Protein AF-A0A536KQ77-F1 (afdb_monomer_lite)

Foldseek 3Di:
DLVVLLVLLLLLLLLLLLLVLLQLLQVLVVLCVQVVNDLLVSLQLLLVLLLLLLVLLLQQQLVLLLVCLAPFLLVLLLQLLLLQLVLLVQVLPDNHSVSNSVSSNSNSNRHHSVVSSLVLLVLSDDPVCSVVSVVSSVVSNLNSQLNNLQNSLVLVVVHSSRSSNVSSVSSVVSSVSSVVPNDTSADNVSRDDRDVLSSDLCNLQVVCVVDQLNVLLLLLLLLLLLLVVLCSLPVNSCCCVQAVDGSNNSSNLSSLLSVLLCCCVVPPLVVCCVVQNLLRLQLQLLLLLLVLLVQCQPPNYPVSNSVSSNSNSSVSNNPVSSLVSQCVVDDPVCNVSSVSNSSSSSSVSSSPRSNVLSNQLSCCVPVVVVLVGSSVSSNVSSLSSVLSSCSSPPNDPVSVVVSVVVVVVVVVVSPDDWDAWDKAWPPNAAAAQFKIKIFIDGGPDPFFPDKWWDKPRFTWDWDQFPAHTMTMDTHHHPDQAWIWIWMWTAGNVRDIGIDIDTRGYDYDDAAEDEDEDDPPLVDDPPVCPVQQVVVVVLVLVLLQCLQVFAQQFQDFFDAQDPADWPDFFFHFYHYPNRGDDGQLFTKGDDAWFAWGFGRAWFFFADADQGQAFGGKTWGRRHNSKIKMKGQFPFFPDDGGDTHGHGHTTGTWHRGHPHDGTIITMWMGRNNGTHYCVSRHVDGSRDDPPPPPPPPLPAFDQDALVRLLVVLCVLQQFDDFAAWADCDPPDPRHADPDPVQFFPPVDADDLQAAPVRDGNDDLCCNVPGSLVVQVVLCLQAWFFDDDPCQFAWDKDWDWDDFDDQPNFTKIKIWIWTWGDLPVAVSATFTKTKIKIFGPPQPFAAFEEEEEDDDDPVCSVVCSVCRVVRHMYMYTHLVSQFNQGSSGCCHHSNVSVVSSYRDDQRHGFSLLSSLVSVLSVLVVLVVDRNHPSQRYAYEDAACRLLSSLSSVLPPVSHNYYHRHPPPANHQDKQSTRGGTHLSNCLPGVVRSIGSNSVQQRGCDGPVHHHHSVPRPHINVSSVCSNDRPDD

Secondary structure (DSSP, 8-state):
-HHHHHHHHHHHHHHHHHHHHHHTTTHHHHHHHHTTT-HHHHHHHHHHHHHHHHHHHHHHHHHHHHHHHHH-HHHHHHHHHHHHHHHHHHHHH-SSHHHHHHHHHHHHHH--HHHHHHHHHHHHS-TTTHHHHHHHHHHHHHHHHHHHHHHHHHHHHH-TTHHHHHHHHHHHHHHHHHHHHPPPSS-GGGPPPP-TTTS-TTTTTHHHHT-HHHHHHHHHHHHHHHHHTHHHHHHHHHHHHHH---HHHHHHHHHHHHHHHHHIIIIIHHHHHHHH-HHHHHHHHHHHHHHHHHHHHH-SSHHHHHHHHHHHHGGGGHHHHHHHHHHTTS-GGGHHHHHHHHHHHHHHHHHHHHHHHHHHHHHHHTTTGGG--TTHHHHHHHHHHHHHHHHHHH-HHHHHHHHHHHHHHHHHGGGSS-PPPEEEEESSSPBTT-EEEEEEE--S---EEEEEEEETTEEEE-EEETTEEEEEEEPPSS--SPEEEEEEEEETTS-EEEEEEEE-PBP--PPEEEE---HHHHS--GGGHHHHHHHHHHHHHHHHHTTTSPP---SPBPPS--SPEEE-TT-EEEETTEEEEE--SEEEE--TT-EEE-SSSEEEEEEEEETTTEEEEEEE-STTEEEEEEEEEEES--TT-EE-TT-EEEEE---SS-SS-EEEEEEEETTEEE-GGGGBT--SSS------S---PPPP---HHHHHHHHHHHHTEEEEPPPPBS-TTSTTBPP--GGGS-S------TTB-TTS-B--SHHHIIIIIHHHHHHHIIIIII-BPPTTPPPEEEEEEEPSPEEETTEEEEEEEEEEEE--TT-TT--EEEEEEEEEETT-SSPEEEEEEES---GGGHHHHHHHHHTT-EEEEE-HHHHS-SSGGGTTSHHHHHHTTTSPPPTTB--HHHHHHHHHHHHHHHHTT-TTEEEEEEEEEEETHHHHHHHHHHHH-TT--EEEEES--BTTTB-TT--SSS-HHHHHTTTGGGS-GGGGGGGEEEETT----GGG-S--HHHHHHTT-----

Radius of gyration: 36.86 Å; chains: 1; bounding box: 100×65×102 Å

Sequence (1029 aa):
MRRATFWFIFGTVLLDMLALGIIAPVFPKLVIQLEGGNDASAANALGLFGTVWAAMQFVFAPVLGALSDRVGRRPVILLSCLGLGLDYAIMALAPTLGWLFVGRVLSGITASSFSTSFAYIADVTEPDERAARFGLLGMAFGLGFILGPAVGGLLGGIGLRAPFWAAGALSLVGAAYGWFVLPESLPADRRATFAWRRANPVGSLGMLRAREALVGLALVAFLYRVAHDALPSLFVLYGDYRFGWTARAVGFALAGVGIVSMIVQGGLVGAAVKRLGESRALIVGLAFGALAFALYGLAPTGALFLLGIPIGGLFGLTYPALQGLMTRRVGPDEQGRLQGAIASVMGIAGVIAPLLFTQVFAAAIGRFHGLGVPGAPFLLAALLLVTAIVVVRRGVVASLVALVACFGAASASAQGVAGPPGLTWRPRAPLEGSAVVLQLSAGADDSITAVRGELAGEPLHFEHTPYGWRALAAVPFGRADSVAARATVERAGGLTDSVVAWLVPHRRRAPRERLRVAPDLAQPPDSLEERIKEEQQLVTGVRHQAHDAPRLWHEPFMRPRSSALRDRFGVARMFNGVLRSSHMGVDFAGRRGASVRAANRGVVALVADLYLSGTTVLIDHGAGLVTGYLHLSRTLVAVGDTVARGQEIGEVGASGRVTGPHLHWLAAYGGITFDPLGLVGLDLNAPWAPLRKRALSAPQDLTAEQDHRRMMDLLGIKALRPGASGNDSAPNHANYDEALANPYPDLPDVLTLKNGTKVATAEQWWKLRRAEIAEDMAREVYGRVPRDVPKVTWTAKVSEPEFVGRTSVVAKQLVGHVDNASYPLISVDIAMTVVVPANAPAPVPLLMMFGRSSARDSAKRAQLVDDGWGYALVDPASIQADNGAGLTRGIIGLVNRGQPRRPDDWGALRAWAWGAARGLDYLETDPAVDAKHVGIEGVSRYGKAALVALAFEPRFAMGLIGSSGKGGATLHRRNWGEAVENLTGGEYYWMAGNYLKYGASEASFGSKHANDLPVDSHELIATRLAVRR

Structure (mmCIF, N/CA/C/O backbone):
data_AF-A0A536KQ77-F1
#
_entry.id   AF-A0A536KQ77-F1
#
loop_
_atom_site.group_PDB
_atom_site.id
_atom_site.type_symbol
_atom_site.label_atom_id
_atom_site.label_alt_id
_atom_site.label_comp_id
_atom_site.label_asym_id
_atom_site.label_entity_id
_atom_site.label_seq_id
_atom_site.pdbx_PDB_ins_code
_atom_site.Cartn_x
_atom_site.Cartn_y
_atom_site.Cartn_z
_atom_site.occupancy
_atom_site.B_iso_or_equiv
_atom_site.auth_seq_id
_atom_site.auth_comp_id
_atom_site.auth_asym_id
_atom_site.auth_atom_id
_atom_site.pdbx_PDB_model_num
ATOM 1 N N . MET A 1 1 ? -1.499 -18.847 55.139 1.00 48.38 1 MET A N 1
ATOM 2 C CA . MET A 1 1 ? -2.099 -18.822 53.781 1.00 48.38 1 MET A CA 1
ATOM 3 C C . MET A 1 1 ? -1.863 -17.515 53.021 1.00 48.38 1 MET A C 1
ATOM 5 O O . MET A 1 1 ? -1.296 -17.594 51.942 1.00 48.38 1 MET A O 1
ATOM 9 N N . ARG A 1 2 ? -2.185 -16.326 53.563 1.00 64.31 2 ARG A N 1
ATOM 10 C CA . ARG A 1 2 ? -2.131 -15.036 52.825 1.00 64.31 2 ARG A CA 1
ATOM 11 C C . ARG A 1 2 ? -0.803 -14.727 52.096 1.00 64.31 2 ARG A C 1
ATOM 13 O O . ARG A 1 2 ? -0.820 -14.228 50.977 1.00 64.31 2 ARG A O 1
ATOM 20 N N . ARG A 1 3 ? 0.352 -15.080 52.682 1.00 67.81 3 ARG A N 1
ATOM 21 C CA . ARG A 1 3 ? 1.683 -14.828 52.084 1.00 67.81 3 ARG A CA 1
ATOM 22 C C . ARG A 1 3 ? 1.992 -15.707 50.859 1.00 67.81 3 ARG A C 1
ATOM 24 O O . ARG A 1 3 ? 2.648 -15.225 49.945 1.00 67.81 3 ARG A O 1
ATOM 31 N N . ALA A 1 4 ? 1.515 -16.955 50.830 1.00 72.06 4 ALA A N 1
ATOM 32 C CA . ALA A 1 4 ? 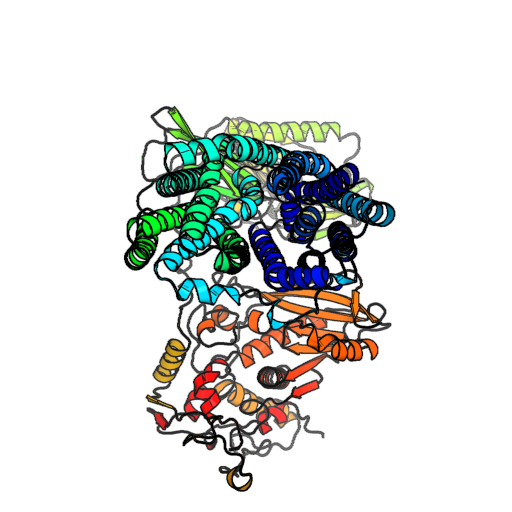1.700 -17.862 49.691 1.00 72.06 4 ALA A CA 1
ATOM 33 C C . ALA A 1 4 ? 0.803 -17.451 48.512 1.00 72.06 4 ALA A C 1
ATOM 35 O O . ALA A 1 4 ? 1.279 -17.339 47.389 1.00 72.06 4 ALA A O 1
ATOM 36 N N . THR A 1 5 ? -0.458 -17.096 48.791 1.00 80.50 5 THR A N 1
ATOM 37 C CA . THR A 1 5 ? -1.423 -16.588 47.799 1.00 80.50 5 THR A CA 1
ATOM 38 C C . THR A 1 5 ? -0.923 -15.350 47.056 1.00 80.50 5 THR A C 1
ATOM 40 O O . THR A 1 5 ? -1.083 -15.257 45.842 1.00 80.50 5 THR A O 1
ATOM 43 N N . PHE A 1 6 ? -0.262 -14.425 47.758 1.00 83.81 6 PHE A N 1
ATOM 44 C CA . PHE A 1 6 ? 0.350 -13.258 47.124 1.00 83.81 6 PHE A CA 1
ATOM 45 C C . PHE A 1 6 ? 1.412 -13.645 46.085 1.00 83.81 6 PHE A C 1
ATOM 47 O O . PHE A 1 6 ? 1.364 -13.176 44.951 1.00 83.81 6 PHE A O 1
ATOM 54 N N . TRP A 1 7 ? 2.362 -14.509 46.459 1.00 84.19 7 TRP A N 1
ATOM 55 C CA . TRP A 1 7 ? 3.431 -14.930 45.550 1.00 84.19 7 TRP A CA 1
ATOM 56 C C . TRP A 1 7 ? 2.909 -15.768 44.378 1.00 84.19 7 TRP A C 1
ATOM 58 O O . TRP A 1 7 ? 3.491 -15.716 43.297 1.00 84.19 7 TRP A O 1
ATOM 68 N N . PHE A 1 8 ? 1.779 -16.460 44.553 1.00 82.00 8 PHE A N 1
ATOM 69 C CA . PHE A 1 8 ? 1.069 -17.112 43.453 1.00 82.00 8 PHE A CA 1
ATOM 70 C C . PHE A 1 8 ? 0.539 -16.107 42.432 1.00 82.00 8 PHE A C 1
ATOM 72 O O . PHE A 1 8 ? 0.884 -16.214 41.258 1.00 82.00 8 PHE A O 1
ATOM 79 N N . ILE A 1 9 ? -0.210 -15.093 42.874 1.00 86.31 9 ILE A N 1
ATOM 80 C CA . ILE A 1 9 ? -0.697 -14.024 41.989 1.00 86.31 9 ILE A CA 1
ATOM 81 C C . ILE A 1 9 ? 0.464 -13.276 41.326 1.00 86.31 9 ILE A C 1
ATOM 83 O O . ILE A 1 9 ? 0.420 -13.015 40.126 1.00 86.31 9 ILE A O 1
ATOM 87 N N . PHE A 1 10 ? 1.524 -12.973 42.079 1.00 87.56 10 PHE A N 1
ATOM 88 C CA . PHE A 1 10 ? 2.736 -12.369 41.529 1.00 87.56 10 PHE A CA 1
ATOM 89 C C . PHE A 1 10 ? 3.335 -13.231 40.409 1.00 87.56 10 PHE A C 1
ATOM 91 O O . PHE A 1 10 ? 3.656 -12.705 39.348 1.00 87.56 10 PHE A O 1
ATOM 98 N N . GLY A 1 11 ? 3.448 -14.547 40.623 1.00 87.56 11 GLY A N 1
ATOM 99 C CA . GLY A 1 11 ? 3.938 -15.493 39.621 1.00 87.56 11 GLY A CA 1
ATOM 100 C C . GLY A 1 11 ? 3.065 -15.531 38.366 1.00 87.56 11 GLY A C 1
ATOM 101 O O . GLY A 1 11 ? 3.597 -15.449 37.264 1.00 87.56 11 GLY A O 1
ATOM 102 N N . THR A 1 12 ? 1.738 -15.579 38.516 1.00 84.50 12 THR A N 1
ATOM 103 C CA . THR A 1 12 ? 0.800 -15.540 37.381 1.00 84.50 12 THR A CA 1
ATOM 104 C C . THR A 1 12 ? 0.951 -14.252 36.570 1.00 84.50 12 THR A C 1
ATOM 106 O O . THR A 1 12 ? 1.108 -14.309 35.354 1.00 84.50 12 THR A O 1
ATOM 109 N N . VAL A 1 13 ? 0.976 -13.089 37.232 1.00 84.88 13 VAL A N 1
ATOM 110 C CA . VAL A 1 13 ? 1.152 -11.796 36.548 1.00 84.88 13 VAL A CA 1
ATOM 111 C C . VAL A 1 13 ? 2.526 -11.704 35.884 1.00 84.88 13 VAL A C 1
ATOM 113 O O . VAL A 1 13 ? 2.624 -11.221 34.760 1.00 84.88 13 VAL A O 1
ATOM 116 N N . LEU A 1 14 ? 3.587 -12.195 36.530 1.00 88.81 14 LEU A N 1
ATOM 117 C CA . LEU A 1 14 ? 4.929 -12.219 35.947 1.00 88.81 14 LEU A CA 1
ATOM 118 C C . LEU A 1 14 ? 4.983 -13.075 34.674 1.00 88.81 14 LEU A C 1
ATOM 120 O O . LEU A 1 14 ? 5.556 -12.632 33.680 1.00 88.81 14 LEU A O 1
ATOM 124 N N . LEU A 1 15 ? 4.385 -14.271 34.691 1.00 88.25 15 LEU A N 1
ATOM 125 C CA . LEU A 1 15 ? 4.326 -15.162 33.527 1.00 88.25 15 LEU A CA 1
ATOM 126 C C . LEU A 1 15 ? 3.563 -14.519 32.361 1.00 88.25 15 LEU A C 1
ATOM 128 O O . LEU A 1 15 ? 4.059 -14.540 31.235 1.00 88.25 15 LEU A O 1
ATOM 132 N N . ASP A 1 16 ? 2.421 -13.884 32.632 1.00 84.81 16 ASP A N 1
ATOM 133 C CA . ASP A 1 16 ? 1.653 -13.156 31.614 1.00 84.81 16 ASP A CA 1
ATOM 134 C C . ASP A 1 16 ? 2.470 -11.998 31.010 1.00 84.81 16 ASP A C 1
ATOM 136 O O . ASP A 1 16 ? 2.464 -11.782 29.795 1.00 84.81 16 ASP A O 1
ATOM 140 N N . MET A 1 17 ? 3.217 -11.256 31.837 1.00 86.00 17 MET A N 1
ATOM 141 C CA . MET A 1 17 ? 4.046 -10.140 31.360 1.00 86.00 17 MET A CA 1
ATOM 142 C C . MET A 1 17 ? 5.262 -10.598 30.573 1.00 86.00 17 MET A C 1
ATOM 144 O O . MET A 1 17 ? 5.649 -9.949 29.598 1.00 86.00 17 MET A O 1
ATOM 148 N N . LEU A 1 18 ? 5.837 -11.732 30.961 1.00 90.62 18 LEU A N 1
ATOM 149 C CA . LEU A 1 18 ? 6.904 -12.370 30.212 1.00 90.62 18 LEU A CA 1
ATOM 150 C C . LEU A 1 18 ? 6.401 -12.806 28.829 1.00 90.62 18 LEU A C 1
ATOM 152 O O . LEU A 1 18 ? 7.056 -12.509 27.832 1.00 90.62 18 LEU A O 1
ATOM 156 N N . ALA A 1 19 ? 5.222 -13.432 28.756 1.00 89.81 19 ALA A N 1
ATOM 157 C CA . ALA A 1 19 ? 4.603 -13.854 27.502 1.00 89.81 19 ALA A CA 1
ATOM 158 C C . ALA A 1 19 ? 4.358 -12.664 26.555 1.00 89.81 19 ALA A C 1
ATOM 160 O O . ALA A 1 19 ? 4.789 -12.700 25.403 1.00 89.81 19 ALA A O 1
ATOM 161 N N . LEU A 1 20 ? 3.779 -11.562 27.049 1.00 85.38 20 LEU A N 1
ATOM 162 C CA . LEU A 1 20 ? 3.599 -10.333 26.263 1.00 85.38 20 LEU A CA 1
ATOM 163 C C . LEU A 1 20 ? 4.931 -9.747 25.769 1.00 85.38 20 LEU A C 1
ATOM 165 O O . LEU A 1 20 ? 5.050 -9.366 24.602 1.00 85.38 20 LEU A O 1
ATOM 169 N N . GLY A 1 21 ? 5.941 -9.691 26.641 1.00 87.12 21 GLY A N 1
ATOM 170 C CA . GLY A 1 21 ? 7.261 -9.158 26.305 1.00 87.12 21 GLY A CA 1
ATOM 171 C C . GLY A 1 21 ? 8.011 -9.997 25.264 1.00 87.12 21 GLY A C 1
ATOM 172 O O . GLY A 1 21 ? 8.671 -9.433 24.393 1.00 87.12 21 GLY A O 1
ATOM 173 N N . ILE A 1 22 ? 7.875 -11.327 25.308 1.00 92.88 22 ILE A N 1
ATOM 174 C CA . ILE A 1 22 ? 8.490 -12.270 24.354 1.00 92.88 22 ILE A CA 1
ATOM 175 C C . ILE A 1 22 ? 8.030 -12.005 22.912 1.00 92.88 22 ILE A C 1
ATOM 177 O O . ILE A 1 22 ? 8.805 -12.155 21.968 1.00 92.88 22 ILE A O 1
ATOM 181 N N . ILE A 1 23 ? 6.785 -11.572 22.728 1.00 91.38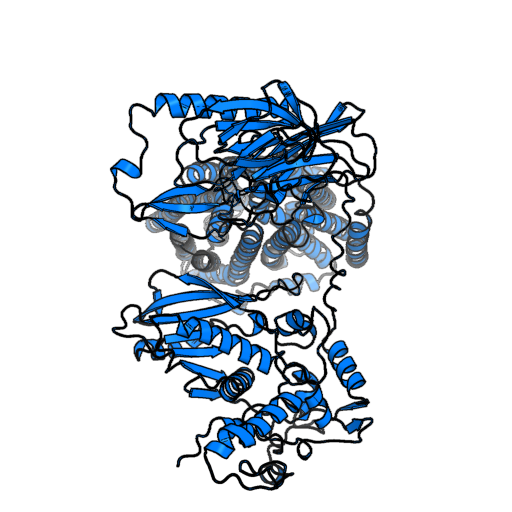 23 ILE A N 1
ATOM 182 C CA . ILE A 1 23 ? 6.188 -11.352 21.406 1.00 91.38 23 ILE A CA 1
ATOM 183 C C . ILE A 1 23 ? 6.596 -10.011 20.790 1.00 91.38 23 ILE A C 1
ATOM 185 O O . ILE A 1 23 ? 6.738 -9.901 19.569 1.00 91.38 23 ILE A O 1
ATOM 189 N N . ALA A 1 24 ? 6.813 -8.992 21.624 1.00 87.19 24 ALA A N 1
ATOM 190 C CA . ALA A 1 24 ? 7.063 -7.616 21.198 1.00 87.19 24 ALA A CA 1
ATOM 191 C C . ALA A 1 24 ? 8.152 -7.449 20.108 1.00 87.19 24 ALA A C 1
ATOM 193 O O . ALA A 1 24 ? 7.868 -6.782 19.111 1.00 87.19 24 ALA A O 1
ATOM 194 N N . PRO A 1 25 ? 9.362 -8.043 20.214 1.00 86.75 25 PRO A N 1
ATOM 195 C CA . PRO A 1 25 ? 10.427 -7.824 19.228 1.00 86.75 25 PRO A CA 1
ATOM 196 C C . PRO A 1 25 ? 10.207 -8.533 17.882 1.00 86.75 25 PRO A C 1
ATOM 198 O O . PRO A 1 25 ? 10.861 -8.175 16.902 1.00 86.75 25 PRO A O 1
ATOM 201 N N . VAL A 1 26 ? 9.327 -9.539 17.814 1.00 88.50 26 VAL A N 1
ATOM 202 C CA . VAL A 1 26 ? 9.136 -10.364 16.605 1.00 88.50 26 VAL A CA 1
ATOM 203 C C . VAL A 1 26 ? 7.824 -10.118 15.883 1.00 88.50 26 VAL A C 1
ATOM 205 O O . VAL A 1 26 ? 7.749 -10.339 14.676 1.00 88.50 26 VAL A O 1
ATOM 208 N N . PHE A 1 27 ? 6.795 -9.653 16.591 1.00 90.06 27 PHE A N 1
ATOM 209 C CA . PHE A 1 27 ? 5.457 -9.539 16.027 1.00 90.06 27 PHE A CA 1
ATOM 210 C C . PHE A 1 27 ? 5.387 -8.629 14.789 1.00 90.06 27 PHE A C 1
ATOM 212 O O . PHE A 1 27 ? 4.855 -9.076 13.772 1.00 90.06 27 PHE A O 1
ATOM 219 N N . PRO A 1 28 ? 6.000 -7.428 14.786 1.00 88.06 28 PRO A N 1
ATOM 220 C CA . PRO A 1 28 ? 6.055 -6.598 13.585 1.00 88.06 28 PRO A CA 1
ATOM 221 C C . PRO A 1 28 ? 6.720 -7.284 12.389 1.00 88.06 28 PRO A C 1
ATOM 223 O O . PRO A 1 28 ? 6.212 -7.196 11.275 1.00 88.06 28 PRO A O 1
ATOM 226 N N . LYS A 1 29 ? 7.795 -8.048 12.621 1.00 84.25 29 LYS A N 1
ATOM 227 C CA . LYS A 1 29 ? 8.496 -8.786 11.558 1.00 84.25 29 LYS A CA 1
ATOM 228 C C . LYS A 1 29 ? 7.655 -9.929 10.987 1.00 84.25 29 LYS A C 1
ATOM 230 O O . LYS A 1 29 ? 7.693 -10.164 9.784 1.00 84.25 29 LYS A O 1
ATOM 235 N N . LEU A 1 30 ? 6.864 -10.612 11.820 1.00 89.19 30 LEU A N 1
ATOM 236 C CA . LEU A 1 30 ? 5.910 -11.619 11.344 1.00 89.19 30 LEU A CA 1
ATOM 237 C C . LEU A 1 30 ? 4.837 -10.986 10.444 1.00 89.19 30 LEU A C 1
ATOM 239 O O . LEU A 1 30 ? 4.500 -11.552 9.408 1.00 89.19 30 LEU A O 1
ATOM 243 N N . VAL A 1 31 ? 4.332 -9.801 10.798 1.00 89.62 31 VAL A N 1
ATOM 244 C CA . VAL A 1 31 ? 3.362 -9.078 9.959 1.00 89.62 31 VAL A CA 1
ATOM 245 C C . VAL A 1 31 ? 3.983 -8.651 8.627 1.00 89.62 31 VAL A C 1
ATOM 247 O O . VAL A 1 31 ? 3.364 -8.873 7.590 1.00 89.62 31 VAL A O 1
ATOM 250 N N . ILE A 1 32 ? 5.221 -8.138 8.629 1.00 82.31 32 ILE A N 1
ATOM 251 C CA . ILE A 1 32 ? 5.970 -7.825 7.397 1.00 82.31 32 ILE A CA 1
ATOM 252 C C . ILE A 1 32 ? 6.096 -9.064 6.500 1.00 82.31 32 ILE A C 1
ATOM 254 O O . ILE A 1 32 ? 5.846 -8.984 5.298 1.00 82.31 32 ILE A O 1
ATOM 258 N N . GLN A 1 33 ? 6.422 -10.227 7.074 1.00 86.31 33 GLN A N 1
ATOM 259 C CA . GLN A 1 33 ? 6.517 -11.482 6.326 1.00 86.31 33 GLN A CA 1
ATOM 260 C C . GLN A 1 33 ? 5.177 -11.882 5.685 1.00 86.31 33 GLN A C 1
ATOM 262 O O . GLN A 1 33 ? 5.149 -12.271 4.517 1.00 86.31 33 GLN A O 1
ATOM 267 N N . LEU A 1 34 ? 4.069 -11.780 6.426 1.00 85.62 34 LEU A N 1
ATOM 268 C CA . LEU A 1 34 ? 2.731 -12.127 5.928 1.00 85.62 34 LEU A CA 1
ATOM 269 C C . LEU A 1 34 ? 2.209 -11.142 4.865 1.00 85.62 34 LEU A C 1
ATOM 271 O O . LEU A 1 34 ? 1.394 -11.528 4.032 1.00 85.62 34 LEU A O 1
ATOM 275 N N . GLU A 1 35 ? 2.707 -9.906 4.860 1.00 81.94 35 GLU A N 1
ATOM 276 C CA . GLU A 1 35 ? 2.464 -8.874 3.836 1.00 81.94 35 GLU A CA 1
ATOM 277 C C . GLU A 1 35 ? 3.440 -8.956 2.643 1.00 81.94 35 GLU A C 1
ATOM 279 O O . GLU A 1 35 ? 3.492 -8.059 1.801 1.00 81.94 35 GLU A O 1
ATOM 284 N N . GLY A 1 36 ? 4.247 -10.018 2.550 1.00 71.75 36 GLY A N 1
ATOM 285 C CA . GLY A 1 36 ? 5.176 -10.218 1.435 1.00 71.75 36 GLY A CA 1
ATOM 286 C C . GLY A 1 36 ? 6.370 -9.255 1.422 1.00 71.75 36 GLY A C 1
ATOM 287 O O . GLY A 1 36 ? 6.929 -9.008 0.357 1.00 71.75 36 GLY A O 1
ATOM 288 N N . GLY A 1 37 ? 6.762 -8.709 2.579 1.00 70.19 37 GLY A N 1
ATOM 289 C CA . GLY A 1 37 ? 7.917 -7.814 2.723 1.00 70.19 37 GLY A CA 1
ATOM 290 C C . GLY A 1 37 ? 7.628 -6.328 2.480 1.00 70.19 37 GLY A C 1
ATOM 291 O O . GLY A 1 37 ? 8.562 -5.545 2.354 1.00 70.19 37 GLY A O 1
ATOM 292 N N . ASN A 1 38 ? 6.358 -5.918 2.385 1.00 73.38 38 ASN A N 1
ATOM 293 C CA . ASN A 1 38 ? 5.986 -4.514 2.199 1.00 73.38 38 ASN A CA 1
ATOM 294 C C . ASN A 1 38 ? 5.843 -3.787 3.547 1.00 73.38 38 ASN A C 1
ATOM 296 O O . ASN A 1 38 ? 4.799 -3.878 4.196 1.00 73.38 38 ASN A O 1
ATOM 300 N N . ASP A 1 39 ? 6.857 -3.009 3.929 1.00 70.19 39 ASP A N 1
ATOM 301 C CA . ASP A 1 39 ? 6.892 -2.280 5.206 1.00 70.19 39 ASP A CA 1
ATOM 302 C C . ASP A 1 39 ? 5.734 -1.285 5.386 1.00 70.19 39 ASP A C 1
ATOM 304 O O . ASP A 1 39 ? 5.218 -1.126 6.493 1.00 70.19 39 ASP A O 1
ATOM 308 N N . ALA A 1 40 ? 5.275 -0.633 4.311 1.00 67.00 40 ALA A N 1
ATOM 309 C CA . ALA A 1 40 ? 4.175 0.329 4.385 1.00 67.00 40 ALA A CA 1
ATOM 310 C C . ALA A 1 40 ? 2.821 -0.369 4.603 1.00 67.00 40 ALA A C 1
ATOM 312 O O . ALA A 1 40 ? 2.015 0.080 5.420 1.00 67.00 40 ALA A O 1
ATOM 313 N N . SER A 1 41 ? 2.580 -1.490 3.911 1.00 73.00 41 SER A N 1
ATOM 314 C CA . SER A 1 41 ? 1.388 -2.325 4.131 1.00 73.00 41 SER A CA 1
ATOM 315 C C . SER A 1 41 ? 1.398 -2.937 5.535 1.00 73.00 41 SER A C 1
ATOM 317 O O . SER A 1 41 ? 0.412 -2.853 6.268 1.00 73.00 41 SER A O 1
ATOM 319 N N . ALA A 1 42 ? 2.554 -3.444 5.969 1.00 77.69 42 ALA A N 1
ATOM 320 C CA . ALA A 1 42 ? 2.739 -4.011 7.298 1.00 77.69 42 ALA A CA 1
ATOM 321 C C . ALA A 1 42 ? 2.538 -2.981 8.417 1.00 77.69 42 ALA A C 1
ATOM 323 O O . ALA A 1 42 ? 1.880 -3.282 9.414 1.00 77.69 42 ALA A O 1
ATOM 324 N N . ALA A 1 43 ? 3.035 -1.751 8.249 1.00 75.88 43 ALA A N 1
ATOM 325 C CA . ALA A 1 43 ? 2.775 -0.656 9.181 1.00 75.88 43 ALA A CA 1
ATOM 326 C C . ALA A 1 43 ? 1.270 -0.361 9.295 1.00 75.88 43 ALA A C 1
ATOM 328 O O . ALA A 1 43 ? 0.757 -0.230 10.409 1.00 75.88 43 ALA A O 1
ATOM 329 N N . ASN A 1 44 ? 0.538 -0.343 8.174 1.00 78.50 44 ASN A N 1
ATOM 330 C CA . ASN A 1 44 ? -0.918 -0.172 8.186 1.00 78.50 44 ASN A CA 1
ATOM 331 C C . ASN A 1 44 ? -1.624 -1.297 8.954 1.00 78.50 44 ASN A C 1
ATOM 333 O O . ASN A 1 44 ? -2.482 -1.026 9.801 1.00 78.50 44 ASN A O 1
ATOM 337 N N . ALA A 1 45 ? -1.241 -2.548 8.689 1.00 85.19 45 ALA A N 1
ATOM 338 C CA . ALA A 1 45 ? -1.795 -3.717 9.358 1.00 85.19 45 ALA A CA 1
ATOM 339 C C . ALA A 1 45 ? -1.527 -3.685 10.872 1.00 85.19 45 ALA A C 1
ATOM 341 O O . ALA A 1 45 ? -2.449 -3.901 11.655 1.00 85.19 45 ALA A O 1
ATOM 342 N N . LEU A 1 46 ? -0.304 -3.344 11.296 1.00 84.81 46 LEU A N 1
ATOM 343 C CA . LEU A 1 46 ? 0.083 -3.227 12.709 1.00 84.81 46 LEU A CA 1
ATOM 344 C C . LEU A 1 46 ? -0.666 -2.114 13.446 1.00 84.81 46 LEU A C 1
ATOM 346 O O . LEU A 1 46 ? -1.058 -2.300 14.600 1.00 84.81 46 LEU A O 1
ATOM 350 N N . GLY A 1 47 ? -0.914 -0.986 12.777 1.00 84.88 47 GLY A N 1
ATOM 351 C CA . GLY A 1 47 ? -1.754 0.088 13.302 1.00 84.88 47 GLY A CA 1
ATOM 352 C C . GLY A 1 47 ? -3.162 -0.386 13.617 1.00 84.88 47 GLY A C 1
ATOM 353 O O . GLY A 1 47 ? -3.634 -0.259 14.749 1.00 84.88 47 GLY A O 1
ATOM 354 N N . LEU A 1 48 ? -3.808 -1.001 12.623 1.00 89.44 48 LEU A N 1
ATOM 355 C CA . LEU A 1 48 ? -5.144 -1.569 12.782 1.00 89.44 48 LEU A CA 1
ATOM 356 C C . LEU A 1 48 ? -5.160 -2.661 13.858 1.00 89.44 48 LEU A C 1
ATOM 358 O O . LEU A 1 48 ? -6.101 -2.741 14.643 1.00 89.44 48 LEU A O 1
ATOM 362 N N . PHE A 1 49 ? -4.098 -3.459 13.946 1.00 89.06 49 PHE A N 1
ATOM 363 C CA . PHE A 1 49 ? -3.942 -4.498 14.956 1.00 89.06 49 PHE A CA 1
ATOM 364 C C . PHE A 1 49 ? -3.968 -3.956 16.387 1.00 89.06 49 PHE A C 1
ATOM 366 O O . PHE A 1 49 ? -4.720 -4.446 17.235 1.00 89.06 49 PHE A O 1
ATOM 373 N N . GLY A 1 50 ? -3.162 -2.922 16.653 1.00 86.44 50 GLY A N 1
ATOM 374 C CA . GLY A 1 50 ? -3.126 -2.242 17.946 1.00 86.44 50 GLY A CA 1
ATOM 375 C C . GLY A 1 50 ? -4.471 -1.602 18.288 1.00 86.44 50 GLY A C 1
ATOM 376 O O . GLY A 1 50 ? -4.964 -1.761 19.405 1.00 86.44 50 GLY A O 1
ATOM 377 N N . THR A 1 51 ? -5.107 -0.958 17.308 1.00 90.50 51 THR A N 1
ATOM 378 C CA . THR A 1 51 ? -6.417 -0.316 17.472 1.00 90.50 51 THR A CA 1
ATOM 379 C C . THR A 1 51 ? -7.538 -1.314 17.751 1.00 90.50 51 THR A C 1
ATOM 381 O O . THR A 1 51 ? -8.338 -1.064 18.648 1.00 90.50 51 THR A O 1
ATOM 384 N N . VAL A 1 52 ? -7.597 -2.455 17.054 1.00 93.31 52 VAL A N 1
ATOM 385 C CA . VAL A 1 52 ? -8.609 -3.500 17.310 1.00 93.31 52 VAL A CA 1
ATOM 386 C C . VAL A 1 52 ? -8.493 -4.015 18.740 1.00 93.31 52 VAL A C 1
ATOM 388 O O . VAL A 1 52 ? -9.497 -4.111 19.443 1.00 93.31 52 VAL A O 1
ATOM 391 N N . TRP A 1 53 ? -7.271 -4.277 19.205 1.00 90.44 53 TRP A N 1
ATOM 392 C CA . TRP A 1 53 ? -7.042 -4.700 20.584 1.00 90.44 53 TRP A CA 1
ATOM 393 C C . TRP A 1 53 ? -7.510 -3.670 21.604 1.00 90.44 53 TRP A C 1
ATOM 395 O O . TRP A 1 53 ? -8.265 -3.996 22.517 1.00 90.44 53 TRP A O 1
ATOM 405 N N . ALA A 1 54 ? -7.068 -2.422 21.432 1.00 88.56 54 ALA A N 1
ATOM 406 C CA . ALA A 1 54 ? -7.396 -1.333 22.334 1.00 88.56 54 ALA A CA 1
ATOM 407 C C . ALA A 1 54 ? -8.904 -1.055 22.338 1.00 88.56 54 ALA A C 1
ATOM 409 O O . ALA A 1 54 ? -9.462 -0.773 23.392 1.00 88.56 54 ALA A O 1
ATOM 410 N N . ALA A 1 55 ? -9.580 -1.192 21.192 1.00 92.75 55 ALA A N 1
ATOM 411 C CA . ALA A 1 55 ? -11.026 -1.035 21.082 1.00 92.75 55 ALA A CA 1
ATOM 412 C C . ALA A 1 55 ? -11.775 -2.145 21.829 1.00 92.75 55 ALA A C 1
ATOM 414 O O . ALA A 1 55 ? -12.709 -1.854 22.577 1.00 92.75 55 ALA A O 1
ATOM 415 N N . MET A 1 56 ? -11.345 -3.403 21.679 1.00 94.94 56 MET A N 1
ATOM 416 C CA . MET A 1 56 ? -11.919 -4.510 22.446 1.00 94.94 56 MET A CA 1
ATOM 417 C C . MET A 1 56 ? -11.679 -4.312 23.947 1.00 94.94 56 MET A C 1
ATOM 419 O O . MET A 1 56 ? -12.626 -4.379 24.721 1.00 94.94 56 MET A O 1
ATOM 423 N N . GLN A 1 57 ? -10.467 -3.951 24.371 1.00 90.56 57 GLN A N 1
ATOM 424 C CA . GLN A 1 57 ? -10.172 -3.675 25.781 1.00 90.56 57 GLN A CA 1
ATOM 425 C C . GLN A 1 57 ? -10.962 -2.483 26.331 1.00 90.56 57 GLN A C 1
ATOM 427 O O . GLN A 1 57 ? -11.479 -2.553 27.442 1.00 90.56 57 GLN A O 1
ATOM 432 N N . PHE A 1 58 ? -11.124 -1.413 25.554 1.00 89.69 58 PHE A N 1
ATOM 433 C CA . PHE A 1 58 ? -11.921 -0.256 25.951 1.00 89.69 58 PHE A CA 1
ATOM 434 C C . PHE A 1 58 ? -13.374 -0.642 26.250 1.00 89.69 58 PHE A C 1
ATOM 436 O O . PHE A 1 58 ? -13.936 -0.169 27.232 1.00 89.69 58 PHE A O 1
ATOM 443 N N . VAL A 1 59 ? -13.969 -1.535 25.455 1.00 90.19 59 VAL A N 1
ATOM 444 C CA . VAL A 1 59 ? -15.356 -1.987 25.648 1.00 90.19 59 VAL A CA 1
ATOM 445 C C . VAL A 1 59 ? -15.466 -3.070 26.725 1.00 90.19 59 VAL A C 1
ATOM 447 O O . VAL A 1 59 ? -16.346 -2.997 27.582 1.00 90.19 59 VAL A O 1
ATOM 450 N N . PHE A 1 60 ? -14.590 -4.074 26.698 1.00 91.81 60 PHE A N 1
ATOM 451 C CA . PHE A 1 60 ? -14.735 -5.290 27.496 1.00 91.81 60 PHE A CA 1
ATOM 452 C C . PHE A 1 60 ? -14.017 -5.243 28.848 1.00 91.81 60 PHE A C 1
ATOM 454 O O . PHE A 1 60 ? -14.433 -5.965 29.751 1.00 91.81 60 PHE A O 1
ATOM 461 N N . ALA A 1 61 ? -13.022 -4.377 29.074 1.00 89.19 61 ALA A N 1
ATOM 462 C CA . ALA A 1 61 ? -12.362 -4.300 30.383 1.00 89.19 61 ALA A CA 1
ATOM 463 C C . ALA A 1 61 ? -13.332 -3.950 31.538 1.00 89.19 61 ALA A C 1
ATOM 465 O O . ALA A 1 61 ? -13.278 -4.630 32.568 1.00 89.19 61 ALA A O 1
ATOM 466 N N . PRO A 1 62 ? -14.276 -2.987 31.401 1.00 87.81 62 PRO A N 1
ATOM 467 C CA . PRO A 1 62 ? -15.308 -2.759 32.420 1.00 87.81 62 PRO A CA 1
ATOM 468 C C . PRO A 1 62 ? -16.249 -3.956 32.604 1.00 87.81 62 PRO A C 1
ATOM 470 O O . PRO A 1 62 ? -16.682 -4.235 33.722 1.00 87.81 62 PRO A O 1
ATOM 473 N N . VAL A 1 63 ? -16.553 -4.677 31.518 1.00 90.81 63 VAL A N 1
ATOM 474 C CA . VAL A 1 63 ? -17.408 -5.874 31.538 1.00 90.81 63 VAL A CA 1
ATOM 475 C C . VAL A 1 63 ? -16.732 -6.999 32.318 1.00 90.81 63 VAL A C 1
ATOM 477 O O . VAL A 1 63 ? -17.364 -7.585 33.191 1.00 90.81 63 VAL A O 1
ATOM 480 N N . LEU A 1 64 ? -15.448 -7.266 32.064 1.00 90.88 64 LEU A N 1
ATOM 481 C CA . LEU A 1 64 ? -14.655 -8.270 32.780 1.00 90.88 64 LEU A CA 1
ATOM 482 C C . LEU A 1 64 ? -14.492 -7.912 34.262 1.00 90.88 64 LEU A C 1
ATOM 484 O O . LEU A 1 64 ? -14.602 -8.790 35.116 1.00 90.88 64 LEU A O 1
ATOM 488 N N . GLY A 1 65 ? -14.309 -6.625 34.579 1.00 88.75 65 GLY A N 1
ATOM 489 C CA . GLY A 1 65 ? -14.297 -6.131 35.957 1.00 88.75 65 GLY A CA 1
ATOM 490 C C . GLY A 1 65 ? -15.605 -6.448 36.687 1.00 88.75 65 GLY A C 1
ATOM 491 O O . GLY A 1 65 ? -15.589 -7.161 37.691 1.00 88.75 65 GLY A O 1
ATOM 492 N N . ALA A 1 66 ? -16.741 -6.023 36.125 1.00 88.88 66 ALA A N 1
ATOM 493 C CA . ALA A 1 66 ? -18.066 -6.287 36.690 1.00 88.88 66 ALA A CA 1
ATOM 494 C C . ALA A 1 66 ? -18.416 -7.787 36.730 1.00 88.88 66 ALA A C 1
ATOM 496 O O . ALA A 1 66 ? -19.102 -8.248 37.644 1.00 88.88 66 ALA A O 1
ATOM 497 N N . LEU A 1 67 ? -17.940 -8.567 35.755 1.00 91.25 67 LEU A N 1
ATOM 498 C CA . LEU A 1 67 ? -18.075 -10.020 35.760 1.00 91.25 67 LEU A CA 1
ATOM 499 C C . LEU A 1 67 ? -17.306 -10.621 36.938 1.00 91.25 67 LEU A C 1
ATOM 501 O O . LEU A 1 67 ? -17.871 -11.434 37.665 1.00 91.25 67 LEU A O 1
ATOM 505 N N . SER A 1 68 ? -16.070 -10.176 37.177 1.00 93.12 68 SER A N 1
ATOM 506 C CA . SER A 1 68 ? -15.250 -10.661 38.294 1.00 93.12 68 SER A CA 1
ATOM 507 C C . SER A 1 68 ? -15.841 -10.317 39.666 1.00 93.12 68 SER A C 1
ATOM 509 O O . SER A 1 68 ? -15.743 -11.126 40.585 1.00 93.12 68 SER A O 1
ATOM 511 N N . ASP A 1 69 ? -16.541 -9.183 39.796 1.00 90.56 69 ASP A N 1
ATOM 512 C CA . ASP A 1 69 ? -17.298 -8.842 41.011 1.00 90.56 69 ASP A CA 1
ATOM 513 C C . ASP A 1 69 ? -18.499 -9.782 41.243 1.00 90.56 69 ASP A C 1
ATOM 515 O O . ASP A 1 69 ? -18.927 -9.976 42.382 1.00 90.56 69 ASP A O 1
ATOM 519 N N . ARG A 1 70 ? -19.064 -10.367 40.174 1.00 92.00 70 ARG A N 1
ATOM 520 C CA . ARG A 1 70 ? -20.241 -11.251 40.241 1.00 92.00 70 ARG A CA 1
ATOM 521 C C . ARG A 1 70 ? -19.893 -12.722 40.414 1.00 92.00 70 ARG A C 1
ATOM 523 O O . ARG A 1 70 ? -20.567 -13.408 41.177 1.00 92.00 70 ARG A O 1
ATOM 530 N N . VAL A 1 71 ? -18.933 -13.241 39.650 1.00 92.94 71 VAL A N 1
ATOM 531 C CA . VAL A 1 71 ? -18.620 -14.684 39.639 1.00 92.94 71 VAL A CA 1
ATOM 532 C C . VAL A 1 71 ? -17.431 -15.044 40.529 1.00 92.94 71 VAL A C 1
ATOM 534 O O . VAL A 1 71 ? -17.267 -16.217 40.858 1.00 92.94 71 VAL A O 1
ATOM 537 N N . GLY A 1 72 ? -16.649 -14.049 40.955 1.00 92.38 72 GLY A N 1
ATOM 538 C CA . GLY A 1 72 ? -15.388 -14.222 41.671 1.00 92.38 72 GLY A CA 1
ATOM 539 C C . GLY A 1 72 ? -14.175 -13.836 40.818 1.00 92.38 72 GLY A C 1
ATOM 540 O O . GLY A 1 72 ? -14.246 -13.777 39.585 1.00 92.38 72 GLY A O 1
ATOM 541 N N . ARG A 1 73 ? -13.043 -13.562 41.474 1.00 92.94 73 ARG A N 1
ATOM 542 C CA . ARG A 1 73 ? -11.804 -13.116 40.814 1.00 92.94 73 ARG A CA 1
ATOM 543 C C . ARG A 1 73 ? -11.107 -14.262 40.095 1.00 92.94 73 ARG A C 1
ATOM 545 O O . ARG A 1 73 ? -10.590 -14.077 38.994 1.00 92.94 73 ARG A O 1
ATOM 552 N N . ARG A 1 74 ? -11.108 -15.455 40.697 1.00 92.50 74 ARG A N 1
ATOM 553 C CA . ARG A 1 74 ? -10.370 -16.618 40.187 1.00 92.50 74 ARG A CA 1
ATOM 554 C C . ARG A 1 74 ? -10.840 -17.044 38.786 1.00 92.50 74 ARG A C 1
ATOM 556 O O . ARG A 1 74 ? -9.980 -17.146 37.915 1.00 92.50 74 ARG A O 1
ATOM 563 N N . PRO A 1 75 ? -12.144 -17.253 38.504 1.00 93.44 75 PRO A N 1
ATOM 564 C CA . PRO A 1 75 ? -12.595 -17.665 37.172 1.00 93.44 75 PRO A CA 1
ATOM 565 C C . PRO A 1 75 ? -12.196 -16.688 36.062 1.00 93.44 75 PRO A C 1
ATOM 567 O O . PRO A 1 75 ? -11.842 -17.111 34.965 1.00 93.44 75 PRO A O 1
ATOM 570 N N . VAL A 1 76 ? -12.219 -15.385 36.352 1.00 93.81 76 VAL A N 1
ATOM 571 C CA . VAL A 1 76 ? -11.916 -14.340 35.367 1.00 93.81 76 VAL A CA 1
ATOM 572 C C . VAL A 1 76 ? -10.411 -14.246 35.083 1.00 93.81 76 VAL A C 1
ATOM 574 O O . VAL A 1 76 ? -10.031 -14.108 33.921 1.00 93.81 76 VAL A O 1
ATOM 577 N N . ILE A 1 77 ? -9.553 -14.424 36.097 1.00 90.62 77 ILE A N 1
ATOM 578 C CA . ILE A 1 77 ? -8.094 -14.539 35.903 1.00 90.62 77 ILE A CA 1
ATOM 579 C C . ILE A 1 77 ? -7.763 -15.758 35.028 1.00 90.62 77 ILE A C 1
ATOM 581 O O . ILE A 1 77 ? -6.998 -15.640 34.074 1.00 90.62 77 ILE A O 1
ATOM 585 N N . LEU A 1 78 ? -8.377 -16.916 35.297 1.00 91.81 78 LEU A N 1
ATOM 586 C CA . LEU A 1 78 ? -8.133 -18.141 34.523 1.00 91.81 78 LEU A CA 1
ATOM 587 C C . LEU A 1 78 ? -8.606 -18.020 33.073 1.00 91.81 78 LEU A C 1
ATOM 589 O O . LEU A 1 78 ? -7.899 -18.452 32.164 1.00 91.81 78 LEU A O 1
ATOM 593 N N . LEU A 1 79 ? -9.763 -17.390 32.848 1.00 92.94 79 LEU A N 1
ATOM 594 C CA . LEU A 1 79 ? -10.253 -17.078 31.505 1.00 92.94 79 LEU A CA 1
ATOM 595 C C . LEU A 1 79 ? -9.271 -16.179 30.739 1.00 92.94 79 LEU A C 1
ATOM 597 O O . LEU A 1 79 ? -9.044 -16.403 29.553 1.00 92.94 79 LEU A O 1
ATOM 601 N N . SER A 1 80 ? -8.669 -15.199 31.416 1.00 91.31 80 SER A N 1
ATOM 602 C CA . SER A 1 80 ? -7.665 -14.310 30.824 1.00 91.31 80 SER A CA 1
ATOM 603 C C . SER A 1 80 ? -6.405 -15.072 30.406 1.00 91.31 80 SER A C 1
ATOM 605 O O . SER A 1 80 ? -5.993 -14.967 29.250 1.00 91.31 80 SER A O 1
ATOM 607 N N . CYS A 1 81 ? -5.840 -15.906 31.288 1.00 90.56 81 CYS A N 1
ATOM 608 C CA . CYS A 1 81 ? -4.656 -16.712 30.966 1.00 90.56 81 CYS A CA 1
ATOM 609 C C . CYS A 1 81 ? -4.925 -17.722 29.833 1.00 90.56 81 CYS A C 1
ATOM 611 O O . CYS A 1 81 ? -4.101 -17.869 28.931 1.00 90.56 81 CYS A O 1
ATOM 613 N N . LEU A 1 82 ? -6.090 -18.386 29.835 1.00 92.44 82 LEU A N 1
ATOM 614 C CA . LEU A 1 82 ? -6.491 -19.296 28.754 1.00 92.44 82 LEU A CA 1
ATOM 615 C C . LEU A 1 82 ? -6.677 -18.558 27.425 1.00 92.44 82 LEU A C 1
ATOM 617 O O . LEU A 1 82 ? -6.197 -19.025 26.394 1.00 92.44 82 LEU A O 1
ATOM 621 N N . GLY A 1 83 ? -7.342 -17.401 27.445 1.00 92.19 83 GLY A N 1
ATOM 622 C CA . GLY A 1 83 ? -7.554 -16.582 26.254 1.00 92.19 83 GLY A CA 1
ATOM 623 C C . GLY A 1 83 ? -6.245 -16.087 25.637 1.00 92.19 83 GLY A C 1
ATOM 624 O O . GLY A 1 83 ? -6.087 -16.169 24.422 1.00 92.19 83 GLY A O 1
ATOM 625 N N . LEU A 1 84 ? -5.278 -15.664 26.462 1.00 89.69 84 LEU A N 1
ATOM 626 C CA . LEU A 1 84 ? -3.930 -15.295 26.007 1.00 89.69 84 LEU A CA 1
ATOM 627 C C . LEU A 1 84 ? -3.156 -16.495 25.443 1.00 89.69 84 LEU A C 1
ATOM 629 O O . LEU A 1 84 ? -2.532 -16.385 24.390 1.00 89.69 84 LEU A O 1
ATOM 633 N N . GLY A 1 85 ? -3.227 -17.658 26.098 1.00 91.75 85 GLY A N 1
ATOM 634 C CA . GLY A 1 85 ? -2.595 -18.882 25.597 1.00 91.75 85 GLY A CA 1
ATOM 635 C C . GLY A 1 85 ? -3.130 -19.305 24.225 1.00 91.75 85 GLY A C 1
ATOM 636 O O . GLY A 1 85 ? -2.352 -19.638 23.330 1.00 91.75 85 GLY A O 1
ATOM 637 N N . LEU A 1 86 ? -4.453 -19.239 24.041 1.00 92.81 86 LEU A N 1
ATOM 638 C CA . LEU A 1 86 ? -5.110 -19.526 22.765 1.00 92.81 86 LEU A CA 1
ATOM 639 C C . LEU A 1 86 ? -4.781 -18.483 21.693 1.00 92.81 86 LEU A C 1
ATOM 641 O O . LEU A 1 86 ? -4.501 -18.871 20.562 1.00 92.81 86 LEU A O 1
ATOM 645 N N . ASP A 1 87 ? -4.765 -17.191 22.034 1.00 93.75 87 ASP A N 1
ATOM 646 C CA . ASP A 1 87 ? -4.326 -16.120 21.129 1.00 93.75 87 ASP A CA 1
ATOM 647 C C . ASP A 1 87 ? -2.926 -16.415 20.583 1.00 93.75 87 ASP A C 1
ATOM 649 O O . ASP A 1 87 ? -2.742 -16.526 19.372 1.00 93.75 87 ASP A O 1
ATOM 653 N N . TYR A 1 88 ? -1.947 -16.666 21.453 1.00 93.81 88 TYR A N 1
ATOM 654 C CA . TYR A 1 88 ? -0.587 -16.944 20.996 1.00 93.81 88 TYR A CA 1
ATOM 655 C C . TYR A 1 88 ? -0.468 -18.218 20.159 1.00 93.81 88 TYR A C 1
ATOM 657 O O . TYR A 1 88 ? 0.294 -18.224 19.192 1.00 93.81 88 TYR A O 1
ATOM 665 N N . ALA A 1 89 ? -1.240 -19.266 20.457 1.00 93.62 89 ALA A N 1
ATOM 666 C CA . ALA A 1 89 ? -1.292 -20.462 19.615 1.00 93.62 89 ALA A CA 1
ATOM 667 C C . ALA A 1 89 ? -1.876 -20.158 18.220 1.00 93.62 89 ALA A C 1
ATOM 669 O O . ALA A 1 89 ? -1.305 -20.569 17.207 1.00 93.62 89 ALA A O 1
ATOM 670 N N . ILE A 1 90 ? -2.965 -19.382 18.151 1.00 93.94 90 ILE A N 1
ATOM 671 C CA . ILE A 1 90 ? -3.569 -18.905 16.895 1.00 93.94 90 ILE A CA 1
ATOM 672 C C . ILE A 1 90 ? -2.552 -18.074 16.103 1.00 93.94 90 ILE A C 1
ATOM 674 O O . ILE A 1 90 ? -2.383 -18.285 14.902 1.00 93.94 90 ILE A O 1
ATOM 678 N N . MET A 1 91 ? -1.833 -17.165 16.767 1.00 91.88 91 MET A N 1
ATOM 679 C CA . MET A 1 91 ? -0.820 -16.320 16.132 1.00 91.88 91 MET A CA 1
ATOM 680 C C . MET A 1 91 ? 0.392 -17.122 15.642 1.00 91.88 91 MET A C 1
ATOM 682 O O . MET A 1 91 ? 0.918 -16.837 14.567 1.00 91.88 91 MET A O 1
ATOM 686 N N . ALA A 1 92 ? 0.816 -18.149 16.383 1.00 93.19 92 ALA A N 1
ATOM 687 C CA . ALA A 1 92 ? 1.901 -19.039 15.974 1.00 93.19 92 ALA A CA 1
ATOM 688 C C . ALA A 1 92 ? 1.546 -19.843 14.712 1.00 93.19 92 ALA A C 1
ATOM 690 O O . ALA A 1 92 ? 2.410 -20.089 13.869 1.00 93.19 92 ALA A O 1
ATOM 691 N N . LEU A 1 93 ? 0.278 -20.238 14.576 1.00 93.31 93 LEU A N 1
ATOM 692 C CA . LEU A 1 93 ? -0.235 -21.028 13.456 1.00 93.31 93 LEU A CA 1
ATOM 693 C C . LEU A 1 93 ? -0.709 -20.181 12.269 1.00 93.31 93 LEU A C 1
ATOM 695 O O . LEU A 1 93 ? -1.018 -20.744 11.223 1.00 93.31 93 LEU A O 1
ATOM 699 N N . ALA A 1 94 ? -0.747 -18.854 12.400 1.00 91.38 94 ALA A N 1
ATOM 700 C CA . ALA A 1 94 ? -1.363 -17.955 11.431 1.00 91.38 94 ALA A CA 1
ATOM 701 C C . ALA A 1 94 ? -0.745 -18.075 10.016 1.00 91.38 94 ALA A C 1
ATOM 703 O O . ALA A 1 94 ? 0.419 -17.696 9.822 1.00 91.38 94 ALA A O 1
ATOM 704 N N . PRO A 1 95 ? -1.506 -18.549 9.005 1.00 85.44 95 PRO A N 1
ATOM 705 C CA . PRO A 1 95 ? -1.074 -18.556 7.607 1.00 85.44 95 PRO A CA 1
ATOM 706 C C . PRO A 1 95 ? -1.309 -17.206 6.915 1.00 85.44 95 PRO A C 1
ATOM 708 O O . PRO A 1 95 ? -0.673 -16.907 5.911 1.00 85.44 95 PRO A O 1
ATOM 711 N N . THR A 1 96 ? -2.223 -16.386 7.443 1.00 88.69 96 THR A N 1
ATOM 712 C CA . THR A 1 96 ? -2.602 -15.081 6.890 1.00 88.69 96 THR A CA 1
ATOM 713 C C . THR A 1 96 ? -2.830 -14.068 8.009 1.00 88.69 96 THR A C 1
ATOM 715 O O . THR A 1 96 ? -3.003 -14.426 9.175 1.00 88.69 96 THR A O 1
ATOM 718 N N . LEU A 1 97 ? -2.890 -12.783 7.660 1.00 87.56 97 LEU A N 1
ATOM 719 C CA . LEU A 1 97 ? -3.137 -11.700 8.620 1.00 87.56 97 LEU A CA 1
ATOM 720 C C . LEU A 1 97 ? -4.495 -11.807 9.316 1.00 87.56 97 LEU A C 1
ATOM 722 O O . LEU A 1 97 ? -4.620 -11.408 10.471 1.00 87.56 97 LEU A O 1
ATOM 726 N N . GLY A 1 98 ? -5.505 -12.370 8.644 1.00 89.56 98 GLY A N 1
ATOM 727 C CA . GLY A 1 98 ? -6.838 -12.553 9.223 1.00 89.56 98 GLY A CA 1
ATOM 728 C C . GLY A 1 98 ? -6.805 -13.372 10.517 1.00 89.56 98 GLY A C 1
ATOM 729 O O . GLY A 1 98 ? -7.487 -13.028 11.477 1.00 89.56 98 GLY A O 1
ATOM 730 N N . TRP A 1 99 ? -5.940 -14.387 10.586 1.00 91.81 99 TRP A N 1
ATOM 731 C CA . TRP A 1 99 ? -5.740 -15.195 11.793 1.00 91.81 99 TRP A CA 1
ATOM 732 C C . TRP A 1 99 ? -5.176 -14.386 12.953 1.00 91.81 99 TRP A C 1
ATOM 734 O O . TRP A 1 99 ? -5.632 -14.533 14.086 1.00 91.81 99 TRP A O 1
ATOM 744 N N . LEU A 1 100 ? -4.233 -13.485 12.666 1.00 91.25 100 LEU A N 1
ATOM 745 C CA . LEU A 1 100 ? -3.714 -12.586 13.686 1.00 91.25 100 LEU A CA 1
ATOM 746 C C . LEU A 1 100 ? -4.854 -11.732 14.254 1.00 91.25 100 LEU A C 1
ATOM 748 O O . LEU A 1 100 ? -4.932 -11.556 15.468 1.00 91.25 100 LEU A O 1
ATOM 752 N N . PHE A 1 101 ? -5.742 -11.195 13.405 1.00 92.56 101 PHE A N 1
ATOM 753 C CA . PHE A 1 101 ? -6.866 -10.366 13.861 1.00 92.56 101 PHE A CA 1
ATOM 754 C C . PHE A 1 101 ? -7.860 -11.146 14.724 1.00 92.56 101 PHE A C 1
ATOM 756 O O . PHE A 1 101 ? -8.350 -1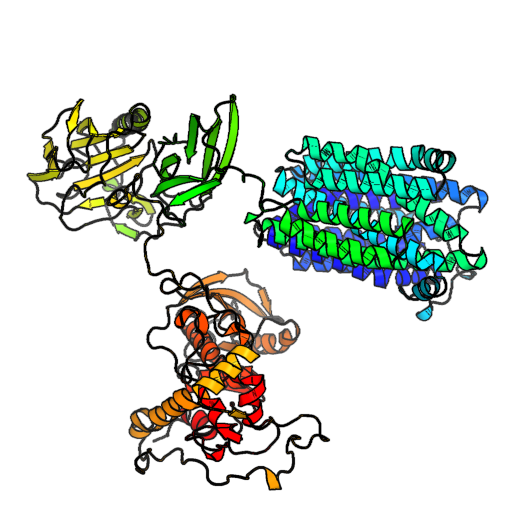0.602 15.711 1.00 92.56 101 PHE A O 1
ATOM 763 N N . VAL A 1 102 ? -8.120 -12.417 14.400 1.00 92.94 102 VAL A N 1
ATOM 764 C CA . VAL A 1 102 ? -8.954 -13.302 15.231 1.00 92.94 102 VAL A CA 1
ATOM 765 C C . VAL A 1 102 ? -8.339 -13.479 16.617 1.00 92.94 102 VAL A C 1
ATOM 767 O O . VAL A 1 102 ? -9.023 -13.240 17.615 1.00 92.94 102 VAL A O 1
ATOM 770 N N . GLY A 1 103 ? -7.048 -13.823 16.682 1.00 90.69 103 GLY A N 1
ATOM 771 C CA . GLY A 1 103 ? -6.320 -13.909 17.951 1.00 90.69 103 GLY A CA 1
ATOM 772 C C . GLY A 1 103 ? -6.405 -12.595 18.728 1.00 90.69 103 GLY A C 1
ATOM 773 O O . GLY A 1 103 ? -6.719 -12.570 19.920 1.00 90.69 103 GLY A O 1
ATOM 774 N N . ARG A 1 104 ? -6.288 -11.464 18.023 1.00 91.19 104 ARG A N 1
ATOM 775 C CA . ARG A 1 104 ? -6.312 -10.162 18.676 1.00 91.19 104 ARG A CA 1
ATOM 776 C C . ARG A 1 104 ? -7.662 -9.765 19.255 1.00 91.19 104 ARG A C 1
ATOM 778 O O . ARG A 1 104 ? -7.694 -9.151 20.323 1.00 91.19 104 ARG A O 1
ATOM 785 N N . VAL A 1 105 ? -8.754 -10.104 18.574 1.00 94.56 105 VAL A N 1
ATOM 786 C CA . VAL A 1 105 ? -10.112 -9.927 19.104 1.00 94.56 105 VAL A CA 1
ATOM 787 C C . VAL A 1 105 ? -10.309 -10.808 20.334 1.00 94.56 105 VAL A C 1
ATOM 789 O O . VAL A 1 105 ? -10.774 -10.303 21.353 1.00 94.56 105 VAL A O 1
ATOM 792 N N . LEU A 1 106 ? -9.894 -12.080 20.278 1.00 93.75 106 LEU A N 1
ATOM 793 C CA . LEU A 1 106 ? -9.965 -13.001 21.416 1.00 93.75 106 LEU A CA 1
ATOM 794 C C . LEU A 1 106 ? -9.226 -12.427 22.632 1.00 93.75 106 LEU A C 1
ATOM 796 O O . LEU A 1 106 ? -9.839 -12.203 23.672 1.00 93.75 106 LEU A O 1
ATOM 800 N N . SER A 1 107 ? -7.947 -12.090 22.461 1.00 90.12 107 SER A N 1
ATOM 801 C CA . SER A 1 107 ? -7.103 -11.482 23.493 1.00 90.12 107 SER A CA 1
ATOM 802 C C . SER A 1 107 ? -7.685 -10.174 24.027 1.00 90.12 107 SER A C 1
ATOM 804 O O . SER A 1 107 ? -7.735 -9.954 25.235 1.00 90.12 107 SER A O 1
ATOM 806 N N . GLY A 1 108 ? -8.209 -9.317 23.148 1.00 90.19 108 GLY A N 1
ATOM 807 C CA . GLY A 1 108 ? -8.854 -8.067 23.536 1.00 90.19 108 GLY A CA 1
ATOM 808 C C . GLY A 1 108 ? -10.156 -8.245 24.327 1.00 90.19 108 GLY A C 1
ATOM 809 O O . GLY A 1 108 ? -10.497 -7.363 25.107 1.00 90.19 108 GLY A O 1
ATOM 810 N N . ILE A 1 109 ? -10.873 -9.359 24.167 1.00 93.94 109 ILE A N 1
ATOM 811 C CA . ILE A 1 109 ? -12.098 -9.667 24.925 1.00 93.94 109 ILE A CA 1
ATOM 812 C C . ILE A 1 109 ? -11.775 -10.364 26.250 1.00 93.94 109 ILE A C 1
ATOM 814 O O . ILE A 1 109 ? -12.489 -10.163 27.228 1.00 93.94 109 ILE A O 1
ATOM 818 N N . THR A 1 110 ? -10.730 -11.192 26.300 1.00 92.38 110 THR A N 1
ATOM 819 C CA . THR A 1 110 ? -10.427 -12.018 27.478 1.00 92.38 110 THR A CA 1
ATOM 820 C C . THR A 1 110 ? -9.412 -11.391 28.426 1.00 92.38 110 THR A C 1
ATOM 822 O O . THR A 1 110 ? -9.393 -11.765 29.598 1.00 92.38 110 THR A O 1
ATOM 825 N N . ALA A 1 111 ? -8.574 -10.455 27.966 1.00 87.25 111 ALA A N 1
ATOM 826 C CA . ALA A 1 111 ? -7.508 -9.893 28.788 1.00 87.25 111 ALA A CA 1
ATOM 827 C C . ALA A 1 111 ? -8.070 -9.077 29.964 1.00 87.25 111 ALA A C 1
ATOM 829 O O . ALA A 1 111 ? -8.627 -7.991 29.801 1.00 87.25 111 ALA A O 1
ATOM 830 N N . SER A 1 112 ? -7.904 -9.623 31.168 1.00 84.75 112 SER A N 1
ATOM 831 C CA . SER A 1 112 ? -8.321 -9.026 32.444 1.00 84.75 112 SER A CA 1
ATOM 832 C C . SER A 1 112 ? -7.335 -9.301 33.585 1.00 84.75 112 SER A C 1
ATOM 834 O O . SER A 1 112 ? -7.590 -8.899 34.725 1.00 84.75 112 SER A O 1
ATOM 836 N N . SER A 1 113 ? -6.207 -9.966 33.292 1.00 79.12 113 SER A N 1
ATOM 837 C CA . SER A 1 113 ? -5.236 -10.432 34.288 1.00 79.12 113 SER A CA 1
ATOM 838 C C . SER A 1 113 ? -4.808 -9.315 35.235 1.00 79.12 113 SER A C 1
ATOM 840 O O . SER A 1 113 ? -4.763 -9.530 36.440 1.00 79.12 113 SER A O 1
ATOM 842 N N . PHE A 1 114 ? -4.567 -8.099 34.733 1.00 79.75 114 PHE A N 1
ATOM 843 C CA . PHE A 1 114 ? -4.146 -6.979 35.576 1.00 79.75 114 PHE A CA 1
ATOM 844 C C . PHE A 1 114 ? -5.233 -6.471 36.511 1.00 79.75 114 PHE A C 1
ATOM 846 O O . PHE A 1 114 ? -5.047 -6.481 37.725 1.00 79.75 114 PHE A O 1
ATOM 853 N N . SER A 1 115 ? -6.354 -6.007 35.961 1.00 83.00 115 SER A N 1
ATOM 854 C CA . SER A 1 115 ? -7.420 -5.389 36.753 1.00 83.00 115 SER A CA 1
ATOM 855 C C . SER A 1 115 ? -7.971 -6.365 37.790 1.00 83.00 115 SER A C 1
ATOM 857 O O . SER A 1 115 ? -8.146 -6.000 38.953 1.00 83.00 115 SER A O 1
ATOM 859 N N . THR A 1 116 ? -8.149 -7.626 37.398 1.00 88.06 116 THR A N 1
ATOM 860 C CA . THR A 1 116 ? -8.665 -8.673 38.281 1.00 88.06 116 THR A CA 1
ATOM 861 C C . THR A 1 116 ? -7.631 -9.112 39.317 1.00 88.06 116 THR A C 1
ATOM 863 O O . THR A 1 116 ? -8.006 -9.335 40.464 1.00 88.06 116 THR A O 1
ATOM 866 N N . SER A 1 117 ? -6.334 -9.170 38.981 1.00 87.12 117 SER A N 1
ATOM 867 C CA . SER A 1 117 ? -5.284 -9.474 39.971 1.00 87.12 117 SER A CA 1
ATOM 868 C C . SER A 1 117 ? -5.087 -8.341 40.976 1.00 87.12 117 SER A C 1
ATOM 870 O O . SER A 1 117 ? -4.882 -8.607 42.157 1.00 87.12 117 SER A O 1
ATOM 872 N N . PHE A 1 118 ? -5.195 -7.077 40.554 1.00 84.00 118 PHE A N 1
ATOM 873 C CA . PHE A 1 118 ? -5.184 -5.940 41.479 1.00 84.00 118 PHE A CA 1
ATOM 874 C C . PHE A 1 118 ? -6.381 -5.995 42.435 1.00 84.00 118 PHE A C 1
ATOM 876 O O . PHE A 1 118 ? -6.205 -5.825 43.640 1.00 84.00 118 PHE A O 1
ATOM 883 N N . ALA A 1 119 ? -7.577 -6.298 41.925 1.00 87.19 119 ALA A N 1
ATOM 884 C CA . ALA A 1 119 ? -8.751 -6.499 42.768 1.00 87.19 119 ALA A CA 1
ATOM 885 C C . ALA A 1 119 ? -8.567 -7.688 43.729 1.00 87.19 119 ALA A C 1
ATOM 887 O O . ALA A 1 119 ? -8.812 -7.551 44.922 1.00 87.19 119 ALA A O 1
ATOM 888 N N . TYR A 1 120 ? -8.023 -8.810 43.246 1.00 90.19 120 TYR A N 1
ATOM 889 C CA . TYR A 1 120 ? -7.699 -9.974 44.072 1.00 90.19 120 TYR A CA 1
ATOM 890 C C . TYR A 1 120 ? -6.753 -9.605 45.222 1.00 90.19 120 TYR A C 1
ATOM 892 O O . TYR A 1 120 ? -7.007 -9.950 46.375 1.00 90.19 120 TYR A O 1
ATOM 900 N N . ILE A 1 121 ? -5.657 -8.891 44.935 1.00 87.12 121 ILE A N 1
ATOM 901 C CA . ILE A 1 121 ? -4.715 -8.449 45.971 1.00 87.12 121 ILE A CA 1
ATOM 902 C C . ILE A 1 121 ? -5.403 -7.510 46.964 1.00 87.12 121 ILE A C 1
ATOM 904 O O . ILE A 1 121 ? -5.165 -7.642 48.164 1.00 87.12 121 ILE A O 1
ATOM 908 N N . ALA A 1 122 ? -6.278 -6.612 46.507 1.00 84.88 122 ALA A N 1
ATOM 909 C CA . ALA A 1 122 ? -7.053 -5.744 47.392 1.00 84.88 122 ALA A CA 1
ATOM 910 C C . ALA A 1 122 ? -7.969 -6.536 48.345 1.00 84.88 122 ALA A C 1
ATOM 912 O O . ALA A 1 122 ? -8.088 -6.161 49.514 1.00 84.88 122 ALA A O 1
ATOM 913 N N . ASP A 1 123 ? -8.570 -7.628 47.858 1.00 87.25 123 ASP A N 1
ATOM 914 C CA . ASP A 1 123 ? -9.487 -8.490 48.614 1.00 87.25 123 ASP A CA 1
ATOM 915 C C . ASP A 1 123 ? -8.771 -9.255 49.747 1.00 87.25 123 ASP A C 1
ATOM 917 O O . ASP A 1 123 ? -9.350 -9.467 50.813 1.00 87.25 123 ASP A O 1
ATOM 921 N N . VAL A 1 124 ? -7.510 -9.663 49.542 1.00 86.94 124 VAL A N 1
ATOM 922 C CA . VAL A 1 124 ? -6.753 -10.513 50.492 1.00 86.94 124 VAL A CA 1
ATOM 923 C C . VAL A 1 124 ? -5.705 -9.769 51.330 1.00 86.94 124 VAL A C 1
ATOM 925 O O . VAL A 1 124 ? -5.068 -10.383 52.192 1.00 86.94 124 VAL A O 1
ATOM 928 N N . THR A 1 125 ? -5.505 -8.474 51.072 1.00 85.25 125 THR A N 1
ATOM 929 C CA . THR A 1 125 ? -4.488 -7.636 51.729 1.00 85.25 125 THR A CA 1
ATOM 930 C C . THR A 1 125 ? -5.138 -6.596 52.638 1.00 85.25 125 THR A C 1
ATOM 932 O O . THR A 1 125 ? -6.034 -5.857 52.210 1.00 85.25 125 THR A O 1
ATOM 935 N N . GLU A 1 126 ? -4.637 -6.501 53.871 1.00 84.31 126 GLU A N 1
ATOM 936 C CA . GLU A 1 126 ? -5.066 -5.491 54.842 1.00 84.31 126 GLU A CA 1
ATOM 937 C C . GLU A 1 126 ? -4.752 -4.063 54.347 1.00 84.31 126 GLU A C 1
ATOM 939 O O . GLU A 1 126 ? -3.768 -3.872 53.625 1.00 84.31 126 GLU A O 1
ATOM 944 N N . PRO A 1 127 ? -5.586 -3.051 54.666 1.00 78.56 127 PRO A N 1
ATOM 945 C CA . PRO A 1 127 ? -5.504 -1.717 54.063 1.00 78.56 127 PRO A CA 1
ATOM 946 C C . PRO A 1 127 ? -4.135 -1.025 54.128 1.00 78.56 127 PRO A C 1
ATOM 948 O O . PRO A 1 127 ? -3.760 -0.342 53.175 1.00 78.56 127 PRO A O 1
ATOM 951 N N . ASP A 1 128 ? -3.394 -1.210 55.216 1.00 81.62 128 ASP A N 1
ATOM 952 C CA . ASP A 1 128 ? -2.070 -0.643 55.483 1.00 81.62 128 ASP A CA 1
ATOM 953 C C . ASP A 1 128 ? -0.944 -1.323 54.681 1.00 81.62 128 ASP A C 1
ATOM 955 O O . ASP A 1 128 ? 0.018 -0.667 54.279 1.00 81.62 128 ASP A O 1
ATOM 959 N N . GLU A 1 129 ? -1.091 -2.608 54.344 1.00 81.25 129 GLU A N 1
ATOM 960 C CA . GLU A 1 129 ? -0.129 -3.348 53.516 1.00 81.25 129 GLU A CA 1
ATOM 961 C C . GLU A 1 129 ? -0.360 -3.187 51.999 1.00 81.25 129 GLU A C 1
ATOM 963 O O . GLU A 1 129 ? 0.525 -3.501 51.192 1.00 81.25 129 GLU A O 1
ATOM 968 N N . ARG A 1 130 ? -1.538 -2.703 51.570 1.00 77.69 130 ARG A N 1
ATOM 969 C CA . ARG A 1 130 ? -1.949 -2.670 50.148 1.00 77.69 130 ARG A CA 1
ATOM 970 C C . ARG A 1 130 ? -0.971 -1.935 49.247 1.00 77.69 130 ARG A C 1
ATOM 972 O O . ARG A 1 130 ? -0.639 -2.443 48.180 1.00 77.69 130 ARG A O 1
ATOM 979 N N . ALA A 1 131 ? -0.487 -0.768 49.669 1.00 69.94 131 ALA A N 1
ATOM 980 C CA . ALA A 1 131 ? 0.446 0.023 48.870 1.00 69.94 131 ALA A CA 1
ATOM 981 C C . ALA A 1 131 ? 1.739 -0.759 48.570 1.00 69.94 131 ALA A C 1
ATOM 983 O O . ALA A 1 131 ? 2.185 -0.801 47.423 1.00 69.94 131 ALA A O 1
ATOM 984 N N . ALA A 1 132 ? 2.291 -1.450 49.573 1.00 74.06 132 ALA A N 1
ATOM 985 C CA . ALA A 1 132 ? 3.482 -2.278 49.411 1.00 74.06 132 ALA A CA 1
ATOM 986 C C . ALA A 1 132 ? 3.219 -3.492 48.502 1.00 74.06 132 ALA A C 1
ATOM 988 O O . ALA A 1 132 ? 4.030 -3.800 47.626 1.00 74.06 132 ALA A O 1
ATOM 989 N N . ARG A 1 133 ? 2.066 -4.161 48.651 1.00 81.06 133 ARG A N 1
ATOM 990 C CA . ARG A 1 133 ? 1.685 -5.306 47.802 1.00 81.06 133 ARG A CA 1
ATOM 991 C C . ARG A 1 133 ? 1.418 -4.909 46.351 1.00 81.06 133 ARG A C 1
ATOM 993 O O . ARG A 1 133 ? 1.854 -5.625 45.453 1.00 81.06 133 ARG A O 1
ATOM 1000 N N . PHE A 1 134 ? 0.764 -3.774 46.104 1.00 75.62 134 PHE A N 1
ATOM 1001 C CA . PHE A 1 134 ? 0.592 -3.234 44.753 1.00 75.62 134 PHE A CA 1
ATOM 1002 C C . PHE A 1 134 ? 1.927 -2.834 44.125 1.00 75.62 134 PHE A C 1
ATOM 1004 O O . PHE A 1 134 ? 2.142 -3.110 42.947 1.00 75.62 134 PHE A O 1
ATOM 1011 N N . GLY A 1 135 ? 2.847 -2.262 44.910 1.00 69.69 135 GLY A N 1
ATOM 1012 C CA . GLY A 1 135 ? 4.213 -1.980 44.464 1.00 69.69 135 GLY A CA 1
ATOM 1013 C C . GLY A 1 135 ? 4.959 -3.245 44.027 1.00 69.69 135 GLY A C 1
ATOM 1014 O O . GLY A 1 135 ? 5.524 -3.284 42.935 1.00 69.69 135 GLY A O 1
ATOM 1015 N N . LEU A 1 136 ? 4.891 -4.315 44.827 1.00 79.75 136 LEU A N 1
ATOM 1016 C CA . LEU A 1 136 ? 5.457 -5.619 44.465 1.00 79.75 136 LEU A CA 1
ATOM 1017 C C . LEU A 1 136 ? 4.790 -6.215 43.217 1.00 79.75 136 LEU A C 1
ATOM 1019 O O . LEU A 1 136 ? 5.482 -6.756 42.365 1.00 79.75 136 LEU A O 1
ATOM 1023 N N . LEU A 1 137 ? 3.471 -6.093 43.053 1.00 78.94 137 LEU A N 1
ATOM 1024 C CA . LEU A 1 137 ? 2.795 -6.553 41.835 1.00 78.94 137 LEU A CA 1
ATOM 1025 C C . LEU A 1 137 ? 3.233 -5.747 40.596 1.00 78.94 137 LEU A C 1
ATOM 1027 O O . LEU A 1 137 ? 3.425 -6.315 39.524 1.00 78.94 137 LEU A O 1
ATOM 1031 N N . GLY A 1 138 ? 3.476 -4.442 40.749 1.00 71.12 138 GLY A N 1
ATOM 1032 C CA . GLY A 1 138 ? 4.079 -3.597 39.713 1.00 71.12 138 GLY A CA 1
ATOM 1033 C C . GLY A 1 138 ? 5.509 -4.012 39.335 1.00 71.12 138 GLY A C 1
ATOM 1034 O O . GLY A 1 138 ? 5.900 -3.887 38.176 1.00 71.12 138 GLY A O 1
ATOM 1035 N N . MET A 1 139 ? 6.280 -4.586 40.264 1.00 80.44 139 MET A N 1
ATOM 1036 C CA . MET A 1 139 ? 7.612 -5.136 39.972 1.00 80.44 139 MET A CA 1
ATOM 1037 C C . MET A 1 139 ? 7.549 -6.334 39.011 1.00 80.44 139 MET A C 1
ATOM 1039 O O . MET A 1 139 ? 8.426 -6.464 38.157 1.00 80.44 139 MET A O 1
ATOM 1043 N N . ALA A 1 140 ? 6.508 -7.174 39.090 1.00 83.25 140 ALA A N 1
ATOM 1044 C CA . ALA A 1 140 ? 6.312 -8.278 38.143 1.00 83.25 140 ALA A CA 1
ATOM 1045 C C . ALA A 1 140 ? 6.201 -7.775 36.693 1.00 83.25 140 ALA A C 1
ATOM 1047 O O . ALA A 1 140 ? 6.771 -8.376 35.784 1.00 83.25 140 ALA A O 1
ATOM 1048 N N . PHE A 1 141 ? 5.533 -6.635 36.485 1.00 75.31 141 PHE A N 1
ATOM 1049 C CA . PHE A 1 141 ? 5.458 -5.972 35.182 1.00 75.31 141 PHE A CA 1
ATOM 1050 C C . PHE A 1 141 ? 6.832 -5.529 34.684 1.00 75.31 141 PHE A C 1
ATOM 1052 O O . PHE A 1 141 ? 7.210 -5.858 33.561 1.00 75.31 141 PHE A O 1
ATOM 1059 N N . GLY A 1 142 ? 7.600 -4.839 35.532 1.00 74.94 142 GLY A N 1
ATOM 1060 C CA . GLY A 1 142 ? 8.954 -4.407 35.189 1.00 74.94 142 GLY A CA 1
ATOM 1061 C C . GLY A 1 142 ? 9.858 -5.582 34.806 1.00 74.94 142 GLY A C 1
ATOM 1062 O O . GLY A 1 142 ? 10.501 -5.548 33.761 1.00 74.94 142 GLY A O 1
ATOM 1063 N N . LEU A 1 143 ? 9.852 -6.655 35.603 1.00 83.62 143 LEU A N 1
ATOM 1064 C CA . LEU A 1 143 ? 10.643 -7.859 35.333 1.00 83.62 143 LEU A CA 1
ATOM 1065 C C . LEU A 1 143 ? 10.218 -8.560 34.039 1.00 83.62 143 LEU A C 1
ATOM 1067 O O . LEU A 1 143 ? 11.078 -8.901 33.229 1.00 83.62 143 LEU A O 1
ATOM 1071 N N . GLY A 1 144 ? 8.914 -8.732 33.807 1.00 84.25 144 GLY A N 1
ATOM 1072 C CA . GLY A 1 144 ? 8.400 -9.324 32.571 1.00 84.25 144 GLY A CA 1
ATOM 1073 C C . GLY A 1 144 ? 8.751 -8.497 31.331 1.00 84.25 144 GLY A C 1
ATOM 1074 O O . GLY A 1 144 ? 9.129 -9.059 30.308 1.00 84.25 144 GLY A O 1
ATOM 1075 N N . PHE A 1 145 ? 8.726 -7.165 31.432 1.00 74.31 145 PHE A N 1
ATOM 1076 C CA . PHE A 1 145 ? 9.079 -6.265 30.331 1.00 74.31 145 PHE A CA 1
ATOM 1077 C C . PHE A 1 145 ? 10.595 -6.148 30.086 1.00 74.31 145 PHE A C 1
ATOM 1079 O O . PHE A 1 145 ? 11.007 -5.805 28.983 1.00 74.31 145 PHE A O 1
ATOM 1086 N N . ILE A 1 146 ? 11.439 -6.448 31.080 1.00 85.19 146 ILE A N 1
ATOM 1087 C CA . ILE A 1 146 ? 12.900 -6.532 30.908 1.00 85.19 146 ILE A CA 1
ATOM 1088 C C . ILE A 1 146 ? 13.289 -7.893 30.317 1.00 85.19 146 ILE A C 1
ATOM 1090 O O . ILE A 1 146 ? 14.001 -7.963 29.316 1.00 85.19 146 ILE A O 1
ATOM 1094 N N . LEU A 1 147 ? 12.820 -8.982 30.930 1.00 89.12 147 LEU A N 1
ATOM 1095 C CA . LEU A 1 147 ? 13.197 -10.345 30.551 1.00 89.12 147 LEU A CA 1
ATOM 1096 C C . LEU A 1 147 ? 12.508 -10.794 29.259 1.00 89.12 147 LEU A C 1
ATOM 1098 O O . LEU A 1 147 ? 13.121 -11.475 28.440 1.00 89.12 147 LEU A O 1
ATOM 1102 N N . GLY A 1 148 ? 11.255 -10.390 29.053 1.00 90.44 148 GLY A N 1
ATOM 1103 C CA . GLY A 1 148 ? 10.427 -10.829 27.935 1.00 90.44 148 GLY A CA 1
ATOM 1104 C C . GLY A 1 148 ? 11.039 -10.486 26.578 1.00 90.44 148 GLY A C 1
ATOM 1105 O O . GLY A 1 148 ? 11.363 -11.410 25.837 1.00 90.44 148 GLY A O 1
ATOM 1106 N N . PRO A 1 149 ? 11.281 -9.203 26.246 1.00 89.69 149 PRO A N 1
ATOM 1107 C CA . PRO A 1 149 ? 11.882 -8.818 24.970 1.00 89.69 149 PRO A CA 1
ATOM 1108 C C . PRO A 1 149 ? 13.278 -9.405 24.745 1.00 89.69 149 PRO A C 1
ATOM 1110 O O . PRO A 1 149 ? 13.620 -9.732 23.610 1.00 89.69 149 PRO A O 1
ATOM 1113 N N . ALA A 1 150 ? 14.077 -9.594 25.801 1.00 87.50 150 ALA A N 1
ATOM 1114 C CA . ALA A 1 150 ? 15.381 -10.248 25.694 1.00 87.50 150 ALA A CA 1
ATOM 1115 C C . ALA A 1 150 ? 15.238 -11.722 25.267 1.00 87.50 150 ALA A C 1
ATOM 1117 O O . ALA A 1 150 ? 15.868 -12.148 24.298 1.00 87.50 150 ALA A O 1
ATOM 1118 N N . VAL A 1 151 ? 14.359 -12.481 25.932 1.00 92.69 151 VAL A N 1
ATOM 1119 C CA . VAL A 1 151 ? 14.049 -13.877 25.572 1.00 92.69 151 VAL A CA 1
ATOM 1120 C C . VAL A 1 151 ? 13.403 -13.954 24.185 1.00 92.69 151 VAL A C 1
ATOM 1122 O O . VAL A 1 151 ? 13.801 -14.776 23.362 1.00 92.69 151 VAL A O 1
ATOM 1125 N N . GLY A 1 152 ? 12.465 -13.057 23.883 1.00 89.44 152 GLY A N 1
ATOM 1126 C CA . GLY A 1 152 ? 11.801 -12.951 22.586 1.00 89.44 152 GLY A CA 1
ATOM 1127 C C . GLY A 1 152 ? 12.761 -12.671 21.434 1.00 89.44 152 GLY A C 1
ATOM 1128 O O . GLY A 1 152 ? 12.656 -13.287 20.378 1.00 89.44 152 GLY A O 1
ATOM 1129 N N . GLY A 1 153 ? 13.744 -11.793 21.645 1.00 86.12 153 GLY A N 1
ATOM 1130 C CA . GLY A 1 153 ? 14.789 -11.502 20.666 1.00 86.12 153 GLY A CA 1
ATOM 1131 C C . GLY A 1 153 ? 15.714 -12.694 20.401 1.00 86.12 153 GLY A C 1
ATOM 1132 O O . GLY A 1 153 ? 16.124 -12.896 19.258 1.00 86.12 153 GLY A O 1
ATOM 1133 N N . LEU A 1 154 ? 16.013 -13.504 21.426 1.00 89.88 154 LEU A N 1
ATOM 1134 C CA . LEU A 1 154 ? 16.788 -14.743 21.282 1.00 89.88 154 LEU A CA 1
ATOM 1135 C C . LEU A 1 154 ? 15.995 -15.821 20.530 1.00 89.88 154 LEU A C 1
ATOM 1137 O O . LEU A 1 154 ? 16.484 -16.357 19.537 1.00 89.88 154 LEU A O 1
ATOM 1141 N N . LEU A 1 155 ? 14.757 -16.094 20.955 1.00 90.88 155 LEU A N 1
ATOM 1142 C CA . LEU A 1 155 ? 13.869 -17.065 20.306 1.00 90.88 155 LEU A CA 1
ATOM 1143 C C . LEU A 1 155 ? 13.519 -16.656 18.869 1.00 90.88 155 LEU A C 1
ATOM 1145 O O . LEU A 1 155 ? 13.451 -17.502 17.981 1.00 90.88 155 LEU A O 1
ATOM 1149 N N . GLY A 1 156 ? 13.365 -15.356 18.614 1.00 84.31 156 GLY A N 1
ATOM 1150 C CA . GLY A 1 156 ? 13.147 -14.809 17.277 1.00 84.31 156 GLY A CA 1
ATOM 1151 C C . GLY A 1 156 ? 14.303 -15.066 16.311 1.00 84.31 156 GLY A C 1
ATOM 1152 O O . GLY A 1 156 ? 14.074 -15.131 15.107 1.00 84.31 156 GLY A O 1
ATOM 1153 N N . GLY A 1 157 ? 15.523 -15.257 16.826 1.00 79.25 157 GLY A N 1
ATOM 1154 C CA . GLY A 1 157 ? 16.674 -15.689 16.033 1.00 79.25 157 GLY A CA 1
ATOM 1155 C C . GLY A 1 157 ? 16.583 -17.142 15.550 1.00 79.25 157 GLY A C 1
ATOM 1156 O O . GLY A 1 157 ? 17.195 -17.469 14.540 1.00 79.25 157 GLY A O 1
ATOM 1157 N N . ILE A 1 158 ? 15.808 -17.993 16.234 1.00 87.69 158 ILE A N 1
ATOM 1158 C CA . ILE A 1 158 ? 15.529 -19.382 15.823 1.00 87.69 158 ILE A CA 1
ATOM 1159 C C . ILE A 1 158 ? 14.423 -19.401 14.757 1.00 87.69 158 ILE A C 1
ATOM 1161 O O . ILE A 1 158 ? 14.486 -20.157 13.792 1.00 87.69 158 ILE A O 1
ATOM 1165 N N . GLY A 1 159 ? 13.412 -18.546 14.913 1.00 85.12 159 GLY A N 1
ATOM 1166 C CA . GLY A 1 159 ? 12.363 -18.332 13.921 1.00 85.12 159 GLY A CA 1
ATOM 1167 C C . GLY A 1 159 ? 11.270 -17.404 14.443 1.00 85.12 159 GLY A C 1
ATOM 1168 O O . GLY A 1 159 ? 10.984 -17.376 15.639 1.00 85.12 159 GLY A O 1
ATOM 1169 N N . LEU A 1 160 ? 10.605 -16.669 13.546 1.00 88.31 160 LEU A N 1
ATOM 1170 C CA . LEU A 1 160 ? 9.618 -15.646 13.927 1.00 88.31 160 LEU A CA 1
ATOM 1171 C C . LEU A 1 160 ? 8.411 -16.202 14.701 1.00 88.31 160 LEU A C 1
ATOM 1173 O O . LEU A 1 160 ? 7.804 -15.471 15.475 1.00 88.31 160 LEU A O 1
ATOM 1177 N N . ARG A 1 161 ? 8.081 -17.489 14.536 1.00 93.62 161 ARG A N 1
ATOM 1178 C CA . ARG A 1 161 ? 6.957 -18.155 15.220 1.00 93.62 161 ARG A CA 1
ATOM 1179 C C . ARG A 1 161 ? 7.322 -18.764 16.582 1.00 93.62 161 ARG A C 1
ATOM 1181 O O . ARG A 1 161 ? 6.431 -18.988 17.395 1.00 93.62 161 ARG A O 1
ATOM 1188 N N . ALA A 1 162 ? 8.604 -19.015 16.861 1.00 93.38 162 ALA A N 1
ATOM 1189 C CA . ALA A 1 162 ? 9.038 -19.667 18.103 1.00 93.38 162 ALA A CA 1
ATOM 1190 C C . ALA A 1 162 ? 8.677 -18.876 19.382 1.00 93.38 162 ALA A C 1
ATOM 1192 O O . ALA A 1 162 ? 8.196 -19.493 20.336 1.00 93.38 162 ALA A O 1
ATOM 1193 N N . PRO A 1 163 ? 8.804 -17.532 19.417 1.00 94.50 163 PRO A N 1
ATOM 1194 C CA . PRO A 1 163 ? 8.351 -16.732 20.556 1.00 94.50 163 PRO A CA 1
ATOM 1195 C C . PRO A 1 163 ? 6.864 -16.912 20.882 1.00 94.50 163 PRO A C 1
ATOM 1197 O O . PRO A 1 163 ? 6.504 -16.932 22.054 1.00 94.50 163 PRO A O 1
ATOM 1200 N N . PHE A 1 164 ? 6.005 -17.096 19.873 1.00 94.56 164 PHE A N 1
ATOM 1201 C CA . PHE A 1 164 ? 4.562 -17.285 20.069 1.00 94.56 164 PHE A CA 1
ATOM 1202 C C . PHE A 1 164 ? 4.237 -18.613 20.742 1.00 94.56 164 PHE A C 1
ATOM 1204 O O . PHE A 1 164 ? 3.433 -18.643 21.668 1.00 94.56 164 PHE A O 1
ATOM 1211 N N . TRP A 1 165 ? 4.920 -19.693 20.363 1.00 95.38 165 TRP A N 1
ATOM 1212 C CA . TRP A 1 165 ? 4.780 -20.970 21.063 1.00 95.38 165 TRP A CA 1
ATOM 1213 C C . TRP A 1 165 ? 5.243 -20.891 22.516 1.00 95.38 165 TRP A C 1
ATOM 1215 O O . TRP A 1 165 ? 4.555 -21.391 23.403 1.00 95.38 165 TRP A O 1
ATOM 1225 N N . ALA A 1 166 ? 6.372 -20.224 22.774 1.00 94.62 166 ALA A N 1
ATOM 1226 C CA . ALA A 1 166 ? 6.869 -20.030 24.132 1.00 94.62 166 ALA A CA 1
ATOM 1227 C C . ALA A 1 166 ? 5.898 -19.196 24.985 1.00 94.62 166 ALA A C 1
ATOM 1229 O O . ALA A 1 166 ? 5.575 -19.587 26.105 1.00 94.62 166 ALA A O 1
ATOM 1230 N N . ALA A 1 167 ? 5.392 -18.083 24.445 1.00 93.88 167 ALA A N 1
ATOM 1231 C CA . ALA A 1 167 ? 4.405 -17.238 25.111 1.00 93.88 167 ALA A CA 1
ATOM 1232 C C . ALA A 1 167 ? 3.098 -18.001 25.389 1.00 93.88 167 ALA A C 1
ATOM 1234 O O . ALA A 1 167 ? 2.604 -17.978 26.514 1.00 93.88 167 ALA A O 1
ATOM 1235 N N . GLY A 1 168 ? 2.587 -18.752 24.406 1.00 94.44 168 GLY A N 1
ATOM 1236 C CA . GLY A 1 168 ? 1.397 -19.590 24.563 1.00 94.44 168 GLY A CA 1
ATOM 1237 C C . GLY A 1 168 ? 1.567 -20.662 25.639 1.00 94.44 168 GLY A C 1
ATOM 1238 O O . GLY A 1 168 ? 0.708 -20.803 26.508 1.00 94.44 168 GLY A O 1
ATOM 1239 N N . ALA A 1 169 ? 2.702 -21.366 25.645 1.00 94.00 169 ALA A N 1
ATOM 1240 C CA . ALA A 1 169 ? 3.014 -22.360 26.669 1.00 94.00 169 ALA A CA 1
ATOM 1241 C C . ALA A 1 169 ? 3.089 -21.736 28.073 1.00 94.00 169 ALA A C 1
ATOM 1243 O O . ALA A 1 169 ? 2.496 -22.274 29.004 1.00 94.00 169 ALA A O 1
ATOM 1244 N N . LEU A 1 170 ? 3.753 -20.584 28.229 1.00 91.94 170 LEU A N 1
ATOM 1245 C CA . LEU A 1 170 ? 3.839 -19.873 29.511 1.00 91.94 170 LEU A CA 1
ATOM 1246 C C . LEU A 1 170 ? 2.459 -19.441 30.027 1.00 91.94 170 LEU A C 1
ATOM 1248 O O . LEU A 1 170 ? 2.166 -19.646 31.205 1.00 91.94 170 LEU A O 1
ATOM 1252 N N . SER A 1 171 ? 1.591 -18.911 29.160 1.00 91.31 171 SER A N 1
ATOM 1253 C CA . SER A 1 171 ? 0.222 -18.527 29.533 1.00 91.31 171 SER A CA 1
ATOM 1254 C C . SER A 1 171 ? -0.648 -19.734 29.906 1.00 91.31 171 SER A C 1
ATOM 1256 O O . SER A 1 171 ? -1.397 -19.672 30.882 1.00 91.31 171 SER A O 1
ATOM 1258 N N . LEU A 1 172 ? -0.519 -20.865 29.200 1.00 91.19 172 LEU A N 1
ATOM 1259 C CA . LEU A 1 172 ? -1.230 -22.106 29.540 1.00 91.19 172 LEU A CA 1
ATOM 1260 C C . LEU A 1 172 ? -0.717 -22.738 30.841 1.00 91.19 172 LEU A C 1
ATOM 1262 O O . LEU A 1 172 ? -1.516 -23.228 31.638 1.00 91.19 172 LEU A O 1
ATOM 1266 N N . VAL A 1 173 ? 0.592 -22.673 31.103 1.00 90.25 173 VAL A N 1
ATOM 1267 C CA . VAL A 1 173 ? 1.175 -23.052 32.399 1.00 90.25 173 VAL A CA 1
ATOM 1268 C C . VAL A 1 173 ? 0.640 -22.143 33.505 1.00 90.25 173 VAL A C 1
ATOM 1270 O O . VAL A 1 173 ? 0.253 -22.644 34.557 1.00 90.25 173 VAL A O 1
ATOM 1273 N N . GLY A 1 174 ? 0.537 -20.833 33.263 1.00 86.88 174 GLY A N 1
ATOM 1274 C CA . GLY A 1 174 ? -0.087 -19.883 34.188 1.00 86.88 174 GLY A CA 1
ATOM 1275 C C . GLY A 1 174 ? -1.551 -20.221 34.489 1.00 86.88 174 GLY A C 1
ATOM 1276 O O . GLY A 1 174 ? -1.959 -20.208 35.653 1.00 86.88 174 GLY A O 1
ATOM 1277 N N . ALA A 1 175 ? -2.324 -20.608 33.469 1.00 89.75 175 ALA A N 1
ATOM 1278 C CA . ALA A 1 175 ? -3.707 -21.055 33.625 1.00 89.75 175 ALA A CA 1
ATOM 1279 C C . ALA A 1 175 ? -3.812 -22.362 34.430 1.00 89.75 175 ALA A C 1
ATOM 1281 O O . ALA A 1 175 ? -4.612 -22.443 35.360 1.00 89.75 175 ALA A O 1
ATOM 1282 N N . ALA A 1 176 ? -2.986 -23.367 34.122 1.00 90.88 176 ALA A N 1
ATOM 1283 C CA . ALA A 1 176 ? -2.952 -24.629 34.860 1.00 90.88 176 ALA A CA 1
ATOM 1284 C C . ALA A 1 176 ? -2.544 -24.406 36.324 1.00 90.88 176 ALA A C 1
ATOM 1286 O O . ALA A 1 176 ? -3.194 -24.902 37.245 1.00 90.88 176 ALA A O 1
ATOM 1287 N N . TYR A 1 177 ? -1.514 -23.591 36.548 1.00 86.38 177 TYR A N 1
ATOM 1288 C CA . TYR A 1 177 ? -1.052 -23.223 37.879 1.00 86.38 177 TYR A CA 1
ATOM 1289 C C . TYR A 1 177 ? -2.146 -22.530 38.693 1.00 86.38 177 TYR A C 1
ATOM 1291 O O . TYR A 1 177 ? -2.437 -22.929 39.821 1.00 86.38 177 TYR A O 1
ATOM 1299 N N . GLY A 1 178 ? -2.822 -21.542 38.101 1.00 88.12 178 GLY A N 1
ATOM 1300 C CA . GLY A 1 178 ? -3.954 -20.884 38.739 1.00 88.12 178 GLY A CA 1
ATOM 1301 C C . GLY A 1 178 ? -5.124 -21.842 38.998 1.00 88.12 178 GLY A C 1
ATOM 1302 O O . GLY A 1 178 ? -5.768 -21.755 40.041 1.00 88.12 178 GLY A O 1
ATOM 1303 N N . TRP A 1 179 ? -5.398 -22.781 38.090 1.00 89.94 179 TRP A N 1
ATOM 1304 C CA . TRP A 1 179 ? -6.490 -23.740 38.246 1.00 89.94 179 TRP A CA 1
ATOM 1305 C C . TRP A 1 179 ? -6.292 -24.626 39.479 1.00 89.94 179 TRP A C 1
ATOM 1307 O O . TRP A 1 179 ? -7.215 -24.763 40.281 1.00 89.94 179 TRP A O 1
ATOM 1317 N N . PHE A 1 180 ? -5.095 -25.184 39.673 1.00 89.50 180 PHE A N 1
ATOM 1318 C CA . PHE A 1 180 ? -4.833 -26.092 40.793 1.00 89.50 180 PHE A CA 1
ATOM 1319 C C . PHE A 1 180 ? -4.555 -25.379 42.120 1.00 89.50 180 PHE A C 1
ATOM 1321 O O . PHE A 1 180 ? -4.852 -25.938 43.174 1.00 89.50 180 PHE A O 1
ATOM 1328 N N . VAL A 1 181 ? -3.987 -24.168 42.089 1.00 88.44 181 VAL A N 1
ATOM 1329 C CA . VAL A 1 181 ? -3.379 -23.560 43.286 1.00 88.44 181 VAL A CA 1
ATOM 1330 C C . VAL A 1 181 ? -4.075 -22.278 43.746 1.00 88.44 181 VAL A C 1
ATOM 1332 O O . VAL A 1 181 ? -4.056 -21.984 44.940 1.00 88.44 181 VAL A O 1
ATOM 1335 N N . LEU A 1 182 ? -4.697 -21.500 42.852 1.00 87.88 182 LEU A N 1
ATOM 1336 C CA . LEU A 1 182 ? -5.263 -20.196 43.213 1.00 87.88 182 LEU A CA 1
ATOM 1337 C C . LEU A 1 182 ? -6.626 -20.364 43.912 1.00 87.88 182 LEU A C 1
ATOM 1339 O O . LEU A 1 182 ? -7.563 -20.832 43.264 1.00 87.88 182 LEU A O 1
ATOM 1343 N N . PRO A 1 183 ? -6.792 -19.966 45.190 1.00 88.88 183 PRO A N 1
ATOM 1344 C CA . PRO A 1 183 ? -8.100 -19.960 45.842 1.00 88.88 183 PRO A CA 1
ATOM 1345 C C . PRO A 1 183 ? -8.947 -18.767 45.374 1.00 88.88 183 PRO A C 1
ATOM 1347 O O . PRO A 1 183 ? -8.425 -17.792 44.838 1.00 88.88 183 PRO A O 1
ATOM 1350 N N . GLU A 1 184 ? -10.261 -18.812 45.582 1.00 91.88 184 GLU A N 1
ATOM 1351 C CA . GLU A 1 184 ? -11.133 -17.655 45.331 1.00 91.88 184 GLU A CA 1
ATOM 1352 C C . GLU A 1 184 ? -10.944 -16.588 46.425 1.00 91.88 184 GLU A C 1
ATOM 1354 O O . GLU A 1 184 ? -10.995 -16.920 47.610 1.00 91.88 184 GLU A O 1
ATOM 1359 N N . SER A 1 185 ? -10.727 -15.322 46.040 1.00 91.00 185 SER A N 1
ATOM 1360 C CA . SER A 1 185 ? -10.565 -14.212 46.994 1.00 91.00 185 SER A CA 1
ATOM 1361 C C . SER A 1 185 ? -11.885 -13.580 47.410 1.00 91.00 185 SER A C 1
ATOM 1363 O O . SER A 1 185 ? -11.938 -13.006 48.495 1.00 91.00 185 SER A O 1
ATOM 1365 N N . LEU A 1 186 ? -12.924 -13.660 46.566 1.00 89.88 186 LEU A N 1
ATOM 1366 C CA . LEU A 1 186 ? -14.216 -13.014 46.791 1.00 89.88 186 LEU A CA 1
ATOM 1367 C C . LEU A 1 186 ? -15.282 -14.034 47.251 1.00 89.88 186 LEU A C 1
ATOM 1369 O O . LEU A 1 186 ? -15.804 -14.800 46.423 1.00 89.88 186 LEU A O 1
ATOM 1373 N N . PRO A 1 187 ? -15.636 -14.044 48.555 1.00 88.62 187 PRO A N 1
ATOM 1374 C CA . PRO A 1 187 ? -16.667 -14.916 49.117 1.00 88.62 187 PRO A CA 1
ATOM 1375 C C . PRO A 1 187 ? -18.033 -14.732 48.446 1.00 88.62 187 PRO A C 1
ATOM 1377 O O . PRO A 1 187 ? -18.357 -13.641 47.975 1.00 88.62 187 PRO A O 1
ATOM 1380 N N . ALA A 1 188 ? -18.844 -15.794 48.402 1.00 88.44 188 ALA A N 1
ATOM 1381 C CA . ALA A 1 188 ? -20.115 -15.806 47.672 1.00 88.44 188 ALA A CA 1
ATOM 1382 C C . ALA A 1 188 ? -21.135 -14.766 48.173 1.00 88.44 188 ALA A C 1
ATOM 1384 O O . ALA A 1 188 ? -21.865 -14.196 47.367 1.00 88.44 188 ALA A O 1
ATOM 1385 N N . ASP A 1 189 ? -21.136 -14.481 49.473 1.00 88.00 189 ASP A N 1
ATOM 1386 C CA . ASP A 1 189 ? -21.966 -13.481 50.154 1.00 88.00 189 ASP A CA 1
ATOM 1387 C C . ASP A 1 189 ? -21.581 -12.031 49.814 1.00 88.00 189 ASP A C 1
ATOM 1389 O O . ASP A 1 189 ? -22.406 -11.129 49.936 1.00 88.00 189 ASP A O 1
ATOM 1393 N N . ARG A 1 190 ? -20.348 -11.799 49.341 1.00 87.06 190 ARG A N 1
ATOM 1394 C CA . ARG A 1 190 ? -19.841 -10.467 48.962 1.00 87.06 190 ARG A CA 1
ATOM 1395 C C . ARG A 1 190 ? -19.912 -10.186 47.461 1.00 87.06 190 ARG A C 1
ATOM 1397 O O . ARG A 1 190 ? -19.475 -9.123 47.020 1.00 87.06 190 ARG A O 1
ATOM 1404 N N . ARG A 1 191 ? -20.430 -11.123 46.663 1.00 91.06 191 ARG A N 1
ATOM 1405 C CA . ARG A 1 191 ? -20.518 -10.985 45.203 1.00 91.06 191 ARG A CA 1
ATOM 1406 C C . ARG A 1 191 ? -21.608 -9.998 44.810 1.00 91.06 191 ARG A C 1
ATOM 1408 O O . ARG A 1 191 ? -22.741 -10.068 45.283 1.00 91.06 191 ARG A O 1
ATOM 1415 N N . ALA A 1 192 ? -21.272 -9.093 43.898 1.00 86.69 192 ALA A N 1
ATOM 1416 C CA . ALA A 1 192 ? -22.200 -8.081 43.420 1.00 86.69 192 ALA A CA 1
ATOM 1417 C C . ALA A 1 192 ? -23.194 -8.645 42.388 1.00 86.69 192 ALA A C 1
ATOM 1419 O O . ALA A 1 192 ? -22.942 -9.631 41.683 1.00 86.69 192 ALA A O 1
ATOM 1420 N N . THR A 1 193 ? -24.335 -7.972 42.238 1.00 86.12 193 THR A N 1
ATOM 1421 C CA . THR A 1 193 ? -25.212 -8.173 41.081 1.00 86.12 193 THR A CA 1
ATOM 1422 C C . THR A 1 193 ? -24.605 -7.492 39.856 1.00 86.12 193 THR A C 1
ATOM 1424 O O . THR A 1 193 ? -24.104 -6.369 39.924 1.00 86.12 193 THR A O 1
ATOM 1427 N N . PHE A 1 194 ? -24.626 -8.179 38.712 1.00 86.50 194 PHE A N 1
ATOM 1428 C CA . PHE A 1 194 ? -24.094 -7.604 37.480 1.00 86.50 194 PHE A CA 1
ATOM 1429 C C . PHE A 1 194 ? -25.051 -6.536 36.957 1.00 86.50 194 PHE A C 1
ATOM 1431 O O . PHE A 1 194 ? -26.237 -6.799 36.760 1.00 86.50 194 PHE A O 1
ATOM 1438 N N . ALA A 1 195 ? -24.530 -5.335 36.719 1.00 80.88 195 ALA A N 1
ATOM 1439 C CA . ALA A 1 195 ? -25.309 -4.201 36.249 1.00 80.88 195 ALA A CA 1
ATOM 1440 C C . ALA A 1 195 ? -24.662 -3.586 35.005 1.00 80.88 195 ALA A C 1
ATOM 1442 O O . ALA A 1 195 ? -23.639 -2.908 35.102 1.00 80.88 195 ALA A O 1
ATOM 1443 N N . TRP A 1 196 ? -25.316 -3.736 33.849 1.00 81.25 196 TRP A N 1
ATOM 1444 C CA . TRP A 1 196 ? -24.866 -3.170 32.569 1.00 81.25 196 TRP A CA 1
ATOM 1445 C C . TRP A 1 196 ? -24.590 -1.663 32.634 1.00 81.25 196 TRP A C 1
ATOM 1447 O O . TRP A 1 196 ? -23.630 -1.184 32.044 1.00 81.25 196 TRP A O 1
ATOM 1457 N N . ARG A 1 197 ? -25.373 -0.912 33.424 1.00 78.06 197 ARG A N 1
ATOM 1458 C CA . ARG A 1 197 ? -25.166 0.534 33.623 1.00 78.06 197 ARG A CA 1
ATOM 1459 C C . ARG A 1 197 ? -23.803 0.882 34.238 1.00 78.06 197 ARG A C 1
ATOM 1461 O O . ARG A 1 197 ? -23.308 1.975 33.989 1.00 78.06 197 ARG A O 1
ATOM 1468 N N . ARG A 1 198 ? -23.212 -0.013 35.042 1.00 72.19 198 ARG A N 1
ATOM 1469 C CA . ARG A 1 198 ? -21.886 0.175 35.661 1.00 72.19 198 ARG A CA 1
ATOM 1470 C C . ARG A 1 198 ? -20.743 -0.305 34.759 1.00 72.19 198 ARG A C 1
ATOM 1472 O O . ARG A 1 198 ? -19.630 0.184 34.902 1.00 72.19 198 ARG A O 1
ATOM 1479 N N . ALA A 1 199 ? -21.021 -1.185 33.799 1.00 80.31 199 ALA A N 1
ATOM 1480 C CA . ALA A 1 199 ? -20.067 -1.668 32.798 1.00 80.31 199 ALA A CA 1
ATOM 1481 C C . ALA A 1 199 ? -19.978 -0.724 31.576 1.00 80.31 199 ALA A C 1
ATOM 1483 O O . ALA A 1 199 ? -19.995 -1.172 30.433 1.00 80.31 199 ALA A O 1
ATOM 1484 N N . ASN A 1 200 ? -19.930 0.593 31.812 1.00 83.56 200 ASN A N 1
ATOM 1485 C CA . ASN A 1 200 ? -19.899 1.610 30.759 1.00 83.56 200 ASN A CA 1
ATOM 1486 C C . ASN A 1 200 ? -18.529 2.323 30.723 1.00 83.56 200 ASN A C 1
ATOM 1488 O O . ASN A 1 200 ? -18.215 3.048 31.672 1.00 83.56 200 ASN A O 1
ATOM 1492 N N . PRO A 1 201 ? -17.747 2.203 29.630 1.00 83.69 201 PRO A N 1
ATOM 1493 C CA . PRO A 1 201 ? -16.405 2.781 29.523 1.00 83.69 201 PRO A CA 1
ATOM 1494 C C . PRO A 1 201 ? -16.356 4.304 29.368 1.00 83.69 201 PRO A C 1
ATOM 1496 O O . PRO A 1 201 ? -15.270 4.866 29.355 1.00 83.69 201 PRO A O 1
ATOM 1499 N N . VAL A 1 202 ? -17.494 4.990 29.225 1.00 86.94 202 VAL A N 1
ATOM 1500 C CA . VAL A 1 202 ? -17.549 6.461 29.103 1.00 86.94 202 VAL A CA 1
ATOM 1501 C C . VAL A 1 202 ? -18.383 7.132 30.194 1.00 86.94 202 VAL A C 1
ATOM 1503 O O . VAL A 1 202 ? -18.434 8.360 30.262 1.00 86.94 202 VAL A O 1
ATOM 1506 N N . GLY A 1 203 ? -19.021 6.356 31.078 1.00 79.75 203 GLY A N 1
ATOM 1507 C CA . GLY A 1 203 ? -19.978 6.873 32.066 1.00 79.75 203 GLY A CA 1
ATOM 1508 C C . GLY A 1 203 ? -19.384 7.872 33.069 1.00 79.75 203 GLY A C 1
ATOM 1509 O O . GLY A 1 203 ? -20.091 8.732 33.588 1.00 79.75 203 GLY A O 1
ATOM 1510 N N . SER A 1 204 ? -18.077 7.802 33.313 1.00 82.38 204 SER A N 1
ATOM 1511 C CA . SER A 1 204 ? -17.327 8.677 34.222 1.00 82.38 204 SER A CA 1
ATOM 1512 C C . SER A 1 204 ? -16.846 9.982 33.568 1.00 82.38 204 SER A C 1
ATOM 1514 O O . SER A 1 204 ? -16.537 10.933 34.283 1.00 82.38 204 SER A O 1
ATOM 1516 N N . LEU A 1 205 ? -16.834 10.092 32.230 1.00 85.56 205 LEU A N 1
ATOM 1517 C CA . LEU A 1 205 ? -16.313 11.272 31.516 1.00 85.56 205 LEU A CA 1
ATOM 1518 C C . LEU A 1 205 ? -17.116 12.552 31.787 1.00 85.56 205 LEU A C 1
ATOM 1520 O O . LEU A 1 205 ? -16.559 13.650 31.742 1.00 85.56 205 LEU A O 1
ATOM 1524 N N . GLY A 1 206 ? -18.408 12.426 32.111 1.00 81.25 206 GLY A N 1
ATOM 1525 C CA . GLY A 1 206 ? -19.270 13.565 32.441 1.00 81.25 206 GLY A CA 1
ATOM 1526 C C . GLY A 1 206 ? -18.734 14.413 33.600 1.00 81.25 206 GLY A C 1
ATOM 1527 O O . GLY A 1 206 ? -18.899 15.631 33.595 1.00 81.25 206 GLY A O 1
ATOM 1528 N N . MET A 1 207 ? -18.003 13.807 34.546 1.00 84.31 207 MET A N 1
ATOM 1529 C CA . MET A 1 207 ? -17.435 14.541 35.681 1.00 84.31 207 MET A CA 1
ATOM 1530 C C . MET A 1 207 ? -16.303 15.495 35.282 1.00 84.31 207 MET A C 1
ATOM 1532 O O . MET A 1 207 ? -16.082 16.493 35.962 1.00 84.31 207 MET A O 1
ATOM 1536 N N . LEU A 1 208 ? -15.581 15.194 34.196 1.00 84.62 208 LEU A N 1
ATOM 1537 C CA . LEU A 1 208 ? -14.481 16.036 33.725 1.00 84.62 208 LEU A CA 1
ATOM 1538 C C . LEU A 1 208 ? -15.025 17.342 33.149 1.00 84.62 208 LEU A C 1
ATOM 1540 O O . LEU A 1 208 ? -14.440 18.393 33.374 1.00 84.62 208 LEU A O 1
ATOM 1544 N N . ARG A 1 209 ? -16.175 17.283 32.461 1.00 78.44 209 ARG A N 1
ATOM 1545 C CA . ARG A 1 209 ? -16.872 18.467 31.928 1.00 78.44 209 ARG A CA 1
ATOM 1546 C C . ARG A 1 209 ? -17.508 19.320 33.021 1.00 78.44 209 ARG A C 1
ATOM 1548 O O . ARG A 1 209 ? -17.623 20.523 32.848 1.00 78.44 209 ARG A O 1
ATOM 1555 N N . ALA A 1 210 ? -17.890 18.709 34.140 1.00 76.75 210 ALA A N 1
ATOM 1556 C CA . ALA A 1 210 ? -18.511 19.411 35.259 1.00 76.75 210 ALA A CA 1
ATOM 1557 C C . ALA A 1 210 ? -17.536 20.316 36.041 1.00 76.75 210 ALA A C 1
ATOM 1559 O O . ALA A 1 210 ? -17.978 21.081 36.894 1.00 76.75 210 ALA A O 1
ATOM 1560 N N . ARG A 1 211 ? -16.219 20.230 35.793 1.00 79.44 211 ARG A N 1
ATOM 1561 C CA . ARG A 1 211 ? -15.202 21.053 36.464 1.00 79.44 211 ARG A CA 1
ATOM 1562 C C . ARG A 1 211 ? -14.176 21.568 35.464 1.00 79.44 211 ARG A C 1
ATOM 1564 O O . ARG A 1 211 ? -13.315 20.811 35.021 1.00 79.44 211 ARG A O 1
ATOM 1571 N N . GLU A 1 212 ? -14.189 22.869 35.188 1.00 74.94 212 GLU A N 1
ATOM 1572 C CA . GLU A 1 212 ? -13.244 23.515 34.259 1.00 74.94 212 GLU A CA 1
ATOM 1573 C C . GLU A 1 212 ? -11.776 23.201 34.588 1.00 74.94 212 GLU A C 1
ATOM 1575 O O . GLU A 1 212 ? -10.969 22.911 33.702 1.00 74.94 212 GLU A O 1
ATOM 1580 N N . ALA A 1 213 ? -11.442 23.146 35.881 1.00 75.06 213 ALA A N 1
ATOM 1581 C CA . ALA A 1 213 ? -10.104 22.814 36.355 1.00 75.06 213 ALA A CA 1
ATOM 1582 C C . ALA A 1 213 ? -9.646 21.389 35.971 1.00 75.06 213 ALA A C 1
ATOM 1584 O O . ALA A 1 213 ? -8.443 21.137 35.914 1.00 75.06 213 ALA A O 1
ATOM 1585 N N . LEU A 1 214 ? -10.554 20.440 35.719 1.00 86.56 214 LEU A N 1
ATOM 1586 C CA . LEU A 1 214 ? -10.198 19.073 35.321 1.00 86.56 214 LEU A CA 1
ATOM 1587 C C . LEU A 1 214 ? -10.087 18.906 33.806 1.00 86.56 214 LEU A C 1
ATOM 1589 O O . LEU A 1 214 ? -9.314 18.060 33.364 1.00 86.56 214 LEU A O 1
ATOM 1593 N N . VAL A 1 215 ? -10.784 19.723 33.011 1.00 86.88 215 VAL A N 1
ATOM 1594 C CA . VAL A 1 215 ? -10.762 19.637 31.539 1.00 86.88 215 VAL A CA 1
ATOM 1595 C C . VAL A 1 215 ? -9.344 19.812 30.994 1.00 86.88 215 VAL A C 1
ATOM 1597 O O . VAL A 1 215 ? -8.888 19.004 30.186 1.00 86.88 215 VAL A O 1
ATOM 1600 N N . GLY A 1 216 ? -8.613 20.824 31.476 1.00 87.44 216 GLY A N 1
ATOM 1601 C CA . GLY A 1 216 ? -7.234 21.075 31.045 1.00 87.44 216 GLY A CA 1
ATOM 1602 C C . GLY A 1 216 ? -6.282 19.923 31.384 1.00 87.44 216 GLY A C 1
ATOM 1603 O O . GLY A 1 216 ? -5.499 19.500 30.538 1.00 87.44 216 GLY A O 1
ATOM 1604 N N . LEU A 1 217 ? -6.386 19.360 32.593 1.00 91.25 217 LEU A N 1
ATOM 1605 C CA . LEU A 1 217 ? -5.562 18.217 33.006 1.00 91.25 217 LEU A CA 1
ATOM 1606 C C . LEU A 1 217 ? -5.953 16.926 32.274 1.00 91.25 217 LEU A C 1
ATOM 1608 O O . LEU A 1 217 ? -5.077 16.139 31.935 1.00 91.25 217 LEU A O 1
ATOM 1612 N N . ALA A 1 218 ? -7.237 16.728 31.969 1.00 91.75 218 ALA A N 1
ATOM 1613 C CA . ALA A 1 218 ? -7.702 15.606 31.161 1.00 91.75 218 ALA A CA 1
ATOM 1614 C C . ALA A 1 218 ? -7.197 15.689 29.712 1.00 91.75 218 ALA A C 1
ATOM 1616 O O . ALA A 1 218 ? -6.800 14.671 29.150 1.00 91.75 218 ALA A O 1
ATOM 1617 N N . LEU A 1 219 ? -7.143 16.890 29.122 1.00 92.62 219 LEU A N 1
ATOM 1618 C CA . LEU A 1 219 ? -6.531 17.098 27.807 1.00 92.62 219 LEU A CA 1
ATOM 1619 C C . LEU A 1 219 ? -5.027 16.799 27.839 1.00 92.62 219 LEU A C 1
ATOM 1621 O O . LEU A 1 219 ? -4.517 16.133 26.943 1.00 92.62 219 LEU A O 1
ATOM 1625 N N . VAL A 1 220 ? -4.320 17.232 28.887 1.00 93.88 220 VAL A N 1
ATOM 1626 C CA . VAL A 1 220 ? -2.904 16.881 29.089 1.00 93.88 220 VAL A CA 1
ATOM 1627 C C . VAL A 1 220 ? -2.737 15.370 29.223 1.00 93.88 220 VAL A C 1
ATOM 1629 O O . VAL A 1 220 ? -1.844 14.817 28.593 1.00 93.88 220 VAL A O 1
ATOM 1632 N N . ALA A 1 221 ? -3.616 14.697 29.971 1.00 93.62 221 ALA A N 1
ATOM 1633 C CA . ALA A 1 221 ? -3.620 13.243 30.118 1.00 93.62 221 ALA A CA 1
ATOM 1634 C C . ALA A 1 221 ? -3.806 12.540 28.767 1.00 93.62 221 ALA A C 1
ATOM 1636 O O . ALA A 1 221 ? -3.075 11.602 28.454 1.00 93.62 221 ALA A O 1
ATOM 1637 N N . PHE A 1 222 ? -4.737 13.033 27.948 1.00 95.75 222 PHE A N 1
ATOM 1638 C CA . PHE A 1 222 ? -4.983 12.532 26.601 1.00 95.75 222 PHE A CA 1
ATOM 1639 C C . PHE A 1 222 ? -3.762 12.710 25.688 1.00 95.75 222 PHE A C 1
ATOM 1641 O O . PHE A 1 222 ? -3.275 11.731 25.129 1.00 95.75 222 PHE A O 1
ATOM 1648 N N . LEU A 1 223 ? -3.226 13.932 25.572 1.00 96.12 223 LEU A N 1
ATOM 1649 C CA . LEU A 1 223 ? -2.068 14.236 24.720 1.00 96.12 223 LEU A CA 1
ATOM 1650 C C . LEU A 1 223 ? -0.820 13.459 25.149 1.00 96.12 223 LEU A C 1
ATOM 1652 O O . LEU A 1 223 ? -0.133 12.886 24.304 1.00 96.12 223 LEU A O 1
ATOM 1656 N N . TYR A 1 224 ? -0.564 13.405 26.461 1.00 95.38 224 TYR A N 1
ATOM 1657 C CA . TYR A 1 224 ? 0.490 12.587 27.056 1.00 95.38 224 TYR A CA 1
ATOM 1658 C C . TYR A 1 224 ? 0.351 11.132 26.625 1.00 95.38 224 TYR A C 1
ATOM 1660 O O . TYR A 1 224 ? 1.314 10.553 26.130 1.00 95.38 224 TYR A O 1
ATOM 1668 N N . ARG A 1 225 ? -0.842 10.549 26.790 1.00 94.56 225 ARG A N 1
ATOM 1669 C CA . ARG A 1 225 ? -1.058 9.135 26.505 1.00 94.56 225 ARG A CA 1
ATOM 1670 C C . ARG A 1 225 ? -0.930 8.821 25.021 1.00 94.56 225 ARG A C 1
ATOM 1672 O O . ARG A 1 225 ? -0.295 7.827 24.686 1.00 94.56 225 ARG A O 1
ATOM 1679 N N . VAL A 1 226 ? -1.481 9.672 24.150 1.00 96.31 226 VAL A N 1
ATOM 1680 C CA . VAL A 1 226 ? -1.331 9.513 22.698 1.00 96.31 226 VAL A CA 1
ATOM 1681 C C . VAL A 1 226 ? 0.153 9.522 22.337 1.00 96.31 226 VAL A C 1
ATOM 1683 O O . VAL A 1 226 ? 0.636 8.555 21.763 1.00 96.31 226 VAL A O 1
ATOM 1686 N N . ALA A 1 227 ? 0.904 10.551 22.739 1.00 96.94 227 ALA A N 1
ATOM 1687 C CA . ALA A 1 227 ? 2.334 10.637 22.442 1.00 96.94 227 ALA A CA 1
ATOM 1688 C C . ALA A 1 227 ? 3.144 9.478 23.045 1.00 96.94 227 ALA A C 1
ATOM 1690 O O . ALA A 1 227 ? 4.022 8.935 22.382 1.00 96.94 227 ALA A O 1
ATOM 1691 N N . HIS A 1 228 ? 2.836 9.066 24.277 1.00 94.44 228 HIS A N 1
ATOM 1692 C CA . HIS A 1 228 ? 3.494 7.941 24.939 1.00 94.44 228 HIS A CA 1
ATOM 1693 C C . HIS A 1 228 ? 3.367 6.642 24.132 1.00 94.44 228 HIS A C 1
ATOM 1695 O O . HIS A 1 228 ? 4.344 5.906 24.001 1.00 94.44 228 HIS A O 1
ATOM 1701 N N . ASP A 1 229 ? 2.203 6.393 23.530 1.00 92.81 229 ASP A N 1
ATOM 1702 C CA . ASP A 1 229 ? 1.942 5.185 22.745 1.00 92.81 229 ASP A CA 1
ATOM 1703 C C . ASP A 1 229 ? 2.590 5.213 21.341 1.00 92.81 229 ASP A C 1
ATOM 1705 O O . ASP A 1 229 ? 2.582 4.196 20.643 1.00 92.81 229 ASP A O 1
ATOM 1709 N N . ALA A 1 230 ? 3.249 6.311 20.943 1.00 94.62 230 ALA A N 1
ATOM 1710 C CA . ALA A 1 230 ? 4.065 6.362 19.725 1.00 94.62 230 ALA A CA 1
ATOM 1711 C C . ALA A 1 230 ? 5.267 5.409 19.791 1.00 94.62 230 ALA A C 1
ATOM 1713 O O . ALA A 1 230 ? 5.550 4.699 18.826 1.00 94.62 230 ALA A O 1
ATOM 1714 N N . LEU A 1 231 ? 5.961 5.365 20.937 1.00 91.25 231 LEU A N 1
ATOM 1715 C CA . LEU A 1 231 ? 7.145 4.526 21.117 1.00 91.25 231 LEU A CA 1
ATOM 1716 C C . LEU A 1 231 ? 6.822 3.030 20.961 1.00 91.25 231 LEU A C 1
ATOM 1718 O O . LEU A 1 231 ? 7.388 2.421 20.058 1.00 91.25 231 LEU A O 1
ATOM 1722 N N . PRO A 1 232 ? 5.901 2.418 21.733 1.00 87.81 232 PRO A N 1
ATOM 1723 C CA . PRO A 1 232 ? 5.593 0.995 21.581 1.00 87.81 232 PRO A CA 1
ATOM 1724 C C . PRO A 1 232 ? 5.005 0.648 20.205 1.00 87.81 232 PRO A C 1
ATOM 1726 O O . PRO A 1 232 ? 5.214 -0.464 19.729 1.00 87.81 232 PRO A O 1
ATOM 1729 N N . SER A 1 233 ? 4.322 1.589 19.543 1.00 88.94 233 SER A N 1
ATOM 1730 C CA . SER A 1 233 ? 3.748 1.366 18.208 1.00 88.94 233 SER A CA 1
ATOM 1731 C C . SER A 1 233 ? 4.797 1.335 17.094 1.00 88.94 233 SER A C 1
ATOM 1733 O O . SER A 1 233 ? 4.584 0.684 16.075 1.00 88.94 233 SER A O 1
ATOM 1735 N N . LEU A 1 234 ? 5.921 2.041 17.264 1.00 92.06 234 LEU A N 1
ATOM 1736 C CA . LEU A 1 234 ? 6.889 2.266 16.186 1.00 92.06 234 LEU A CA 1
ATOM 1737 C C . LEU A 1 234 ? 8.292 1.751 16.460 1.00 92.06 234 LEU A C 1
ATOM 1739 O O . LEU A 1 234 ? 9.045 1.604 15.507 1.00 92.06 234 LEU A O 1
ATOM 1743 N N . PHE A 1 235 ? 8.667 1.476 17.708 1.00 90.94 235 PHE A N 1
ATOM 1744 C CA . PHE A 1 235 ? 10.053 1.172 18.080 1.00 90.94 235 PHE A CA 1
ATOM 1745 C C . PHE A 1 235 ? 10.689 0.101 17.185 1.00 90.94 235 PHE A C 1
ATOM 1747 O O . PHE A 1 235 ? 11.786 0.285 16.662 1.00 90.94 235 PHE A O 1
ATOM 1754 N N . VAL A 1 236 ? 9.969 -1.003 16.977 1.00 88.75 236 VAL A N 1
ATOM 1755 C CA . VAL A 1 236 ? 10.438 -2.129 16.161 1.00 88.75 236 VAL A CA 1
ATOM 1756 C C . VAL A 1 236 ? 10.436 -1.774 14.675 1.00 88.75 236 VAL A C 1
ATOM 1758 O O . VAL A 1 236 ? 11.445 -1.982 14.014 1.00 88.75 236 VAL A O 1
ATOM 1761 N N . LEU A 1 237 ? 9.334 -1.207 14.165 1.00 87.19 237 LEU A N 1
ATOM 1762 C CA . LEU A 1 237 ? 9.179 -0.839 12.752 1.00 87.19 237 LEU A CA 1
ATOM 1763 C C . LEU A 1 237 ? 10.217 0.189 12.306 1.00 87.19 237 LEU A C 1
ATOM 1765 O O . LEU A 1 237 ? 10.874 0.023 11.285 1.00 87.19 237 LEU A O 1
ATOM 1769 N N . TYR A 1 238 ? 10.385 1.243 13.097 1.00 90.06 238 TYR A N 1
ATOM 1770 C CA . TYR A 1 238 ? 11.342 2.297 12.822 1.00 90.06 238 TYR A CA 1
ATOM 1771 C C . TYR A 1 238 ? 12.779 1.798 12.960 1.00 90.06 238 TYR A C 1
ATOM 1773 O O . TYR A 1 238 ? 13.611 2.118 12.118 1.00 90.06 238 TYR A O 1
ATOM 1781 N N . GLY A 1 239 ? 13.079 0.998 13.990 1.00 87.56 239 GLY A N 1
ATOM 1782 C CA . GLY A 1 239 ? 14.410 0.420 14.173 1.00 87.56 239 GLY A CA 1
ATOM 1783 C C . GLY A 1 239 ? 14.813 -0.519 13.034 1.00 87.56 239 GLY A C 1
ATOM 1784 O O . GLY A 1 239 ? 15.954 -0.479 12.574 1.00 87.56 239 GLY A O 1
ATOM 1785 N N . ASP A 1 240 ? 13.872 -1.326 12.546 1.00 83.44 240 ASP A N 1
ATOM 1786 C CA . ASP A 1 240 ? 14.061 -2.206 11.390 1.00 83.44 240 ASP A CA 1
ATOM 1787 C C . ASP A 1 240 ? 14.262 -1.390 10.104 1.00 83.44 240 ASP A C 1
ATOM 1789 O O . ASP A 1 240 ? 15.310 -1.491 9.474 1.00 83.44 240 ASP A O 1
ATOM 1793 N N . TYR A 1 241 ? 13.335 -0.482 9.789 1.00 83.69 241 TYR A N 1
ATOM 1794 C CA . TYR A 1 241 ? 13.382 0.338 8.576 1.00 83.69 241 TYR A CA 1
ATOM 1795 C C . TYR A 1 241 ? 14.595 1.283 8.522 1.00 83.69 241 TYR A C 1
ATOM 1797 O O . TYR A 1 241 ? 15.289 1.375 7.512 1.00 83.69 241 TYR A O 1
ATOM 1805 N N . ARG A 1 242 ? 14.863 2.030 9.604 1.00 85.50 242 ARG A N 1
ATOM 1806 C CA . ARG A 1 242 ? 15.866 3.110 9.612 1.00 85.50 242 ARG A CA 1
ATOM 1807 C C . ARG A 1 242 ? 17.282 2.616 9.896 1.00 85.50 242 ARG A C 1
ATOM 1809 O O . ARG A 1 242 ? 18.234 3.251 9.430 1.00 85.50 242 ARG A O 1
ATOM 1816 N N . PHE A 1 243 ? 17.422 1.554 10.693 1.00 86.81 243 PHE A N 1
ATOM 1817 C CA . PHE A 1 243 ? 18.713 1.073 11.200 1.00 86.81 243 PHE A CA 1
ATOM 1818 C C . PHE A 1 243 ? 18.994 -0.407 10.898 1.00 86.81 243 PHE A C 1
ATOM 1820 O O . PHE A 1 243 ? 20.074 -0.882 11.249 1.00 86.81 243 PHE A O 1
ATOM 1827 N N . GLY A 1 244 ? 18.064 -1.145 10.279 1.00 79.44 244 GLY A N 1
ATOM 1828 C CA . GLY A 1 244 ? 18.238 -2.568 9.967 1.00 79.44 244 GLY A CA 1
ATOM 1829 C C . GLY A 1 244 ? 18.305 -3.462 11.208 1.00 79.44 244 GLY A C 1
ATOM 1830 O O . GLY A 1 244 ? 19.009 -4.474 11.209 1.00 79.44 244 GLY A O 1
ATOM 1831 N N . TRP A 1 245 ? 17.658 -3.073 12.311 1.00 85.12 245 TRP A N 1
ATOM 1832 C CA . TRP A 1 245 ? 17.781 -3.800 13.574 1.00 85.12 245 TRP A CA 1
ATOM 1833 C C . TRP A 1 245 ? 17.180 -5.209 13.516 1.00 85.12 245 TRP A C 1
ATOM 1835 O O . TRP A 1 245 ? 16.014 -5.425 13.186 1.00 85.12 245 TRP A O 1
ATOM 1845 N N . THR A 1 246 ? 17.962 -6.202 13.939 1.00 83.56 246 THR A N 1
ATOM 1846 C CA . THR A 1 246 ? 17.482 -7.579 14.119 1.00 83.56 246 THR A CA 1
ATOM 1847 C C . THR A 1 246 ? 16.550 -7.690 15.332 1.00 83.56 246 THR A C 1
ATOM 1849 O O . THR A 1 246 ? 16.574 -6.845 16.227 1.00 83.56 246 THR A O 1
ATOM 1852 N N . ALA A 1 247 ? 15.756 -8.768 15.415 1.00 79.62 247 ALA A N 1
ATOM 1853 C CA . ALA A 1 247 ? 14.896 -9.028 16.580 1.00 79.62 247 ALA A CA 1
ATOM 1854 C C . ALA A 1 247 ? 15.689 -9.035 17.902 1.00 79.62 247 ALA A C 1
ATOM 1856 O O . ALA A 1 247 ? 15.203 -8.568 18.930 1.00 79.62 247 ALA A O 1
ATOM 1857 N N . ARG A 1 248 ? 16.947 -9.494 17.858 1.00 82.69 248 ARG A N 1
ATOM 1858 C CA . ARG A 1 248 ? 17.870 -9.479 18.996 1.00 82.69 248 ARG A CA 1
ATOM 1859 C C . ARG A 1 248 ? 18.254 -8.059 19.421 1.00 82.69 248 ARG A C 1
ATOM 1861 O O . ARG A 1 248 ? 18.207 -7.757 20.610 1.00 82.69 248 ARG A O 1
ATOM 1868 N N . ALA A 1 249 ? 18.603 -7.190 18.469 1.00 85.25 249 ALA A N 1
ATOM 1869 C CA . ALA A 1 249 ? 18.941 -5.793 18.757 1.00 85.25 249 ALA A CA 1
ATOM 1870 C C . ALA A 1 249 ? 17.745 -5.038 19.361 1.00 85.25 249 ALA A C 1
ATOM 1872 O O . ALA A 1 249 ? 17.884 -4.373 20.387 1.00 85.25 249 ALA A O 1
ATOM 1873 N N . VAL A 1 250 ? 16.555 -5.222 18.778 1.00 87.25 250 VAL A N 1
ATOM 1874 C CA . VAL A 1 250 ? 15.295 -4.665 19.293 1.00 87.25 250 VAL A CA 1
ATOM 1875 C C . VAL A 1 250 ? 15.003 -5.166 20.709 1.00 87.25 250 VAL A C 1
ATOM 1877 O O . VAL A 1 250 ? 14.699 -4.364 21.590 1.00 87.25 250 VAL A O 1
ATOM 1880 N N . GLY A 1 251 ? 15.125 -6.477 20.943 1.00 84.75 251 GLY A N 1
ATOM 1881 C CA . GLY A 1 251 ? 14.874 -7.095 22.245 1.00 84.75 251 GLY A CA 1
ATOM 1882 C C . GLY A 1 251 ? 15.750 -6.520 23.360 1.00 84.75 251 GLY A C 1
ATOM 1883 O O . GLY A 1 251 ? 15.237 -6.146 24.413 1.00 84.75 251 GLY A O 1
ATOM 1884 N N . PHE A 1 252 ? 17.057 -6.365 23.118 1.00 87.44 252 PHE A N 1
ATOM 1885 C CA . PHE A 1 252 ? 17.963 -5.756 24.099 1.00 87.44 252 PHE A CA 1
ATOM 1886 C C . PHE A 1 252 ? 17.697 -4.267 24.323 1.00 87.44 252 PHE A C 1
ATOM 1888 O O . PHE A 1 252 ? 17.774 -3.796 25.458 1.00 87.44 252 PHE A O 1
ATOM 1895 N N . ALA A 1 253 ? 17.347 -3.523 23.274 1.00 90.25 253 ALA A N 1
ATOM 1896 C CA . ALA A 1 253 ? 17.020 -2.111 23.413 1.00 90.25 253 ALA A CA 1
ATOM 1897 C C . ALA A 1 253 ? 15.738 -1.902 24.248 1.00 90.25 253 ALA A C 1
ATOM 1899 O O . ALA A 1 253 ? 15.723 -1.059 25.144 1.00 90.25 253 ALA A O 1
ATOM 1900 N N . LEU A 1 254 ? 14.698 -2.722 24.034 1.00 86.38 254 LEU A N 1
ATOM 1901 C CA . LEU A 1 254 ? 13.479 -2.721 24.856 1.00 86.38 254 LEU A CA 1
ATOM 1902 C C . LEU A 1 254 ? 13.751 -3.134 26.312 1.00 86.38 254 LEU A C 1
ATOM 1904 O O . LEU A 1 254 ? 13.207 -2.517 27.228 1.00 86.38 254 LEU A O 1
ATOM 1908 N N . ALA A 1 255 ? 14.639 -4.105 26.547 1.00 86.31 255 ALA A N 1
ATOM 1909 C CA . ALA A 1 255 ? 15.084 -4.442 27.901 1.00 86.31 255 ALA A CA 1
ATOM 1910 C C . ALA A 1 255 ? 15.769 -3.242 28.586 1.00 86.31 255 ALA A C 1
ATOM 1912 O O . ALA A 1 255 ? 15.505 -2.958 29.756 1.00 86.31 255 ALA A O 1
ATOM 1913 N N . GLY A 1 256 ? 16.576 -2.478 27.839 1.00 89.44 256 GLY A N 1
ATOM 1914 C CA . GLY A 1 256 ? 17.159 -1.213 28.292 1.00 89.44 256 GLY A CA 1
ATOM 1915 C C . GLY A 1 256 ? 16.109 -0.174 28.703 1.00 89.44 256 GLY A C 1
ATOM 1916 O O . GLY A 1 256 ? 16.240 0.440 29.763 1.00 89.44 256 GLY A O 1
ATOM 1917 N N . VAL A 1 257 ? 15.025 -0.027 27.927 1.00 87.94 257 VAL A N 1
ATOM 1918 C CA . VAL A 1 257 ? 13.871 0.822 28.294 1.00 87.94 257 VAL A CA 1
ATOM 1919 C C . VAL A 1 257 ? 13.255 0.370 29.622 1.00 87.94 257 VAL A C 1
ATOM 1921 O O . VAL A 1 257 ? 12.949 1.211 30.473 1.00 87.94 257 VAL A O 1
ATOM 1924 N N . GLY A 1 258 ? 13.109 -0.942 29.830 1.00 84.25 258 GLY A N 1
ATOM 1925 C CA . GLY A 1 258 ? 12.607 -1.515 31.080 1.00 84.25 258 GLY A CA 1
ATOM 1926 C C . GLY A 1 258 ? 13.492 -1.194 32.291 1.00 84.25 258 GLY A C 1
ATOM 1927 O O . GLY A 1 258 ? 12.985 -0.736 33.316 1.00 84.25 258 GLY A O 1
ATOM 1928 N N . ILE A 1 259 ? 14.816 -1.350 32.163 1.00 88.56 259 ILE A N 1
ATOM 1929 C CA . ILE A 1 259 ? 15.790 -1.040 33.227 1.00 88.56 259 ILE A CA 1
ATOM 1930 C C . ILE A 1 259 ? 15.725 0.442 33.609 1.00 88.56 259 ILE A C 1
ATOM 1932 O O . ILE A 1 259 ? 15.614 0.779 34.789 1.00 88.56 259 ILE A O 1
ATOM 1936 N N . VAL A 1 260 ? 15.753 1.335 32.617 1.00 90.25 260 VAL A N 1
ATOM 1937 C CA . VAL A 1 260 ? 15.667 2.780 32.860 1.00 90.25 260 VAL A CA 1
ATOM 1938 C C . VAL A 1 260 ? 14.336 3.144 33.520 1.00 90.25 260 VAL A C 1
ATOM 1940 O O . VAL A 1 260 ? 14.317 3.913 34.482 1.00 90.25 260 VAL A O 1
ATOM 1943 N N . SER A 1 261 ? 13.228 2.561 33.057 1.00 84.25 261 SER A N 1
ATOM 1944 C CA . SER A 1 261 ? 11.905 2.791 33.644 1.00 84.25 261 SER A CA 1
ATOM 1945 C C . SER A 1 261 ? 11.852 2.359 35.110 1.00 84.25 261 SER A C 1
ATOM 1947 O O . SER A 1 261 ? 11.312 3.094 35.934 1.00 84.25 261 SER A O 1
ATOM 1949 N N . MET A 1 262 ? 12.461 1.221 35.461 1.00 83.00 262 MET A N 1
ATOM 1950 C CA . MET A 1 262 ? 12.558 0.743 36.844 1.00 83.00 262 MET A CA 1
ATOM 1951 C C . MET A 1 262 ? 13.336 1.722 37.735 1.00 83.00 262 MET A C 1
ATOM 1953 O O . MET A 1 262 ? 12.880 2.045 38.831 1.00 83.00 262 MET A O 1
ATOM 1957 N N . ILE A 1 263 ? 14.471 2.244 37.256 1.00 87.06 263 ILE A N 1
ATOM 1958 C CA . ILE A 1 263 ? 15.286 3.224 37.994 1.00 87.06 263 ILE A CA 1
ATOM 1959 C C . ILE A 1 263 ? 14.499 4.520 38.224 1.00 87.06 263 ILE A C 1
ATOM 1961 O O . ILE A 1 263 ? 14.435 5.028 39.347 1.00 87.06 263 ILE A O 1
ATOM 1965 N N . VAL A 1 264 ? 13.872 5.060 37.173 1.00 88.06 264 VAL A N 1
ATOM 1966 C CA . VAL A 1 264 ? 13.161 6.340 37.267 1.00 88.06 264 VAL A CA 1
ATOM 1967 C C . VAL A 1 264 ? 11.894 6.213 38.111 1.00 88.06 264 VAL A C 1
ATOM 1969 O O . VAL A 1 264 ? 11.702 7.014 39.027 1.00 88.06 264 VAL A O 1
ATOM 1972 N N . GLN A 1 265 ? 11.050 5.210 37.850 1.00 78.50 265 GLN A N 1
ATOM 1973 C CA . GLN A 1 265 ? 9.787 5.033 38.573 1.00 78.50 265 GLN A CA 1
ATOM 1974 C C . GLN A 1 265 ? 10.006 4.612 40.031 1.00 78.50 265 GLN A C 1
ATOM 1976 O O . GLN A 1 265 ? 9.329 5.134 40.914 1.00 78.50 265 GLN A O 1
ATOM 1981 N N . GLY A 1 266 ? 10.960 3.711 40.292 1.00 72.94 266 GLY A N 1
ATOM 1982 C CA . GLY A 1 266 ? 11.233 3.191 41.633 1.00 72.94 266 GLY A CA 1
ATOM 1983 C C . GLY A 1 266 ? 12.026 4.142 42.533 1.00 72.94 266 GLY A C 1
ATOM 1984 O O . GLY A 1 266 ? 11.818 4.140 43.743 1.00 72.94 266 GLY A O 1
ATOM 1985 N N . GLY A 1 267 ? 12.919 4.965 41.968 1.00 78.56 267 GLY A N 1
ATOM 1986 C CA . GLY A 1 267 ? 13.820 5.820 42.752 1.00 78.56 267 GLY A CA 1
ATOM 1987 C C . GLY A 1 267 ? 13.612 7.326 42.576 1.00 78.56 267 GLY A C 1
ATOM 1988 O O . GLY A 1 267 ? 13.650 8.078 43.551 1.00 78.56 267 GLY A O 1
ATOM 1989 N N . LEU A 1 268 ? 13.402 7.798 41.343 1.00 86.69 268 LEU A N 1
ATOM 1990 C CA . LEU A 1 268 ? 13.519 9.226 41.024 1.00 86.69 268 LEU A CA 1
ATOM 1991 C C . LEU A 1 268 ? 12.201 10.002 41.153 1.00 86.69 268 LEU A C 1
ATOM 1993 O O . LEU A 1 268 ? 12.232 11.166 41.556 1.00 86.69 268 LEU A O 1
ATOM 1997 N N . VAL A 1 269 ? 11.051 9.383 40.856 1.00 85.38 269 VAL A N 1
ATOM 1998 C CA . VAL A 1 269 ? 9.732 10.053 40.877 1.00 85.38 269 VAL A CA 1
ATOM 1999 C C . VAL A 1 269 ? 9.451 10.713 42.228 1.00 85.38 269 VAL A C 1
ATOM 2001 O O . VAL A 1 269 ? 9.173 11.912 42.278 1.00 85.38 269 VAL A O 1
ATOM 2004 N N . GLY A 1 270 ? 9.561 9.965 43.331 1.00 78.88 270 GLY A N 1
ATOM 2005 C CA . GLY A 1 270 ? 9.261 10.485 44.669 1.00 78.88 270 GLY A CA 1
ATOM 2006 C C . GLY A 1 270 ? 10.175 11.647 45.069 1.00 78.88 270 GLY A C 1
ATOM 2007 O O . GLY A 1 270 ? 9.705 12.676 45.560 1.00 78.88 270 GLY A O 1
ATOM 2008 N N . ALA A 1 271 ? 11.477 11.524 44.794 1.00 86.06 271 ALA A N 1
ATOM 2009 C CA . ALA A 1 271 ? 12.450 12.581 45.061 1.00 86.06 271 ALA A CA 1
ATOM 2010 C C . ALA A 1 271 ? 12.187 13.838 44.212 1.00 86.06 271 ALA A C 1
ATOM 2012 O O . ALA A 1 271 ? 12.241 14.955 44.732 1.00 86.06 271 ALA A O 1
ATOM 2013 N N . ALA A 1 272 ? 11.863 13.667 42.927 1.00 85.62 272 ALA A N 1
ATOM 2014 C CA . ALA A 1 272 ? 11.561 14.762 42.010 1.00 85.62 272 ALA A CA 1
ATOM 2015 C C . ALA A 1 272 ? 10.276 15.503 42.406 1.00 85.62 272 ALA A C 1
ATOM 2017 O O . ALA A 1 272 ? 10.290 16.730 42.491 1.00 85.62 272 ALA A O 1
ATOM 2018 N N . VAL A 1 273 ? 9.192 14.787 42.722 1.00 85.56 273 VAL A N 1
ATOM 2019 C CA . VAL A 1 273 ? 7.927 15.400 43.166 1.00 85.56 273 VAL A CA 1
ATOM 2020 C C . VAL A 1 273 ? 8.106 16.124 44.502 1.00 85.56 273 VAL A C 1
ATOM 2022 O O . VAL A 1 273 ? 7.622 17.246 44.644 1.00 85.56 273 VAL A O 1
ATOM 2025 N N . LYS A 1 274 ? 8.864 15.555 45.454 1.00 88.31 274 LYS A N 1
ATOM 2026 C CA . LYS A 1 274 ? 9.155 16.207 46.744 1.00 88.31 274 LYS A CA 1
ATOM 2027 C C . LYS A 1 274 ? 9.966 17.500 46.586 1.00 88.31 274 LYS A C 1
ATOM 2029 O O . LYS A 1 274 ? 9.719 18.453 47.316 1.00 88.31 274 LYS A O 1
ATOM 2034 N N . ARG A 1 275 ? 10.933 17.541 45.658 1.00 91.94 275 ARG A N 1
ATOM 2035 C CA . ARG A 1 275 ? 11.807 18.712 45.439 1.00 91.94 275 ARG A CA 1
ATOM 2036 C C . ARG A 1 275 ? 11.186 19.786 44.544 1.00 91.94 275 ARG A C 1
ATOM 2038 O O . ARG A 1 275 ? 11.386 20.969 44.792 1.00 91.94 275 ARG A O 1
ATOM 2045 N N . LEU A 1 276 ? 10.480 19.391 43.485 1.00 88.06 276 LEU A N 1
ATOM 2046 C CA . LEU A 1 276 ? 9.977 20.305 42.452 1.00 88.06 276 LEU A CA 1
ATOM 2047 C C . LEU A 1 276 ? 8.498 20.673 42.645 1.00 88.06 276 LEU A C 1
ATOM 2049 O O . LEU A 1 276 ? 8.057 21.705 42.139 1.00 88.06 276 LEU A O 1
ATOM 2053 N N . GLY A 1 277 ? 7.731 19.844 43.356 1.00 87.25 277 GLY A N 1
ATOM 2054 C CA . GLY A 1 277 ? 6.270 19.896 43.377 1.00 87.25 277 GLY A CA 1
ATOM 2055 C C . GLY A 1 277 ? 5.642 19.292 42.114 1.00 87.25 277 GLY A C 1
ATOM 2056 O O . GLY A 1 277 ? 6.270 19.216 41.056 1.00 87.25 277 GLY A O 1
ATOM 2057 N N . GLU A 1 278 ? 4.377 18.875 42.210 1.00 87.19 278 GLU A N 1
ATOM 2058 C CA . GLU A 1 278 ? 3.671 18.133 41.149 1.00 87.19 278 GLU A CA 1
ATOM 2059 C C . GLU A 1 278 ? 3.579 18.922 39.828 1.00 87.19 278 GLU A C 1
ATOM 2061 O O . GLU A 1 278 ? 3.918 18.397 38.771 1.00 87.19 278 GLU A O 1
ATOM 2066 N N . SER A 1 279 ? 3.224 20.213 39.860 1.00 88.44 279 SER A N 1
ATOM 2067 C CA . SER A 1 279 ? 3.111 21.031 38.638 1.00 88.44 279 SER A CA 1
ATOM 2068 C C . SER A 1 279 ? 4.426 21.171 37.870 1.00 88.44 279 SER A C 1
ATOM 2070 O O . SER A 1 279 ? 4.437 21.100 36.641 1.00 88.44 279 SER A O 1
ATOM 2072 N N . ARG A 1 280 ? 5.552 21.373 38.568 1.00 86.69 280 ARG A N 1
ATOM 2073 C CA . ARG A 1 280 ? 6.861 21.506 37.908 1.00 86.69 280 ARG A CA 1
ATOM 2074 C C . ARG A 1 280 ? 7.386 20.146 37.460 1.00 86.69 280 ARG A C 1
ATOM 2076 O O . ARG A 1 280 ? 7.906 20.059 36.353 1.00 86.69 280 ARG A O 1
ATOM 2083 N N . ALA A 1 281 ? 7.197 19.098 38.264 1.00 88.38 281 ALA A N 1
ATOM 2084 C CA . ALA A 1 281 ? 7.550 17.730 37.889 1.00 88.38 281 ALA A CA 1
ATOM 2085 C C . ALA A 1 281 ? 6.813 17.278 36.615 1.00 88.38 281 ALA A C 1
ATOM 2087 O O . ALA A 1 281 ? 7.437 16.699 35.729 1.00 88.38 281 ALA A O 1
ATOM 2088 N N . LEU A 1 282 ? 5.527 17.630 36.473 1.00 93.06 282 LEU A N 1
ATOM 2089 C CA . LEU A 1 282 ? 4.743 17.394 35.259 1.00 93.06 282 LEU A CA 1
ATOM 2090 C C . LEU A 1 282 ? 5.383 18.049 34.024 1.00 93.06 282 LEU A C 1
ATOM 2092 O O . LEU A 1 282 ? 5.610 17.378 33.018 1.00 93.06 282 LEU A O 1
ATOM 2096 N N . ILE A 1 283 ? 5.700 19.347 34.100 1.00 92.62 283 ILE A N 1
ATOM 2097 C CA . ILE A 1 283 ? 6.300 20.093 32.980 1.00 92.62 283 ILE A CA 1
ATOM 2098 C C . ILE A 1 283 ? 7.681 19.535 32.620 1.00 92.62 283 ILE A C 1
ATOM 2100 O O . ILE A 1 283 ? 7.983 19.382 31.440 1.00 92.62 283 ILE A O 1
ATOM 2104 N N . VAL A 1 284 ? 8.508 19.222 33.622 1.00 90.94 284 VAL A N 1
ATOM 2105 C CA . VAL A 1 284 ? 9.843 18.641 33.417 1.00 90.94 284 VAL A CA 1
ATOM 2106 C C . VAL A 1 284 ? 9.740 17.282 32.724 1.00 90.94 284 VAL A C 1
ATOM 2108 O O . VAL A 1 284 ? 10.433 17.061 31.734 1.00 90.94 284 VAL A O 1
ATOM 2111 N N . GLY A 1 285 ? 8.838 16.407 33.178 1.00 92.81 285 GLY A N 1
ATOM 2112 C CA . GLY A 1 285 ? 8.590 15.121 32.525 1.00 92.81 285 GLY A CA 1
ATOM 2113 C C . GLY A 1 285 ? 8.162 15.290 31.065 1.00 92.81 285 GLY A C 1
ATOM 2114 O O . GLY A 1 285 ? 8.761 14.686 30.178 1.00 92.81 285 GLY A O 1
ATOM 2115 N N . LEU A 1 286 ? 7.195 16.177 30.791 1.00 95.38 286 LEU A N 1
ATOM 2116 C CA . LEU A 1 286 ? 6.728 16.451 29.425 1.00 95.38 286 LEU A CA 1
ATOM 2117 C C . LEU A 1 286 ? 7.853 16.991 28.524 1.00 95.38 286 LEU A C 1
ATOM 2119 O O . LEU A 1 286 ? 7.935 16.605 27.360 1.00 95.38 286 LEU A O 1
ATOM 2123 N N . ALA A 1 287 ? 8.728 17.853 29.053 1.00 93.56 287 ALA A N 1
ATOM 2124 C CA . ALA A 1 287 ? 9.855 18.412 28.309 1.00 93.56 287 ALA A CA 1
ATOM 2125 C C . ALA A 1 287 ? 10.893 17.340 27.946 1.00 93.56 287 ALA A C 1
ATOM 2127 O O . ALA A 1 287 ? 11.339 17.286 26.800 1.00 93.56 287 ALA A O 1
ATOM 2128 N N . PHE A 1 288 ? 11.230 16.449 28.884 1.00 95.31 288 PHE A N 1
ATOM 2129 C CA . PHE A 1 288 ? 12.105 15.311 28.598 1.00 95.31 288 PHE A CA 1
ATOM 2130 C C . PHE A 1 288 ? 11.479 14.332 27.604 1.00 95.31 288 PHE A C 1
ATOM 2132 O O . PHE A 1 288 ? 12.178 13.848 26.718 1.00 95.31 288 PHE A O 1
ATOM 2139 N N . GLY A 1 289 ? 10.167 14.093 27.685 1.00 95.06 289 GLY A N 1
ATOM 2140 C CA . GLY A 1 289 ? 9.445 13.306 26.686 1.00 95.06 289 GLY A CA 1
ATOM 2141 C C . GLY A 1 289 ? 9.523 13.927 25.289 1.00 95.06 289 GLY A C 1
ATOM 2142 O O . GLY A 1 289 ? 9.861 13.238 24.330 1.00 95.06 289 GLY A O 1
ATOM 2143 N N . ALA A 1 290 ? 9.277 15.236 25.169 1.00 95.69 290 ALA A N 1
ATOM 2144 C CA . ALA A 1 290 ? 9.372 15.945 23.893 1.00 95.69 290 ALA A CA 1
ATOM 2145 C C . ALA A 1 290 ? 10.792 15.885 23.309 1.00 95.69 290 ALA A C 1
ATOM 2147 O O . ALA A 1 290 ? 10.958 15.614 22.121 1.00 95.69 290 ALA A O 1
ATOM 2148 N N . LEU A 1 291 ? 11.813 16.069 24.153 1.00 93.38 291 LEU A N 1
ATOM 2149 C CA . LEU A 1 291 ? 13.216 15.956 23.761 1.00 93.38 291 LEU A CA 1
ATOM 2150 C C . LEU A 1 291 ? 13.571 14.536 23.300 1.00 93.38 291 LEU A C 1
ATOM 2152 O O . LEU A 1 291 ? 14.209 14.376 22.263 1.00 93.38 291 LEU A O 1
ATOM 2156 N N . ALA A 1 292 ? 13.139 13.510 24.037 1.00 95.06 292 ALA A N 1
ATOM 2157 C CA . ALA A 1 292 ? 13.386 12.116 23.680 1.00 95.06 292 ALA A CA 1
ATOM 2158 C C . ALA A 1 292 ? 12.743 11.758 22.334 1.00 95.06 292 ALA A C 1
ATOM 2160 O O . ALA A 1 292 ? 13.406 11.188 21.473 1.00 95.06 292 ALA A O 1
ATOM 2161 N N . PHE A 1 293 ? 11.485 12.147 22.109 1.00 97.00 293 PHE A N 1
ATOM 2162 C CA . PHE A 1 293 ? 10.803 11.904 20.837 1.00 97.00 293 PHE A CA 1
ATOM 2163 C C . PHE A 1 293 ? 11.407 12.689 19.667 1.00 97.00 293 PHE A C 1
ATOM 2165 O O . PHE A 1 293 ? 11.530 12.142 18.572 1.00 97.00 293 PHE A O 1
ATOM 2172 N N . ALA A 1 294 ? 11.859 13.925 19.889 1.00 93.75 294 ALA A N 1
ATOM 2173 C CA . ALA A 1 294 ? 12.616 14.660 18.880 1.00 93.75 294 ALA A CA 1
ATOM 2174 C C . ALA A 1 294 ? 13.925 13.934 18.528 1.00 93.75 294 ALA A C 1
ATOM 2176 O O . ALA A 1 294 ? 14.234 13.760 17.350 1.00 93.75 294 ALA A O 1
ATOM 2177 N N . LEU A 1 295 ? 14.653 13.437 19.534 1.00 92.56 295 LEU A N 1
ATOM 2178 C CA . LEU A 1 295 ? 15.874 12.662 19.326 1.00 92.56 295 LEU A CA 1
ATOM 2179 C C . LEU A 1 295 ? 15.596 11.356 18.566 1.00 92.56 295 LEU A C 1
ATOM 2181 O O . LEU A 1 295 ? 16.304 11.062 17.610 1.00 92.56 295 LEU A O 1
ATOM 2185 N N . TYR A 1 296 ? 14.540 10.613 18.914 1.00 93.88 296 TYR A N 1
ATOM 2186 C CA . TYR A 1 296 ? 14.140 9.402 18.187 1.00 93.88 296 TYR A CA 1
ATOM 2187 C C . TYR A 1 296 ? 13.822 9.682 16.710 1.00 93.88 296 TYR A C 1
ATOM 2189 O O . TYR A 1 296 ? 14.254 8.930 15.835 1.00 93.88 296 TYR A O 1
ATOM 2197 N N . GLY A 1 297 ? 13.100 10.770 16.421 1.00 91.81 297 GLY A N 1
ATOM 2198 C CA . GLY A 1 297 ? 12.725 11.151 15.056 1.00 91.81 297 GLY A CA 1
ATOM 2199 C C . GLY A 1 297 ? 13.881 11.691 14.209 1.00 91.81 297 GLY A C 1
ATOM 2200 O O . GLY A 1 297 ? 13.884 11.499 12.996 1.00 91.81 297 GLY A O 1
ATOM 2201 N N . LEU A 1 298 ? 14.867 12.344 14.829 1.00 90.00 298 LEU A N 1
ATOM 2202 C CA . LEU A 1 298 ? 15.998 12.968 14.130 1.00 90.00 298 LEU A CA 1
ATOM 2203 C C . LEU A 1 298 ? 17.272 12.115 14.132 1.00 90.00 298 LEU A C 1
ATOM 2205 O O . LEU A 1 298 ? 18.225 12.461 13.438 1.00 90.00 298 LEU A O 1
ATOM 2209 N N . ALA A 1 299 ? 17.317 11.020 14.896 1.00 84.31 299 ALA A N 1
ATOM 2210 C CA . ALA A 1 299 ? 18.513 10.200 15.046 1.00 84.31 299 ALA A CA 1
ATOM 2211 C C . ALA A 1 299 ? 19.003 9.641 13.691 1.00 84.31 299 ALA A C 1
ATOM 2213 O O . ALA A 1 299 ? 18.313 8.821 13.074 1.00 84.31 299 ALA A O 1
ATOM 2214 N N . PRO A 1 300 ? 20.217 10.009 13.234 1.00 79.62 300 PRO A N 1
ATOM 2215 C CA . PRO A 1 300 ? 20.771 9.495 11.987 1.00 79.62 300 PRO A CA 1
ATOM 2216 C C . PRO A 1 300 ? 21.333 8.074 12.134 1.00 79.62 300 PRO A C 1
ATOM 2218 O O . PRO A 1 300 ? 21.481 7.367 11.136 1.00 79.62 300 PRO A O 1
ATOM 2221 N N . THR A 1 301 ? 21.635 7.652 13.366 1.00 83.31 301 THR A N 1
ATOM 2222 C CA . THR A 1 301 ? 22.230 6.354 13.698 1.00 83.31 301 THR A CA 1
ATOM 2223 C C . THR A 1 301 ? 21.495 5.692 14.861 1.00 83.31 301 THR A C 1
ATOM 2225 O O . THR A 1 301 ? 20.929 6.365 15.726 1.00 83.31 301 THR A O 1
ATOM 2228 N N . GLY A 1 302 ? 21.558 4.359 14.922 1.00 85.19 302 GLY A N 1
ATOM 2229 C CA . GLY A 1 302 ? 20.950 3.598 16.015 1.00 85.19 302 GLY A CA 1
ATOM 2230 C C . GLY A 1 302 ? 21.532 3.950 17.389 1.00 85.19 302 GLY A C 1
ATOM 2231 O O . GLY A 1 302 ? 20.803 3.966 18.372 1.00 85.19 302 GLY A O 1
ATOM 2232 N N . ALA A 1 303 ? 22.817 4.311 17.473 1.00 86.94 303 ALA A N 1
ATOM 2233 C CA . ALA A 1 303 ? 23.441 4.728 18.731 1.00 86.94 303 ALA A CA 1
ATOM 2234 C C . ALA A 1 303 ? 22.833 6.032 19.281 1.00 86.94 303 ALA A C 1
ATOM 2236 O O . ALA A 1 303 ? 22.507 6.107 20.464 1.00 86.94 303 ALA A O 1
ATOM 2237 N N . LEU A 1 304 ? 22.613 7.033 18.418 1.00 87.19 304 LEU A N 1
ATOM 2238 C CA . LEU A 1 304 ? 21.945 8.281 18.807 1.00 87.19 304 LEU A CA 1
ATOM 2239 C C . LEU A 1 304 ? 20.482 8.045 19.194 1.00 87.19 304 LEU A C 1
ATOM 2241 O O . LEU A 1 304 ? 19.992 8.664 20.134 1.00 87.19 304 LEU A O 1
ATOM 2245 N N . PHE A 1 305 ? 19.807 7.103 18.530 1.00 91.69 305 PHE A N 1
ATOM 2246 C CA . PHE A 1 305 ? 18.461 6.689 18.918 1.00 91.69 305 PHE A CA 1
ATOM 2247 C C . PHE A 1 305 ? 18.441 6.086 20.333 1.00 91.69 305 PHE A C 1
ATOM 2249 O O . PHE A 1 305 ? 17.590 6.445 21.143 1.00 91.69 305 PHE A O 1
ATOM 2256 N N . LEU A 1 306 ? 19.404 5.220 20.675 1.00 92.94 306 LEU A N 1
ATOM 2257 C CA . LEU A 1 306 ? 19.494 4.593 22.001 1.00 92.94 306 LEU A CA 1
ATOM 2258 C C . LEU A 1 306 ? 19.774 5.596 23.133 1.00 92.94 306 LEU A C 1
ATOM 2260 O O . LEU A 1 306 ? 19.303 5.382 24.249 1.00 92.94 306 LEU A O 1
ATOM 2264 N N . LEU A 1 307 ? 20.456 6.717 22.864 1.00 92.19 307 LEU A N 1
ATOM 2265 C CA . LEU A 1 307 ? 20.615 7.805 23.844 1.00 92.19 307 LEU A CA 1
ATOM 2266 C C . LEU A 1 307 ? 19.282 8.461 24.233 1.00 92.19 307 LEU A C 1
ATOM 2268 O O . LEU A 1 307 ? 19.177 9.047 25.311 1.00 92.19 307 LEU A O 1
ATOM 2272 N N . GLY A 1 308 ? 18.242 8.316 23.409 1.00 91.81 308 GLY A N 1
ATOM 2273 C CA . GLY A 1 308 ? 16.893 8.742 23.763 1.00 91.81 308 GLY A CA 1
ATOM 2274 C C . GLY A 1 308 ? 16.271 7.924 24.891 1.00 91.81 308 GLY A C 1
ATOM 2275 O O . GLY A 1 308 ? 15.404 8.450 25.577 1.00 91.81 308 GLY A O 1
ATOM 2276 N N . ILE A 1 309 ? 16.733 6.698 25.160 1.00 93.81 309 ILE A N 1
ATOM 2277 C CA . ILE A 1 309 ? 16.177 5.829 26.210 1.00 93.81 309 ILE A CA 1
ATOM 2278 C C . ILE A 1 309 ? 16.352 6.419 27.621 1.00 93.81 309 ILE A C 1
ATOM 2280 O O . ILE A 1 309 ? 15.340 6.578 28.305 1.00 93.81 309 ILE A O 1
ATOM 2284 N N . PRO A 1 310 ? 17.564 6.783 28.096 1.00 94.38 310 PRO A N 1
ATOM 2285 C CA . PRO A 1 310 ? 17.724 7.396 29.418 1.00 94.38 310 PRO A CA 1
ATOM 2286 C C . PRO A 1 310 ? 16.977 8.733 29.545 1.00 94.38 310 PRO A C 1
ATOM 2288 O O . PRO A 1 310 ? 16.377 9.000 30.586 1.00 94.38 310 PRO A O 1
ATOM 2291 N N . ILE A 1 311 ? 16.947 9.541 28.478 1.00 93.19 311 ILE A N 1
ATOM 2292 C CA . ILE A 1 311 ? 16.209 10.816 28.432 1.00 93.19 311 ILE A CA 1
ATOM 2293 C C . ILE A 1 311 ? 14.698 10.558 28.521 1.00 93.19 311 ILE A C 1
ATOM 2295 O O . ILE A 1 311 ? 14.000 11.154 29.339 1.00 93.19 311 ILE A O 1
ATOM 2299 N N . GLY A 1 312 ? 14.201 9.620 27.718 1.00 91.44 312 GLY A N 1
ATOM 2300 C CA . GLY A 1 312 ? 12.813 9.177 27.690 1.00 91.44 312 GLY A CA 1
ATOM 2301 C C . GLY A 1 312 ? 12.387 8.504 28.990 1.00 91.44 312 GLY A C 1
ATOM 2302 O O . GLY A 1 312 ? 11.227 8.598 29.361 1.00 91.44 312 GLY A O 1
ATOM 2303 N N . GLY A 1 313 ? 13.311 7.919 29.751 1.00 90.56 313 GLY A N 1
ATOM 2304 C CA . GLY A 1 313 ? 13.052 7.452 31.111 1.00 90.56 313 GLY A CA 1
ATOM 2305 C C . GLY A 1 313 ? 12.478 8.543 32.012 1.00 90.56 313 GLY A C 1
ATOM 2306 O O . GLY A 1 313 ? 11.504 8.309 32.725 1.00 90.56 313 GLY A O 1
ATOM 2307 N N . LEU A 1 314 ? 13.026 9.763 31.932 1.00 92.81 314 LEU A N 1
ATOM 2308 C CA . LEU A 1 314 ? 12.583 10.920 32.723 1.00 92.81 314 LEU A CA 1
ATOM 2309 C C . LEU A 1 314 ? 11.177 11.408 32.344 1.00 92.81 314 LEU A C 1
ATOM 2311 O O . LEU A 1 314 ? 10.526 12.083 33.143 1.00 92.81 314 LEU A O 1
ATOM 2315 N N . PHE A 1 315 ? 10.659 11.005 31.181 1.00 93.88 315 PHE A N 1
ATOM 2316 C CA . PHE A 1 315 ? 9.253 11.199 30.825 1.00 93.88 315 PHE A CA 1
ATOM 2317 C C . PHE A 1 315 ? 8.302 10.486 31.805 1.00 93.88 315 PHE A C 1
ATOM 2319 O O . PHE A 1 315 ? 7.169 10.923 32.007 1.00 93.88 315 PHE A O 1
ATOM 2326 N N . GLY A 1 316 ? 8.771 9.438 32.496 1.00 86.62 316 GLY A N 1
ATOM 2327 C CA . GLY A 1 316 ? 8.021 8.719 33.532 1.00 86.62 316 GLY A CA 1
ATOM 2328 C C . GLY A 1 316 ? 7.591 9.574 34.734 1.00 86.62 316 GLY A C 1
ATOM 2329 O O . GLY A 1 316 ? 6.721 9.156 35.495 1.00 86.62 316 GLY A O 1
ATOM 2330 N N . LEU A 1 317 ? 8.132 10.789 34.894 1.00 88.88 317 LEU A N 1
ATOM 2331 C CA . LEU A 1 317 ? 7.688 11.760 35.904 1.00 88.88 317 LEU A CA 1
ATOM 2332 C C . LEU A 1 317 ? 6.273 12.307 35.631 1.00 88.88 317 LEU A C 1
ATOM 2334 O O . LEU A 1 317 ? 5.591 12.748 36.558 1.00 88.88 317 LEU A O 1
ATOM 2338 N N . THR A 1 318 ? 5.832 12.294 34.370 1.00 93.06 318 THR A N 1
ATOM 2339 C CA . THR A 1 318 ? 4.611 12.971 33.913 1.00 93.06 318 THR A CA 1
ATOM 2340 C C . THR A 1 318 ? 3.341 12.404 34.540 1.00 93.06 318 THR A C 1
ATOM 2342 O O . THR A 1 318 ? 2.554 13.169 35.096 1.00 93.06 318 THR A O 1
ATOM 2345 N N . TYR A 1 319 ? 3.123 11.086 34.473 1.00 90.88 319 TYR A N 1
ATOM 2346 C CA . TYR A 1 319 ? 1.850 10.491 34.897 1.00 90.88 319 TYR A CA 1
ATOM 2347 C C . TYR A 1 319 ? 1.601 10.581 36.414 1.00 90.88 319 TYR A C 1
ATOM 2349 O O . TYR A 1 319 ? 0.534 11.069 36.785 1.00 90.88 319 TYR A O 1
ATOM 2357 N N . PRO A 1 320 ? 2.551 10.229 37.309 1.00 86.75 320 PRO A N 1
ATOM 2358 C CA . PRO A 1 320 ? 2.342 10.365 38.754 1.00 86.75 320 PRO A CA 1
ATOM 2359 C C . PRO A 1 320 ? 2.076 11.813 39.188 1.00 86.75 320 PRO A C 1
ATOM 2361 O O . PRO A 1 320 ? 1.200 12.067 40.013 1.00 86.75 320 PRO A O 1
ATOM 2364 N N . ALA A 1 321 ? 2.790 12.778 38.596 1.00 89.44 321 ALA A N 1
ATOM 2365 C CA . ALA A 1 321 ? 2.586 14.197 38.869 1.00 89.44 321 ALA A CA 1
ATOM 2366 C C . ALA A 1 321 ? 1.215 14.691 38.374 1.00 89.44 321 ALA A C 1
ATOM 2368 O O . ALA A 1 321 ? 0.510 15.396 39.094 1.00 89.44 321 ALA A O 1
ATOM 2369 N N . LEU A 1 322 ? 0.811 14.290 37.163 1.00 92.44 322 LEU A N 1
ATOM 2370 C CA . LEU A 1 322 ? -0.503 14.602 36.602 1.00 92.44 322 LEU A CA 1
ATOM 2371 C C . LEU A 1 322 ? -1.637 14.008 37.443 1.00 92.44 322 LEU A C 1
ATOM 2373 O O . LEU A 1 322 ? -2.603 14.706 37.750 1.00 92.44 322 LEU A O 1
ATOM 2377 N N . GLN A 1 323 ? -1.505 12.741 37.839 1.00 88.00 323 GLN A N 1
ATOM 2378 C CA . GLN A 1 323 ? -2.486 12.054 38.669 1.00 88.00 323 GLN A CA 1
ATOM 2379 C C . GLN A 1 323 ? -2.628 12.752 40.027 1.00 88.00 323 GLN A C 1
ATOM 2381 O O . GLN A 1 323 ? -3.754 13.041 40.419 1.00 88.00 323 GLN A O 1
ATOM 2386 N N . GLY A 1 324 ? -1.520 13.123 40.683 1.00 86.38 324 GLY A N 1
ATOM 2387 C CA . GLY A 1 324 ? -1.539 13.891 41.937 1.00 86.38 324 GLY A CA 1
ATOM 2388 C C . GLY A 1 324 ? -2.276 15.232 41.822 1.00 86.38 324 GLY A C 1
ATOM 2389 O O . GLY A 1 324 ? -3.130 15.554 42.652 1.00 86.38 324 GLY A O 1
ATOM 2390 N N . LEU A 1 325 ? -2.048 15.978 40.734 1.00 90.00 325 LEU A N 1
ATOM 2391 C CA . LEU A 1 325 ? -2.760 17.237 40.479 1.00 90.00 325 LEU A CA 1
ATOM 2392 C C . LEU A 1 325 ? -4.264 17.040 40.272 1.00 90.00 325 LEU A C 1
ATOM 2394 O O . LEU A 1 325 ? -5.051 17.898 40.673 1.00 90.00 325 LEU A O 1
ATOM 2398 N N . MET A 1 326 ? -4.670 15.946 39.623 1.00 90.50 326 MET A N 1
ATOM 2399 C CA . MET A 1 326 ? -6.081 15.635 39.386 1.00 90.50 326 MET A CA 1
ATOM 2400 C C . MET A 1 326 ? -6.775 15.169 40.670 1.00 90.50 326 MET A C 1
ATOM 2402 O O . MET A 1 326 ? -7.876 15.636 40.964 1.00 90.50 326 MET A O 1
ATOM 2406 N N . THR A 1 327 ? -6.139 14.306 41.468 1.00 87.88 327 THR A N 1
ATOM 2407 C CA . THR A 1 327 ? -6.731 13.768 42.704 1.00 87.88 327 THR A CA 1
ATOM 2408 C C . THR A 1 327 ? -6.899 14.833 43.782 1.00 87.88 327 THR A C 1
ATOM 2410 O O . THR A 1 327 ? -7.872 14.771 44.525 1.00 87.88 327 THR A O 1
ATOM 2413 N N . ARG A 1 328 ? -6.033 15.856 43.838 1.00 87.25 328 ARG A N 1
ATOM 2414 C CA . ARG A 1 328 ? -6.187 17.004 44.757 1.00 87.25 328 ARG A CA 1
ATOM 2415 C C . ARG A 1 328 ? -7.371 17.924 44.425 1.00 87.25 328 ARG A C 1
ATOM 2417 O O . ARG A 1 328 ? -7.729 18.762 45.244 1.00 87.25 328 ARG A O 1
ATOM 2424 N N . ARG A 1 329 ? -7.963 17.811 43.229 1.00 86.38 329 ARG A N 1
ATOM 2425 C CA . ARG A 1 329 ? -9.066 18.675 42.750 1.00 86.38 329 ARG A CA 1
ATOM 2426 C C . ARG A 1 329 ? -10.457 18.066 42.946 1.00 86.38 329 ARG A C 1
ATOM 2428 O O . ARG A 1 329 ? -11.449 18.660 42.512 1.00 86.38 329 ARG A O 1
ATOM 2435 N N . VAL A 1 330 ? -10.543 16.891 43.565 1.00 86.38 330 VAL A N 1
ATOM 2436 C CA . VAL A 1 330 ? -11.800 16.184 43.841 1.00 86.38 330 VAL A CA 1
ATOM 2437 C C . VAL A 1 330 ? -11.845 15.722 45.297 1.00 86.38 330 VAL A C 1
ATOM 2439 O O . VAL A 1 330 ? -10.802 15.478 45.902 1.00 86.38 330 VAL A O 1
ATOM 2442 N N . GLY A 1 331 ? -13.049 15.616 45.865 1.00 81.56 331 GLY A N 1
ATOM 2443 C CA . GLY A 1 331 ? -13.221 15.124 47.235 1.00 81.56 331 GLY A CA 1
ATOM 2444 C C . GLY A 1 331 ? -12.938 13.617 47.364 1.00 81.56 331 GLY A C 1
ATOM 2445 O O . GLY A 1 331 ? -12.919 12.914 46.347 1.00 81.56 331 GLY A O 1
ATOM 2446 N N . PRO A 1 332 ? -12.751 13.091 48.592 1.00 77.88 332 PRO A N 1
ATOM 2447 C CA . PRO A 1 332 ? -12.554 11.657 48.843 1.00 77.88 332 PRO A CA 1
ATOM 2448 C C . PRO A 1 332 ? -13.633 10.770 48.202 1.00 77.88 332 PRO A C 1
ATOM 2450 O O . PRO A 1 332 ? -13.307 9.784 47.543 1.00 77.88 332 PRO A O 1
ATOM 2453 N N . ASP A 1 333 ? -14.898 11.190 48.280 1.00 81.25 333 ASP A N 1
ATOM 2454 C CA . ASP A 1 333 ? -16.058 10.447 47.756 1.00 81.25 333 ASP A CA 1
ATOM 2455 C C . ASP A 1 333 ? -16.121 10.418 46.217 1.00 81.25 333 ASP A C 1
ATOM 2457 O O . ASP A 1 333 ? -16.860 9.644 45.608 1.00 81.25 333 ASP A O 1
ATOM 2461 N N . GLU A 1 334 ? -15.324 11.257 45.553 1.00 81.69 334 GLU A N 1
ATOM 2462 C CA . GLU A 1 334 ? -15.299 11.394 44.098 1.00 81.69 334 GLU A CA 1
ATOM 2463 C C . GLU A 1 334 ? -14.084 10.718 43.449 1.00 81.69 334 GLU A C 1
ATOM 2465 O O . GLU A 1 334 ? -14.036 10.611 42.218 1.00 81.69 334 GLU A O 1
ATOM 2470 N N . GLN A 1 335 ? -13.126 10.230 44.247 1.00 76.12 335 GLN A N 1
ATOM 2471 C CA . GLN A 1 335 ? -11.877 9.636 43.758 1.00 76.12 335 GLN A CA 1
ATOM 2472 C C . GLN A 1 335 ? -12.129 8.451 42.822 1.00 76.12 335 GLN A C 1
ATOM 2474 O O . GLN A 1 335 ? -11.515 8.362 41.760 1.00 76.12 335 GLN A O 1
ATOM 2479 N N . GLY A 1 336 ? -13.080 7.574 43.159 1.00 76.69 336 GLY A N 1
ATOM 2480 C CA . GLY A 1 336 ? -13.421 6.418 42.323 1.00 76.69 336 GLY A CA 1
ATOM 2481 C C . GLY A 1 336 ? -13.934 6.819 40.937 1.00 76.69 336 GLY A C 1
ATOM 2482 O O . GLY A 1 336 ? -13.506 6.259 39.926 1.00 76.69 336 GLY A O 1
ATOM 2483 N N . ARG A 1 337 ? -14.789 7.850 40.863 1.00 82.94 337 ARG A N 1
ATOM 2484 C CA . ARG A 1 337 ? -15.262 8.381 39.574 1.00 82.94 337 ARG A CA 1
ATOM 2485 C C . ARG A 1 337 ? -14.106 8.979 38.773 1.00 82.94 337 ARG A C 1
ATOM 2487 O O . ARG A 1 337 ? -14.033 8.737 37.570 1.00 82.94 337 ARG A O 1
ATOM 2494 N N . LEU A 1 338 ? -13.194 9.703 39.433 1.00 84.94 338 LEU A N 1
ATOM 2495 C CA . LEU A 1 338 ? -12.030 10.312 38.785 1.00 84.94 338 LEU A CA 1
ATOM 2496 C C . LEU A 1 338 ? -11.112 9.251 38.171 1.00 84.94 338 LEU A C 1
ATOM 2498 O O . LEU A 1 338 ? -10.708 9.407 37.021 1.00 84.94 338 LEU A O 1
ATOM 2502 N N . GLN A 1 339 ? -10.829 8.158 38.888 1.00 83.69 339 GLN A N 1
ATOM 2503 C CA . GLN A 1 339 ? -10.042 7.050 38.331 1.00 83.69 339 GLN A CA 1
ATOM 2504 C C . GLN A 1 339 ? -10.742 6.426 37.119 1.00 83.69 339 GLN A C 1
ATOM 2506 O O . GLN A 1 339 ? -10.100 6.177 36.100 1.00 83.69 339 GLN A O 1
ATOM 2511 N N . GLY A 1 340 ? -12.068 6.260 37.181 1.00 84.25 340 GLY A N 1
ATOM 2512 C CA . GLY A 1 340 ? -12.858 5.825 36.031 1.00 84.25 340 GLY A CA 1
ATOM 2513 C C . GLY A 1 340 ? -12.743 6.780 34.839 1.00 84.25 340 GLY A C 1
ATOM 2514 O O . GLY A 1 340 ? -12.658 6.332 33.696 1.00 84.25 340 GLY A O 1
ATOM 2515 N N . ALA A 1 341 ? -12.737 8.093 35.075 1.00 88.12 341 ALA A N 1
ATOM 2516 C CA . ALA A 1 341 ? -12.621 9.094 34.018 1.00 88.12 341 ALA A CA 1
ATOM 2517 C C . ALA A 1 341 ? -11.217 9.101 33.393 1.00 88.12 341 ALA A C 1
ATOM 2519 O O . ALA A 1 341 ? -11.092 9.140 32.170 1.00 88.12 341 ALA A O 1
ATOM 2520 N N . ILE A 1 342 ? -10.165 8.985 34.213 1.00 87.31 342 ILE A N 1
ATOM 2521 C CA . ILE A 1 342 ? -8.778 8.835 33.749 1.00 87.31 342 ILE A CA 1
ATOM 2522 C C . ILE A 1 342 ? -8.643 7.570 32.895 1.00 87.31 342 ILE A C 1
ATOM 2524 O O . ILE A 1 342 ? -8.145 7.654 31.776 1.00 87.31 342 ILE A O 1
ATOM 2528 N N . ALA A 1 343 ? -9.143 6.422 33.366 1.00 85.69 343 ALA A N 1
ATOM 2529 C CA . ALA A 1 343 ? -9.108 5.165 32.616 1.00 85.69 343 ALA A CA 1
ATOM 2530 C C . ALA A 1 343 ? -9.805 5.283 31.249 1.00 85.69 343 ALA A C 1
ATOM 2532 O O . ALA A 1 343 ? -9.283 4.801 30.246 1.00 85.69 343 ALA A O 1
ATOM 2533 N N . SER A 1 344 ? -10.933 5.996 31.194 1.00 89.81 344 SER A N 1
ATOM 2534 C CA . SER A 1 344 ? -11.663 6.262 29.948 1.00 89.81 344 SER A CA 1
ATOM 2535 C C . SER A 1 344 ? -10.827 7.095 28.969 1.00 89.81 344 SER A C 1
ATOM 2537 O O . SER A 1 344 ? -10.710 6.743 27.797 1.00 89.81 344 SER A O 1
ATOM 2539 N N . VAL A 1 345 ? -10.196 8.176 29.449 1.00 91.69 345 VAL A N 1
ATOM 2540 C CA . VAL A 1 345 ? -9.303 9.023 28.636 1.00 91.69 345 VAL A CA 1
ATOM 2541 C C . VAL A 1 345 ? -8.106 8.223 28.117 1.00 91.69 345 VAL A C 1
ATOM 2543 O O . VAL A 1 345 ? -7.773 8.325 26.935 1.00 91.69 345 VAL A O 1
ATOM 2546 N N . MET A 1 346 ? -7.488 7.400 28.971 1.00 89.19 346 MET A N 1
ATOM 2547 C CA . MET A 1 346 ? -6.373 6.535 28.578 1.00 89.19 346 MET A CA 1
ATOM 2548 C C . MET A 1 346 ? -6.795 5.509 27.520 1.00 89.19 346 MET A C 1
ATOM 2550 O O . MET A 1 346 ? -6.071 5.302 26.549 1.00 89.19 346 MET A O 1
ATOM 2554 N N . GLY A 1 347 ? -7.973 4.899 27.680 1.00 88.44 347 GLY A N 1
ATOM 2555 C CA . GLY A 1 347 ? -8.517 3.927 26.735 1.00 88.44 347 GLY A CA 1
ATOM 2556 C C . GLY A 1 347 ? -8.780 4.527 25.353 1.00 88.44 347 GLY A C 1
ATOM 2557 O O . GLY A 1 347 ? -8.334 3.970 24.355 1.00 88.44 347 GLY A O 1
ATOM 2558 N N . ILE A 1 348 ? -9.410 5.707 25.285 1.00 92.25 348 ILE A N 1
ATOM 2559 C CA . ILE A 1 348 ? -9.645 6.418 24.013 1.00 92.25 348 ILE A CA 1
ATOM 2560 C C . ILE A 1 348 ? -8.315 6.756 23.327 1.00 92.25 348 ILE A C 1
ATOM 2562 O O . ILE A 1 348 ? -8.159 6.525 22.128 1.00 92.25 348 ILE A O 1
ATOM 2566 N N . ALA A 1 349 ? -7.339 7.269 24.081 1.00 92.50 349 ALA A N 1
ATOM 2567 C CA . ALA A 1 349 ? -6.011 7.553 23.547 1.00 92.50 349 ALA A CA 1
ATOM 2568 C C . ALA A 1 349 ? -5.331 6.285 22.994 1.00 92.50 349 ALA A C 1
ATOM 2570 O O . ALA A 1 349 ? -4.767 6.335 21.902 1.00 92.50 349 ALA A O 1
ATOM 2571 N N . GLY A 1 350 ? -5.452 5.148 23.688 1.00 88.50 350 GLY A N 1
ATOM 2572 C CA . GLY A 1 350 ? -4.914 3.857 23.248 1.00 88.50 350 GLY A CA 1
ATOM 2573 C C . GLY A 1 350 ? -5.564 3.297 21.975 1.00 88.50 350 GLY A C 1
ATOM 2574 O O . GLY A 1 350 ? -4.908 2.576 21.231 1.00 88.50 350 GLY A O 1
ATOM 2575 N N . VAL A 1 351 ? -6.820 3.649 21.677 1.00 91.69 351 VAL A N 1
ATOM 2576 C CA . VAL A 1 351 ? -7.482 3.297 20.403 1.00 91.69 351 VAL A CA 1
ATOM 2577 C C . VAL A 1 351 ? -6.917 4.123 19.242 1.00 91.69 351 VAL A C 1
ATOM 2579 O O . VAL A 1 351 ? -6.692 3.592 18.153 1.00 91.69 351 VAL A O 1
ATOM 2582 N N . ILE A 1 352 ? -6.676 5.416 19.478 1.00 92.75 352 ILE A N 1
ATOM 2583 C CA . ILE A 1 352 ? -6.267 6.385 18.450 1.00 92.75 352 ILE A CA 1
ATOM 2584 C C . ILE A 1 352 ? -4.775 6.272 18.121 1.00 92.75 352 ILE A C 1
ATOM 2586 O O . ILE A 1 352 ? -4.397 6.331 16.951 1.00 92.75 352 ILE A O 1
ATOM 2590 N N . ALA A 1 353 ? -3.923 6.142 19.139 1.00 92.81 353 ALA A N 1
ATOM 2591 C CA . ALA A 1 353 ? -2.483 6.313 18.987 1.00 92.81 353 ALA A CA 1
ATOM 2592 C C . ALA A 1 353 ? -1.822 5.302 18.031 1.00 92.81 353 ALA A C 1
ATOM 2594 O O . ALA A 1 353 ? -1.102 5.760 17.139 1.00 92.81 353 ALA A O 1
ATOM 2595 N N . PRO A 1 354 ? -2.072 3.976 18.123 1.00 90.88 354 PRO A N 1
ATOM 2596 C CA . PRO A 1 354 ? -1.433 3.009 17.233 1.00 90.88 354 PRO A CA 1
ATOM 2597 C C . PRO A 1 354 ? -1.711 3.316 15.765 1.00 90.88 354 PRO A C 1
ATOM 2599 O O . PRO A 1 354 ? -0.776 3.389 14.970 1.00 90.88 354 PRO A O 1
ATOM 2602 N N . LEU A 1 355 ? -2.973 3.585 15.415 1.00 90.50 355 LEU A N 1
ATOM 2603 C CA . LEU A 1 355 ? -3.354 3.950 14.056 1.00 90.50 355 LEU A CA 1
ATOM 2604 C C . LEU A 1 355 ? -2.722 5.278 13.632 1.00 90.50 355 LEU A C 1
ATOM 2606 O O . LEU A 1 355 ? -2.127 5.343 12.565 1.00 90.50 355 LEU A O 1
ATOM 2610 N N . LEU A 1 356 ? -2.788 6.322 14.463 1.00 93.88 356 LEU A N 1
ATOM 2611 C CA . LEU A 1 356 ? -2.216 7.630 14.131 1.00 93.88 356 LEU A CA 1
ATOM 2612 C C . LEU A 1 356 ? -0.728 7.526 13.764 1.00 93.88 356 LEU A C 1
ATOM 2614 O O . LEU A 1 356 ? -0.321 7.973 12.694 1.00 93.88 356 LEU A O 1
ATOM 2618 N N . PHE A 1 357 ? 0.088 6.933 14.635 1.00 95.00 357 PHE A N 1
ATOM 2619 C CA . PHE A 1 357 ? 1.538 6.928 14.444 1.00 95.00 357 PHE A CA 1
ATOM 2620 C C . PHE A 1 357 ? 1.994 5.971 13.345 1.00 95.00 357 PHE A C 1
ATOM 2622 O O . PHE A 1 357 ? 2.887 6.321 12.575 1.00 95.00 357 PHE A O 1
ATOM 2629 N N . THR A 1 358 ? 1.368 4.800 13.221 1.00 89.38 358 THR A N 1
ATOM 2630 C CA . THR A 1 358 ? 1.697 3.853 12.143 1.00 89.38 358 THR A CA 1
ATOM 2631 C C . THR A 1 358 ? 1.263 4.359 10.770 1.00 89.38 358 THR A C 1
ATOM 2633 O O . THR A 1 358 ? 2.006 4.174 9.813 1.00 89.38 358 THR A O 1
ATOM 2636 N N . GLN A 1 359 ? 0.132 5.068 10.659 1.00 88.25 359 GLN A N 1
ATOM 2637 C CA . GLN A 1 359 ? -0.299 5.688 9.400 1.00 88.25 359 GLN A CA 1
ATOM 2638 C C . GLN A 1 359 ? 0.601 6.859 9.003 1.00 88.25 359 GLN A C 1
ATOM 2640 O O . GLN A 1 359 ? 0.974 6.982 7.838 1.00 88.25 359 GLN A O 1
ATOM 2645 N N . VAL A 1 360 ? 1.005 7.700 9.961 1.00 91.00 360 VAL A N 1
ATOM 2646 C CA . VAL A 1 360 ? 1.985 8.768 9.702 1.00 91.00 360 VAL A CA 1
ATOM 2647 C C . VAL A 1 360 ? 3.323 8.170 9.262 1.00 91.00 360 VAL A C 1
ATOM 2649 O O . VAL A 1 360 ? 3.925 8.667 8.312 1.00 91.00 360 VAL A O 1
ATOM 2652 N N . PHE A 1 361 ? 3.760 7.074 9.888 1.00 89.62 361 PHE A N 1
ATOM 2653 C CA . PHE A 1 361 ? 4.955 6.344 9.473 1.00 89.62 361 PHE A CA 1
ATOM 2654 C C . PHE A 1 361 ? 4.821 5.774 8.053 1.00 89.62 361 PHE A C 1
ATOM 2656 O O . PHE A 1 361 ? 5.661 6.066 7.205 1.00 89.62 361 PHE A O 1
ATOM 2663 N N . ALA A 1 362 ? 3.737 5.047 7.757 1.00 80.94 362 ALA A N 1
ATOM 2664 C CA . ALA A 1 362 ? 3.462 4.467 6.441 1.00 80.94 362 ALA A CA 1
ATOM 2665 C C . ALA A 1 362 ? 3.388 5.538 5.339 1.00 80.94 362 ALA A C 1
ATOM 2667 O O . ALA A 1 362 ? 3.920 5.358 4.243 1.00 80.94 362 ALA A O 1
ATOM 2668 N N . ALA A 1 363 ? 2.775 6.687 5.633 1.00 78.06 363 ALA A N 1
ATOM 2669 C CA . ALA A 1 363 ? 2.733 7.819 4.719 1.00 78.06 363 ALA A CA 1
ATOM 2670 C C . ALA A 1 363 ? 4.130 8.418 4.490 1.00 78.06 363 ALA A C 1
ATOM 2672 O O . ALA A 1 363 ? 4.461 8.730 3.346 1.00 78.06 363 ALA A O 1
ATOM 2673 N N . ALA A 1 364 ? 4.950 8.542 5.540 1.00 82.44 364 ALA A N 1
ATOM 2674 C CA . ALA A 1 364 ? 6.308 9.077 5.459 1.00 82.44 364 ALA A CA 1
ATOM 2675 C C . ALA A 1 364 ? 7.256 8.182 4.644 1.00 82.44 364 ALA A C 1
ATOM 2677 O O . ALA A 1 364 ? 8.053 8.707 3.874 1.00 82.44 364 ALA A O 1
ATOM 2678 N N . ILE A 1 365 ? 7.150 6.854 4.766 1.00 81.81 365 ILE A N 1
ATOM 2679 C CA . ILE A 1 365 ? 7.991 5.903 4.013 1.00 81.81 365 ILE A CA 1
ATOM 2680 C C . ILE A 1 365 ? 7.400 5.504 2.650 1.00 81.81 365 ILE A C 1
ATOM 2682 O O . ILE A 1 365 ? 8.103 4.943 1.818 1.00 81.81 365 ILE A O 1
ATOM 2686 N N . GLY A 1 366 ? 6.119 5.798 2.407 1.00 74.56 366 GLY A N 1
ATOM 2687 C CA . GLY A 1 366 ? 5.415 5.518 1.155 1.00 74.56 366 GLY A CA 1
ATOM 2688 C C . GLY A 1 366 ? 5.154 6.785 0.340 1.00 74.56 366 GLY A C 1
ATOM 2689 O O . GLY A 1 366 ? 6.013 7.257 -0.405 1.00 74.56 366 GLY A O 1
ATOM 2690 N N . ARG A 1 367 ? 3.945 7.351 0.479 1.00 68.75 367 ARG A N 1
ATOM 2691 C CA . ARG A 1 367 ? 3.456 8.497 -0.320 1.00 68.75 367 ARG A CA 1
ATOM 2692 C C . ARG A 1 367 ? 4.393 9.709 -0.285 1.00 68.75 367 ARG A C 1
ATOM 2694 O O . ARG A 1 367 ? 4.515 10.407 -1.288 1.00 68.75 367 ARG A O 1
ATOM 2701 N N . PHE A 1 368 ? 5.024 9.963 0.857 1.00 65.06 368 PHE A N 1
ATOM 2702 C CA . PHE A 1 368 ? 5.884 11.120 1.101 1.00 65.06 368 PHE A CA 1
ATO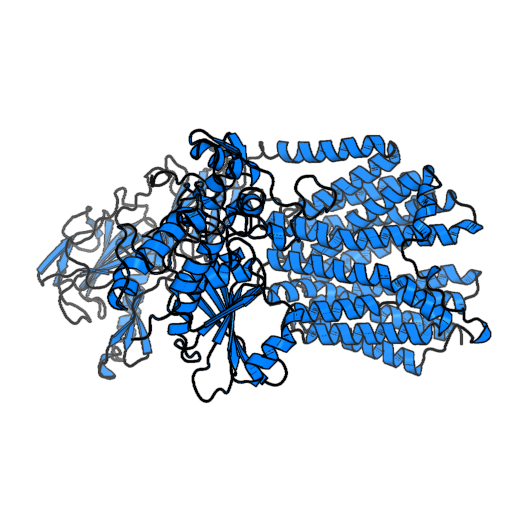M 2703 C C . PHE A 1 368 ? 7.366 10.751 1.249 1.00 65.06 368 PHE A C 1
ATOM 2705 O O . PHE A 1 368 ? 8.139 11.559 1.759 1.00 65.06 368 PHE A O 1
ATOM 2712 N N . HIS A 1 369 ? 7.788 9.581 0.749 1.00 64.75 369 HIS A N 1
ATOM 2713 C CA . HIS A 1 369 ? 9.179 9.111 0.839 1.00 64.75 369 HIS A CA 1
ATOM 2714 C C . HIS A 1 369 ? 10.206 10.146 0.337 1.00 64.75 369 HIS A C 1
ATOM 2716 O O . HIS A 1 369 ? 11.292 10.276 0.895 1.00 64.75 369 HIS A O 1
ATOM 2722 N N . GLY A 1 370 ? 9.845 10.946 -0.675 1.00 51.78 370 GLY A N 1
ATOM 2723 C CA . GLY A 1 370 ? 10.699 12.003 -1.231 1.00 51.78 370 GLY A CA 1
ATOM 2724 C C . GLY A 1 370 ? 11.053 13.149 -0.272 1.00 51.78 370 GLY A C 1
ATOM 2725 O O . GLY A 1 370 ? 11.973 13.899 -0.573 1.00 51.78 370 GLY A O 1
ATOM 2726 N N . LEU A 1 371 ? 10.367 13.285 0.871 1.00 60.59 371 LEU A N 1
ATOM 2727 C CA . LEU A 1 371 ? 10.695 14.284 1.897 1.00 60.59 371 LEU A CA 1
ATOM 2728 C C . LEU A 1 371 ? 11.813 13.827 2.850 1.00 60.59 371 LEU A C 1
ATOM 2730 O O . LEU A 1 371 ? 12.314 14.641 3.617 1.00 60.59 371 LEU A O 1
ATOM 2734 N N . GLY A 1 372 ? 12.198 12.542 2.841 1.00 70.00 372 GLY A N 1
ATOM 2735 C CA . GLY A 1 372 ? 13.317 12.040 3.649 1.00 70.00 372 GLY A CA 1
ATOM 2736 C C . GLY A 1 372 ? 13.104 12.097 5.168 1.00 70.00 372 GLY A C 1
ATOM 2737 O O . GLY A 1 372 ? 14.076 12.140 5.918 1.00 70.00 372 GLY A O 1
ATOM 2738 N N . VAL A 1 373 ? 11.851 12.088 5.641 1.00 80.44 373 VAL A N 1
ATOM 2739 C CA . VAL A 1 373 ? 11.489 12.245 7.066 1.00 80.44 373 VAL A CA 1
ATOM 2740 C C . VAL A 1 373 ? 10.801 11.003 7.657 1.00 80.44 373 VAL A C 1
ATOM 2742 O O . VAL A 1 373 ? 9.689 11.103 8.180 1.00 80.44 373 VAL A O 1
ATOM 2745 N N . PRO A 1 374 ? 11.433 9.811 7.652 1.00 83.62 374 PRO A N 1
ATOM 2746 C CA . PRO A 1 374 ? 10.821 8.610 8.230 1.00 83.62 374 PRO A CA 1
ATOM 2747 C C . PRO A 1 374 ? 10.536 8.751 9.737 1.00 83.62 374 PRO A C 1
ATOM 2749 O O . PRO A 1 374 ? 9.698 8.034 10.273 1.00 83.62 374 PRO A O 1
ATOM 2752 N N . GLY A 1 375 ? 11.204 9.686 10.428 1.00 91.06 375 GLY A N 1
ATOM 2753 C CA . GLY A 1 375 ? 10.993 10.001 11.846 1.00 91.06 375 GLY A CA 1
ATOM 2754 C C . GLY A 1 375 ? 9.832 10.959 12.144 1.00 91.06 375 GLY A C 1
ATOM 2755 O O . GLY A 1 375 ? 9.592 11.272 13.312 1.00 91.06 375 GLY A O 1
ATOM 2756 N N . ALA A 1 376 ? 9.077 11.392 11.124 1.00 93.06 376 ALA A N 1
ATOM 2757 C CA . ALA A 1 376 ? 7.885 12.235 11.255 1.00 93.06 376 ALA A CA 1
ATOM 2758 C C . ALA A 1 376 ? 6.906 11.839 12.383 1.00 93.06 376 ALA A C 1
ATOM 2760 O O . ALA A 1 376 ? 6.455 12.735 13.099 1.00 93.06 376 ALA A O 1
ATOM 2761 N N . PRO A 1 377 ? 6.570 10.554 12.619 1.00 95.19 377 PRO A N 1
ATOM 2762 C CA . PRO A 1 377 ? 5.654 10.212 13.706 1.00 95.19 377 PRO A CA 1
ATOM 2763 C C . PRO A 1 377 ? 6.220 10.498 15.107 1.00 95.19 377 PRO A C 1
ATOM 2765 O O . PRO A 1 377 ? 5.468 10.902 15.992 1.00 95.19 377 PRO A O 1
ATOM 2768 N N . PHE A 1 378 ? 7.530 10.355 15.332 1.00 96.50 378 PHE A N 1
ATOM 2769 C CA . PHE A 1 378 ? 8.129 10.739 16.614 1.00 96.50 378 PHE A CA 1
ATOM 2770 C C . PHE A 1 378 ? 8.169 12.261 16.778 1.00 96.50 378 PHE A C 1
ATOM 2772 O O . PHE A 1 378 ? 7.905 12.769 17.864 1.00 96.50 378 PHE A O 1
ATOM 2779 N N . LEU A 1 379 ? 8.390 13.008 15.693 1.00 96.44 379 LEU A N 1
ATOM 2780 C CA . LEU A 1 379 ? 8.274 14.470 15.712 1.00 96.44 379 LEU A CA 1
ATOM 2781 C C . LEU A 1 379 ? 6.845 14.928 16.032 1.00 96.44 379 LEU A C 1
ATOM 2783 O O . LEU A 1 379 ? 6.656 15.869 16.804 1.00 96.44 379 LEU A O 1
ATOM 2787 N N . LEU A 1 380 ? 5.835 14.225 15.513 1.00 96.44 380 LEU A N 1
ATOM 2788 C CA . LEU A 1 380 ? 4.439 14.450 15.881 1.00 96.44 380 LEU A CA 1
ATOM 2789 C C . LEU A 1 380 ? 4.205 14.191 17.378 1.00 96.44 380 LEU A C 1
ATOM 2791 O O . LEU A 1 380 ? 3.564 15.004 18.040 1.00 96.44 380 LEU A O 1
ATOM 2795 N N . ALA A 1 381 ? 4.757 13.110 17.939 1.00 97.25 381 ALA A N 1
ATOM 2796 C CA . ALA A 1 381 ? 4.670 12.839 19.376 1.00 97.25 381 ALA A CA 1
ATOM 2797 C C . ALA A 1 381 ? 5.322 13.959 20.208 1.00 97.25 381 ALA A C 1
ATOM 2799 O O . ALA A 1 381 ? 4.728 14.430 21.179 1.00 97.25 381 ALA A O 1
ATOM 2800 N N . ALA A 1 382 ? 6.493 14.453 19.792 1.00 96.69 382 ALA A N 1
ATOM 2801 C CA . ALA A 1 382 ? 7.149 15.590 20.435 1.00 96.69 382 ALA A CA 1
ATOM 2802 C C . ALA A 1 382 ? 6.270 16.853 20.402 1.00 96.69 382 ALA A C 1
ATOM 2804 O O . ALA A 1 382 ? 6.109 17.519 21.427 1.00 96.69 382 ALA A O 1
ATOM 2805 N N . LEU A 1 383 ? 5.636 17.145 19.262 1.00 95.88 383 LEU A N 1
ATOM 2806 C CA . LEU A 1 383 ? 4.720 18.277 19.113 1.00 95.88 383 LEU A CA 1
ATOM 2807 C C . LEU A 1 383 ? 3.498 18.165 20.041 1.00 95.88 383 LEU A C 1
ATOM 2809 O O . LEU A 1 383 ? 3.107 19.154 20.668 1.00 95.88 383 LEU A O 1
ATOM 2813 N N . LEU A 1 384 ? 2.914 16.971 20.187 1.00 96.25 384 LEU A N 1
ATOM 2814 C CA . LEU A 1 384 ? 1.795 16.738 21.111 1.00 96.25 384 LEU A CA 1
ATOM 2815 C C . LEU A 1 384 ? 2.195 17.005 22.572 1.00 96.25 384 LEU A C 1
ATOM 2817 O O . LEU A 1 384 ? 1.414 17.587 23.326 1.00 96.25 384 LEU A O 1
ATOM 2821 N N . LEU A 1 385 ? 3.420 16.650 22.968 1.00 96.25 385 LEU A N 1
ATOM 2822 C CA . LEU A 1 385 ? 3.932 16.921 24.316 1.00 96.25 385 LEU A CA 1
ATOM 2823 C C . LEU A 1 385 ? 4.247 18.400 24.545 1.00 96.25 385 LEU A C 1
ATOM 2825 O O . LEU A 1 385 ? 3.908 18.933 25.602 1.00 96.25 385 LEU A O 1
ATOM 2829 N N . VAL A 1 386 ? 4.815 19.095 23.555 1.00 93.50 386 VAL A N 1
ATOM 2830 C CA . VAL A 1 386 ? 4.975 20.559 23.608 1.00 93.50 386 VAL A CA 1
ATOM 2831 C C . VAL A 1 386 ? 3.611 21.233 23.758 1.00 93.50 386 VAL A C 1
ATOM 2833 O O . VAL A 1 386 ? 3.442 22.108 24.608 1.00 93.50 386 VAL A O 1
ATOM 2836 N N . THR A 1 387 ? 2.608 20.770 23.012 1.00 90.38 387 THR A N 1
ATOM 2837 C CA . THR A 1 387 ? 1.226 21.249 23.139 1.00 90.38 387 THR A CA 1
ATOM 2838 C C . THR A 1 387 ? 0.687 21.024 24.552 1.00 90.38 387 THR A C 1
ATOM 2840 O O . THR A 1 387 ? 0.112 21.938 25.140 1.00 90.38 387 THR A O 1
ATOM 2843 N N . ALA A 1 388 ? 0.930 19.854 25.150 1.00 92.81 388 ALA A N 1
ATOM 2844 C CA . ALA A 1 388 ? 0.532 19.576 26.527 1.00 92.81 388 ALA A CA 1
ATOM 2845 C C . ALA A 1 388 ? 1.188 20.545 27.533 1.00 92.81 388 ALA A C 1
ATOM 2847 O O . ALA A 1 388 ? 0.514 21.027 28.442 1.00 92.81 388 ALA A O 1
ATOM 2848 N N . ILE A 1 389 ? 2.465 20.908 27.348 1.00 91.69 389 ILE A N 1
ATOM 2849 C CA . ILE A 1 389 ? 3.148 21.918 28.180 1.00 91.69 389 ILE A CA 1
ATOM 2850 C C . ILE A 1 389 ? 2.463 23.287 28.059 1.00 91.69 389 ILE A C 1
ATOM 2852 O O . ILE A 1 389 ? 2.283 23.978 29.066 1.00 91.69 389 ILE A O 1
ATOM 2856 N N . VAL A 1 390 ? 2.063 23.683 26.846 1.00 87.88 390 VAL A N 1
ATOM 2857 C CA . VAL A 1 390 ? 1.343 24.946 26.614 1.00 87.88 390 VAL A CA 1
ATOM 2858 C C . VAL A 1 390 ? -0.018 24.931 27.312 1.00 87.88 390 VAL A C 1
ATOM 2860 O O . VAL A 1 390 ? -0.337 25.900 28.002 1.00 87.88 390 VAL A O 1
ATOM 2863 N N . VAL A 1 391 ? -0.768 23.824 27.235 1.00 87.88 391 VAL A N 1
ATOM 2864 C CA . VAL A 1 391 ? -2.058 23.663 27.935 1.00 87.88 391 VAL A CA 1
ATOM 2865 C C . VAL A 1 391 ? -1.886 23.831 29.446 1.00 87.88 391 VAL A C 1
ATOM 2867 O O . VAL A 1 391 ? -2.664 24.556 30.067 1.00 87.88 391 VAL A O 1
ATOM 2870 N N . VAL A 1 392 ? -0.839 23.234 30.033 1.00 86.81 392 VAL A N 1
ATOM 2871 C CA . VAL A 1 392 ? -0.527 23.382 31.468 1.00 86.81 392 VAL A CA 1
ATOM 2872 C C . VAL A 1 392 ? -0.226 24.842 31.842 1.00 86.81 392 VAL A C 1
ATOM 2874 O O . VAL A 1 392 ? -0.569 25.262 32.945 1.00 86.81 392 VAL A O 1
ATOM 2877 N N . ARG A 1 393 ? 0.404 25.626 30.952 1.00 82.00 393 ARG A N 1
ATOM 2878 C CA . ARG A 1 393 ? 0.851 27.003 31.242 1.00 82.00 393 ARG A CA 1
ATOM 2879 C C . ARG A 1 393 ? -0.152 28.109 30.894 1.00 82.00 393 ARG A C 1
ATOM 2881 O O . ARG A 1 393 ? -0.096 29.156 31.531 1.00 82.00 393 ARG A O 1
ATOM 2888 N N . ARG A 1 394 ? -0.989 27.941 29.863 1.00 70.25 394 ARG A N 1
ATOM 2889 C CA . ARG A 1 394 ? -1.789 29.035 29.261 1.00 70.25 394 ARG A CA 1
ATOM 2890 C C . ARG A 1 394 ? -3.275 28.715 29.027 1.00 70.25 394 ARG A C 1
ATOM 2892 O O . ARG A 1 394 ? -3.995 29.581 28.539 1.00 70.25 394 ARG A O 1
ATOM 2899 N N . GLY A 1 395 ? -3.757 27.520 29.377 1.00 59.88 395 GLY A N 1
ATOM 2900 C CA . GLY A 1 395 ? -5.153 27.121 29.144 1.00 59.88 395 GLY A CA 1
ATOM 2901 C C . GLY A 1 395 ? -5.459 26.692 27.695 1.00 59.88 395 GLY A C 1
ATOM 2902 O O . GLY A 1 395 ? -4.627 26.793 26.791 1.00 59.88 395 GLY A O 1
ATOM 2903 N N . VAL A 1 396 ? -6.662 26.146 27.472 1.00 52.56 396 VAL A N 1
ATOM 2904 C CA . VAL A 1 396 ? -7.020 25.345 26.275 1.00 52.56 396 VAL A CA 1
ATOM 2905 C C . VAL A 1 396 ? -7.086 26.166 24.974 1.00 52.56 396 VAL A C 1
ATOM 2907 O O . VAL A 1 396 ? -6.632 25.696 23.933 1.00 52.56 396 VAL A O 1
ATOM 2910 N N . VAL A 1 397 ? -7.586 27.407 25.018 1.00 50.50 397 VAL A N 1
ATOM 2911 C CA . VAL A 1 397 ? -7.866 28.226 23.815 1.00 50.50 397 VAL A CA 1
ATOM 2912 C C . VAL A 1 397 ? -6.588 28.682 23.095 1.00 50.50 397 VAL A C 1
ATOM 2914 O O . VAL A 1 397 ? -6.500 28.584 21.874 1.00 50.50 397 VAL A O 1
ATOM 2917 N N . ALA A 1 398 ? -5.547 29.084 23.833 1.00 48.00 398 ALA A N 1
ATOM 2918 C CA . ALA A 1 398 ? -4.256 29.478 23.253 1.00 48.00 398 ALA A CA 1
ATOM 2919 C C . ALA A 1 398 ? -3.488 28.296 22.619 1.00 48.00 398 ALA A C 1
ATOM 2921 O O . ALA A 1 398 ? -2.605 28.492 21.784 1.00 48.00 398 ALA A O 1
ATOM 2922 N N . SER A 1 399 ? -3.832 27.062 23.001 1.00 50.47 399 SER A N 1
ATOM 2923 C CA . SER A 1 399 ? -3.129 25.840 22.590 1.00 50.47 399 SER A CA 1
ATOM 2924 C C . SER A 1 399 ? -3.582 25.324 21.218 1.00 50.47 399 SER A C 1
ATOM 2926 O O . SER A 1 399 ? -2.774 24.771 20.476 1.00 50.47 399 SER A O 1
ATOM 2928 N N . LEU A 1 400 ? -4.843 25.565 20.840 1.00 48.75 400 LEU A N 1
ATOM 2929 C CA . LEU A 1 400 ? -5.367 25.245 19.503 1.00 48.75 400 LEU A CA 1
ATOM 2930 C C . LEU A 1 400 ? -4.721 26.117 18.412 1.00 48.75 400 LEU A C 1
ATOM 2932 O O . LEU A 1 400 ? -4.435 25.628 17.323 1.00 48.75 400 LEU A O 1
ATOM 2936 N N . VAL A 1 401 ? -4.412 27.379 18.730 1.00 50.72 401 VAL A N 1
ATOM 2937 C CA . VAL A 1 401 ? -3.735 28.320 17.818 1.00 50.72 401 VAL A CA 1
ATOM 2938 C C . VAL A 1 401 ? -2.271 27.925 17.587 1.00 50.72 401 VAL A C 1
ATOM 2940 O O . VAL A 1 401 ? -1.797 27.957 16.453 1.00 50.72 401 VAL A O 1
ATOM 2943 N N . ALA A 1 402 ? -1.562 27.482 18.632 1.00 48.00 402 ALA A N 1
ATOM 2944 C CA . ALA A 1 402 ? -0.188 26.988 18.511 1.00 48.00 402 ALA A CA 1
ATOM 2945 C C . ALA A 1 402 ? -0.101 25.687 17.688 1.00 48.00 402 ALA A C 1
ATOM 2947 O O . ALA A 1 402 ? 0.813 25.535 16.880 1.00 48.00 402 ALA A O 1
ATOM 2948 N N . LEU A 1 403 ? -1.078 24.782 17.843 1.00 47.09 403 LEU A N 1
ATOM 2949 C CA . LEU A 1 403 ? -1.156 23.536 17.075 1.00 47.09 403 LEU A CA 1
ATOM 2950 C C . LEU A 1 403 ? -1.280 23.817 15.565 1.00 47.09 403 LEU A C 1
ATOM 2952 O O . LEU A 1 403 ? -0.536 23.249 14.770 1.00 47.09 403 LEU A O 1
ATOM 2956 N N . VAL A 1 404 ? -2.162 24.744 15.175 1.00 52.44 404 VAL A N 1
ATOM 2957 C CA . VAL A 1 404 ? -2.359 25.149 13.770 1.00 52.44 404 VAL A CA 1
ATOM 2958 C C . VAL A 1 404 ? -1.126 25.876 13.212 1.00 52.44 404 VAL A C 1
ATOM 2960 O O . VAL A 1 404 ? -0.716 25.611 12.082 1.00 52.44 404 VAL A O 1
ATOM 2963 N N . ALA A 1 405 ? -0.477 26.732 14.009 1.00 44.62 405 ALA A N 1
ATOM 2964 C CA . ALA A 1 405 ? 0.731 27.452 13.599 1.00 44.62 405 ALA A CA 1
ATOM 2965 C C . ALA A 1 405 ? 1.939 26.520 13.359 1.00 44.62 405 ALA A C 1
ATOM 2967 O O . ALA A 1 405 ? 2.693 26.717 12.404 1.00 44.62 405 ALA A O 1
ATOM 2968 N N . CYS A 1 406 ? 2.105 25.467 14.167 1.00 44.53 406 CYS A N 1
ATOM 2969 C CA . CYS A 1 406 ? 3.169 24.476 13.976 1.00 44.53 406 CYS A CA 1
ATOM 2970 C C . CYS A 1 406 ? 2.958 23.600 12.729 1.00 44.53 406 CYS A C 1
ATOM 2972 O O . CYS A 1 406 ? 3.939 23.261 12.065 1.00 44.53 406 CYS A O 1
ATOM 2974 N N . PHE A 1 407 ? 1.706 23.287 12.365 1.00 45.31 407 PHE A N 1
ATOM 2975 C CA . PHE A 1 407 ? 1.397 22.614 11.095 1.00 45.31 407 PHE A CA 1
ATOM 2976 C C . PHE A 1 407 ? 1.724 23.492 9.878 1.00 45.31 407 PHE A C 1
ATOM 2978 O O . PHE A 1 407 ? 2.189 22.968 8.872 1.00 45.31 407 PHE A O 1
ATOM 2985 N N . GLY A 1 408 ? 1.564 24.817 9.981 1.00 33.44 408 GLY A N 1
ATOM 2986 C CA . GLY A 1 408 ? 1.976 25.757 8.932 1.00 33.44 408 GLY A CA 1
ATOM 2987 C C . GLY A 1 408 ? 3.499 25.875 8.779 1.00 33.44 408 GLY A C 1
ATOM 2988 O O . GLY A 1 408 ? 4.007 25.886 7.656 1.00 33.44 408 GLY A O 1
ATOM 2989 N N . ALA A 1 409 ? 4.239 25.901 9.893 1.00 33.19 409 ALA A N 1
ATOM 2990 C CA . ALA A 1 409 ? 5.692 26.091 9.903 1.00 33.19 409 ALA A CA 1
ATOM 2991 C C . ALA A 1 409 ? 6.496 24.861 9.427 1.00 33.19 409 ALA A C 1
ATOM 2993 O O . ALA A 1 409 ? 7.539 25.029 8.798 1.00 33.19 409 ALA A O 1
ATOM 2994 N N . ALA A 1 410 ? 6.005 23.635 9.656 1.00 32.97 410 ALA A N 1
ATOM 2995 C CA . ALA A 1 410 ? 6.656 22.406 9.178 1.00 32.97 410 ALA A CA 1
ATOM 2996 C C . ALA A 1 410 ? 6.643 22.268 7.640 1.00 32.97 410 ALA A C 1
ATOM 2998 O O . ALA A 1 410 ? 7.533 21.652 7.062 1.00 32.97 410 ALA A O 1
ATOM 2999 N N . SER A 1 411 ? 5.672 22.890 6.967 1.00 32.41 411 SER A N 1
ATOM 3000 C CA . SER A 1 411 ? 5.635 23.020 5.502 1.00 32.41 411 SER A CA 1
ATOM 3001 C C . SER A 1 411 ? 6.608 24.075 4.960 1.00 32.41 411 SER A C 1
ATOM 3003 O O . SER A 1 411 ? 6.992 24.003 3.795 1.00 32.41 411 SER A O 1
ATOM 3005 N N . ALA A 1 412 ? 7.019 25.044 5.786 1.00 29.39 412 ALA A N 1
ATOM 3006 C CA . ALA A 1 412 ? 7.854 26.171 5.371 1.00 29.39 412 ALA A CA 1
ATOM 3007 C C . ALA A 1 412 ? 9.364 25.915 5.553 1.00 29.39 412 ALA A C 1
ATOM 3009 O O . ALA A 1 412 ? 10.170 26.456 4.801 1.00 29.39 412 ALA A O 1
ATOM 3010 N N . SER A 1 413 ? 9.771 25.055 6.495 1.00 31.84 413 SER A N 1
ATOM 3011 C CA . SER A 1 413 ? 11.190 24.736 6.739 1.00 31.84 413 SER A CA 1
ATOM 3012 C C . SER A 1 413 ? 11.797 23.712 5.768 1.00 31.84 413 SER A C 1
ATOM 3014 O O . SER A 1 413 ? 13.008 23.497 5.783 1.00 31.84 413 SER A O 1
ATOM 3016 N N . ALA A 1 414 ? 10.999 23.119 4.875 1.00 30.42 414 ALA A N 1
ATOM 3017 C CA . ALA A 1 414 ? 11.467 22.156 3.873 1.00 30.42 414 ALA A CA 1
ATOM 3018 C C . ALA A 1 414 ? 12.146 22.796 2.640 1.00 30.42 414 ALA A C 1
ATOM 3020 O O . ALA A 1 414 ? 12.538 22.076 1.727 1.00 30.42 414 ALA A O 1
ATOM 3021 N N . GLN A 1 415 ? 12.287 24.126 2.583 1.00 30.30 415 GLN A N 1
ATOM 3022 C CA . GLN A 1 415 ? 12.801 24.829 1.395 1.00 30.30 415 GLN A CA 1
ATOM 3023 C C . GLN A 1 415 ? 14.269 25.293 1.485 1.00 30.30 415 GLN A C 1
ATOM 3025 O O . GLN A 1 415 ? 14.734 25.952 0.562 1.00 30.30 415 GLN A O 1
ATOM 3030 N N . GLY A 1 416 ? 15.019 24.960 2.546 1.00 30.56 416 GLY A N 1
ATOM 3031 C CA . GLY A 1 416 ? 16.340 25.574 2.784 1.00 30.56 416 GLY A CA 1
ATOM 3032 C C . GLY A 1 416 ? 17.529 24.659 3.092 1.00 30.56 416 GLY A C 1
ATOM 3033 O O . GLY A 1 416 ? 18.632 25.173 3.241 1.00 30.56 416 GLY A O 1
ATOM 3034 N N . VAL A 1 417 ? 17.361 23.338 3.201 1.00 32.50 417 VAL A N 1
ATOM 3035 C CA . VAL A 1 417 ? 18.491 22.419 3.439 1.00 32.50 417 VAL A CA 1
ATOM 3036 C C . VAL A 1 417 ? 18.826 21.728 2.125 1.00 32.50 417 VAL A C 1
ATOM 3038 O O . VAL A 1 417 ? 17.966 21.058 1.554 1.00 32.50 417 VAL A O 1
ATOM 3041 N N . ALA A 1 418 ? 20.055 21.901 1.630 1.00 39.50 418 ALA A N 1
ATOM 3042 C CA . ALA A 1 418 ? 20.558 21.140 0.492 1.00 39.50 418 ALA A CA 1
ATOM 3043 C C . ALA A 1 418 ? 20.332 19.643 0.762 1.00 39.50 418 ALA A C 1
ATOM 3045 O O . ALA A 1 418 ? 20.860 19.091 1.728 1.00 39.50 418 ALA A O 1
ATOM 3046 N N . GLY A 1 419 ? 19.469 19.013 -0.039 1.00 44.81 419 GLY A N 1
ATOM 3047 C CA . GLY A 1 419 ? 19.107 17.611 0.142 1.00 44.81 419 GLY A CA 1
ATOM 3048 C C . GLY A 1 419 ? 20.333 16.694 0.031 1.00 44.81 419 GLY A C 1
ATOM 3049 O O . GLY A 1 419 ? 21.302 17.050 -0.648 1.00 44.81 419 GLY A O 1
ATOM 3050 N N . PRO A 1 420 ? 20.310 15.513 0.675 1.00 53.56 420 PRO A N 1
ATOM 3051 C CA . PRO A 1 420 ? 21.382 14.535 0.530 1.00 53.56 420 PRO A CA 1
ATOM 3052 C C . PRO A 1 420 ? 21.588 14.179 -0.954 1.00 53.56 420 PRO A C 1
ATOM 3054 O O . PRO A 1 420 ? 20.610 14.165 -1.713 1.00 53.56 420 PRO A O 1
ATOM 3057 N N . PRO A 1 421 ? 22.832 13.895 -1.387 1.00 64.00 421 PRO A N 1
ATOM 3058 C CA . PRO A 1 421 ? 23.110 13.549 -2.774 1.00 64.00 421 PRO A CA 1
ATOM 3059 C C . PRO A 1 421 ? 22.273 12.333 -3.188 1.00 64.00 421 PRO A C 1
ATOM 3061 O O . PRO A 1 421 ? 22.260 11.306 -2.510 1.00 64.00 421 PRO A O 1
ATOM 3064 N N . GLY A 1 422 ? 21.545 12.464 -4.293 1.00 75.12 422 GLY A N 1
ATOM 3065 C CA . GLY A 1 422 ? 20.698 11.411 -4.841 1.00 75.12 422 GLY A CA 1
ATOM 3066 C C . GLY A 1 422 ? 21.358 10.751 -6.043 1.00 75.12 422 GLY A C 1
ATOM 3067 O O . GLY A 1 422 ? 21.970 11.430 -6.861 1.00 75.12 422 GLY A O 1
ATOM 3068 N N . LEU A 1 423 ? 21.198 9.438 -6.194 1.00 81.06 423 LEU A N 1
ATOM 3069 C CA . LEU A 1 423 ? 21.603 8.732 -7.406 1.00 81.06 423 LEU A CA 1
ATOM 3070 C C . LEU A 1 423 ? 20.362 8.421 -8.243 1.00 81.06 423 LEU A C 1
ATOM 3072 O O . LEU A 1 423 ? 19.398 7.832 -7.757 1.00 81.06 423 LEU A O 1
ATOM 3076 N N . THR A 1 424 ? 20.383 8.824 -9.506 1.00 84.25 424 THR A N 1
ATOM 3077 C CA . THR A 1 424 ? 19.331 8.522 -10.481 1.00 84.25 424 THR A CA 1
ATOM 3078 C C . THR A 1 424 ? 19.927 7.779 -11.666 1.00 84.25 424 THR A C 1
ATOM 3080 O O . THR A 1 424 ? 21.128 7.860 -11.906 1.00 84.25 424 THR A O 1
ATOM 3083 N N . TRP A 1 425 ? 19.113 7.041 -12.420 1.00 86.19 425 TRP A N 1
ATOM 3084 C CA . TRP A 1 425 ? 19.579 6.309 -13.599 1.00 86.19 425 TRP A CA 1
ATOM 3085 C C . TRP A 1 425 ? 18.622 6.412 -14.780 1.00 86.19 425 TRP A C 1
ATOM 3087 O O . TRP A 1 425 ? 17.421 6.667 -14.633 1.00 86.19 425 TRP A O 1
ATOM 3097 N N . ARG A 1 426 ? 19.166 6.175 -15.976 1.00 79.94 426 ARG A N 1
ATOM 3098 C CA . ARG A 1 426 ? 18.421 6.031 -17.228 1.00 79.94 426 ARG A CA 1
ATOM 3099 C C . ARG A 1 426 ? 18.798 4.723 -17.929 1.00 79.94 426 ARG A C 1
ATOM 3101 O O . ARG A 1 426 ? 19.989 4.452 -18.037 1.00 79.94 426 ARG A O 1
ATOM 3108 N N . PRO A 1 427 ? 17.821 3.967 -18.465 1.00 75.88 427 PRO A N 1
ATOM 3109 C CA . PRO A 1 427 ? 16.368 4.170 -18.344 1.00 75.88 427 PRO A CA 1
ATOM 3110 C C . PRO A 1 427 ? 15.864 3.986 -16.898 1.00 75.88 427 PRO A C 1
ATOM 3112 O O . PRO A 1 427 ? 16.435 3.205 -16.154 1.00 75.88 427 PRO A O 1
ATOM 3115 N N . ARG A 1 428 ? 14.780 4.681 -16.498 1.00 71.38 428 ARG A N 1
ATOM 3116 C CA . ARG A 1 428 ? 14.232 4.647 -15.114 1.00 71.38 428 ARG A CA 1
ATOM 3117 C C . ARG A 1 428 ? 13.875 3.231 -14.641 1.00 71.38 428 ARG A C 1
ATOM 3119 O O . ARG A 1 428 ? 14.007 2.923 -13.462 1.00 71.38 428 ARG A O 1
ATOM 3126 N N . ALA A 1 429 ? 13.420 2.407 -15.576 1.00 75.81 429 ALA A N 1
ATOM 3127 C CA . ALA A 1 429 ? 13.033 1.019 -15.385 1.00 75.81 429 ALA A CA 1
ATOM 3128 C C . ALA A 1 429 ? 13.923 0.139 -16.283 1.00 75.81 429 ALA A C 1
ATOM 3130 O O . ALA A 1 429 ? 13.521 -0.207 -17.398 1.00 75.81 429 ALA A O 1
ATOM 3131 N N . PRO A 1 430 ? 15.177 -0.116 -15.878 1.00 84.62 430 PRO A N 1
ATOM 3132 C CA . PRO A 1 430 ? 16.121 -0.861 -16.697 1.00 84.62 430 PRO A CA 1
ATOM 3133 C C . PRO A 1 430 ? 15.725 -2.330 -16.797 1.00 84.62 430 PRO A C 1
ATOM 3135 O O . PRO A 1 430 ? 15.093 -2.882 -15.902 1.00 84.62 430 PRO A O 1
ATOM 3138 N N . LEU A 1 431 ? 16.090 -2.965 -17.907 1.00 88.00 431 LEU A N 1
ATOM 3139 C CA . LEU A 1 431 ? 15.897 -4.401 -18.084 1.00 88.00 431 LEU A CA 1
ATOM 3140 C C . LEU A 1 431 ? 17.134 -5.150 -17.586 1.00 88.00 431 LEU A C 1
ATOM 3142 O O . LEU A 1 431 ? 18.249 -4.629 -17.656 1.00 88.00 431 LEU A O 1
ATOM 3146 N N . GLU A 1 432 ? 16.958 -6.398 -17.171 1.00 88.06 432 GLU A N 1
ATOM 3147 C CA . GLU A 1 432 ? 18.073 -7.338 -17.017 1.00 88.06 432 GLU A CA 1
ATOM 3148 C C . GLU A 1 432 ? 18.955 -7.341 -18.279 1.00 88.06 432 GLU A C 1
ATOM 3150 O O . GLU A 1 432 ? 18.453 -7.393 -19.414 1.00 88.06 432 GLU A O 1
ATOM 3155 N N . GLY A 1 433 ? 20.276 -7.261 -18.091 1.00 89.19 433 GLY A N 1
ATOM 3156 C CA . GLY A 1 433 ? 21.236 -7.189 -19.193 1.00 89.19 433 GLY A CA 1
ATOM 3157 C C . GLY A 1 433 ? 21.131 -5.915 -20.035 1.00 89.19 433 GLY A C 1
ATOM 3158 O O . GLY A 1 433 ? 21.319 -5.980 -21.246 1.00 89.19 433 GLY A O 1
ATOM 3159 N N . SER A 1 434 ? 20.753 -4.768 -19.460 1.00 91.44 434 SER A N 1
ATOM 3160 C CA . SER A 1 434 ? 20.763 -3.466 -20.150 1.00 91.44 434 SER A CA 1
ATOM 3161 C C . SER A 1 434 ? 21.869 -2.541 -19.631 1.00 91.44 434 SER A C 1
ATOM 3163 O O . SER A 1 434 ? 22.274 -2.641 -18.473 1.00 91.44 434 SER A O 1
ATOM 3165 N N . ALA A 1 435 ? 22.349 -1.638 -20.490 1.00 91.81 435 ALA A N 1
ATOM 3166 C CA . ALA A 1 435 ? 23.182 -0.513 -20.073 1.00 91.81 435 ALA A CA 1
ATOM 3167 C C . ALA A 1 435 ? 22.344 0.525 -19.319 1.00 91.81 435 ALA A C 1
ATOM 3169 O O . ALA A 1 435 ? 21.193 0.788 -19.685 1.00 91.81 435 ALA A O 1
ATOM 3170 N N . VAL A 1 436 ? 22.943 1.151 -18.310 1.00 91.12 436 VAL A N 1
ATOM 3171 C CA . VAL A 1 436 ? 22.345 2.260 -17.568 1.00 91.12 436 VAL A CA 1
ATOM 3172 C C . VAL A 1 436 ? 23.332 3.406 -17.425 1.00 91.12 436 VAL A C 1
ATOM 3174 O O . VAL A 1 436 ? 24.524 3.196 -17.230 1.00 91.12 436 VAL A O 1
ATOM 3177 N N . VAL A 1 437 ? 22.828 4.633 -17.510 1.00 90.44 437 VAL A N 1
ATOM 3178 C CA . VAL A 1 437 ? 23.598 5.839 -17.195 1.00 90.44 437 VAL A CA 1
ATOM 3179 C C . VAL A 1 437 ? 23.163 6.325 -15.828 1.00 90.44 437 VAL A C 1
ATOM 3181 O O . VAL A 1 437 ? 21.987 6.642 -15.642 1.00 90.44 437 VAL A O 1
ATOM 3184 N N . LEU A 1 438 ? 24.098 6.376 -14.886 1.00 89.94 438 LEU A N 1
ATOM 3185 C CA . LEU A 1 438 ? 23.904 6.894 -13.538 1.00 89.94 438 LEU A CA 1
ATOM 3186 C C . LEU A 1 438 ? 24.227 8.389 -13.525 1.00 89.94 438 LEU A C 1
ATOM 3188 O O . LEU A 1 438 ? 25.219 8.813 -14.111 1.00 89.94 438 LEU A O 1
ATOM 3192 N N . GLN A 1 439 ? 23.397 9.181 -12.852 1.00 87.81 439 GLN A N 1
ATOM 3193 C CA . GLN A 1 439 ? 23.632 10.596 -12.590 1.00 87.81 439 GLN A CA 1
ATOM 3194 C C . GLN A 1 439 ? 23.490 10.870 -11.096 1.00 87.81 439 GLN A C 1
ATOM 3196 O O . GLN A 1 439 ? 22.461 10.551 -10.487 1.00 87.81 439 GLN A O 1
ATOM 3201 N N . LEU A 1 440 ? 24.516 11.501 -10.534 1.00 84.56 440 LEU A N 1
ATOM 3202 C CA . LEU A 1 440 ? 24.492 12.037 -9.184 1.00 84.56 440 LEU A CA 1
ATOM 3203 C C . LEU A 1 440 ? 23.832 13.425 -9.203 1.00 84.56 440 LEU A C 1
ATOM 3205 O O . LEU A 1 440 ? 24.306 14.344 -9.870 1.00 84.56 440 LEU A O 1
ATOM 3209 N N . SER A 1 441 ? 22.740 13.573 -8.462 1.00 69.44 441 SER A N 1
ATOM 3210 C CA . SER A 1 441 ? 22.090 14.850 -8.181 1.00 69.44 441 SER A CA 1
ATOM 3211 C C . SER A 1 441 ? 22.627 15.373 -6.853 1.00 69.44 441 SER A C 1
ATOM 3213 O O . SER A 1 441 ? 22.273 14.846 -5.799 1.00 69.44 441 SER A O 1
ATOM 3215 N N . ALA A 1 442 ? 23.490 16.383 -6.892 1.00 61.31 442 ALA A N 1
ATOM 3216 C CA . ALA A 1 442 ? 23.983 17.062 -5.698 1.00 61.31 442 ALA A CA 1
ATOM 3217 C C . ALA A 1 442 ? 23.232 18.384 -5.470 1.00 61.31 442 ALA A C 1
ATOM 3219 O O . ALA A 1 442 ? 22.763 19.006 -6.424 1.00 61.31 442 ALA A O 1
ATOM 3220 N N . GLY A 1 443 ? 23.107 18.803 -4.205 1.00 54.50 443 GLY A N 1
ATOM 3221 C CA . GLY A 1 443 ? 22.682 20.164 -3.860 1.00 54.50 443 GLY A CA 1
ATOM 3222 C C . GLY A 1 443 ? 23.651 21.207 -4.429 1.00 54.50 443 GLY A C 1
ATOM 3223 O O . GLY A 1 443 ? 24.794 20.872 -4.724 1.00 54.50 443 GLY A O 1
ATOM 3224 N N . ALA A 1 444 ? 23.182 22.445 -4.593 1.00 44.12 444 ALA A N 1
ATOM 3225 C CA . ALA A 1 444 ? 23.776 23.510 -5.414 1.00 44.12 444 ALA A CA 1
ATOM 3226 C C . ALA A 1 444 ? 25.188 24.030 -5.025 1.00 44.12 444 ALA A C 1
ATOM 3228 O O . ALA A 1 444 ? 25.572 25.090 -5.504 1.00 44.12 444 ALA A O 1
ATOM 3229 N N . ASP A 1 445 ? 25.965 23.311 -4.210 1.00 49.72 445 ASP A N 1
ATOM 3230 C CA . ASP A 1 445 ? 27.338 23.682 -3.849 1.00 49.72 445 ASP A CA 1
ATOM 3231 C C . ASP A 1 445 ? 28.380 22.860 -4.627 1.00 49.72 445 ASP A C 1
ATOM 3233 O O . ASP A 1 445 ? 28.525 21.650 -4.419 1.00 49.72 445 ASP A O 1
ATOM 3237 N N . ASP A 1 446 ? 29.169 23.569 -5.442 1.00 51.84 446 ASP A N 1
ATOM 3238 C CA . ASP A 1 446 ? 30.313 23.161 -6.290 1.00 51.84 446 ASP A CA 1
ATOM 3239 C C . ASP A 1 446 ? 31.514 22.538 -5.533 1.00 51.84 446 ASP A C 1
ATOM 3241 O O . ASP A 1 446 ? 32.643 22.500 -6.014 1.00 51.84 446 ASP A O 1
ATOM 3245 N N . SER A 1 447 ? 31.306 22.015 -4.325 1.00 65.06 447 SER A N 1
ATOM 3246 C CA . SER A 1 447 ? 32.378 21.494 -3.467 1.00 65.06 447 SER A CA 1
ATOM 3247 C C . SER A 1 447 ? 32.817 20.059 -3.779 1.00 65.06 447 SER A C 1
ATOM 3249 O O . SER A 1 447 ? 33.683 19.554 -3.071 1.00 65.06 447 SER A O 1
ATOM 3251 N N . ILE A 1 448 ? 32.238 19.370 -4.771 1.00 79.56 448 ILE A N 1
ATOM 3252 C CA . ILE A 1 448 ? 32.557 17.959 -5.068 1.00 79.56 448 ILE A CA 1
ATOM 3253 C C . ILE A 1 448 ? 33.874 17.864 -5.840 1.00 79.56 448 ILE A C 1
ATOM 3255 O O . ILE A 1 448 ? 33.976 18.358 -6.959 1.00 79.56 448 ILE A O 1
ATOM 3259 N N . THR A 1 449 ? 34.857 17.169 -5.271 1.00 83.25 449 THR A N 1
ATOM 3260 C CA . THR A 1 449 ? 36.180 16.968 -5.880 1.00 83.25 449 THR A CA 1
ATOM 3261 C C . THR A 1 449 ? 36.307 15.621 -6.583 1.00 83.25 449 THR A C 1
ATOM 3263 O O . THR A 1 449 ? 37.024 15.519 -7.574 1.00 83.25 449 THR A O 1
ATOM 3266 N N . ALA A 1 450 ? 35.612 14.588 -6.096 1.00 83.19 450 ALA A N 1
ATOM 3267 C CA . ALA A 1 450 ? 35.591 13.267 -6.717 1.00 83.19 450 ALA A CA 1
ATOM 3268 C C . ALA A 1 450 ? 34.317 12.491 -6.356 1.00 83.19 450 ALA A C 1
ATOM 3270 O O . ALA A 1 450 ? 33.727 12.685 -5.291 1.00 83.19 450 ALA A O 1
ATOM 3271 N N . VAL A 1 451 ? 33.915 11.569 -7.233 1.00 87.88 451 VAL A N 1
ATOM 3272 C CA . VAL A 1 451 ? 32.842 10.604 -6.971 1.00 87.88 451 VAL A CA 1
ATOM 3273 C C . VAL A 1 451 ? 33.365 9.211 -7.283 1.00 87.88 451 VAL A C 1
ATOM 3275 O O . VAL A 1 451 ? 33.785 8.934 -8.404 1.00 87.88 451 VAL A O 1
ATOM 3278 N N . ARG A 1 452 ? 33.323 8.327 -6.291 1.00 88.81 452 ARG A N 1
ATOM 3279 C CA . ARG A 1 452 ? 33.642 6.903 -6.449 1.00 88.81 452 ARG A CA 1
ATOM 3280 C C . ARG A 1 452 ? 32.364 6.100 -6.328 1.00 88.81 452 ARG A C 1
ATOM 3282 O O . ARG A 1 452 ? 31.464 6.512 -5.607 1.00 88.81 452 ARG A O 1
ATOM 3289 N N . GLY A 1 453 ? 32.264 4.949 -6.975 1.00 89.56 453 GLY A N 1
ATOM 3290 C CA . GLY A 1 453 ? 31.098 4.098 -6.784 1.00 89.56 453 GLY A CA 1
ATOM 3291 C C . GLY A 1 453 ? 31.253 2.700 -7.345 1.00 89.56 453 GLY A C 1
ATOM 3292 O O . GLY A 1 453 ? 32.246 2.388 -7.992 1.00 89.56 453 GLY A O 1
ATOM 3293 N N . GLU A 1 454 ? 30.241 1.879 -7.103 1.00 92.62 454 GLU A N 1
ATOM 3294 C CA . GLU A 1 454 ? 30.124 0.530 -7.652 1.00 92.62 454 GLU A CA 1
ATOM 3295 C C . GLU A 1 454 ? 28.661 0.191 -7.971 1.00 92.62 454 GLU A C 1
ATOM 3297 O O . GLU A 1 454 ? 27.729 0.675 -7.316 1.00 92.62 454 GLU A O 1
ATOM 3302 N N . LEU A 1 455 ? 28.458 -0.670 -8.969 1.00 90.50 455 LEU A N 1
ATOM 3303 C CA . LEU A 1 455 ? 27.178 -1.312 -9.264 1.00 90.50 455 LEU A CA 1
ATOM 3304 C C . LEU A 1 455 ? 27.427 -2.798 -9.519 1.00 90.50 455 LEU A C 1
ATOM 3306 O O . LEU A 1 455 ? 28.221 -3.153 -10.383 1.00 90.50 455 LEU A O 1
ATOM 3310 N N . ALA A 1 456 ? 26.727 -3.669 -8.786 1.00 86.31 456 ALA A N 1
ATOM 3311 C CA . ALA A 1 456 ? 26.855 -5.126 -8.922 1.00 86.31 456 ALA A CA 1
ATOM 3312 C C . ALA A 1 456 ? 28.300 -5.668 -8.786 1.00 86.31 456 ALA A C 1
ATOM 3314 O O . ALA A 1 456 ? 28.604 -6.728 -9.328 1.00 86.31 456 ALA A O 1
ATOM 3315 N N . GLY A 1 457 ? 29.160 -4.970 -8.035 1.00 85.44 457 GLY A N 1
ATOM 3316 C CA . GLY A 1 457 ? 30.568 -5.328 -7.830 1.00 85.44 457 GLY A CA 1
ATOM 3317 C C . GLY A 1 457 ? 31.537 -4.766 -8.875 1.00 85.44 457 GLY A C 1
ATOM 3318 O O . GLY A 1 457 ? 32.737 -4.961 -8.721 1.00 85.44 457 GLY A O 1
ATOM 3319 N N . GLU A 1 458 ? 31.051 -4.054 -9.900 1.00 92.50 458 GLU A N 1
ATOM 3320 C CA . GLU A 1 458 ? 31.904 -3.379 -10.886 1.00 92.50 458 GLU A CA 1
ATOM 3321 C C . GLU A 1 458 ? 32.130 -1.901 -10.513 1.00 92.50 458 GLU A C 1
ATOM 3323 O O . GLU A 1 458 ? 31.152 -1.203 -10.202 1.00 92.50 458 GLU A O 1
ATOM 3328 N N . PRO A 1 459 ? 33.375 -1.385 -10.582 1.00 94.50 459 PRO A N 1
ATOM 3329 C CA . PRO A 1 459 ? 33.677 0.023 -10.330 1.00 94.50 459 PRO A CA 1
ATOM 3330 C C . PRO A 1 459 ? 32.953 0.966 -11.299 1.00 94.50 459 PRO A C 1
ATOM 3332 O O . PRO A 1 459 ? 32.938 0.746 -12.512 1.00 94.50 459 PRO A O 1
ATOM 3335 N N . LEU A 1 460 ? 32.385 2.052 -10.776 1.00 94.06 460 LEU A N 1
ATOM 3336 C CA . LEU A 1 460 ? 31.761 3.123 -11.553 1.00 94.06 460 LEU A CA 1
ATOM 3337 C C . LEU A 1 460 ? 32.753 4.255 -11.811 1.00 94.06 460 LEU A C 1
ATOM 3339 O O . LEU A 1 460 ? 33.304 4.836 -10.876 1.00 94.06 460 LEU A O 1
ATOM 3343 N N . HIS A 1 461 ? 32.899 4.617 -13.082 1.00 93.31 461 HIS A N 1
ATOM 3344 C CA . HIS A 1 461 ? 33.757 5.713 -13.527 1.00 93.31 461 HIS A CA 1
ATOM 3345 C C . HIS A 1 461 ? 32.932 6.985 -13.723 1.00 93.31 461 HIS A C 1
ATOM 3347 O O . HIS A 1 461 ? 32.335 7.189 -14.781 1.00 93.31 461 HIS A O 1
ATOM 3353 N N . PHE A 1 462 ? 32.838 7.809 -12.673 1.00 90.62 462 PHE A N 1
ATOM 3354 C CA . PHE A 1 462 ? 32.102 9.072 -12.724 1.00 90.62 462 PHE A CA 1
ATOM 3355 C C . PHE A 1 462 ? 32.939 10.188 -13.352 1.00 90.62 462 PHE A C 1
ATOM 3357 O O . PHE A 1 462 ? 34.009 10.532 -12.859 1.00 90.62 462 PHE A O 1
ATOM 3364 N N . GLU A 1 463 ? 32.397 10.820 -14.387 1.00 87.62 463 GLU A N 1
ATOM 3365 C CA . GLU A 1 463 ? 32.972 11.999 -15.028 1.00 87.62 463 GLU A CA 1
ATOM 3366 C C . GLU A 1 463 ? 32.099 13.229 -14.785 1.00 87.62 463 GLU A C 1
ATOM 3368 O O . GLU A 1 463 ? 30.864 13.150 -14.759 1.00 87.62 463 GLU A O 1
ATOM 3373 N N . HIS A 1 464 ? 32.744 14.383 -14.629 1.00 84.25 464 HIS A N 1
ATOM 3374 C CA . HIS A 1 464 ? 32.052 15.655 -14.510 1.00 84.25 464 HIS A CA 1
ATOM 3375 C C . HIS A 1 464 ? 31.574 16.130 -15.888 1.00 84.25 464 HIS A C 1
ATOM 3377 O O . HIS A 1 464 ? 32.372 16.377 -16.792 1.00 84.25 464 HIS A O 1
ATOM 3383 N N . THR A 1 465 ? 30.258 16.263 -16.049 1.00 74.88 465 THR A N 1
ATOM 3384 C CA . THR A 1 465 ? 29.619 16.790 -17.264 1.00 74.88 465 THR A CA 1
ATOM 3385 C C . THR A 1 465 ? 28.955 18.139 -16.965 1.00 74.88 465 THR A C 1
ATOM 3387 O O . THR A 1 465 ? 28.705 18.438 -15.796 1.00 74.88 465 THR A O 1
ATOM 3390 N N . PRO A 1 466 ? 28.546 18.930 -17.979 1.00 66.88 466 PRO A N 1
ATOM 3391 C CA . PRO A 1 466 ? 27.769 20.162 -17.767 1.00 66.88 466 PRO A CA 1
ATOM 3392 C C . PRO A 1 466 ? 26.446 19.975 -16.998 1.00 66.88 466 PRO A C 1
ATOM 3394 O O . PRO A 1 466 ? 25.790 20.949 -16.644 1.00 66.88 466 PRO A O 1
ATOM 3397 N N . TYR A 1 467 ? 26.024 18.727 -16.767 1.00 65.69 467 TYR A N 1
ATOM 3398 C CA . TYR A 1 467 ? 24.779 18.352 -16.098 1.00 65.69 467 TYR A CA 1
ATOM 3399 C C . TYR A 1 467 ? 25.012 17.575 -14.792 1.00 65.69 467 TYR A C 1
ATOM 3401 O O . TYR A 1 467 ? 24.079 16.943 -14.293 1.00 65.69 467 TYR A O 1
ATOM 3409 N N . GLY A 1 468 ? 26.241 17.596 -14.264 1.00 77.38 468 GLY A N 1
ATOM 3410 C CA . GLY A 1 468 ? 26.658 16.899 -13.046 1.00 77.38 468 GLY A CA 1
ATOM 3411 C C . GLY A 1 468 ? 27.520 15.661 -13.308 1.00 77.38 468 GLY A C 1
ATOM 3412 O O . GLY A 1 468 ? 27.954 15.401 -14.434 1.00 77.38 468 GLY A O 1
ATOM 3413 N N . TRP A 1 469 ? 27.768 14.884 -12.253 1.00 86.94 469 TRP A N 1
ATOM 3414 C CA . TRP A 1 469 ? 28.609 13.684 -12.295 1.00 86.94 469 TRP A CA 1
ATOM 3415 C C . TRP A 1 469 ? 27.852 12.481 -12.861 1.00 86.94 469 TRP A C 1
ATOM 3417 O O . TRP A 1 469 ? 26.753 12.159 -12.392 1.00 86.94 469 TRP A O 1
ATOM 3427 N N . ARG A 1 470 ? 28.436 11.799 -13.854 1.00 89.50 470 ARG A N 1
ATOM 3428 C CA . ARG A 1 470 ? 27.798 10.674 -14.555 1.00 89.50 470 ARG A CA 1
ATOM 3429 C C . ARG A 1 470 ? 28.724 9.494 -14.779 1.00 89.50 470 ARG A C 1
ATOM 3431 O O . ARG A 1 470 ? 29.891 9.693 -15.078 1.00 89.50 470 ARG A O 1
ATOM 3438 N N . ALA A 1 471 ? 28.163 8.290 -14.729 1.00 91.75 471 ALA A N 1
ATOM 3439 C CA . ALA A 1 471 ? 28.863 7.044 -15.032 1.00 91.75 471 ALA A CA 1
ATOM 3440 C C . ALA A 1 471 ? 27.999 6.129 -15.913 1.00 91.75 471 ALA A C 1
ATOM 3442 O O . ALA A 1 471 ? 26.772 6.098 -15.777 1.00 91.75 471 ALA A O 1
ATOM 3443 N N . LEU A 1 472 ? 28.636 5.364 -16.802 1.00 92.81 472 LEU A N 1
ATOM 3444 C CA . LEU A 1 472 ? 28.013 4.210 -17.455 1.00 92.81 472 LEU A CA 1
ATOM 3445 C C . LEU A 1 472 ? 28.075 3.009 -16.505 1.00 92.81 472 LEU A C 1
ATOM 3447 O O . LEU A 1 472 ? 29.038 2.856 -15.764 1.00 92.81 472 LEU A O 1
ATOM 3451 N N . ALA A 1 473 ? 27.064 2.149 -16.542 1.00 93.44 473 ALA A N 1
ATOM 3452 C CA . ALA A 1 473 ? 27.089 0.859 -15.872 1.00 93.44 473 ALA A CA 1
ATOM 3453 C C . ALA A 1 473 ? 26.251 -0.173 -16.637 1.00 93.44 473 ALA A C 1
ATOM 3455 O O . ALA A 1 473 ? 25.519 0.164 -17.575 1.00 93.44 473 ALA A O 1
ATOM 3456 N N . ALA A 1 474 ? 26.319 -1.433 -16.211 1.00 93.31 474 ALA A N 1
ATOM 3457 C CA . ALA A 1 474 ? 25.528 -2.520 -16.773 1.00 93.31 474 ALA A CA 1
ATOM 3458 C C . ALA A 1 474 ? 24.730 -3.255 -15.692 1.00 93.31 474 ALA A C 1
ATOM 3460 O O . ALA A 1 474 ? 25.215 -3.508 -14.592 1.00 93.31 474 ALA A O 1
ATOM 3461 N N . VAL A 1 475 ? 23.497 -3.629 -16.026 1.00 92.25 475 VAL A N 1
ATOM 3462 C CA . VAL A 1 475 ? 22.643 -4.451 -15.166 1.00 92.25 475 VAL A CA 1
ATOM 3463 C C . VAL A 1 475 ? 22.923 -5.930 -15.442 1.00 92.25 475 VAL A C 1
ATOM 3465 O O . VAL A 1 475 ? 22.793 -6.344 -16.598 1.00 92.25 475 VAL A O 1
ATOM 3468 N N . PRO A 1 476 ? 23.226 -6.757 -14.423 1.00 89.75 476 PRO A N 1
ATOM 3469 C CA . PRO A 1 476 ? 23.397 -8.196 -14.599 1.00 89.75 476 PRO A CA 1
ATOM 3470 C C . PRO A 1 476 ? 22.187 -8.866 -15.262 1.00 89.75 476 PRO A C 1
ATOM 3472 O O . PRO A 1 476 ? 21.033 -8.535 -14.987 1.00 89.75 476 PRO A O 1
ATOM 3475 N N . PHE A 1 477 ? 22.441 -9.834 -16.138 1.00 85.00 477 PHE A N 1
ATOM 3476 C CA . PHE A 1 477 ? 21.395 -10.650 -16.754 1.00 85.00 477 PHE A CA 1
ATOM 3477 C C . PHE A 1 477 ? 21.103 -11.894 -15.895 1.00 85.00 477 PHE A C 1
ATOM 3479 O O . PHE A 1 477 ? 22.031 -12.526 -15.396 1.00 85.00 477 PHE A O 1
ATOM 3486 N N . GLY A 1 478 ? 19.826 -12.257 -15.710 1.00 72.06 478 GLY A N 1
ATOM 3487 C CA . GLY A 1 478 ? 19.422 -13.453 -14.951 1.00 72.06 478 GLY A CA 1
ATOM 3488 C C . GLY A 1 478 ? 19.371 -13.300 -13.423 1.00 72.06 478 GLY A C 1
ATOM 3489 O O . GLY A 1 478 ? 19.118 -14.284 -12.728 1.00 72.06 478 GLY A O 1
ATOM 3490 N N . ARG A 1 479 ? 19.572 -12.088 -12.890 1.00 61.44 479 ARG A N 1
ATOM 3491 C CA . ARG A 1 479 ? 19.325 -11.736 -11.481 1.00 61.44 479 ARG A CA 1
ATOM 3492 C C . ARG A 1 479 ? 18.231 -10.664 -11.424 1.00 61.44 479 ARG A C 1
ATOM 3494 O O . ARG A 1 479 ? 18.493 -9.517 -11.766 1.00 61.44 479 ARG A O 1
ATOM 3501 N N . ALA A 1 480 ? 17.018 -11.056 -11.027 1.00 50.94 480 ALA A N 1
ATOM 3502 C CA . ALA A 1 480 ? 15.830 -10.187 -10.994 1.00 50.94 480 ALA A CA 1
ATOM 3503 C C . ALA A 1 480 ? 15.700 -9.358 -9.699 1.00 50.94 480 ALA A C 1
ATOM 3505 O O . ALA A 1 480 ? 14.723 -8.629 -9.528 1.00 50.94 480 ALA A O 1
ATOM 3506 N N . ASP A 1 481 ? 16.654 -9.507 -8.781 1.00 64.06 481 ASP A N 1
ATOM 3507 C CA . ASP A 1 481 ? 16.643 -8.846 -7.481 1.00 64.06 481 ASP A CA 1
ATOM 3508 C C . ASP A 1 481 ? 17.194 -7.419 -7.583 1.00 64.06 481 ASP A C 1
ATOM 3510 O O . ASP A 1 481 ? 17.881 -7.049 -8.540 1.00 64.06 481 ASP A O 1
ATOM 3514 N N . SER A 1 482 ? 16.898 -6.595 -6.580 1.00 72.94 482 SER A N 1
ATOM 3515 C CA . SER A 1 482 ? 17.416 -5.231 -6.507 1.00 72.94 482 SER A CA 1
ATOM 3516 C C . SER A 1 482 ? 18.947 -5.219 -6.461 1.00 72.94 482 SER A C 1
ATOM 3518 O O . SER A 1 482 ? 19.555 -5.867 -5.608 1.00 72.94 482 SER A O 1
ATOM 3520 N N . VAL A 1 483 ? 19.570 -4.424 -7.328 1.00 79.69 483 VAL A N 1
ATOM 3521 C CA . VAL A 1 483 ? 21.018 -4.214 -7.374 1.00 79.69 483 VAL A CA 1
ATOM 3522 C C . VAL A 1 483 ? 21.349 -2.903 -6.666 1.00 79.69 483 VAL A C 1
ATOM 3524 O O . VAL A 1 483 ? 20.833 -1.847 -7.032 1.00 79.69 483 VAL A O 1
ATOM 3527 N N . ALA A 1 484 ? 22.212 -2.951 -5.652 1.00 80.44 484 ALA A N 1
ATOM 3528 C CA . ALA A 1 484 ? 22.688 -1.744 -4.986 1.00 80.44 484 ALA A CA 1
ATOM 3529 C C . ALA A 1 484 ? 23.683 -0.996 -5.885 1.00 80.44 484 ALA A C 1
ATOM 3531 O O . ALA A 1 484 ? 24.704 -1.553 -6.287 1.00 80.44 484 ALA A O 1
ATOM 3532 N N . ALA A 1 485 ? 23.388 0.270 -6.157 1.00 84.00 485 ALA A N 1
ATOM 3533 C CA . ALA A 1 485 ? 24.324 1.249 -6.681 1.00 84.00 485 ALA A CA 1
ATOM 3534 C C . ALA A 1 485 ? 24.846 2.074 -5.502 1.00 84.00 485 ALA A C 1
ATOM 3536 O O . ALA A 1 485 ? 24.057 2.714 -4.798 1.00 84.00 485 ALA A O 1
ATOM 3537 N N . ARG A 1 486 ? 26.155 2.043 -5.259 1.00 86.31 486 ARG A N 1
ATOM 3538 C CA . ARG A 1 486 ? 26.796 2.814 -4.188 1.00 86.31 486 ARG A CA 1
ATOM 3539 C C . ARG A 1 486 ? 27.630 3.916 -4.811 1.00 86.31 486 ARG A C 1
ATOM 3541 O O . ARG A 1 486 ? 28.367 3.649 -5.753 1.00 86.31 486 ARG A O 1
ATOM 3548 N N . ALA A 1 487 ? 27.538 5.128 -4.279 1.00 85.75 487 ALA A N 1
ATOM 3549 C CA . ALA A 1 487 ? 28.478 6.187 -4.606 1.00 85.75 487 ALA A CA 1
ATOM 3550 C C . ALA A 1 487 ? 28.932 6.924 -3.343 1.00 85.75 487 ALA A C 1
ATOM 3552 O O . ALA A 1 487 ? 28.130 7.217 -2.457 1.00 85.75 487 ALA A O 1
ATOM 3553 N N . THR A 1 488 ? 30.222 7.220 -3.277 1.00 85.19 488 THR A N 1
ATOM 3554 C CA . THR A 1 488 ? 30.870 8.032 -2.255 1.00 85.19 488 THR A CA 1
ATOM 3555 C C . THR A 1 488 ? 31.307 9.340 -2.900 1.00 85.19 488 THR A C 1
ATOM 3557 O O . THR A 1 488 ? 32.021 9.338 -3.902 1.00 85.19 488 THR A O 1
ATOM 3560 N N . VAL A 1 489 ? 30.847 10.454 -2.341 1.00 84.31 489 VAL A N 1
ATOM 3561 C CA . VAL A 1 489 ? 31.096 11.813 -2.821 1.00 84.31 489 VAL A CA 1
ATOM 3562 C C . VAL A 1 489 ? 32.144 12.449 -1.918 1.00 84.31 489 VAL A C 1
ATOM 3564 O O . VAL A 1 489 ? 31.897 12.625 -0.726 1.00 84.31 489 VAL A O 1
ATOM 3567 N N . GLU A 1 490 ? 33.303 12.787 -2.473 1.00 83.44 490 GLU A N 1
ATOM 3568 C CA . GLU A 1 490 ? 34.377 13.507 -1.785 1.00 83.44 490 GLU A CA 1
ATOM 3569 C C . GLU A 1 490 ? 34.215 15.015 -2.012 1.00 83.44 490 GLU A C 1
ATOM 3571 O O . GLU A 1 490 ? 33.969 15.456 -3.141 1.00 83.44 490 GLU A O 1
ATOM 3576 N N . ARG A 1 491 ? 34.343 15.812 -0.944 1.00 82.38 491 ARG A N 1
ATOM 3577 C CA . ARG A 1 491 ? 34.200 17.275 -0.994 1.00 82.38 491 ARG A CA 1
ATOM 3578 C C . ARG A 1 491 ? 35.492 18.007 -0.630 1.00 82.38 491 ARG A C 1
ATOM 3580 O O . ARG A 1 491 ? 36.309 17.488 0.125 1.00 82.38 491 ARG A O 1
ATOM 3587 N N . ALA A 1 492 ? 35.611 19.267 -1.056 1.00 67.12 492 ALA A N 1
ATOM 3588 C CA . ALA A 1 492 ? 36.779 20.146 -0.896 1.00 67.12 492 ALA A CA 1
ATOM 3589 C C . ALA A 1 492 ? 37.254 20.399 0.560 1.00 67.12 492 ALA A C 1
ATOM 3591 O O . ALA A 1 492 ? 38.302 21.002 0.762 1.00 67.12 492 ALA A O 1
ATOM 3592 N N . GLY A 1 493 ? 36.526 19.915 1.577 1.00 66.44 493 GLY A N 1
ATOM 3593 C CA . GLY A 1 493 ? 36.919 19.937 2.995 1.00 66.44 493 GLY A CA 1
ATOM 3594 C C . GLY A 1 493 ? 37.280 18.567 3.595 1.00 66.44 493 GLY A C 1
ATOM 3595 O O . GLY A 1 493 ? 37.350 18.450 4.814 1.00 66.44 493 GLY A O 1
ATOM 3596 N N . GLY A 1 494 ? 37.430 17.516 2.778 1.00 64.38 494 GLY A N 1
ATOM 3597 C CA . GLY A 1 494 ? 37.699 16.142 3.234 1.00 64.38 494 GLY A CA 1
ATOM 3598 C C . GLY A 1 494 ? 36.473 15.382 3.766 1.00 64.38 494 GLY A C 1
ATOM 3599 O O . GLY A 1 494 ? 36.585 14.224 4.163 1.00 64.38 494 GLY A O 1
ATOM 3600 N N . LEU A 1 495 ? 35.293 16.011 3.763 1.00 66.19 495 LEU A N 1
ATOM 3601 C CA . LEU A 1 495 ? 34.021 15.363 4.089 1.00 66.19 495 LEU A CA 1
ATOM 3602 C C . LEU A 1 495 ? 33.626 14.370 2.988 1.00 66.19 495 LEU A C 1
ATOM 3604 O O . LEU A 1 495 ? 33.766 14.667 1.799 1.00 66.19 495 LEU A O 1
ATOM 3608 N N . THR A 1 496 ? 33.103 13.211 3.396 1.00 73.25 496 THR A N 1
ATOM 3609 C CA . THR A 1 496 ? 32.605 12.168 2.491 1.00 73.25 496 THR A CA 1
ATOM 3610 C C . THR A 1 496 ? 31.128 11.883 2.747 1.00 73.25 496 THR A C 1
ATOM 3612 O O . THR A 1 496 ? 30.737 11.546 3.863 1.00 73.25 496 THR A O 1
ATOM 3615 N N . ASP A 1 497 ? 30.308 11.989 1.701 1.00 72.88 497 ASP A N 1
ATOM 3616 C CA . ASP A 1 497 ? 28.913 11.537 1.720 1.00 72.88 497 ASP A CA 1
ATOM 3617 C C . ASP A 1 497 ? 28.810 10.175 1.032 1.00 72.88 497 ASP A C 1
ATOM 3619 O O . ASP A 1 497 ? 29.491 9.926 0.041 1.00 72.88 497 ASP A O 1
ATOM 3623 N N . SER A 1 498 ? 27.939 9.290 1.515 1.00 76.25 498 SER A N 1
ATOM 3624 C CA . SER A 1 498 ? 27.639 8.022 0.837 1.00 76.25 498 SER A CA 1
ATOM 3625 C C . SER A 1 498 ? 26.164 7.948 0.463 1.00 76.25 498 SER A C 1
ATOM 3627 O O . SER A 1 498 ? 25.293 8.131 1.312 1.00 76.25 498 SER A O 1
ATOM 3629 N N . VAL A 1 499 ? 25.887 7.634 -0.801 1.00 78.69 499 VAL A N 1
ATOM 3630 C CA . VAL A 1 499 ? 24.547 7.362 -1.321 1.00 78.69 499 VAL A CA 1
ATOM 3631 C C . VAL A 1 499 ? 24.455 5.902 -1.748 1.00 78.69 499 VAL A C 1
ATOM 3633 O O . VAL A 1 499 ? 25.322 5.379 -2.448 1.00 78.69 499 VAL A O 1
ATOM 3636 N N . VAL A 1 500 ? 23.384 5.235 -1.318 1.00 76.62 500 VAL A N 1
ATOM 3637 C CA . VAL A 1 500 ? 23.015 3.901 -1.795 1.00 76.62 500 VAL A CA 1
ATOM 3638 C C . VAL A 1 500 ? 21.642 4.005 -2.425 1.00 76.62 500 VAL A C 1
ATOM 3640 O O . VAL A 1 500 ? 20.696 4.463 -1.787 1.00 76.62 500 VAL A O 1
ATOM 3643 N N . ALA A 1 501 ? 21.532 3.577 -3.674 1.00 75.94 501 ALA A N 1
ATOM 3644 C CA . ALA A 1 501 ? 20.270 3.542 -4.384 1.00 75.94 501 ALA A CA 1
ATOM 3645 C C . ALA A 1 501 ? 20.052 2.156 -4.990 1.00 75.94 501 ALA A C 1
ATOM 3647 O O . ALA A 1 501 ? 20.965 1.548 -5.544 1.00 75.94 501 ALA A O 1
ATOM 3648 N N . TRP A 1 502 ? 18.834 1.642 -4.854 1.00 76.62 502 TRP A N 1
ATOM 3649 C CA . TRP A 1 502 ? 18.490 0.295 -5.290 1.00 76.62 502 TRP A CA 1
ATOM 3650 C C . TRP A 1 502 ? 17.877 0.340 -6.680 1.00 76.62 502 TRP A C 1
ATOM 3652 O O . TRP A 1 502 ? 16.755 0.811 -6.873 1.00 76.62 502 TRP A O 1
ATOM 3662 N N . LEU A 1 503 ? 18.627 -0.160 -7.653 1.00 77.69 503 LEU A N 1
ATOM 3663 C CA . LEU A 1 503 ? 18.161 -0.340 -9.013 1.00 77.69 503 LEU A CA 1
ATOM 3664 C C . LEU A 1 503 ? 17.368 -1.643 -9.074 1.00 77.69 503 LEU A C 1
ATOM 3666 O O . LEU A 1 503 ? 17.911 -2.715 -8.831 1.00 77.69 503 LEU A O 1
ATOM 3670 N N . VAL A 1 504 ? 16.075 -1.549 -9.380 1.00 78.94 504 VAL A N 1
ATOM 3671 C CA . VAL A 1 504 ? 15.195 -2.715 -9.533 1.00 78.94 504 VAL A CA 1
ATOM 3672 C C . VAL A 1 504 ? 15.027 -2.993 -11.025 1.00 78.94 504 VAL A C 1
ATOM 3674 O O . VAL A 1 504 ? 14.275 -2.271 -11.689 1.00 78.94 504 VAL A O 1
ATOM 3677 N N . PRO A 1 505 ? 15.747 -3.978 -11.590 1.00 81.31 505 PRO A N 1
ATOM 3678 C CA . PRO A 1 505 ? 15.618 -4.289 -12.999 1.00 81.31 505 PRO A CA 1
ATOM 3679 C C . PRO A 1 505 ? 14.333 -5.075 -13.268 1.00 81.31 505 PRO A C 1
ATOM 3681 O O . PRO A 1 505 ? 13.920 -5.936 -12.494 1.00 81.31 505 PRO A O 1
ATOM 3684 N N . HIS A 1 506 ? 13.691 -4.808 -14.400 1.00 82.81 506 HIS A N 1
ATOM 3685 C CA . HIS A 1 506 ? 12.611 -5.654 -14.886 1.00 82.81 506 HIS A CA 1
ATOM 3686 C C . HIS A 1 506 ? 13.167 -6.857 -15.644 1.00 82.81 506 HIS A C 1
ATOM 3688 O O . HIS A 1 506 ? 14.127 -6.748 -16.414 1.00 82.81 506 HIS A O 1
ATOM 3694 N N . ARG A 1 507 ? 12.489 -8.000 -15.496 1.00 78.69 507 ARG A N 1
ATOM 3695 C CA . ARG A 1 507 ? 12.807 -9.207 -16.262 1.00 78.69 507 ARG A CA 1
ATOM 3696 C C . ARG A 1 507 ? 12.759 -8.928 -17.758 1.00 78.69 507 ARG A C 1
ATOM 3698 O O . ARG A 1 507 ? 11.741 -8.476 -18.293 1.00 78.69 507 ARG A O 1
ATOM 3705 N N . ARG A 1 508 ? 13.836 -9.285 -18.455 1.00 78.25 508 ARG A N 1
ATOM 3706 C CA . ARG A 1 508 ? 13.872 -9.255 -19.917 1.00 78.25 508 ARG A CA 1
ATOM 3707 C C . ARG A 1 508 ? 13.064 -10.443 -20.451 1.00 78.25 508 ARG A C 1
ATOM 3709 O O . ARG A 1 508 ? 13.461 -11.595 -20.303 1.00 78.25 508 ARG A O 1
ATOM 3716 N N . ARG A 1 509 ? 11.911 -10.179 -21.079 1.00 67.06 509 ARG A N 1
ATOM 3717 C CA . ARG A 1 509 ? 11.128 -11.216 -21.777 1.00 67.06 509 ARG A CA 1
ATOM 3718 C C . ARG A 1 509 ? 11.839 -11.591 -23.077 1.00 67.06 509 ARG A C 1
ATOM 3720 O O . ARG A 1 509 ? 11.680 -10.903 -24.082 1.00 67.06 509 ARG A O 1
ATOM 3727 N N . ALA A 1 510 ? 12.625 -12.661 -23.050 1.00 60.25 510 ALA A N 1
ATOM 3728 C CA . ALA A 1 510 ? 13.286 -13.187 -24.237 1.00 60.25 510 ALA A CA 1
ATOM 3729 C C . ALA A 1 510 ? 12.525 -14.395 -24.824 1.00 60.25 510 ALA A C 1
ATOM 3731 O O . ALA A 1 510 ? 12.031 -15.233 -24.061 1.00 60.25 510 ALA A O 1
ATOM 3732 N N . PRO A 1 511 ? 12.423 -14.513 -26.162 1.00 62.78 511 PRO A N 1
ATOM 3733 C CA . PRO A 1 511 ? 11.918 -15.715 -26.818 1.00 62.78 511 PRO A CA 1
ATOM 3734 C C . PRO A 1 511 ? 12.722 -16.956 -26.405 1.00 62.78 511 PRO A C 1
ATOM 3736 O O . PRO A 1 511 ? 13.930 -16.876 -26.170 1.00 62.78 511 PRO A O 1
ATOM 3739 N N . ARG A 1 512 ? 12.048 -18.108 -26.325 1.00 71.25 512 ARG A N 1
ATOM 3740 C CA . ARG A 1 512 ? 12.693 -19.410 -26.118 1.00 71.25 512 ARG A CA 1
ATOM 3741 C C . ARG A 1 512 ? 12.804 -20.119 -27.457 1.00 71.25 512 ARG A C 1
ATOM 3743 O O . ARG A 1 512 ? 11.779 -20.400 -28.075 1.00 71.25 512 ARG A O 1
ATOM 3750 N N . GLU A 1 513 ? 14.019 -20.452 -27.858 1.00 72.12 513 GLU A N 1
ATOM 3751 C CA . GLU A 1 513 ? 14.266 -21.276 -29.034 1.00 72.12 513 GLU A CA 1
ATOM 3752 C C . GLU A 1 513 ? 14.460 -22.734 -28.601 1.00 72.12 513 GLU A C 1
ATOM 3754 O O . GLU A 1 513 ? 15.232 -23.023 -27.683 1.00 72.12 513 GLU A O 1
ATOM 3759 N N . ARG A 1 514 ? 13.717 -23.660 -29.220 1.00 69.75 514 ARG A N 1
ATOM 3760 C CA . ARG A 1 514 ? 13.791 -25.097 -28.924 1.00 69.75 514 ARG A CA 1
ATOM 3761 C C . ARG A 1 514 ? 14.558 -25.805 -30.031 1.00 69.75 514 ARG A C 1
ATOM 3763 O O . ARG A 1 514 ? 14.038 -25.951 -31.132 1.00 69.75 514 ARG A O 1
ATOM 3770 N N . LEU A 1 515 ? 15.750 -26.291 -29.709 1.00 64.50 515 LEU A N 1
ATOM 3771 C CA . LEU A 1 515 ? 16.606 -27.035 -30.625 1.00 64.50 515 LEU A CA 1
ATOM 3772 C C . LEU A 1 515 ? 16.673 -28.505 -30.186 1.00 64.50 515 LEU A C 1
ATOM 3774 O O . LEU A 1 515 ? 16.882 -28.813 -29.009 1.00 64.50 515 LEU A O 1
ATOM 3778 N N . ARG A 1 516 ? 16.475 -29.425 -31.136 1.00 64.12 516 ARG A N 1
ATOM 3779 C CA . ARG A 1 516 ? 16.753 -30.857 -30.950 1.00 64.12 516 ARG A CA 1
ATOM 3780 C C . ARG A 1 516 ? 18.091 -31.160 -31.606 1.00 64.12 516 ARG A C 1
ATOM 3782 O O . ARG A 1 516 ? 18.225 -30.987 -32.812 1.00 64.12 516 ARG A O 1
ATOM 3789 N N . VAL A 1 517 ? 19.063 -31.581 -30.808 1.00 64.81 517 VAL A N 1
ATOM 3790 C CA . VAL A 1 517 ? 20.409 -31.951 -31.269 1.00 64.81 517 VAL A CA 1
ATOM 3791 C C . VAL A 1 517 ? 20.813 -33.270 -30.622 1.00 64.81 517 VAL A C 1
ATOM 3793 O O . VAL A 1 517 ? 20.329 -33.597 -29.532 1.00 64.81 517 VAL A O 1
ATOM 3796 N N . ALA A 1 518 ? 21.684 -34.024 -31.290 1.00 62.00 518 ALA A N 1
ATOM 3797 C CA . ALA A 1 518 ? 22.258 -35.236 -30.720 1.00 62.00 518 ALA A CA 1
ATOM 3798 C C . ALA A 1 518 ? 23.047 -34.898 -29.424 1.00 62.00 518 ALA A C 1
ATOM 3800 O O . ALA A 1 518 ? 23.603 -33.797 -29.331 1.00 62.00 518 ALA A O 1
ATOM 3801 N N . PRO A 1 519 ? 23.032 -35.759 -28.384 1.00 56.44 519 PRO A N 1
ATOM 3802 C CA . PRO A 1 519 ? 23.590 -35.443 -27.059 1.00 56.44 519 PRO A CA 1
ATOM 3803 C C . PRO A 1 519 ? 25.075 -35.049 -27.066 1.00 56.44 519 PRO A C 1
ATOM 3805 O O . PRO A 1 519 ? 25.478 -34.156 -26.325 1.00 56.44 519 PRO A O 1
ATOM 3808 N N . ASP A 1 520 ? 25.852 -35.664 -27.951 1.00 57.44 520 ASP A N 1
ATOM 3809 C CA . ASP A 1 520 ? 27.270 -35.415 -28.233 1.00 57.44 520 ASP A CA 1
ATOM 3810 C C . ASP A 1 520 ? 27.542 -34.031 -28.855 1.00 57.44 520 ASP A C 1
ATOM 3812 O O . ASP A 1 520 ? 28.608 -33.453 -28.661 1.00 57.44 520 ASP A O 1
ATOM 3816 N N . LEU A 1 521 ? 26.560 -33.444 -29.547 1.00 55.53 521 LEU A N 1
ATOM 3817 C CA . LEU A 1 521 ? 26.649 -32.105 -30.144 1.00 55.53 521 LEU A CA 1
ATOM 3818 C C . LEU A 1 521 ? 26.183 -30.981 -29.202 1.00 55.53 521 LEU A C 1
ATOM 3820 O O . LEU A 1 521 ? 26.357 -29.797 -29.515 1.00 55.53 521 LEU A O 1
ATOM 3824 N N . ALA A 1 522 ? 25.588 -31.318 -28.054 1.00 59.59 522 ALA A N 1
ATOM 3825 C CA . ALA A 1 522 ? 25.090 -30.344 -27.082 1.00 59.59 522 ALA A CA 1
ATOM 3826 C C . ALA A 1 522 ? 26.171 -29.851 -26.104 1.00 59.59 522 ALA A C 1
ATOM 3828 O O . ALA A 1 522 ? 26.033 -28.757 -25.555 1.00 59.59 522 ALA A O 1
ATOM 3829 N N . GLN A 1 523 ? 27.235 -30.631 -25.894 1.00 61.69 523 GLN A N 1
ATOM 3830 C CA . GLN A 1 523 ? 28.341 -30.304 -24.990 1.00 61.69 523 GLN A CA 1
ATOM 3831 C C . GLN A 1 523 ? 29.665 -30.157 -25.764 1.00 61.69 523 GLN A C 1
ATOM 3833 O O . GLN A 1 523 ? 29.808 -30.686 -26.872 1.00 61.69 523 GLN A O 1
ATOM 3838 N N . PRO A 1 524 ? 30.617 -29.341 -25.283 1.00 67.38 524 PRO A N 1
ATOM 3839 C CA . PRO A 1 524 ? 32.008 -29.452 -25.709 1.00 67.38 524 PRO A CA 1
ATOM 3840 C C . PRO A 1 524 ? 32.564 -30.826 -25.298 1.00 67.38 524 PRO A C 1
ATOM 3842 O O . PRO A 1 524 ? 32.142 -31.338 -24.267 1.00 67.38 524 PRO A O 1
ATOM 3845 N N . PRO A 1 525 ? 33.496 -31.417 -26.061 1.00 76.62 525 PRO A N 1
ATOM 3846 C CA . PRO A 1 525 ? 34.259 -32.572 -25.594 1.00 76.62 525 PRO A CA 1
ATOM 3847 C C . PRO A 1 525 ? 35.002 -32.250 -24.291 1.00 76.62 525 PRO A C 1
ATOM 3849 O O . PRO A 1 525 ? 35.615 -31.184 -24.203 1.00 76.62 525 PRO A O 1
ATOM 3852 N N . ASP A 1 526 ? 35.018 -33.185 -23.338 1.00 74.75 526 ASP A N 1
ATOM 3853 C CA . ASP A 1 526 ? 35.698 -33.037 -22.037 1.00 74.75 526 ASP A CA 1
ATOM 3854 C C . ASP A 1 526 ? 37.176 -32.630 -22.193 1.00 74.75 526 ASP A C 1
ATOM 3856 O O . ASP A 1 526 ? 37.706 -31.824 -21.432 1.00 74.75 526 ASP A O 1
ATOM 3860 N N . SER A 1 527 ? 37.830 -33.098 -23.263 1.00 79.94 527 SER A N 1
ATOM 3861 C CA . SER A 1 527 ? 39.218 -32.763 -23.611 1.00 79.94 527 SER A CA 1
ATOM 3862 C C . SER A 1 527 ? 39.467 -31.275 -23.897 1.00 79.94 527 SER A C 1
ATOM 3864 O O . SER A 1 527 ? 40.616 -30.874 -24.059 1.00 79.94 527 SER A O 1
ATOM 3866 N N . LEU A 1 528 ? 38.416 -30.462 -24.038 1.00 82.69 528 LEU A N 1
ATOM 3867 C CA . LEU A 1 528 ? 38.499 -29.028 -24.320 1.00 82.69 528 LEU A CA 1
ATOM 3868 C C . LEU A 1 528 ? 38.024 -28.156 -23.150 1.00 82.69 528 LEU A C 1
ATOM 3870 O O . LEU A 1 528 ? 38.072 -26.933 -23.272 1.00 82.69 528 LEU A O 1
ATOM 3874 N N . GLU A 1 529 ? 37.593 -28.736 -22.026 1.00 81.31 529 GLU A N 1
ATOM 3875 C CA . GLU A 1 529 ? 37.098 -27.965 -20.877 1.00 81.31 529 GLU A CA 1
ATOM 3876 C C . GLU A 1 529 ? 38.160 -27.033 -20.285 1.00 81.31 529 GLU A C 1
ATOM 3878 O O . GLU A 1 529 ? 37.870 -25.856 -20.058 1.00 81.31 529 GLU A O 1
ATOM 3883 N N . GLU A 1 530 ? 39.393 -27.514 -20.087 1.00 85.62 530 GLU A N 1
ATOM 3884 C CA . GLU A 1 530 ? 40.481 -26.673 -19.566 1.00 85.62 530 GLU A CA 1
ATOM 3885 C C . GLU A 1 530 ? 40.809 -25.523 -20.513 1.00 85.62 530 GLU A C 1
ATOM 3887 O O . GLU A 1 530 ? 40.832 -24.370 -20.086 1.00 85.62 530 GLU A O 1
ATOM 3892 N N . ARG A 1 531 ? 40.935 -25.807 -21.815 1.00 89.25 531 ARG A N 1
ATOM 3893 C CA . ARG A 1 531 ? 41.152 -24.774 -22.833 1.00 89.25 531 ARG A CA 1
ATOM 3894 C C . ARG A 1 531 ? 40.045 -23.718 -22.804 1.00 89.25 531 ARG A C 1
ATOM 3896 O O . ARG A 1 531 ? 40.331 -22.527 -22.816 1.00 89.25 531 ARG A O 1
ATOM 3903 N N . ILE A 1 532 ? 38.776 -24.133 -22.752 1.00 86.19 532 ILE A N 1
ATOM 3904 C CA . ILE A 1 532 ? 37.636 -23.203 -22.700 1.00 86.19 532 ILE A CA 1
ATOM 3905 C C . ILE A 1 532 ? 37.697 -22.343 -21.434 1.00 86.19 532 ILE A C 1
ATOM 3907 O O . ILE A 1 532 ? 37.398 -21.150 -21.491 1.00 86.19 532 ILE A O 1
ATOM 3911 N N . LYS A 1 533 ? 38.083 -22.926 -20.298 1.00 86.81 533 LYS A N 1
ATOM 3912 C CA . LYS A 1 533 ? 38.219 -22.215 -19.025 1.00 86.81 533 LYS A CA 1
ATOM 3913 C C . LYS A 1 533 ? 39.350 -21.183 -19.067 1.00 86.81 533 LYS A C 1
ATOM 3915 O O . LYS A 1 533 ? 39.127 -20.048 -18.650 1.00 86.81 533 LYS A O 1
ATOM 3920 N N . GLU A 1 534 ? 40.517 -21.539 -19.598 1.00 90.25 534 GLU A N 1
ATOM 3921 C CA . GLU A 1 534 ? 41.650 -20.621 -19.788 1.00 90.25 534 GLU A CA 1
ATOM 3922 C C . GLU A 1 534 ? 41.294 -19.474 -20.745 1.00 90.25 534 GLU A C 1
ATOM 3924 O O . GLU A 1 534 ? 41.508 -18.303 -20.432 1.00 90.25 534 GLU A O 1
ATOM 3929 N N . GLU A 1 535 ? 40.661 -19.784 -21.881 1.00 92.75 535 GLU A N 1
ATOM 3930 C CA . GLU A 1 535 ? 40.199 -18.783 -22.850 1.00 92.75 535 GLU A CA 1
ATOM 3931 C C . GLU A 1 535 ? 39.143 -17.836 -22.241 1.00 92.75 535 GLU A C 1
ATOM 3933 O O . GLU A 1 535 ? 39.165 -16.627 -22.485 1.00 92.75 535 GLU A O 1
ATOM 3938 N N . GLN A 1 536 ? 38.234 -18.346 -21.403 1.00 88.50 536 GLN A N 1
ATOM 3939 C CA . GLN A 1 536 ? 37.266 -17.520 -20.670 1.00 88.50 536 GLN A CA 1
ATOM 3940 C C . GLN A 1 536 ? 37.936 -16.612 -19.634 1.00 88.50 536 GLN A C 1
ATOM 3942 O O . GLN A 1 536 ? 37.527 -15.455 -19.484 1.00 88.50 536 GLN A O 1
ATOM 3947 N N . GLN A 1 537 ? 38.958 -17.106 -18.930 1.00 90.69 537 GLN A N 1
ATOM 3948 C CA . GLN A 1 537 ? 39.745 -16.308 -17.989 1.00 90.69 537 GLN A CA 1
ATOM 3949 C C . GLN A 1 537 ? 40.506 -15.194 -18.709 1.00 90.69 537 GLN A C 1
ATOM 3951 O O . GLN A 1 537 ? 40.465 -14.055 -18.250 1.00 90.69 537 GLN A O 1
ATOM 3956 N N . LEU A 1 538 ? 41.102 -15.485 -19.870 1.00 92.44 538 LEU A N 1
ATOM 3957 C CA . LEU A 1 538 ? 41.757 -14.489 -20.720 1.00 92.44 538 LEU A CA 1
ATOM 3958 C C . LEU A 1 538 ? 40.785 -13.367 -21.117 1.00 92.44 538 LEU A C 1
ATOM 3960 O O . LEU A 1 538 ? 41.067 -12.190 -20.897 1.00 92.44 538 LEU A O 1
ATOM 3964 N N . VAL A 1 539 ? 39.608 -13.723 -21.644 1.00 93.31 539 VAL A N 1
ATOM 3965 C CA . VAL A 1 539 ? 38.581 -12.746 -22.050 1.00 93.31 539 VAL A CA 1
ATOM 3966 C C . VAL A 1 539 ? 38.079 -11.922 -20.861 1.00 93.31 539 VAL A C 1
ATOM 3968 O O . VAL A 1 539 ? 37.861 -10.719 -20.992 1.00 93.31 539 VAL A O 1
ATOM 3971 N N . THR A 1 540 ? 37.891 -12.548 -19.700 1.00 90.00 540 THR A N 1
ATOM 3972 C CA . THR A 1 540 ? 37.421 -11.863 -18.486 1.00 90.00 540 THR A CA 1
ATOM 3973 C C . THR A 1 540 ? 38.488 -10.920 -17.929 1.00 90.00 540 THR A C 1
ATOM 3975 O O . THR A 1 540 ? 38.164 -9.798 -17.546 1.00 90.00 540 THR A O 1
ATOM 3978 N N . GLY A 1 541 ? 39.762 -11.325 -17.963 1.00 92.12 541 GLY A N 1
ATOM 3979 C CA . GLY A 1 541 ? 40.897 -10.488 -17.574 1.00 92.12 541 GLY A CA 1
ATOM 3980 C C . GLY A 1 541 ? 40.986 -9.213 -18.411 1.00 92.12 541 GLY A C 1
ATOM 3981 O O . GLY A 1 541 ? 41.041 -8.123 -17.848 1.00 92.12 541 GLY A O 1
ATOM 3982 N N . VAL A 1 542 ? 40.878 -9.339 -19.740 1.00 93.06 542 VAL A N 1
ATOM 3983 C CA . VAL A 1 542 ? 40.842 -8.186 -20.661 1.00 93.06 542 VAL A CA 1
ATOM 3984 C C . VAL A 1 542 ? 39.695 -7.226 -20.323 1.00 93.06 542 VAL A C 1
ATOM 3986 O O . VAL A 1 542 ? 39.869 -6.012 -20.357 1.00 93.06 542 VAL A O 1
ATOM 3989 N N . ARG A 1 543 ? 38.516 -7.746 -19.962 1.00 94.75 543 ARG A N 1
ATOM 3990 C CA . ARG A 1 543 ? 37.362 -6.903 -19.611 1.00 94.75 543 ARG A CA 1
ATOM 3991 C C . ARG A 1 543 ? 37.536 -6.147 -18.297 1.00 94.75 543 ARG A C 1
ATOM 3993 O O . ARG A 1 543 ? 37.102 -5.005 -18.218 1.00 94.75 543 ARG A O 1
ATOM 4000 N N . HIS A 1 544 ? 38.150 -6.751 -17.281 1.00 92.94 544 HIS A N 1
ATOM 4001 C CA . HIS A 1 544 ? 38.408 -6.049 -16.020 1.00 92.94 544 HIS A CA 1
ATOM 4002 C C . HIS A 1 544 ? 39.522 -5.004 -16.153 1.00 92.94 544 HIS A C 1
ATOM 4004 O O . HIS A 1 544 ? 39.389 -3.922 -15.588 1.00 92.94 544 HIS A O 1
ATOM 4010 N N . GLN A 1 545 ? 40.560 -5.276 -16.953 1.00 94.00 545 GLN A N 1
ATOM 4011 C CA . GLN A 1 545 ? 41.630 -4.308 -17.247 1.00 94.00 545 GLN A CA 1
ATOM 4012 C C . GLN A 1 545 ? 41.105 -3.016 -17.893 1.00 94.00 545 GLN A C 1
ATOM 4014 O O . GLN A 1 545 ? 41.689 -1.954 -17.705 1.00 94.00 545 GLN A O 1
ATOM 4019 N N . ALA A 1 546 ? 39.954 -3.063 -18.574 1.00 94.75 546 ALA A N 1
ATOM 4020 C CA . ALA A 1 546 ? 39.311 -1.875 -19.136 1.00 94.75 546 ALA A CA 1
ATOM 4021 C C . ALA A 1 546 ? 38.940 -0.809 -18.086 1.00 94.75 546 ALA A C 1
ATOM 4023 O O . ALA A 1 546 ? 38.705 0.348 -18.442 1.00 94.75 546 ALA A O 1
ATOM 4024 N N . HIS A 1 547 ? 38.856 -1.159 -16.793 1.00 94.88 547 HIS A N 1
ATOM 4025 C CA . HIS A 1 547 ? 38.660 -0.170 -15.727 1.00 94.88 547 HIS A CA 1
ATOM 4026 C C . HIS A 1 547 ? 39.907 0.685 -15.464 1.00 94.88 547 HIS A C 1
ATOM 4028 O O . HIS A 1 547 ? 39.758 1.774 -14.915 1.00 94.88 547 HIS A O 1
ATOM 4034 N N . ASP A 1 548 ? 41.098 0.238 -15.863 1.00 93.75 548 ASP A N 1
ATOM 4035 C CA . ASP A 1 548 ? 42.358 0.942 -15.597 1.00 93.75 548 ASP A CA 1
ATOM 4036 C C . ASP A 1 548 ? 42.601 2.089 -16.592 1.00 93.75 548 ASP A C 1
ATOM 4038 O O . ASP A 1 548 ? 43.352 3.026 -16.312 1.00 93.75 548 ASP A O 1
ATOM 4042 N N . ALA A 1 549 ? 41.944 2.040 -17.754 1.00 90.56 549 ALA A N 1
ATOM 4043 C CA . ALA A 1 549 ? 42.023 3.069 -18.780 1.00 90.56 549 ALA A CA 1
ATOM 4044 C C . ALA A 1 549 ? 40.894 4.112 -18.634 1.00 90.56 549 ALA A C 1
ATOM 4046 O O . ALA A 1 549 ? 39.743 3.751 -18.371 1.00 90.56 549 ALA A O 1
ATOM 4047 N N . PRO A 1 550 ? 41.167 5.411 -18.869 1.00 91.69 550 PRO A N 1
ATOM 4048 C CA . PRO A 1 550 ? 40.122 6.429 -18.930 1.00 91.69 550 PRO A CA 1
ATOM 4049 C C . PRO A 1 550 ? 39.218 6.212 -20.149 1.00 91.69 550 PRO A C 1
ATOM 4051 O O . PRO A 1 550 ? 39.618 5.592 -21.134 1.00 91.69 550 PRO A O 1
ATOM 4054 N N . ARG A 1 551 ? 38.006 6.775 -20.123 1.00 92.94 551 ARG A N 1
ATOM 4055 C CA . ARG A 1 551 ? 37.061 6.685 -21.242 1.00 92.94 551 ARG A CA 1
ATOM 4056 C C . ARG A 1 551 ? 37.673 7.222 -22.541 1.00 92.94 551 ARG A C 1
ATOM 4058 O O . ARG A 1 551 ? 38.039 8.390 -22.638 1.00 92.94 551 ARG A O 1
ATOM 4065 N N . LEU A 1 552 ? 37.722 6.378 -23.572 1.00 93.75 552 LEU A N 1
ATOM 4066 C CA . LEU A 1 552 ? 38.356 6.673 -24.864 1.00 93.75 552 LEU A CA 1
ATOM 4067 C C . LEU A 1 552 ? 37.391 7.195 -25.939 1.00 93.75 552 LEU A C 1
ATOM 4069 O O . LEU A 1 552 ? 37.833 7.520 -27.046 1.00 93.75 552 LEU A O 1
ATOM 4073 N N . TRP A 1 553 ? 36.093 7.237 -25.640 1.00 91.38 553 TRP A N 1
ATOM 4074 C CA . TRP A 1 553 ? 35.018 7.534 -26.584 1.00 91.38 553 TRP A CA 1
ATOM 4075 C C . TRP A 1 553 ? 34.148 8.705 -26.115 1.00 91.38 553 TRP A C 1
ATOM 4077 O O . TRP A 1 553 ? 33.809 8.826 -24.937 1.00 91.38 553 TRP A O 1
ATOM 4087 N N . HIS A 1 554 ? 33.719 9.537 -27.066 1.00 86.56 554 HIS A N 1
ATOM 4088 C CA . HIS A 1 554 ? 32.873 10.708 -26.796 1.00 86.56 554 HIS A CA 1
ATOM 4089 C C . HIS A 1 554 ? 31.617 10.775 -27.673 1.00 86.56 554 HIS A C 1
ATOM 4091 O O . HIS A 1 554 ? 30.692 11.512 -27.348 1.00 86.56 554 HIS A O 1
ATOM 4097 N N . GLU A 1 555 ? 31.560 9.988 -28.748 1.00 85.06 555 GLU A N 1
ATOM 4098 C CA . GLU A 1 555 ? 30.406 9.902 -29.647 1.00 85.06 555 GLU A CA 1
ATOM 4099 C C . GLU A 1 555 ? 29.546 8.665 -29.338 1.00 85.06 555 GLU A C 1
ATOM 4101 O O . GLU A 1 555 ? 30.072 7.679 -28.817 1.00 85.06 555 GLU A O 1
ATOM 4106 N N . PRO A 1 556 ? 28.252 8.644 -29.706 1.00 86.44 556 PRO A N 1
ATOM 4107 C CA . PRO A 1 556 ? 27.425 7.448 -29.581 1.00 86.44 556 PRO A CA 1
ATOM 4108 C C . PRO A 1 556 ? 27.948 6.274 -30.416 1.00 86.44 556 PRO A C 1
ATOM 4110 O O . PRO A 1 556 ? 28.349 6.437 -31.576 1.00 86.44 556 PRO A O 1
ATOM 4113 N N . PHE A 1 557 ? 27.860 5.060 -29.870 1.00 93.38 557 PHE A N 1
ATOM 4114 C CA . PHE A 1 557 ? 28.281 3.852 -30.581 1.00 93.38 557 PHE A CA 1
ATOM 4115 C C . PHE A 1 557 ? 27.443 3.645 -31.844 1.00 93.38 557 PHE A C 1
ATOM 4117 O O . PHE A 1 557 ? 26.241 3.929 -31.881 1.00 93.38 557 PHE A O 1
ATOM 4124 N N . MET A 1 558 ? 28.074 3.121 -32.889 1.00 94.25 558 MET A N 1
ATOM 4125 C CA . MET A 1 558 ? 27.379 2.668 -34.089 1.00 94.25 558 MET A CA 1
ATOM 4126 C C . MET A 1 558 ? 27.239 1.153 -34.110 1.00 94.25 558 MET A C 1
ATOM 4128 O O . MET A 1 558 ? 28.023 0.423 -33.508 1.00 94.25 558 MET A O 1
ATOM 4132 N N . ARG A 1 559 ? 26.251 0.669 -34.865 1.00 94.94 559 ARG A N 1
ATOM 4133 C CA . ARG A 1 559 ? 26.209 -0.751 -35.206 1.00 94.94 559 ARG A CA 1
ATOM 4134 C C . ARG A 1 559 ? 27.432 -1.084 -36.067 1.00 94.94 559 ARG A C 1
ATOM 4136 O O . ARG A 1 559 ? 27.706 -0.342 -37.012 1.00 94.94 559 ARG A O 1
ATOM 4143 N N . PRO A 1 560 ? 28.111 -2.211 -35.818 1.00 95.06 560 PRO A N 1
ATOM 4144 C CA . PRO A 1 560 ? 29.281 -2.606 -36.601 1.00 95.06 560 PRO A CA 1
ATOM 4145 C C . PRO A 1 560 ? 28.946 -3.019 -38.036 1.00 95.06 560 PRO A C 1
ATOM 4147 O O . PRO A 1 560 ? 29.833 -3.098 -38.886 1.00 95.06 560 PRO A O 1
ATOM 4150 N N . ARG A 1 561 ? 27.659 -3.283 -38.307 1.00 91.69 561 ARG A N 1
ATOM 4151 C CA . ARG A 1 561 ? 27.089 -3.572 -39.625 1.00 91.69 561 ARG A CA 1
ATOM 4152 C C . ARG A 1 561 ? 25.673 -3.004 -39.745 1.00 91.69 561 ARG A C 1
ATOM 4154 O O . ARG A 1 561 ? 24.945 -2.904 -38.759 1.00 91.69 561 ARG A O 1
ATOM 4161 N N . SER A 1 562 ? 25.262 -2.680 -40.969 1.00 86.44 562 SER A N 1
ATOM 4162 C CA . SER A 1 562 ? 23.913 -2.189 -41.297 1.00 86.44 562 SER A CA 1
ATOM 4163 C C . SER A 1 562 ? 22.900 -3.299 -41.613 1.00 86.44 562 SER A C 1
ATOM 4165 O O . SER A 1 562 ? 21.726 -3.007 -41.833 1.00 86.44 562 SER A O 1
ATOM 4167 N N . SER A 1 563 ? 23.333 -4.562 -41.655 1.00 87.19 563 SER A N 1
ATOM 4168 C CA . SER A 1 563 ? 22.485 -5.702 -42.007 1.00 87.19 563 SER A CA 1
ATOM 4169 C C . SER A 1 563 ? 21.439 -6.026 -40.935 1.00 87.19 563 SER A C 1
ATOM 4171 O O . SER A 1 563 ? 21.514 -5.572 -39.793 1.00 87.19 563 SER A O 1
ATOM 4173 N N . ALA A 1 564 ? 20.433 -6.816 -41.319 1.00 84.69 564 ALA A N 1
ATOM 4174 C CA . ALA A 1 564 ? 19.373 -7.241 -40.413 1.00 84.69 564 ALA A CA 1
ATOM 4175 C C . ALA A 1 564 ? 19.913 -8.093 -39.250 1.00 84.69 564 ALA A C 1
ATOM 4177 O O . ALA A 1 564 ? 20.851 -8.881 -39.413 1.00 84.69 564 ALA A O 1
ATOM 4178 N N . LEU A 1 565 ? 19.274 -7.942 -38.089 1.00 86.75 565 LEU A N 1
ATOM 4179 C CA . LEU A 1 565 ? 19.524 -8.771 -36.912 1.00 86.75 565 LEU A CA 1
ATOM 4180 C C . LEU A 1 565 ? 18.944 -10.171 -37.137 1.00 86.75 565 LEU A C 1
ATOM 4182 O O . LEU A 1 565 ? 17.775 -10.283 -37.505 1.00 86.75 565 LEU A O 1
ATOM 4186 N N . ARG A 1 566 ? 19.748 -11.212 -36.905 1.00 83.25 566 ARG A N 1
ATOM 4187 C CA . ARG A 1 566 ? 19.287 -12.606 -36.845 1.00 83.25 566 ARG A CA 1
ATOM 4188 C C . ARG A 1 566 ? 18.781 -12.949 -35.454 1.00 83.25 566 ARG A C 1
ATOM 4190 O O . ARG A 1 566 ? 17.620 -13.307 -35.322 1.00 83.25 566 ARG A O 1
ATOM 4197 N N . ASP A 1 567 ? 19.621 -12.734 -34.447 1.00 83.69 567 ASP A N 1
ATOM 4198 C CA . ASP A 1 567 ? 19.319 -13.033 -33.049 1.00 83.69 567 ASP A CA 1
ATOM 4199 C C . ASP A 1 567 ? 19.611 -11.843 -32.137 1.00 83.69 567 ASP A C 1
ATOM 4201 O O . ASP A 1 567 ? 20.359 -10.920 -32.479 1.00 83.69 567 ASP A O 1
ATOM 4205 N N . ARG A 1 568 ? 18.958 -11.848 -30.973 1.00 88.50 568 ARG A N 1
ATOM 4206 C CA . ARG A 1 568 ? 18.977 -10.754 -29.999 1.00 88.50 568 ARG A CA 1
ATOM 4207 C C . ARG A 1 568 ? 19.486 -11.226 -28.645 1.00 88.50 568 ARG A C 1
ATOM 4209 O O . ARG A 1 568 ? 19.254 -12.362 -28.237 1.00 88.50 568 ARG A O 1
ATOM 4216 N N . PHE A 1 569 ? 20.024 -10.274 -27.894 1.00 89.56 569 PHE A N 1
ATOM 4217 C CA . PHE A 1 569 ? 20.482 -10.494 -26.532 1.00 89.56 569 PHE A CA 1
ATOM 4218 C C . PHE A 1 569 ? 19.382 -11.085 -25.635 1.00 89.56 569 PHE A C 1
ATOM 4220 O O . PHE A 1 569 ? 18.265 -10.556 -25.549 1.00 89.56 569 PHE A O 1
ATOM 4227 N N . GLY A 1 570 ? 19.735 -12.147 -24.915 1.00 85.12 570 GLY A N 1
ATOM 4228 C CA . GLY A 1 570 ? 18.910 -12.820 -23.919 1.00 85.12 570 GLY A CA 1
ATOM 4229 C C . GLY A 1 570 ? 18.069 -13.985 -24.445 1.00 85.12 570 GLY A C 1
ATOM 4230 O O . GLY A 1 570 ? 17.420 -14.635 -23.629 1.00 85.12 570 GLY A O 1
ATOM 4231 N N . VAL A 1 571 ? 18.060 -14.280 -25.757 1.00 83.38 571 VAL A N 1
ATOM 4232 C CA . VAL A 1 571 ? 17.324 -15.435 -26.320 1.00 83.38 571 VAL A CA 1
ATOM 4233 C C . VAL A 1 571 ? 17.771 -16.727 -25.633 1.00 83.38 571 VAL A C 1
ATOM 4235 O O . VAL A 1 571 ? 18.957 -17.061 -25.612 1.00 83.38 571 VAL A O 1
ATOM 4238 N N . ALA A 1 572 ? 16.810 -17.441 -25.046 1.00 76.12 572 ALA A N 1
ATOM 4239 C CA . ALA A 1 572 ? 17.052 -18.644 -24.262 1.00 76.12 572 ALA A CA 1
ATOM 4240 C C . ALA A 1 572 ? 17.136 -19.872 -25.179 1.00 76.12 572 ALA A C 1
ATOM 4242 O O . ALA A 1 572 ? 16.158 -20.202 -25.857 1.00 76.12 572 ALA A O 1
ATOM 4243 N N . ARG A 1 573 ? 18.277 -20.572 -25.165 1.00 74.12 573 ARG A N 1
ATOM 4244 C CA . ARG A 1 573 ? 18.510 -21.789 -25.953 1.00 74.12 573 ARG A CA 1
ATOM 4245 C C . ARG A 1 573 ? 18.160 -23.029 -25.133 1.00 74.12 573 ARG A C 1
ATOM 4247 O O . ARG A 1 573 ? 18.829 -23.374 -24.153 1.00 74.12 573 ARG A O 1
ATOM 4254 N N . MET A 1 574 ? 17.081 -23.688 -25.546 1.00 69.62 574 MET A N 1
ATOM 4255 C CA . MET A 1 574 ? 16.593 -24.935 -24.965 1.00 69.62 574 MET A CA 1
ATOM 4256 C C . MET A 1 574 ? 17.072 -26.105 -25.830 1.00 69.62 574 MET A C 1
ATOM 4258 O O . MET A 1 574 ? 16.554 -26.293 -26.931 1.00 69.62 574 MET A O 1
ATOM 4262 N N . PHE A 1 575 ? 18.008 -26.915 -25.334 1.00 63.06 575 PHE A N 1
ATOM 4263 C CA . PHE A 1 575 ? 18.429 -28.145 -26.015 1.00 63.06 575 PHE A CA 1
ATOM 4264 C C . PHE A 1 575 ? 17.743 -29.343 -25.368 1.00 63.06 575 PHE A C 1
ATOM 4266 O O . PHE A 1 575 ? 17.855 -29.544 -24.158 1.00 63.06 575 PHE A O 1
ATOM 4273 N N . ASN A 1 576 ? 17.003 -30.119 -26.164 1.00 64.31 576 ASN A N 1
ATOM 4274 C CA . ASN A 1 576 ? 16.301 -31.327 -25.705 1.00 64.31 576 ASN A CA 1
ATOM 4275 C C . ASN A 1 576 ? 15.408 -31.095 -24.463 1.00 64.31 576 ASN A C 1
ATOM 4277 O O . ASN A 1 576 ? 15.286 -31.953 -23.598 1.00 64.31 576 ASN A O 1
ATOM 4281 N N . GLY A 1 577 ? 14.778 -29.917 -24.367 1.00 57.06 577 GLY A N 1
ATOM 4282 C CA . GLY A 1 577 ? 13.862 -29.569 -23.271 1.00 57.06 577 GLY A CA 1
ATOM 4283 C C . GLY A 1 577 ? 14.512 -28.938 -22.034 1.00 57.06 577 GLY A C 1
ATOM 4284 O O . GLY A 1 577 ? 13.783 -28.516 -21.141 1.00 57.06 577 GLY A O 1
ATOM 4285 N N . VAL A 1 578 ? 15.840 -28.779 -22.004 1.00 57.50 578 VAL A N 1
ATOM 4286 C CA . VAL A 1 578 ? 16.579 -28.163 -20.888 1.00 57.50 578 VAL A CA 1
ATOM 4287 C C . VAL A 1 578 ? 17.145 -26.805 -21.308 1.00 57.50 578 VAL A C 1
ATOM 4289 O O . VAL A 1 578 ? 17.761 -26.689 -22.370 1.00 57.50 578 VAL A O 1
ATOM 4292 N N . LEU A 1 579 ? 16.952 -25.773 -20.478 1.00 54.22 579 LEU A N 1
ATOM 4293 C CA . LEU A 1 579 ? 17.612 -24.476 -20.654 1.00 54.22 579 LEU A CA 1
ATOM 4294 C C . LEU A 1 579 ? 19.113 -24.662 -20.427 1.00 54.22 579 LEU A C 1
ATOM 4296 O O . LEU A 1 579 ? 19.518 -25.004 -19.319 1.00 54.22 579 LEU A O 1
ATOM 4300 N N . ARG A 1 580 ? 19.933 -24.458 -21.460 1.00 65.88 580 ARG A N 1
ATOM 4301 C CA . ARG A 1 580 ? 21.392 -24.645 -21.351 1.00 65.88 580 ARG A CA 1
ATOM 4302 C C . ARG A 1 580 ? 22.166 -23.338 -21.385 1.00 65.88 580 ARG A C 1
ATOM 4304 O O . ARG A 1 580 ? 23.164 -23.222 -20.688 1.00 65.88 580 ARG A O 1
ATOM 4311 N N . SER A 1 581 ? 21.730 -22.361 -22.177 1.00 69.69 581 SER A N 1
ATOM 4312 C CA . SER A 1 581 ? 22.405 -21.064 -22.270 1.00 69.69 581 SER A CA 1
ATOM 4313 C C . SER A 1 581 ? 21.464 -19.964 -22.755 1.00 69.69 581 SER A C 1
ATOM 4315 O O . SER A 1 581 ? 20.384 -20.231 -23.285 1.00 69.69 581 SER A O 1
ATOM 4317 N N . SER A 1 582 ? 21.870 -18.712 -22.551 1.00 81.50 582 SER A N 1
ATOM 4318 C CA . SER A 1 582 ? 21.227 -17.534 -23.142 1.00 81.50 582 SER A CA 1
ATOM 4319 C C . SER A 1 582 ? 22.204 -16.846 -24.089 1.00 81.50 582 SER A C 1
ATOM 4321 O O . SER A 1 582 ? 23.413 -16.883 -23.868 1.00 81.50 582 SER A O 1
ATOM 4323 N N . HIS A 1 583 ? 21.695 -16.242 -25.159 1.00 86.62 583 HIS A N 1
ATOM 4324 C CA . HIS A 1 583 ? 22.517 -15.547 -26.149 1.00 86.62 583 HIS A CA 1
ATOM 4325 C C . HIS A 1 583 ? 23.041 -14.215 -25.590 1.00 86.62 583 HIS A C 1
ATOM 4327 O O . HIS A 1 583 ? 22.263 -13.300 -25.332 1.00 86.62 583 HIS A O 1
ATOM 4333 N N . MET A 1 584 ? 24.356 -14.107 -25.382 1.00 88.81 584 MET A N 1
ATOM 4334 C CA . MET A 1 584 ? 25.004 -12.979 -24.688 1.00 88.81 584 MET A CA 1
ATOM 4335 C C . MET A 1 584 ? 25.556 -11.910 -25.648 1.00 88.81 584 MET A C 1
ATOM 4337 O O . MET A 1 584 ? 26.642 -11.375 -25.443 1.00 88.81 584 MET A O 1
ATOM 4341 N N . GLY A 1 585 ? 24.802 -11.600 -26.702 1.00 91.19 585 GLY A N 1
ATOM 4342 C CA . GLY A 1 585 ? 25.165 -10.600 -27.705 1.00 91.19 585 GLY A CA 1
ATOM 4343 C C . GLY A 1 585 ? 24.070 -10.439 -28.753 1.00 91.19 585 GLY A C 1
ATOM 4344 O O . GLY A 1 585 ? 22.912 -10.768 -28.507 1.00 91.19 585 GLY A O 1
ATOM 4345 N N . VAL A 1 586 ? 24.423 -9.896 -29.911 1.00 92.75 586 VAL A N 1
ATOM 4346 C CA . VAL A 1 586 ? 23.505 -9.639 -31.023 1.00 92.75 586 VAL A CA 1
ATOM 4347 C C . VAL A 1 586 ? 24.134 -10.126 -32.319 1.00 92.75 586 VAL A C 1
ATOM 4349 O O . VAL A 1 586 ? 25.274 -9.773 -32.625 1.00 92.75 586 VAL A O 1
ATOM 4352 N N . ASP A 1 587 ? 23.368 -10.886 -33.104 1.00 93.62 587 ASP A N 1
ATOM 4353 C CA . ASP A 1 587 ? 23.870 -11.489 -34.338 1.00 93.62 587 ASP A CA 1
ATOM 4354 C C . ASP A 1 587 ? 23.411 -10.692 -35.556 1.00 93.62 587 ASP A C 1
ATOM 4356 O O . ASP A 1 587 ? 22.216 -10.520 -35.802 1.00 93.62 587 ASP A O 1
ATOM 4360 N N . PHE A 1 588 ? 24.364 -10.238 -36.363 1.00 92.75 588 PHE A N 1
ATOM 4361 C CA . PHE A 1 588 ? 24.112 -9.582 -37.641 1.00 92.75 588 PHE A CA 1
ATOM 4362 C C . PHE A 1 588 ? 24.268 -10.574 -38.788 1.00 92.75 588 PHE A C 1
ATOM 4364 O O . PHE A 1 588 ? 25.289 -11.256 -38.910 1.00 92.75 588 PHE A O 1
ATOM 4371 N N . ALA A 1 589 ? 23.289 -10.599 -39.694 1.00 89.88 589 ALA A N 1
ATOM 4372 C CA . ALA A 1 589 ? 23.398 -11.376 -40.922 1.00 89.88 589 ALA A CA 1
ATOM 4373 C C . ALA A 1 589 ? 24.587 -10.887 -41.770 1.00 89.88 589 ALA A C 1
ATOM 4375 O O . ALA A 1 589 ? 24.779 -9.682 -41.961 1.00 89.88 589 ALA A O 1
ATOM 4376 N N . GLY A 1 590 ? 25.364 -11.802 -42.343 1.00 86.81 590 GLY A N 1
ATOM 4377 C CA . GLY A 1 590 ? 26.462 -11.443 -43.236 1.00 86.81 590 GLY A CA 1
ATOM 4378 C C . GLY A 1 590 ? 26.948 -12.634 -44.046 1.00 86.81 590 GLY A C 1
ATOM 4379 O O . GLY A 1 590 ? 26.955 -13.756 -43.559 1.00 86.81 590 GLY A O 1
ATOM 4380 N N . ARG A 1 591 ? 27.343 -12.391 -45.298 1.00 91.12 591 ARG A N 1
ATOM 4381 C CA . ARG A 1 591 ? 28.090 -13.378 -46.087 1.00 91.12 591 ARG A CA 1
ATOM 4382 C C . ARG A 1 591 ? 29.544 -13.377 -45.622 1.00 91.12 591 ARG A C 1
ATOM 4384 O O . ARG A 1 591 ? 30.031 -12.343 -45.160 1.00 91.12 591 ARG A O 1
ATOM 4391 N N . ARG A 1 592 ? 30.224 -14.515 -45.772 1.00 93.88 592 ARG A N 1
ATOM 4392 C CA . ARG A 1 592 ? 31.662 -14.616 -45.499 1.00 93.88 592 ARG A CA 1
ATOM 4393 C C . ARG A 1 592 ? 32.427 -13.539 -46.284 1.00 93.88 592 ARG A C 1
ATOM 4395 O O . ARG A 1 592 ? 32.081 -13.295 -47.437 1.00 93.88 592 ARG A O 1
ATOM 4402 N N . GLY A 1 593 ? 33.417 -12.900 -45.666 1.00 91.81 593 GLY A N 1
ATOM 4403 C CA . GLY A 1 593 ? 34.224 -11.838 -46.279 1.00 91.81 593 GLY A CA 1
ATOM 4404 C C . GLY A 1 593 ? 33.612 -10.435 -46.196 1.00 91.81 593 GLY A C 1
ATOM 4405 O O . GLY A 1 593 ? 34.225 -9.461 -46.612 1.00 91.81 593 GLY A O 1
ATOM 4406 N N . ALA A 1 594 ? 32.389 -10.281 -45.680 1.00 94.12 594 ALA A N 1
ATOM 4407 C CA . ALA A 1 594 ? 31.772 -8.962 -45.615 1.00 94.12 594 ALA A CA 1
ATOM 4408 C C . ALA A 1 594 ? 32.341 -8.114 -44.458 1.00 94.12 594 ALA A C 1
ATOM 4410 O O . ALA A 1 594 ? 32.451 -8.609 -43.341 1.00 94.12 594 ALA A O 1
ATOM 4411 N N . SER A 1 595 ? 32.537 -6.815 -44.691 1.00 96.06 595 SER A N 1
ATOM 4412 C CA . SER A 1 595 ? 33.131 -5.829 -43.765 1.00 96.06 595 SER A CA 1
ATOM 4413 C C . SER A 1 595 ? 32.534 -5.773 -42.345 1.00 96.06 595 SER A C 1
ATOM 4415 O O . SER A 1 595 ? 31.314 -5.675 -42.170 1.00 96.06 595 SER A O 1
ATOM 4417 N N . VAL A 1 596 ? 33.384 -5.785 -41.318 1.00 97.50 596 VAL A N 1
ATOM 4418 C CA . VAL A 1 596 ? 33.044 -5.543 -39.905 1.00 97.50 596 VAL A CA 1
ATOM 4419 C C . VAL A 1 596 ? 33.770 -4.290 -39.434 1.00 97.50 596 VAL A C 1
ATOM 4421 O O . VAL A 1 596 ? 34.977 -4.157 -39.630 1.00 97.50 596 VAL A O 1
ATOM 4424 N N . ARG A 1 597 ? 33.037 -3.368 -38.803 1.00 97.62 597 ARG A N 1
ATOM 4425 C CA . ARG A 1 597 ? 33.571 -2.074 -38.363 1.00 97.62 597 ARG A CA 1
ATOM 4426 C C . ARG A 1 597 ? 33.566 -1.934 -36.847 1.00 97.62 597 ARG A C 1
ATOM 4428 O O . ARG A 1 597 ? 32.648 -2.420 -36.190 1.00 97.62 597 ARG A O 1
ATOM 4435 N N . ALA A 1 598 ? 34.551 -1.221 -36.309 1.00 97.62 598 ALA A N 1
ATOM 4436 C CA . ALA A 1 598 ? 34.593 -0.835 -34.906 1.00 97.62 598 ALA A CA 1
ATOM 4437 C C . ALA A 1 598 ? 33.388 0.052 -34.561 1.00 97.62 598 ALA A C 1
ATOM 4439 O O . ALA A 1 598 ? 33.107 1.048 -35.234 1.00 97.62 598 ALA A O 1
ATOM 4440 N N . ALA A 1 599 ? 32.677 -0.299 -33.493 1.00 96.69 599 ALA A N 1
ATOM 4441 C CA . ALA A 1 599 ? 31.488 0.419 -33.049 1.00 96.69 599 ALA A CA 1
ATOM 4442 C C . ALA A 1 599 ? 31.804 1.816 -32.486 1.00 96.69 599 ALA A C 1
ATOM 4444 O O . ALA A 1 599 ? 30.934 2.689 -32.505 1.00 96.69 599 ALA A O 1
ATOM 4445 N N . ASN A 1 600 ? 33.025 2.032 -31.985 1.00 96.94 600 ASN A N 1
ATOM 4446 C CA . ASN A 1 600 ? 33.516 3.324 -31.508 1.00 96.94 600 ASN A CA 1
ATOM 4447 C C . ASN A 1 600 ? 35.051 3.353 -31.426 1.00 96.94 600 ASN A C 1
ATOM 4449 O O . ASN A 1 600 ? 35.691 2.327 -31.657 1.00 96.94 600 ASN A O 1
ATOM 4453 N N . ARG A 1 601 ? 35.626 4.509 -31.068 1.00 96.69 601 ARG A N 1
ATOM 4454 C CA . ARG A 1 601 ? 37.059 4.637 -30.778 1.00 96.69 601 ARG A CA 1
ATOM 4455 C C . ARG A 1 601 ? 37.462 3.759 -29.592 1.00 96.69 601 ARG A C 1
ATOM 4457 O O . ARG A 1 601 ? 36.777 3.776 -28.572 1.00 96.69 601 ARG A O 1
ATOM 4464 N N . GLY A 1 602 ? 38.574 3.040 -29.704 1.00 97.38 602 GLY A N 1
ATOM 4465 C CA . GLY A 1 602 ? 39.133 2.223 -28.623 1.00 97.38 602 GLY A CA 1
ATOM 4466 C C . GLY A 1 602 ? 40.486 1.620 -28.996 1.00 97.38 602 GLY A C 1
ATOM 4467 O O . GLY A 1 602 ? 40.981 1.858 -30.097 1.00 97.38 602 GLY A O 1
ATOM 4468 N N . VAL A 1 603 ? 41.073 0.851 -28.084 1.00 98.12 603 VAL A N 1
ATOM 4469 C CA . VAL A 1 603 ? 42.322 0.109 -28.299 1.00 98.12 603 VAL A CA 1
ATOM 4470 C C . VAL A 1 603 ? 41.994 -1.373 -28.427 1.00 98.12 603 VAL A C 1
ATOM 4472 O O . VAL A 1 603 ? 41.219 -1.920 -27.646 1.00 98.12 603 VAL A O 1
ATOM 4475 N N . VAL A 1 604 ? 42.551 -2.039 -29.431 1.00 98.06 604 VAL A N 1
ATOM 4476 C CA . VAL A 1 604 ? 42.377 -3.479 -29.616 1.00 98.06 604 VAL A CA 1
ATOM 4477 C C . VAL A 1 604 ? 43.103 -4.203 -28.486 1.00 98.06 604 VAL A C 1
ATOM 4479 O O . VAL A 1 604 ? 44.329 -4.209 -28.426 1.00 98.06 604 VAL A O 1
ATOM 4482 N N . ALA A 1 605 ? 42.340 -4.810 -27.583 1.00 96.50 605 ALA A N 1
ATOM 4483 C CA . ALA A 1 605 ? 42.860 -5.438 -26.373 1.00 96.50 605 ALA A CA 1
ATOM 4484 C C . ALA A 1 605 ? 43.066 -6.951 -26.530 1.00 96.50 605 ALA A C 1
ATOM 4486 O O . ALA A 1 605 ? 43.869 -7.548 -25.820 1.00 96.50 605 ALA A O 1
ATOM 4487 N N . LEU A 1 606 ? 42.366 -7.581 -27.480 1.00 97.31 606 LEU A N 1
ATOM 4488 C CA . LEU A 1 606 ? 42.548 -8.995 -27.796 1.00 97.31 606 LEU A CA 1
ATOM 4489 C C . LEU A 1 606 ? 42.302 -9.256 -29.279 1.00 97.31 606 LEU A C 1
ATOM 4491 O O . LEU A 1 606 ? 41.280 -8.839 -29.821 1.00 97.31 606 LEU A O 1
ATOM 4495 N N . VAL A 1 607 ? 43.207 -10.015 -29.892 1.00 97.31 607 VAL A N 1
ATOM 4496 C CA . VAL A 1 607 ? 43.002 -10.695 -31.172 1.00 97.31 607 VAL A CA 1
ATOM 4497 C C . VAL A 1 607 ? 43.410 -12.146 -30.967 1.00 97.31 607 VAL A C 1
ATOM 4499 O O . VAL A 1 607 ? 44.585 -12.425 -30.750 1.00 97.31 607 VAL A O 1
ATOM 4502 N N . ALA A 1 608 ? 42.445 -13.062 -30.975 1.00 95.12 608 ALA A N 1
ATOM 4503 C CA . ALA A 1 608 ? 42.701 -14.471 -30.681 1.00 95.12 608 ALA A CA 1
ATOM 4504 C C . ALA A 1 608 ? 41.748 -15.395 -31.441 1.00 95.12 608 ALA A C 1
ATOM 4506 O O . ALA A 1 608 ? 40.626 -15.003 -31.769 1.00 95.12 608 ALA A O 1
ATOM 4507 N N . ASP A 1 609 ? 42.185 -16.629 -31.690 1.00 94.81 609 ASP A N 1
ATOM 4508 C CA . ASP A 1 609 ? 41.329 -17.701 -32.196 1.00 94.81 609 ASP A CA 1
ATOM 4509 C C . ASP A 1 609 ? 40.909 -18.613 -31.039 1.00 94.81 609 ASP A C 1
ATOM 4511 O O . ASP A 1 609 ? 41.695 -19.416 -30.535 1.00 94.81 609 ASP A O 1
ATOM 4515 N N . LEU A 1 610 ? 39.672 -18.429 -30.578 1.00 93.56 610 LEU A N 1
ATOM 4516 C CA . LEU A 1 610 ? 39.122 -19.099 -29.401 1.00 93.56 610 LEU A CA 1
ATOM 4517 C C . LEU A 1 610 ? 38.193 -20.238 -29.826 1.00 93.56 610 LEU A C 1
ATOM 4519 O O . LEU A 1 610 ? 37.511 -20.148 -30.847 1.00 93.56 610 LEU A O 1
ATOM 4523 N N . TYR A 1 611 ? 38.091 -21.297 -29.026 1.00 89.31 611 TYR A N 1
ATOM 4524 C CA . TYR A 1 611 ? 37.303 -22.476 -29.390 1.00 89.31 611 TYR A CA 1
ATOM 4525 C C . TYR A 1 611 ? 35.815 -22.152 -29.617 1.00 89.31 611 TYR A C 1
ATOM 4527 O O . TYR A 1 611 ? 35.223 -22.556 -30.621 1.00 89.31 611 TYR A O 1
ATOM 4535 N N . LEU A 1 612 ? 35.192 -21.404 -28.698 1.00 86.56 612 LEU A N 1
ATOM 4536 C CA . LEU A 1 612 ? 33.760 -21.092 -28.783 1.00 86.56 612 LEU A CA 1
ATOM 4537 C C . LEU A 1 612 ? 33.475 -19.940 -29.749 1.00 86.56 612 LEU A C 1
ATOM 4539 O O . LEU A 1 612 ? 32.603 -20.063 -30.610 1.00 86.56 612 LEU A O 1
ATOM 4543 N N . SER A 1 613 ? 34.198 -18.831 -29.612 1.00 91.06 613 SER A N 1
ATOM 4544 C CA . SER A 1 613 ? 33.930 -17.595 -30.350 1.00 91.06 613 SER A CA 1
ATOM 4545 C C . SER A 1 613 ? 34.680 -17.465 -31.676 1.00 91.06 613 SER A C 1
ATOM 4547 O O . SER A 1 613 ? 34.419 -16.529 -32.433 1.00 91.06 613 SER A O 1
ATOM 4549 N N . GLY A 1 614 ? 35.583 -18.399 -31.977 1.00 93.25 614 GLY A N 1
ATOM 4550 C CA . GLY A 1 614 ? 36.430 -18.355 -33.161 1.00 93.25 614 GLY A CA 1
ATOM 4551 C C . GLY A 1 614 ? 37.382 -17.172 -33.132 1.00 93.25 614 GLY A C 1
ATOM 4552 O O . GLY A 1 614 ? 37.727 -16.640 -32.071 1.00 93.25 614 GLY A O 1
ATOM 4553 N N . THR A 1 615 ? 37.745 -16.710 -34.321 1.00 96.81 615 THR A N 1
ATOM 4554 C CA . THR A 1 615 ? 38.559 -15.515 -34.498 1.00 96.81 615 THR A CA 1
ATOM 4555 C C . THR A 1 615 ? 37.810 -14.307 -33.941 1.00 96.81 615 THR A C 1
ATOM 4557 O O . THR A 1 615 ? 36.766 -13.899 -34.460 1.00 96.81 615 THR A O 1
ATOM 4560 N N . THR A 1 616 ? 38.346 -13.766 -32.853 1.00 97.19 616 THR A N 1
ATOM 4561 C CA . THR A 1 616 ? 37.707 -12.782 -31.984 1.00 97.19 616 THR A CA 1
ATOM 4562 C C . THR A 1 616 ? 38.580 -11.544 -31.878 1.00 97.19 616 THR A C 1
ATOM 4564 O O . THR A 1 616 ? 39.780 -11.646 -31.626 1.00 97.19 616 THR A O 1
ATOM 4567 N N . VAL A 1 617 ? 37.959 -10.375 -32.016 1.00 98.31 617 VAL A N 1
ATOM 4568 C CA . VAL A 1 617 ? 38.566 -9.079 -31.698 1.00 98.31 617 VAL A CA 1
ATOM 4569 C C . VAL A 1 617 ? 37.816 -8.478 -30.513 1.00 98.31 617 VAL A C 1
ATOM 4571 O O . VAL A 1 617 ? 36.590 -8.370 -30.564 1.00 98.31 617 VAL A O 1
ATOM 4574 N N . LEU A 1 618 ? 38.526 -8.082 -29.455 1.00 98.19 618 LEU A N 1
ATOM 4575 C CA . LEU A 1 618 ? 37.984 -7.254 -28.374 1.00 98.19 618 LEU A CA 1
ATOM 4576 C C . LEU A 1 618 ? 38.599 -5.860 -28.447 1.00 98.19 618 LEU A C 1
ATOM 4578 O O . LEU A 1 618 ? 39.818 -5.723 -28.551 1.00 98.19 618 LEU A O 1
ATOM 4582 N N . ILE A 1 619 ? 37.754 -4.838 -28.373 1.00 98.44 619 ILE A N 1
ATOM 4583 C CA . ILE A 1 619 ? 38.167 -3.437 -28.326 1.00 98.44 619 ILE A CA 1
ATOM 4584 C C . ILE A 1 619 ? 37.814 -2.889 -26.948 1.00 98.44 619 ILE A C 1
ATOM 4586 O O . ILE A 1 619 ? 36.642 -2.881 -26.562 1.00 98.44 619 ILE A O 1
ATOM 4590 N N . ASP A 1 620 ? 38.837 -2.431 -26.236 1.00 97.94 620 ASP A N 1
ATOM 4591 C CA . ASP A 1 620 ? 38.724 -1.694 -24.987 1.00 97.94 620 ASP A CA 1
ATOM 4592 C C . ASP A 1 620 ? 38.437 -0.216 -25.280 1.00 97.94 620 ASP A C 1
ATOM 4594 O O . ASP A 1 620 ? 39.158 0.458 -26.023 1.00 97.94 620 ASP A O 1
ATOM 4598 N N . HIS A 1 621 ? 37.337 0.283 -24.725 1.00 97.12 621 HIS A N 1
ATOM 4599 C CA . HIS A 1 621 ? 36.899 1.668 -24.848 1.00 97.12 621 HIS A CA 1
ATOM 4600 C C . HIS A 1 621 ? 37.209 2.495 -23.587 1.00 97.12 621 HIS A C 1
ATOM 4602 O O . HIS A 1 621 ? 36.860 3.679 -23.542 1.00 97.12 621 HIS A O 1
ATOM 4608 N N . GLY A 1 622 ? 37.861 1.903 -22.587 1.00 94.62 622 GLY A N 1
ATOM 4609 C CA . GLY A 1 622 ? 38.146 2.482 -21.282 1.00 94.62 622 GLY A CA 1
ATOM 4610 C C . GLY A 1 622 ? 36.909 2.609 -20.393 1.00 94.62 622 GLY A C 1
ATOM 4611 O O . GLY A 1 622 ? 35.775 2.345 -20.810 1.00 94.62 622 GLY A O 1
ATOM 4612 N N . ALA A 1 623 ? 37.125 3.035 -19.148 1.00 93.06 623 ALA A N 1
ATOM 4613 C CA . ALA A 1 623 ? 36.097 3.171 -18.117 1.00 93.06 623 ALA A CA 1
ATOM 4614 C C . ALA A 1 623 ? 35.259 1.888 -17.927 1.00 93.06 623 ALA A C 1
ATOM 4616 O O . ALA A 1 623 ? 34.051 1.947 -17.701 1.00 93.06 623 ALA A O 1
ATOM 4617 N N . GLY A 1 624 ? 35.898 0.722 -18.052 1.00 94.44 624 GLY A N 1
ATOM 4618 C CA . GLY A 1 624 ? 35.289 -0.599 -17.883 1.00 94.44 624 GLY A CA 1
ATOM 4619 C C . GLY A 1 624 ? 34.546 -1.143 -19.107 1.00 94.44 624 GLY A C 1
ATOM 4620 O O . GLY A 1 624 ? 34.060 -2.268 -19.048 1.00 94.44 624 GLY A O 1
ATOM 4621 N N . LEU A 1 625 ? 34.429 -0.396 -20.213 1.00 97.25 625 LEU A N 1
ATOM 4622 C CA . LEU A 1 625 ? 33.618 -0.792 -21.370 1.00 97.25 625 LEU A CA 1
ATOM 4623 C C . LEU A 1 625 ? 34.434 -1.507 -22.459 1.00 97.25 625 LEU A C 1
ATOM 4625 O O . LEU A 1 625 ? 35.335 -0.923 -23.053 1.00 97.25 625 LEU A O 1
ATOM 4629 N N . VAL A 1 626 ? 34.018 -2.720 -22.833 1.00 97.94 626 VAL A N 1
ATOM 4630 C CA . VAL A 1 626 ? 34.615 -3.507 -23.929 1.00 97.94 626 VAL A CA 1
ATOM 4631 C C . VAL A 1 626 ? 33.549 -3.935 -24.936 1.00 97.94 626 VAL A C 1
ATOM 4633 O O . VAL A 1 626 ? 32.460 -4.370 -24.551 1.00 97.94 626 VAL A O 1
ATOM 4636 N N . THR A 1 627 ? 33.862 -3.872 -26.235 1.00 97.94 627 THR A N 1
ATOM 4637 C CA . THR A 1 627 ? 33.047 -4.504 -27.291 1.00 97.94 627 THR A CA 1
ATOM 4638 C C . THR A 1 627 ? 33.778 -5.672 -27.942 1.00 97.94 627 THR A C 1
ATOM 4640 O O . THR A 1 627 ? 34.990 -5.625 -28.137 1.00 97.94 627 THR A O 1
ATOM 4643 N N . GLY A 1 628 ? 33.041 -6.734 -28.276 1.00 97.44 628 GLY A N 1
ATOM 4644 C CA . GLY A 1 628 ? 33.592 -7.935 -28.906 1.00 97.44 628 GLY A CA 1
ATOM 4645 C C . GLY A 1 628 ? 32.978 -8.230 -30.269 1.00 97.44 628 GLY A C 1
ATOM 4646 O O . GLY A 1 628 ? 31.767 -8.096 -30.445 1.00 97.44 628 GLY A O 1
ATOM 4647 N N . TYR A 1 629 ? 33.822 -8.655 -31.209 1.00 97.94 629 TYR A N 1
ATOM 4648 C CA . TYR A 1 629 ? 33.491 -8.982 -32.598 1.00 97.94 629 TYR A CA 1
ATOM 4649 C C . TYR A 1 629 ? 33.974 -10.401 -32.886 1.00 97.94 629 TYR A C 1
ATOM 4651 O O . TYR A 1 629 ? 35.178 -10.656 -32.926 1.00 97.94 629 TYR A O 1
ATOM 4659 N N . LEU A 1 630 ? 33.029 -11.328 -33.002 1.00 96.75 630 LEU A N 1
ATOM 4660 C CA . LEU A 1 630 ? 33.293 -12.765 -32.975 1.00 96.75 630 LEU A CA 1
ATOM 4661 C C . LEU A 1 630 ? 32.999 -13.421 -34.331 1.00 96.75 630 LEU A C 1
ATOM 4663 O O . LEU A 1 630 ? 32.309 -12.851 -35.182 1.00 96.75 630 LEU A O 1
ATOM 4667 N N . HIS A 1 631 ? 33.492 -14.652 -34.486 1.00 96.12 631 HIS A N 1
ATOM 4668 C CA . HIS A 1 631 ? 33.327 -15.509 -35.663 1.00 96.12 631 HIS A CA 1
ATOM 4669 C C . HIS A 1 631 ? 33.917 -14.925 -36.953 1.00 96.12 631 HIS A C 1
ATOM 4671 O O . HIS A 1 631 ? 33.422 -15.204 -38.046 1.00 96.12 631 HIS A O 1
ATOM 4677 N N . LEU A 1 632 ? 34.970 -14.109 -36.862 1.00 96.94 632 LEU A N 1
ATOM 4678 C CA . LEU A 1 632 ? 35.569 -13.450 -38.025 1.00 96.94 632 LEU A CA 1
ATOM 4679 C C . LEU A 1 632 ? 36.288 -14.456 -38.940 1.00 96.94 632 LEU A C 1
ATOM 4681 O O . LEU A 1 632 ? 36.790 -15.483 -38.492 1.00 96.94 632 LEU A O 1
ATOM 4685 N N . SER A 1 633 ? 36.342 -14.188 -40.245 1.00 96.25 633 SER A N 1
ATOM 4686 C CA . SER A 1 633 ? 37.180 -14.970 -41.172 1.00 96.25 633 SER A CA 1
ATOM 4687 C C . SER A 1 633 ? 38.592 -14.419 -41.276 1.00 96.25 633 SER A C 1
ATOM 4689 O O . SER A 1 633 ? 39.506 -15.144 -41.658 1.00 96.25 633 SER A O 1
ATOM 4691 N N . ARG A 1 634 ? 38.740 -13.125 -40.991 1.00 95.12 634 ARG A N 1
ATOM 4692 C CA . ARG A 1 634 ? 39.982 -12.372 -41.087 1.00 95.12 634 ARG A CA 1
ATOM 4693 C C . ARG A 1 634 ? 39.910 -11.170 -40.153 1.00 95.12 634 ARG A C 1
ATOM 4695 O O . ARG A 1 634 ? 38.870 -10.512 -40.087 1.00 95.12 634 ARG A O 1
ATOM 4702 N N . THR A 1 635 ? 41.011 -10.872 -39.476 1.00 96.38 635 THR A N 1
ATOM 4703 C CA . THR A 1 635 ? 41.208 -9.620 -38.739 1.00 96.38 635 THR A CA 1
ATOM 4704 C C . THR A 1 635 ? 42.086 -8.681 -39.557 1.00 96.38 635 THR A C 1
ATOM 4706 O O . THR A 1 635 ? 42.934 -9.119 -40.336 1.00 96.38 635 THR A O 1
ATOM 4709 N N . LEU A 1 636 ? 41.845 -7.381 -39.420 1.00 97.00 636 LEU A N 1
ATOM 4710 C CA . LEU A 1 636 ? 42.592 -6.321 -40.107 1.00 97.00 636 LEU A CA 1
ATOM 4711 C C . LEU A 1 636 ? 43.326 -5.409 -39.115 1.00 97.00 636 LEU A C 1
ATOM 4713 O O . LEU A 1 636 ? 43.822 -4.355 -39.494 1.00 97.00 636 LEU A O 1
ATOM 4717 N N . VAL A 1 637 ? 43.357 -5.821 -37.848 1.00 97.50 637 VAL A N 1
ATOM 4718 C CA . VAL A 1 637 ? 43.944 -5.105 -36.716 1.00 97.50 637 VAL A CA 1
ATOM 4719 C C . VAL A 1 637 ? 44.698 -6.085 -35.819 1.00 97.50 637 VAL A C 1
ATOM 4721 O O . VAL A 1 637 ? 44.392 -7.285 -35.812 1.00 97.50 637 VAL A O 1
ATOM 4724 N N . ALA A 1 638 ? 45.655 -5.566 -35.059 1.00 96.94 638 ALA A N 1
ATOM 4725 C CA . ALA A 1 638 ? 46.466 -6.275 -34.079 1.00 96.94 638 ALA A CA 1
ATOM 4726 C C . ALA A 1 638 ? 46.255 -5.709 -32.663 1.00 96.94 638 ALA A C 1
ATOM 4728 O O . ALA A 1 638 ? 45.754 -4.600 -32.483 1.00 96.94 638 ALA A O 1
ATOM 4729 N N . VAL A 1 639 ? 46.630 -6.485 -31.641 1.00 97.38 639 VAL A N 1
ATOM 4730 C CA . VAL A 1 639 ? 46.593 -6.027 -30.241 1.00 97.38 639 VAL A CA 1
ATOM 4731 C C . VAL A 1 639 ? 47.475 -4.786 -30.079 1.00 97.38 639 VAL A C 1
ATOM 4733 O O . VAL A 1 639 ? 48.612 -4.772 -30.541 1.00 97.38 639 VAL A O 1
ATOM 4736 N N . GLY A 1 640 ? 46.946 -3.756 -29.419 1.00 95.31 640 GLY A N 1
ATOM 4737 C CA . GLY A 1 640 ? 47.588 -2.452 -29.242 1.00 95.31 640 GLY A CA 1
ATOM 4738 C C . GLY A 1 640 ? 47.180 -1.398 -30.276 1.00 95.31 640 GLY A C 1
ATOM 4739 O O . GLY A 1 640 ? 47.364 -0.207 -30.020 1.00 95.31 640 GLY A O 1
ATOM 4740 N N . ASP A 1 641 ? 46.565 -1.788 -31.399 1.00 97.69 641 ASP A N 1
ATOM 4741 C CA . ASP A 1 641 ? 46.086 -0.827 -32.395 1.00 97.69 641 ASP A CA 1
ATOM 4742 C C . ASP A 1 641 ? 44.987 0.065 -31.808 1.00 97.69 641 ASP A C 1
ATOM 4744 O O . ASP A 1 641 ? 44.018 -0.411 -31.212 1.00 97.69 641 ASP A O 1
ATOM 4748 N N . THR A 1 642 ? 45.090 1.377 -32.025 1.00 97.56 642 THR A N 1
ATOM 4749 C CA . THR A 1 642 ? 43.978 2.299 -31.765 1.00 97.56 642 THR A CA 1
ATOM 4750 C C . THR A 1 642 ? 43.088 2.362 -32.997 1.00 97.56 642 THR A C 1
ATOM 4752 O O . THR A 1 642 ? 43.549 2.709 -34.082 1.00 97.56 642 THR A O 1
ATOM 4755 N N . VAL A 1 643 ? 41.801 2.076 -32.827 1.00 97.31 643 VAL A N 1
ATOM 4756 C CA . VAL A 1 643 ? 40.814 2.113 -33.910 1.00 97.31 643 VAL A CA 1
ATOM 4757 C C . VAL A 1 643 ? 39.868 3.294 -33.753 1.00 97.31 643 VAL A C 1
ATOM 4759 O O . VAL A 1 643 ? 39.521 3.683 -32.637 1.00 97.31 643 VAL A O 1
ATOM 4762 N N . ALA A 1 644 ? 39.426 3.867 -34.872 1.00 96.81 644 ALA A N 1
ATOM 4763 C CA . ALA A 1 644 ? 38.402 4.908 -34.906 1.00 96.81 644 ALA A CA 1
ATOM 4764 C C . ALA A 1 644 ? 36.987 4.320 -35.052 1.00 96.81 644 ALA A C 1
ATOM 4766 O O . ALA A 1 644 ? 36.789 3.221 -35.573 1.00 96.81 644 ALA A O 1
ATOM 4767 N N . ARG A 1 645 ? 35.965 5.085 -34.646 1.00 95.81 645 ARG A N 1
ATOM 4768 C CA . ARG A 1 645 ? 34.557 4.733 -34.884 1.00 95.81 645 ARG A CA 1
ATOM 4769 C C . ARG A 1 645 ? 34.305 4.535 -36.384 1.00 95.81 645 ARG A C 1
ATOM 4771 O O . ARG A 1 645 ? 34.567 5.428 -37.181 1.00 95.81 645 ARG A O 1
ATOM 4778 N N . GLY A 1 646 ? 33.782 3.372 -36.768 1.00 95.56 646 GLY A N 1
ATOM 4779 C CA . GLY A 1 646 ? 33.493 3.030 -38.163 1.00 95.56 646 GLY A CA 1
ATOM 4780 C C . GLY A 1 646 ? 34.689 2.522 -38.975 1.00 95.56 646 GLY A C 1
ATOM 4781 O O . GLY A 1 646 ? 34.494 2.135 -40.133 1.00 95.56 646 GLY A O 1
ATOM 4782 N N . GLN A 1 647 ? 35.892 2.469 -38.391 1.00 97.38 647 GLN A N 1
ATOM 4783 C CA . GLN A 1 647 ? 37.055 1.836 -39.013 1.00 97.38 647 GLN A CA 1
ATOM 4784 C C . GLN A 1 647 ? 36.779 0.354 -39.243 1.00 97.38 647 GLN A C 1
ATOM 4786 O O . GLN A 1 647 ? 36.196 -0.321 -38.398 1.00 97.38 647 GLN A O 1
ATOM 4791 N N . GLU A 1 648 ? 37.183 -0.153 -40.398 1.00 97.69 648 GLU A N 1
ATOM 4792 C CA . GLU A 1 648 ? 37.085 -1.569 -40.717 1.00 97.69 648 GLU A CA 1
ATOM 4793 C C . GLU A 1 648 ? 38.147 -2.366 -39.948 1.00 97.69 648 GLU A C 1
ATOM 4795 O O . GLU A 1 648 ? 39.322 -2.010 -39.961 1.00 97.69 648 GLU A O 1
ATOM 4800 N N . ILE A 1 649 ? 37.717 -3.413 -39.241 1.00 97.94 649 ILE A N 1
ATOM 4801 C CA . ILE A 1 649 ? 38.556 -4.182 -38.302 1.00 97.94 649 ILE A CA 1
ATOM 4802 C C . ILE A 1 649 ? 38.645 -5.671 -38.644 1.00 97.94 649 ILE A C 1
ATOM 4804 O O . ILE A 1 649 ? 39.469 -6.396 -38.089 1.00 97.94 649 ILE A O 1
ATOM 4808 N N . GLY A 1 650 ? 37.805 -6.149 -39.559 1.00 96.88 650 GLY A N 1
ATOM 4809 C CA . GLY A 1 650 ? 37.785 -7.548 -39.953 1.00 96.88 650 GLY A CA 1
ATOM 4810 C C . GLY A 1 650 ? 36.652 -7.873 -40.909 1.00 96.88 650 GLY A C 1
ATOM 4811 O O . GLY A 1 650 ? 35.899 -7.004 -41.347 1.00 96.88 650 GLY A O 1
ATOM 4812 N N . GLU A 1 651 ? 36.513 -9.158 -41.197 1.00 97.62 651 GLU A N 1
ATOM 4813 C CA . GLU A 1 651 ? 35.522 -9.687 -42.125 1.00 97.62 651 GLU A CA 1
ATOM 4814 C C . GLU A 1 651 ? 34.660 -10.754 -41.448 1.00 97.62 651 GLU A C 1
ATOM 4816 O O . GLU A 1 651 ? 35.156 -11.578 -40.677 1.00 97.62 651 GLU A O 1
ATOM 4821 N N . VAL A 1 652 ? 33.362 -10.768 -41.763 1.00 96.25 652 VAL A N 1
ATOM 4822 C CA . VAL A 1 652 ? 32.425 -11.795 -41.290 1.00 96.25 652 VAL A CA 1
ATOM 4823 C C . VAL A 1 652 ? 32.909 -13.169 -41.718 1.00 96.25 652 VAL A C 1
ATOM 4825 O O . VAL A 1 652 ? 33.147 -13.409 -42.901 1.00 96.25 652 VAL A O 1
ATOM 4828 N N . GLY A 1 653 ? 32.975 -14.092 -40.768 1.00 94.06 653 GLY A N 1
ATOM 4829 C CA . GLY A 1 653 ? 33.315 -15.481 -41.011 1.00 94.06 653 GLY A CA 1
ATOM 4830 C C . GLY A 1 653 ? 32.294 -16.434 -40.420 1.00 94.06 653 GLY A C 1
ATOM 4831 O O . GLY A 1 653 ? 31.136 -16.086 -40.203 1.00 94.06 653 GLY A O 1
ATOM 4832 N N . ALA A 1 654 ? 32.758 -17.660 -40.215 1.00 92.50 654 ALA A N 1
ATOM 4833 C CA . ALA A 1 654 ? 32.058 -18.731 -39.520 1.00 92.50 654 ALA A CA 1
ATOM 4834 C C . ALA A 1 654 ? 33.074 -19.543 -38.691 1.00 92.50 654 ALA A C 1
ATOM 4836 O O . ALA A 1 654 ? 33.045 -20.770 -38.705 1.00 92.50 654 ALA A O 1
ATOM 4837 N N . SER A 1 655 ? 34.049 -18.858 -38.077 1.00 90.12 655 SER A N 1
ATOM 4838 C CA . SER A 1 655 ? 35.074 -19.483 -37.229 1.00 90.12 655 SER A CA 1
ATOM 4839 C C . SER A 1 655 ? 34.525 -19.775 -35.828 1.00 90.12 655 SER A C 1
ATOM 4841 O O . SER A 1 655 ? 33.573 -19.135 -35.373 1.00 90.12 655 SER A O 1
ATOM 4843 N N . GLY A 1 656 ? 35.120 -20.742 -35.127 1.00 88.44 656 GLY A N 1
ATOM 4844 C CA . GLY A 1 656 ? 34.624 -21.209 -33.829 1.00 88.44 656 GLY A CA 1
ATOM 4845 C C . GLY A 1 656 ? 33.369 -22.077 -33.943 1.00 88.44 656 GLY A C 1
ATOM 4846 O O . GLY A 1 656 ? 33.087 -22.669 -34.986 1.00 88.44 656 GLY A O 1
ATOM 4847 N N . ARG A 1 657 ? 32.592 -22.169 -32.858 1.00 86.31 657 ARG A N 1
ATOM 4848 C CA . ARG A 1 657 ? 31.444 -23.084 -32.761 1.00 86.31 657 ARG A CA 1
ATOM 4849 C C . ARG A 1 657 ? 30.150 -22.447 -33.282 1.00 86.31 657 ARG A C 1
ATOM 4851 O O . ARG A 1 657 ? 29.274 -22.074 -32.503 1.00 86.31 657 ARG A O 1
ATOM 4858 N N . VAL A 1 658 ? 30.013 -22.355 -34.606 1.00 84.50 658 VAL A N 1
ATOM 4859 C CA . VAL A 1 658 ? 28.833 -21.782 -35.287 1.00 84.50 658 VAL A CA 1
ATOM 4860 C C . VAL A 1 658 ? 28.369 -22.609 -36.483 1.00 84.50 658 VAL A C 1
ATOM 4862 O O . VAL A 1 658 ? 29.139 -23.351 -37.078 1.00 84.50 658 VAL A O 1
ATOM 4865 N N . THR A 1 659 ? 27.096 -22.470 -36.864 1.00 81.50 659 THR A N 1
ATOM 4866 C CA . THR A 1 659 ? 26.477 -23.225 -37.972 1.00 81.50 659 THR A CA 1
ATOM 4867 C C . THR A 1 659 ? 26.520 -22.503 -39.320 1.00 81.50 659 THR A C 1
ATOM 4869 O O . THR A 1 659 ? 26.164 -23.083 -40.344 1.00 81.50 659 THR A O 1
ATOM 4872 N N . GLY A 1 660 ? 26.947 -21.239 -39.357 1.00 87.75 660 GLY A N 1
ATOM 4873 C CA . GLY A 1 660 ? 27.102 -20.503 -40.607 1.00 87.75 660 GLY A CA 1
ATOM 4874 C C . GLY A 1 660 ? 27.526 -19.045 -40.427 1.00 87.75 660 GLY A C 1
ATOM 4875 O O . GLY A 1 660 ? 27.599 -18.562 -39.294 1.00 87.75 660 GLY A O 1
ATOM 4876 N N . PRO A 1 661 ? 27.790 -18.327 -41.537 1.00 91.56 661 PRO A N 1
ATOM 4877 C CA . PRO A 1 661 ? 28.364 -16.990 -41.473 1.00 91.56 661 PRO A CA 1
ATOM 4878 C C . PRO A 1 661 ? 27.447 -15.934 -40.848 1.00 91.56 661 PRO A C 1
ATOM 4880 O O . PRO A 1 661 ? 26.303 -15.755 -41.278 1.00 91.56 661 PRO A O 1
ATOM 4883 N N . HIS A 1 662 ? 27.961 -15.233 -39.838 1.00 94.94 662 HIS A N 1
ATOM 4884 C CA . HIS A 1 662 ? 27.334 -14.080 -39.185 1.00 94.94 662 HIS A CA 1
ATOM 4885 C C . HIS A 1 662 ? 28.370 -13.323 -38.338 1.00 94.94 662 HIS A C 1
ATOM 4887 O O . HIS A 1 662 ? 29.448 -13.841 -38.064 1.00 94.94 662 HIS A O 1
ATOM 4893 N N . LEU A 1 663 ? 28.047 -12.094 -37.930 1.00 96.25 663 LEU A N 1
ATOM 4894 C CA . LEU A 1 663 ? 28.814 -11.375 -36.909 1.00 96.25 663 LEU A CA 1
ATOM 4895 C C . LEU A 1 663 ? 28.067 -11.468 -35.585 1.00 96.25 663 LEU A C 1
ATOM 4897 O O . LEU A 1 663 ? 26.949 -10.964 -35.505 1.00 96.25 663 LEU A O 1
ATOM 4901 N N . HIS A 1 664 ? 28.708 -12.018 -34.561 1.00 96.25 664 HIS A N 1
ATOM 4902 C CA . HIS A 1 664 ? 28.242 -11.883 -33.186 1.00 96.25 664 HIS A CA 1
ATOM 4903 C C . HIS A 1 664 ? 28.923 -10.671 -32.545 1.00 96.25 664 HIS A C 1
ATOM 4905 O O . HIS A 1 664 ? 30.152 -10.610 -32.453 1.00 96.25 664 HIS A O 1
ATOM 4911 N N . TRP A 1 665 ? 28.120 -9.687 -32.144 1.00 97.38 665 TRP A N 1
ATOM 4912 C CA . TRP A 1 665 ? 28.575 -8.465 -31.487 1.00 97.38 665 TRP A CA 1
ATOM 4913 C C . TRP A 1 665 ? 28.129 -8.469 -30.028 1.00 97.38 665 TRP A C 1
ATOM 4915 O O . TRP A 1 665 ? 26.946 -8.667 -29.753 1.00 97.38 665 TRP A O 1
ATOM 4925 N N . LEU A 1 666 ? 29.052 -8.240 -29.096 1.00 95.56 666 LEU A N 1
ATOM 4926 C CA . LEU A 1 666 ? 28.761 -8.182 -27.660 1.00 95.56 666 LEU A CA 1
ATOM 4927 C C . LEU A 1 666 ? 29.311 -6.906 -27.024 1.00 95.56 666 LEU A C 1
ATOM 4929 O O . LEU A 1 666 ? 30.237 -6.289 -27.555 1.00 95.56 666 LEU A O 1
ATOM 4933 N N . ALA A 1 667 ? 28.761 -6.547 -25.864 1.00 96.81 667 ALA A N 1
ATOM 4934 C CA . ALA A 1 667 ? 29.286 -5.498 -25.000 1.00 96.81 667 ALA A CA 1
ATOM 4935 C C . ALA A 1 667 ? 29.370 -5.992 -23.553 1.00 96.81 667 ALA A C 1
ATOM 4937 O O . ALA A 1 667 ? 28.488 -6.712 -23.076 1.00 96.81 667 ALA A O 1
ATOM 4938 N N . ALA A 1 668 ? 30.431 -5.591 -22.860 1.00 96.62 668 ALA A N 1
ATOM 4939 C CA . ALA A 1 668 ? 30.638 -5.882 -21.452 1.00 96.62 668 ALA A CA 1
ATOM 4940 C C . ALA A 1 668 ? 31.101 -4.630 -20.703 1.00 96.62 668 ALA A C 1
ATOM 4942 O O . ALA A 1 668 ? 31.842 -3.818 -21.254 1.00 96.62 668 ALA A O 1
ATOM 4943 N N . TYR A 1 669 ? 30.632 -4.483 -19.466 1.00 95.94 669 TYR A N 1
ATOM 4944 C CA . TYR A 1 669 ? 31.125 -3.514 -18.495 1.00 95.94 669 TYR A CA 1
ATOM 4945 C C . TYR A 1 669 ? 31.778 -4.310 -17.363 1.00 95.94 669 TYR A C 1
ATOM 4947 O O . TYR A 1 669 ? 31.063 -4.967 -16.600 1.00 95.94 669 TYR A O 1
ATOM 4955 N N . GLY A 1 670 ? 33.110 -4.356 -17.335 1.00 94.00 670 GLY A N 1
ATOM 4956 C CA . GLY A 1 670 ? 33.856 -5.306 -16.509 1.00 94.00 670 GLY A CA 1
ATOM 4957 C C . GLY A 1 670 ? 33.407 -6.751 -16.768 1.00 94.00 670 GLY A C 1
ATOM 4958 O O . GLY A 1 670 ? 33.279 -7.196 -17.915 1.00 94.00 670 GLY A O 1
ATOM 4959 N N . GLY A 1 671 ? 33.084 -7.492 -15.712 1.00 90.81 671 GLY A N 1
ATOM 4960 C CA . GLY A 1 671 ? 32.555 -8.854 -15.791 1.00 90.81 671 GLY A CA 1
ATOM 4961 C C . GLY A 1 671 ? 31.112 -8.960 -16.308 1.00 90.81 671 GLY A C 1
ATOM 4962 O O . GLY A 1 671 ? 30.660 -10.053 -16.667 1.00 90.81 671 GLY A O 1
ATOM 4963 N N . ILE A 1 672 ? 30.362 -7.855 -16.397 1.00 93.25 672 ILE A N 1
ATOM 4964 C CA . ILE A 1 672 ? 28.928 -7.875 -16.720 1.00 93.25 672 ILE A CA 1
ATOM 4965 C C . ILE A 1 672 ? 28.707 -7.723 -18.225 1.00 93.25 672 ILE A C 1
ATOM 4967 O O . ILE A 1 672 ? 28.904 -6.656 -18.801 1.00 93.25 672 ILE A O 1
ATOM 4971 N N . THR A 1 673 ? 28.213 -8.779 -18.875 1.00 93.81 673 THR A N 1
ATOM 4972 C CA . THR A 1 673 ? 27.795 -8.718 -20.289 1.00 93.81 673 THR A CA 1
ATOM 4973 C C . THR A 1 673 ? 26.354 -8.215 -20.404 1.00 93.81 673 THR A C 1
ATOM 4975 O O . THR A 1 673 ? 25.465 -8.700 -19.701 1.00 93.81 673 THR A O 1
ATOM 4978 N N . PHE A 1 674 ? 26.110 -7.266 -21.306 1.00 94.12 674 PHE A N 1
ATOM 4979 C CA . PHE A 1 674 ? 24.803 -6.636 -21.506 1.00 94.12 674 PHE A CA 1
ATOM 4980 C C . PHE A 1 674 ? 24.488 -6.458 -22.997 1.00 94.12 674 PHE A C 1
ATOM 4982 O O . PHE A 1 674 ? 25.327 -6.693 -23.865 1.00 94.12 674 PHE A O 1
ATOM 4989 N N . ASP A 1 675 ? 23.255 -6.061 -23.303 1.00 94.06 675 ASP A N 1
ATOM 4990 C CA . ASP A 1 675 ? 22.784 -5.854 -24.670 1.00 94.06 675 ASP A CA 1
ATOM 4991 C C . ASP A 1 675 ? 23.539 -4.697 -25.356 1.00 94.06 675 ASP A C 1
ATOM 4993 O O . ASP A 1 675 ? 23.312 -3.529 -25.007 1.00 94.06 675 ASP A O 1
ATOM 4997 N N . PRO A 1 676 ? 24.393 -4.978 -26.361 1.00 94.62 676 PRO A N 1
ATOM 4998 C CA . PRO A 1 676 ? 25.229 -3.967 -27.006 1.00 94.62 676 PRO A CA 1
ATOM 4999 C C . PRO A 1 676 ? 24.412 -2.925 -27.777 1.00 94.62 676 PRO A C 1
ATOM 5001 O O . PRO A 1 676 ? 24.884 -1.811 -28.006 1.00 94.62 676 PRO A O 1
ATOM 5004 N N . LEU A 1 677 ? 23.156 -3.225 -28.135 1.00 92.44 677 LEU A N 1
ATOM 5005 C CA . LEU A 1 677 ? 22.274 -2.236 -28.755 1.00 92.44 677 LEU A CA 1
ATOM 5006 C C . LEU A 1 677 ? 21.928 -1.087 -27.802 1.00 92.44 677 LEU A C 1
ATOM 5008 O O . LEU A 1 677 ? 21.583 -0.012 -28.282 1.00 92.44 677 LEU A O 1
ATOM 5012 N N . GLY A 1 678 ? 22.067 -1.279 -26.485 1.00 87.56 678 GLY A N 1
ATOM 5013 C CA . GLY A 1 678 ? 21.910 -0.218 -25.489 1.00 87.56 678 GLY A CA 1
ATOM 5014 C C . GLY A 1 678 ? 22.964 0.889 -25.591 1.00 87.56 678 GLY A C 1
ATOM 5015 O O . GLY A 1 678 ? 22.722 1.987 -25.100 1.00 87.56 678 GLY A O 1
ATOM 5016 N N . LEU A 1 679 ? 24.098 0.633 -26.255 1.00 90.62 679 LEU A N 1
ATOM 5017 C CA . LEU A 1 679 ? 25.127 1.643 -26.529 1.00 90.62 679 LEU A CA 1
ATOM 5018 C C . LEU A 1 679 ? 24.805 2.494 -27.761 1.00 90.62 679 LEU A C 1
ATOM 5020 O O . LEU A 1 679 ? 25.304 3.612 -27.902 1.00 90.62 679 LEU A O 1
ATOM 5024 N N . VAL A 1 680 ? 23.989 1.972 -28.682 1.00 89.56 680 VAL A N 1
ATOM 5025 C CA . VAL A 1 680 ? 23.690 2.650 -29.944 1.00 89.56 680 VAL A CA 1
ATOM 5026 C C . VAL A 1 680 ? 22.778 3.841 -29.669 1.00 89.56 680 VAL A C 1
ATOM 5028 O O . VAL A 1 680 ? 21.624 3.677 -29.282 1.00 89.56 680 VAL A O 1
ATOM 5031 N N . GLY A 1 681 ? 23.297 5.050 -29.886 1.00 75.25 681 GLY A N 1
ATOM 5032 C CA . GLY A 1 681 ? 22.595 6.295 -29.553 1.00 75.25 681 GLY A CA 1
ATOM 5033 C C . GLY A 1 681 ? 22.699 6.713 -28.081 1.00 75.25 681 GLY A C 1
ATOM 5034 O O . GLY A 1 681 ? 22.052 7.684 -27.693 1.00 75.25 681 GLY A O 1
ATOM 5035 N N . LEU A 1 682 ? 23.500 6.013 -27.267 1.00 81.38 682 LEU A N 1
ATOM 5036 C CA . LEU A 1 682 ? 23.811 6.425 -25.900 1.00 81.38 682 LEU A CA 1
ATOM 5037 C C . LEU A 1 682 ? 24.837 7.562 -25.933 1.00 81.38 682 LEU A C 1
ATOM 5039 O O . LEU A 1 682 ? 25.960 7.381 -26.396 1.00 81.38 682 LEU A O 1
ATOM 5043 N N . ASP A 1 683 ? 24.436 8.728 -25.432 1.00 77.25 683 ASP A N 1
ATOM 5044 C CA . ASP A 1 683 ? 25.285 9.910 -25.296 1.00 77.25 683 ASP A CA 1
ATOM 5045 C C . ASP A 1 683 ? 25.393 10.287 -23.810 1.00 77.25 683 ASP A C 1
ATOM 5047 O O . ASP A 1 683 ? 24.419 10.734 -23.197 1.00 77.25 683 ASP A O 1
ATOM 5051 N N . LEU A 1 684 ? 26.578 10.083 -23.222 1.00 73.94 684 LEU A N 1
ATOM 5052 C CA . LEU A 1 684 ? 26.859 10.436 -21.823 1.00 73.94 684 LEU A CA 1
ATOM 5053 C C . LEU A 1 684 ? 26.892 11.952 -21.587 1.00 73.94 684 LEU A C 1
ATOM 5055 O O . LEU A 1 684 ? 26.680 12.388 -20.454 1.00 73.94 684 LEU A O 1
ATOM 5059 N N . ASN A 1 685 ? 27.115 12.746 -22.635 1.00 71.31 685 ASN A N 1
ATOM 5060 C CA . ASN A 1 685 ? 27.239 14.200 -22.574 1.00 71.31 685 ASN A CA 1
ATOM 5061 C C . ASN A 1 685 ? 25.932 14.921 -22.945 1.00 71.31 685 ASN A C 1
ATOM 5063 O O . ASN A 1 685 ? 25.801 16.117 -22.686 1.00 71.31 685 ASN A O 1
ATOM 5067 N N . ALA A 1 686 ? 24.940 14.214 -23.497 1.00 66.81 686 ALA A N 1
ATOM 5068 C CA . ALA A 1 686 ? 23.640 14.797 -23.812 1.00 66.81 686 ALA A CA 1
ATOM 5069 C C . ALA A 1 686 ? 22.945 15.347 -22.549 1.00 66.81 686 ALA A C 1
ATOM 5071 O O . ALA A 1 686 ? 23.007 14.719 -21.484 1.00 66.81 686 ALA A O 1
ATOM 5072 N N . PRO A 1 687 ? 22.225 16.483 -22.627 1.00 60.25 687 PRO A N 1
ATOM 5073 C CA . PRO A 1 687 ? 21.463 17.004 -21.500 1.00 60.25 687 PRO A CA 1
ATOM 5074 C C . PRO A 1 687 ? 20.597 15.930 -20.850 1.00 60.25 687 PRO A C 1
ATOM 5076 O O . PRO A 1 687 ? 19.946 15.139 -21.536 1.00 60.25 687 PRO A O 1
ATOM 5079 N N . TRP A 1 688 ? 20.473 15.972 -19.515 1.00 53.00 688 TRP A N 1
ATOM 5080 C CA . TRP A 1 688 ? 19.407 15.251 -18.795 1.00 53.00 688 TRP A CA 1
ATOM 5081 C C . TRP A 1 688 ? 18.029 15.860 -19.115 1.00 53.00 688 TRP A C 1
ATOM 5083 O O . TRP A 1 688 ? 17.112 15.831 -18.299 1.00 53.00 688 TRP A O 1
ATOM 5093 N N . ALA A 1 689 ? 17.847 16.415 -20.314 1.00 41.75 689 ALA A N 1
ATOM 5094 C CA . ALA A 1 689 ? 16.564 16.831 -20.812 1.00 41.75 689 ALA A CA 1
ATOM 5095 C C . ALA A 1 689 ? 15.645 15.603 -20.781 1.00 41.75 689 ALA A C 1
ATOM 5097 O O . ALA A 1 689 ? 16.071 14.487 -21.124 1.00 41.75 689 ALA A O 1
ATOM 5098 N N . PRO A 1 690 ? 14.398 15.751 -20.313 1.00 36.56 690 PRO A N 1
ATOM 5099 C CA . PRO A 1 690 ? 13.403 14.734 -20.576 1.00 36.56 690 PRO A CA 1
ATOM 5100 C C . PRO A 1 690 ? 13.388 14.533 -22.090 1.00 36.56 690 PRO A C 1
ATOM 5102 O O . PRO A 1 690 ? 13.331 15.511 -22.840 1.00 36.56 690 PRO A O 1
ATOM 5105 N N . LEU A 1 691 ? 13.467 13.278 -22.546 1.00 36.38 691 LEU A N 1
ATOM 5106 C CA . LEU A 1 691 ? 13.060 12.944 -23.906 1.00 36.38 691 LEU A CA 1
ATOM 5107 C C . LEU A 1 691 ? 11.755 13.707 -24.143 1.00 36.38 691 LEU A C 1
ATOM 5109 O O . LEU A 1 691 ? 10.783 13.460 -23.427 1.00 36.38 691 LEU A O 1
ATOM 5113 N N . ARG A 1 692 ? 11.727 14.655 -25.089 1.00 34.84 692 ARG A N 1
ATOM 5114 C CA . ARG A 1 692 ? 10.479 15.261 -25.564 1.00 34.84 692 ARG A CA 1
ATOM 5115 C C . ARG A 1 692 ? 9.684 14.169 -26.297 1.00 34.84 692 ARG A C 1
ATOM 5117 O O . ARG A 1 692 ? 9.485 14.217 -27.500 1.00 34.84 692 ARG A O 1
ATOM 5124 N N . LYS A 1 693 ? 9.161 13.190 -25.557 1.00 37.94 693 LYS A N 1
ATOM 5125 C CA . LYS A 1 693 ? 7.756 12.844 -25.706 1.00 37.94 693 LYS A CA 1
ATOM 5126 C C . LYS A 1 693 ? 7.042 14.030 -25.089 1.00 37.94 693 LYS A C 1
ATOM 5128 O O . LYS A 1 693 ? 7.265 14.320 -23.918 1.00 37.94 693 LYS A O 1
ATOM 5133 N N . ARG A 1 694 ? 6.306 14.769 -25.922 1.00 38.19 694 ARG A N 1
ATOM 5134 C CA . ARG A 1 694 ? 5.322 15.795 -25.546 1.00 38.19 694 ARG A CA 1
ATOM 5135 C C . ARG A 1 694 ? 4.915 15.580 -24.085 1.00 38.19 694 ARG A C 1
ATOM 5137 O O . ARG A 1 694 ? 4.357 14.518 -23.814 1.00 38.19 694 ARG A O 1
ATOM 5144 N N . ALA A 1 695 ? 5.319 16.478 -23.175 1.00 44.22 695 ALA A N 1
ATOM 5145 C CA . ALA A 1 695 ? 5.074 16.315 -21.744 1.00 44.22 695 ALA A CA 1
ATOM 5146 C C . ALA A 1 695 ? 3.614 15.894 -21.581 1.00 44.22 695 ALA A C 1
ATOM 5148 O O . ALA A 1 695 ? 2.713 16.633 -21.981 1.00 44.22 695 ALA A O 1
ATOM 5149 N N . LEU A 1 696 ? 3.398 14.650 -21.155 1.00 55.78 696 LEU A N 1
ATOM 5150 C CA . LEU A 1 696 ? 2.053 14.149 -20.959 1.00 55.78 696 LEU A CA 1
ATOM 5151 C C . LEU A 1 696 ? 1.493 14.994 -19.821 1.00 55.78 696 LEU A C 1
ATOM 5153 O O . LEU A 1 696 ? 2.029 14.963 -18.715 1.00 55.78 696 LEU A O 1
ATOM 5157 N N . SER A 1 697 ? 0.495 15.821 -20.129 1.00 70.19 697 SER A N 1
ATOM 5158 C CA . SER A 1 697 ? -0.197 16.638 -19.137 1.00 70.19 697 SER A CA 1
ATOM 5159 C C . SER A 1 697 ? -0.641 15.724 -18.010 1.00 70.19 697 SER A C 1
ATOM 5161 O O . SER A 1 697 ? -1.206 14.673 -18.308 1.00 70.19 697 SER A O 1
ATOM 5163 N N . ALA A 1 698 ? -0.383 16.086 -16.752 1.00 77.06 698 ALA A N 1
ATOM 5164 C CA . ALA A 1 698 ? -0.919 15.341 -15.619 1.00 77.06 698 ALA A CA 1
ATOM 5165 C C . ALA A 1 698 ? -2.451 15.237 -15.746 1.00 77.06 698 ALA A C 1
ATOM 5167 O O . ALA A 1 698 ? -3.067 16.140 -16.330 1.00 77.06 698 ALA A O 1
ATOM 5168 N N . PRO A 1 699 ? -3.083 14.162 -15.247 1.00 85.94 699 PRO A N 1
ATOM 5169 C CA . PRO A 1 699 ? -4.532 14.094 -15.309 1.00 85.94 699 PRO A CA 1
ATOM 5170 C C . PRO A 1 699 ? -5.152 15.226 -14.502 1.00 85.94 699 PRO A C 1
ATOM 5172 O O . PRO A 1 699 ? -4.633 15.585 -13.445 1.00 85.94 699 PRO A O 1
ATOM 5175 N N . GLN A 1 700 ? -6.232 15.794 -15.025 1.00 89.25 700 GLN A N 1
ATOM 5176 C CA . GLN A 1 700 ? -6.897 16.920 -14.388 1.00 89.25 700 GLN A CA 1
ATOM 5177 C C . GLN A 1 700 ? -7.627 16.450 -13.132 1.00 89.25 700 GLN A C 1
ATOM 5179 O O . GLN A 1 700 ? -8.410 15.502 -13.187 1.00 89.25 700 GLN A O 1
ATOM 5184 N N . ASP A 1 701 ? -7.392 17.126 -12.015 1.00 87.44 701 ASP A N 1
ATOM 5185 C CA . ASP A 1 701 ? -8.105 16.877 -10.767 1.00 87.44 701 ASP A CA 1
ATOM 5186 C C . ASP A 1 701 ? -9.336 17.792 -10.711 1.00 87.44 701 ASP A C 1
ATOM 5188 O O . ASP A 1 701 ? -9.250 18.941 -10.281 1.00 87.44 701 ASP A O 1
ATOM 5192 N N . LEU A 1 702 ? -10.472 17.293 -11.208 1.00 88.69 702 LEU A N 1
ATOM 5193 C CA . LEU A 1 702 ? -11.771 17.965 -11.121 1.00 88.69 702 LEU A CA 1
ATOM 5194 C C . LEU A 1 702 ? -12.596 17.358 -9.985 1.00 88.69 702 LEU A C 1
ATOM 5196 O O . LEU A 1 702 ? -12.616 16.138 -9.810 1.00 88.69 702 LEU A O 1
ATOM 5200 N N . THR A 1 703 ? -13.328 18.186 -9.239 1.00 93.69 703 THR A N 1
ATOM 5201 C CA . THR A 1 703 ? -14.410 17.672 -8.385 1.00 93.69 703 THR A CA 1
ATOM 5202 C C . THR A 1 703 ? -15.574 17.173 -9.244 1.00 93.69 703 THR A C 1
ATOM 5204 O O . THR A 1 703 ? -15.689 17.515 -10.425 1.00 93.69 703 THR A O 1
ATOM 5207 N N . ALA A 1 704 ? -16.473 16.376 -8.658 1.00 92.25 704 ALA A N 1
ATOM 5208 C CA . ALA A 1 704 ? -17.647 15.881 -9.373 1.00 92.25 704 ALA A CA 1
ATOM 5209 C C . ALA A 1 704 ? -18.537 17.032 -9.877 1.00 92.25 704 ALA A C 1
ATOM 5211 O O . ALA A 1 704 ? -19.071 16.947 -10.980 1.00 92.25 704 ALA A O 1
ATOM 5212 N N . GLU A 1 705 ? -18.646 18.117 -9.110 1.00 94.44 705 GLU A N 1
ATOM 5213 C CA . GLU A 1 705 ? -19.399 19.322 -9.466 1.00 94.44 705 GLU A CA 1
ATOM 5214 C C . GLU A 1 705 ? -18.721 20.105 -10.596 1.00 94.44 705 GLU A C 1
ATOM 5216 O O . GLU A 1 705 ? -19.403 20.643 -11.467 1.00 94.44 705 GLU A O 1
ATOM 5221 N N . GLN A 1 706 ? -17.385 20.168 -10.603 1.00 96.19 706 GLN A N 1
ATOM 5222 C CA . GLN A 1 706 ? -16.625 20.838 -11.661 1.00 96.19 706 GLN A CA 1
ATOM 5223 C C . GLN A 1 706 ? -16.733 20.095 -12.997 1.00 96.19 706 GLN A C 1
ATOM 5225 O O . GLN A 1 706 ? -16.962 20.736 -14.022 1.00 96.19 706 GLN A O 1
ATOM 5230 N N . ASP A 1 707 ? -16.606 18.762 -12.998 1.00 96.75 707 ASP A N 1
ATOM 5231 C CA . ASP A 1 707 ? -16.787 17.957 -14.216 1.00 96.75 707 ASP A CA 1
ATOM 5232 C C . ASP A 1 707 ? -18.237 18.018 -14.724 1.00 96.75 707 ASP A C 1
ATOM 5234 O O . ASP A 1 707 ? -18.463 18.223 -15.918 1.00 96.75 707 ASP A O 1
ATOM 5238 N N . HIS A 1 708 ? -19.220 17.955 -13.816 1.00 97.31 708 HIS A N 1
ATOM 5239 C CA . HIS A 1 708 ? -20.641 18.071 -14.157 1.00 97.31 708 HIS A CA 1
ATOM 5240 C C . HIS A 1 708 ? -20.961 19.415 -14.808 1.00 97.31 708 HIS A C 1
ATOM 5242 O O . HIS A 1 708 ? -21.527 19.452 -15.901 1.00 97.31 708 HIS A O 1
ATOM 5248 N N . ARG A 1 709 ? -20.519 20.517 -14.188 1.00 97.06 709 ARG A N 1
ATOM 5249 C CA . ARG A 1 709 ? -20.690 21.868 -14.732 1.00 97.06 709 ARG A CA 1
ATOM 5250 C C . ARG A 1 709 ? -20.008 22.016 -16.086 1.00 97.06 709 ARG A C 1
ATOM 5252 O O . ARG A 1 709 ? -20.635 22.485 -17.026 1.00 97.06 709 ARG A O 1
ATOM 5259 N N . ARG A 1 710 ? -18.772 21.529 -16.224 1.00 96.94 710 ARG A N 1
ATOM 5260 C CA . ARG A 1 710 ? -18.059 21.532 -17.507 1.00 96.94 710 ARG A CA 1
ATOM 5261 C C . ARG A 1 710 ? -18.841 20.786 -18.591 1.00 96.94 710 ARG A C 1
ATOM 5263 O O . ARG A 1 710 ? -18.877 21.235 -19.734 1.00 96.94 710 ARG A O 1
ATOM 5270 N N . MET A 1 711 ? -19.437 19.638 -18.269 1.00 97.75 711 MET A N 1
ATOM 5271 C CA . MET A 1 711 ? -20.244 18.883 -19.228 1.00 97.75 711 MET A CA 1
ATOM 5272 C C . MET A 1 711 ? -21.521 19.639 -19.616 1.00 97.75 711 MET A C 1
ATOM 5274 O O . MET A 1 711 ? -21.871 19.664 -20.795 1.00 97.75 711 MET A O 1
ATOM 5278 N N . MET A 1 712 ? -22.184 20.292 -18.657 1.00 98.06 712 MET A N 1
ATOM 5279 C CA . MET A 1 712 ? -23.317 21.181 -18.936 1.00 98.06 712 MET A CA 1
ATOM 5280 C C . MET A 1 712 ? -22.909 22.327 -19.870 1.00 98.06 712 MET A C 1
ATOM 5282 O O . MET A 1 712 ? -23.589 22.551 -20.870 1.00 98.06 712 MET A O 1
ATOM 5286 N N . ASP A 1 713 ? -21.768 22.973 -19.616 1.00 97.75 713 ASP A N 1
ATOM 5287 C CA . ASP A 1 713 ? -21.239 24.059 -20.448 1.00 97.75 713 ASP A CA 1
ATOM 5288 C C . ASP A 1 713 ? -20.956 23.586 -21.884 1.00 97.75 713 ASP A C 1
ATOM 5290 O O . ASP A 1 713 ? -21.364 24.236 -22.846 1.00 97.75 713 ASP A O 1
ATOM 5294 N N . LEU A 1 714 ? -20.328 22.413 -22.050 1.00 97.69 714 LEU A N 1
ATOM 5295 C CA . LEU A 1 714 ? -20.060 21.813 -23.367 1.00 97.69 714 LEU A CA 1
ATOM 5296 C C . LEU A 1 714 ? -21.331 21.504 -24.165 1.00 97.69 714 LEU A C 1
ATOM 5298 O O . LEU A 1 714 ? -21.305 21.515 -25.395 1.00 97.69 714 LEU A O 1
ATOM 5302 N N . LEU A 1 715 ? -22.427 21.200 -23.474 1.00 97.75 715 LEU A N 1
ATOM 5303 C CA . LEU A 1 715 ? -23.730 20.923 -24.073 1.00 97.75 715 LEU A CA 1
ATOM 5304 C C . LEU A 1 715 ? -24.592 22.186 -24.213 1.00 97.75 715 LEU A C 1
ATOM 5306 O O . LEU A 1 715 ? -25.678 22.122 -24.787 1.00 97.75 715 LEU A O 1
ATOM 5310 N N . GLY A 1 716 ? -24.138 23.325 -23.683 1.00 97.50 716 GLY A N 1
ATOM 5311 C CA . GLY A 1 716 ? -24.908 24.563 -23.625 1.00 97.50 716 GLY A CA 1
ATOM 5312 C C . GLY A 1 716 ? -26.153 24.463 -22.739 1.00 97.50 716 GLY A C 1
ATOM 5313 O O . GLY A 1 716 ? -27.173 25.067 -23.075 1.00 97.50 716 GLY A O 1
ATOM 5314 N N . ILE A 1 717 ? -26.098 23.683 -21.655 1.00 98.19 717 ILE A N 1
ATOM 5315 C CA . ILE A 1 717 ? -27.161 23.540 -20.651 1.00 98.19 717 ILE A CA 1
ATOM 5316 C C . ILE A 1 717 ? -26.932 24.566 -19.543 1.00 98.19 717 ILE A C 1
ATOM 5318 O O . ILE A 1 717 ? -25.873 24.588 -18.926 1.00 98.19 717 ILE A O 1
ATOM 5322 N N . LYS A 1 718 ? -27.945 25.381 -19.249 1.00 96.81 718 LYS A N 1
ATOM 5323 C CA . LYS A 1 718 ? -27.903 26.368 -18.162 1.00 96.81 718 LYS A CA 1
ATOM 5324 C C . LYS A 1 718 ? -28.516 25.837 -16.872 1.00 96.81 718 LYS A C 1
ATOM 5326 O O . LYS A 1 718 ? -28.011 26.125 -15.791 1.00 96.81 718 LYS A O 1
ATOM 5331 N N . ALA A 1 719 ? -29.587 25.053 -16.982 1.00 97.00 719 ALA A N 1
ATOM 5332 C CA . ALA A 1 719 ? -30.281 24.480 -15.838 1.00 97.00 719 ALA A CA 1
ATOM 5333 C C . ALA A 1 719 ? -30.798 23.069 -16.142 1.00 97.00 719 ALA A C 1
ATOM 5335 O O . ALA A 1 719 ? -31.297 22.785 -17.235 1.00 97.00 719 ALA A O 1
ATOM 5336 N N . LEU A 1 720 ? -30.689 22.195 -15.141 1.00 96.94 720 LEU A N 1
ATOM 5337 C CA . LEU A 1 720 ? -31.293 20.865 -15.130 1.00 96.94 720 LEU A CA 1
ATOM 5338 C C . LEU A 1 720 ? -32.512 20.869 -14.207 1.00 96.94 720 LEU A C 1
ATOM 5340 O O . LEU A 1 720 ? -32.516 21.541 -13.172 1.00 96.94 720 LEU A O 1
ATOM 5344 N N . ARG A 1 721 ? -33.533 20.087 -14.560 1.00 95.19 721 ARG A N 1
ATOM 5345 C CA . ARG A 1 721 ? -34.631 19.771 -13.648 1.00 95.19 721 ARG A CA 1
ATOM 5346 C C . ARG A 1 721 ? -34.107 18.924 -12.482 1.00 95.19 721 ARG A C 1
ATOM 5348 O O . ARG A 1 721 ? -33.228 18.082 -12.684 1.00 95.19 721 ARG A O 1
ATOM 5355 N N . PRO A 1 722 ? -34.628 19.130 -11.263 1.00 92.94 722 PRO A N 1
ATOM 5356 C CA . PRO A 1 722 ? -34.244 18.313 -10.124 1.00 92.94 722 PRO A CA 1
ATOM 5357 C C . PRO A 1 722 ? -34.735 16.871 -10.313 1.00 92.94 722 PRO A C 1
ATOM 5359 O O . PRO A 1 722 ? -35.850 16.642 -10.776 1.00 92.94 722 PRO A O 1
ATOM 5362 N N . GLY A 1 723 ? -33.900 15.902 -9.928 1.00 92.94 723 GLY A N 1
ATOM 5363 C CA . GLY A 1 723 ? -34.279 14.487 -9.878 1.00 92.94 723 GLY A CA 1
ATOM 5364 C C . GLY A 1 723 ? -35.419 14.224 -8.899 1.00 92.94 723 GLY A C 1
ATOM 5365 O O . GLY A 1 723 ? -35.648 15.023 -7.994 1.00 92.94 723 GLY A O 1
ATOM 5366 N N . ALA A 1 724 ? -36.106 13.094 -9.048 1.00 92.81 724 ALA A N 1
ATOM 5367 C CA . ALA A 1 724 ? -37.131 12.674 -8.102 1.00 92.81 724 ALA A CA 1
ATOM 5368 C C . ALA A 1 724 ? -36.533 12.515 -6.692 1.00 92.81 724 ALA A C 1
ATOM 5370 O O . ALA A 1 724 ? -35.492 11.878 -6.508 1.00 92.81 724 ALA A O 1
ATOM 5371 N N . SER A 1 725 ? -37.178 13.120 -5.701 1.00 91.19 725 SER A N 1
ATOM 5372 C CA . SER A 1 725 ? -36.780 13.096 -4.297 1.00 91.19 725 SER A CA 1
ATOM 5373 C C . SER A 1 725 ? -37.397 11.893 -3.587 1.00 91.19 725 SER A C 1
ATOM 5375 O O . SER A 1 725 ? -38.575 11.601 -3.762 1.00 91.19 725 SER A O 1
ATOM 5377 N N . GLY A 1 726 ? -36.624 11.228 -2.727 1.00 88.25 726 GLY A N 1
ATOM 5378 C CA . GLY A 1 726 ? -37.152 10.204 -1.815 1.00 88.25 726 GLY A CA 1
ATOM 5379 C C . GLY A 1 726 ? -37.896 10.775 -0.601 1.00 88.25 726 GLY A C 1
ATOM 5380 O O . GLY A 1 726 ? -38.343 10.013 0.245 1.00 88.25 726 GLY A O 1
ATOM 5381 N N . ASN A 1 727 ? -37.973 12.103 -0.473 1.00 89.12 727 ASN A N 1
ATOM 5382 C CA . ASN A 1 727 ? -38.776 12.777 0.543 1.00 89.12 727 ASN A CA 1
ATOM 5383 C C . ASN A 1 727 ? -40.156 13.105 -0.039 1.00 89.12 727 ASN A C 1
ATOM 5385 O O . ASN A 1 727 ? -40.247 14.002 -0.877 1.00 89.12 727 ASN A O 1
ATOM 5389 N N . ASP A 1 728 ? -41.195 12.430 0.455 1.00 89.56 728 ASP A N 1
ATOM 5390 C CA . ASP A 1 728 ? -42.590 12.562 0.005 1.00 89.56 728 ASP A CA 1
ATOM 5391 C C . ASP A 1 728 ? -43.151 13.988 0.143 1.00 89.56 728 ASP A C 1
ATOM 5393 O O . ASP A 1 728 ? -44.061 14.378 -0.581 1.00 89.56 728 ASP A O 1
ATOM 5397 N N . SER A 1 729 ? -42.574 14.808 1.026 1.00 90.12 729 SER A N 1
ATOM 5398 C CA . SER A 1 729 ? -42.977 16.208 1.219 1.00 90.12 729 SER A CA 1
ATOM 5399 C C . SER A 1 729 ? -42.298 17.186 0.251 1.00 90.12 729 SER A C 1
ATOM 5401 O O . SER A 1 729 ? -42.569 18.386 0.298 1.00 90.12 729 SER A O 1
ATOM 5403 N N . ALA A 1 730 ? -41.364 16.725 -0.587 1.00 91.88 730 ALA A N 1
ATOM 5404 C CA . ALA A 1 730 ? -40.685 17.578 -1.556 1.00 91.88 730 ALA A CA 1
ATOM 5405 C C . ALA A 1 730 ? -41.581 17.844 -2.786 1.00 91.88 730 ALA A C 1
ATOM 5407 O O . ALA A 1 730 ? -42.317 16.955 -3.219 1.00 91.88 730 ALA A O 1
ATOM 5408 N N . PRO A 1 731 ? -41.491 19.029 -3.422 1.00 90.50 731 PRO A N 1
ATOM 5409 C CA . PRO A 1 731 ? -42.283 19.346 -4.619 1.00 90.50 731 PRO A CA 1
ATOM 5410 C C . PRO A 1 731 ? -41.971 18.429 -5.814 1.00 90.50 731 PRO A C 1
ATOM 5412 O O . PRO A 1 731 ? -42.778 18.293 -6.724 1.00 90.50 731 PRO A O 1
ATOM 5415 N N . ASN A 1 732 ? -40.802 17.794 -5.802 1.00 92.19 732 ASN A N 1
ATOM 5416 C CA . ASN A 1 732 ? -40.312 16.831 -6.781 1.00 92.19 732 ASN A CA 1
ATOM 5417 C C . ASN A 1 732 ? -40.224 15.407 -6.196 1.00 92.19 732 ASN A C 1
ATOM 5419 O O . ASN A 1 732 ? -39.307 14.674 -6.558 1.00 92.19 732 ASN A O 1
ATOM 5423 N N . HIS A 1 733 ? -41.080 15.026 -5.241 1.00 91.69 733 HIS A N 1
ATOM 5424 C CA . HIS A 1 733 ? -41.098 13.662 -4.698 1.00 91.69 733 HIS A CA 1
ATOM 5425 C C . HIS A 1 733 ? -41.331 12.607 -5.790 1.00 91.69 733 HIS A C 1
ATOM 5427 O O . HIS A 1 733 ? -41.910 12.881 -6.842 1.00 91.69 733 HIS A O 1
ATOM 5433 N N . ALA A 1 734 ? -40.838 11.395 -5.552 1.00 93.88 734 ALA A N 1
ATOM 5434 C CA . ALA A 1 734 ? -40.986 10.289 -6.483 1.00 93.88 734 ALA A CA 1
ATOM 5435 C C . ALA A 1 734 ? -42.460 9.896 -6.670 1.00 93.88 734 ALA A C 1
ATOM 5437 O O . ALA A 1 734 ? -43.188 9.703 -5.697 1.00 93.88 734 ALA A O 1
ATOM 5438 N N . ASN A 1 735 ? -42.884 9.734 -7.927 1.00 93.25 735 ASN A N 1
ATOM 5439 C CA . ASN A 1 735 ? -44.227 9.257 -8.235 1.00 93.25 735 ASN A CA 1
ATOM 5440 C C . ASN A 1 735 ? -44.349 7.754 -7.941 1.00 93.25 735 ASN A C 1
ATOM 5442 O O . ASN A 1 735 ? -43.564 6.958 -8.462 1.00 93.25 735 ASN A O 1
ATOM 5446 N N . TYR A 1 736 ? -45.370 7.382 -7.173 1.00 91.56 736 TYR A N 1
ATOM 5447 C CA . TYR A 1 736 ? -45.806 5.997 -6.961 1.00 91.56 736 TYR A CA 1
ATOM 5448 C C . TYR A 1 736 ? -47.313 5.826 -7.230 1.00 91.56 736 TYR A C 1
ATOM 5450 O O . TYR A 1 736 ? -47.930 4.878 -6.748 1.00 91.56 736 TYR A O 1
ATOM 5458 N N . ASP A 1 737 ? -47.911 6.740 -8.001 1.00 91.75 737 ASP A N 1
ATOM 5459 C CA . ASP A 1 737 ? -49.258 6.592 -8.552 1.00 91.75 737 ASP A CA 1
ATOM 5460 C C . ASP A 1 737 ? -49.185 6.005 -9.969 1.00 91.75 737 ASP A C 1
ATOM 5462 O O . ASP A 1 737 ? -48.550 6.562 -10.873 1.00 91.75 737 ASP A O 1
ATOM 5466 N N . GLU A 1 738 ? -49.821 4.847 -10.159 1.00 90.19 738 GLU A N 1
ATOM 5467 C CA . GLU A 1 738 ? -49.684 4.049 -11.381 1.00 90.19 738 GLU A CA 1
ATOM 5468 C C . GLU A 1 738 ? -50.460 4.717 -12.521 1.00 90.19 738 GLU A C 1
ATOM 5470 O O . GLU A 1 738 ? -50.060 4.616 -13.681 1.00 90.19 738 GLU A O 1
ATOM 5475 N N . ALA A 1 739 ? -51.501 5.497 -12.198 1.00 93.06 739 ALA A N 1
ATOM 5476 C CA . ALA A 1 739 ? -52.248 6.283 -13.175 1.00 93.06 739 ALA A CA 1
ATOM 5477 C C . ALA A 1 739 ? -51.386 7.380 -13.827 1.00 93.06 739 ALA A C 1
ATOM 5479 O O . ALA A 1 739 ? -51.623 7.755 -14.974 1.00 93.06 739 ALA A O 1
ATOM 5480 N N . LEU A 1 740 ? -50.358 7.864 -13.121 1.00 90.12 740 LEU A N 1
ATOM 5481 C CA . LEU A 1 740 ? -49.425 8.891 -13.595 1.00 90.12 740 LEU A CA 1
ATOM 5482 C C . LEU A 1 740 ? -48.115 8.302 -14.145 1.00 90.12 740 LEU A C 1
ATOM 5484 O O . LEU A 1 740 ? -47.227 9.045 -14.572 1.00 90.12 740 LEU A O 1
ATOM 5488 N N . ALA A 1 741 ? -47.975 6.972 -14.147 1.00 91.44 741 ALA A N 1
ATOM 5489 C CA . ALA A 1 741 ? -46.714 6.310 -14.460 1.00 91.44 741 ALA A CA 1
ATOM 5490 C C . ALA A 1 741 ? -46.315 6.386 -15.939 1.00 91.44 741 ALA A C 1
ATOM 5492 O O . ALA A 1 741 ? -45.127 6.285 -16.245 1.00 91.44 741 ALA A O 1
ATOM 5493 N N . ASN A 1 742 ? -47.264 6.594 -16.855 1.00 91.38 742 ASN A N 1
ATOM 5494 C CA . ASN A 1 742 ? -47.026 6.551 -18.302 1.00 91.38 742 ASN A CA 1
ATOM 5495 C C . ASN A 1 742 ? -47.356 7.889 -18.990 1.00 91.38 742 ASN A C 1
ATOM 5497 O O . ASN A 1 742 ? -48.250 7.934 -19.834 1.00 91.38 742 ASN A O 1
ATOM 5501 N N . PRO A 1 743 ? -46.641 8.985 -18.671 1.00 91.88 743 PRO A N 1
ATOM 5502 C CA . PRO A 1 743 ? -46.892 10.291 -19.287 1.00 91.88 743 PRO A CA 1
ATOM 5503 C C . PRO A 1 743 ? -46.548 10.330 -20.786 1.00 91.88 743 PRO A C 1
ATOM 5505 O O . PRO A 1 743 ? -47.013 11.217 -21.496 1.00 91.88 743 PRO A O 1
ATOM 5508 N N . TYR A 1 744 ? -45.749 9.374 -21.273 1.00 92.62 744 TYR A N 1
ATOM 5509 C CA . TYR A 1 744 ? -45.368 9.230 -22.679 1.00 92.62 744 TYR A CA 1
ATOM 5510 C C . TYR A 1 744 ? -45.700 7.804 -23.156 1.00 92.62 744 TYR A C 1
ATOM 5512 O O . TYR A 1 744 ? -44.846 6.918 -23.061 1.00 92.62 744 TYR A O 1
ATOM 5520 N N . PRO A 1 745 ? -46.946 7.548 -23.600 1.00 88.38 745 PRO A N 1
ATOM 5521 C CA . PRO A 1 745 ? -47.402 6.201 -23.953 1.00 88.38 745 PRO A CA 1
ATOM 5522 C C . PRO A 1 745 ? -46.805 5.678 -25.269 1.00 88.38 745 PRO A C 1
ATOM 5524 O O . PRO A 1 745 ? -46.704 4.466 -25.456 1.00 88.38 745 PRO A O 1
ATOM 5527 N N . ASP A 1 746 ? -46.378 6.574 -26.161 1.00 90.81 746 ASP A N 1
ATOM 5528 C CA . ASP A 1 746 ? -45.807 6.217 -27.458 1.00 90.81 746 ASP A CA 1
ATOM 5529 C C . ASP A 1 746 ? -44.330 5.823 -27.315 1.00 90.81 746 ASP A C 1
ATOM 5531 O O . ASP A 1 746 ? -43.431 6.665 -27.221 1.00 90.81 746 ASP A O 1
ATOM 5535 N N . LEU A 1 747 ? -44.068 4.515 -27.286 1.00 93.31 747 LEU A N 1
ATOM 5536 C CA . LEU A 1 747 ? -42.713 3.969 -27.225 1.00 93.31 747 LEU A CA 1
ATOM 5537 C C . LEU A 1 747 ? -42.110 3.795 -28.630 1.00 93.31 747 LEU A C 1
ATOM 5539 O O . LEU A 1 747 ? -42.824 3.394 -29.553 1.00 93.31 747 LEU A O 1
ATOM 5543 N N . PRO A 1 748 ? -40.789 4.010 -28.802 1.00 92.75 748 PRO A N 1
ATOM 5544 C CA . PRO A 1 748 ? -40.092 3.665 -30.037 1.00 92.75 748 PRO A CA 1
ATOM 5545 C C . PRO A 1 748 ? -40.324 2.204 -30.448 1.00 92.75 748 PRO A C 1
ATOM 5547 O O . PRO A 1 748 ? -40.176 1.285 -29.634 1.00 92.75 748 PRO A O 1
ATOM 5550 N N . ASP A 1 749 ? -40.676 1.980 -31.716 1.00 93.31 749 ASP A N 1
ATOM 5551 C CA . ASP A 1 749 ? -40.884 0.631 -32.241 1.00 93.31 749 ASP A CA 1
ATOM 5552 C C . ASP A 1 749 ? -39.542 -0.078 -32.469 1.00 93.31 749 ASP A C 1
ATOM 5554 O O . ASP A 1 749 ? -38.751 0.283 -33.346 1.00 93.31 749 ASP A O 1
ATOM 5558 N N . VAL A 1 750 ? -39.335 -1.152 -31.704 1.00 93.19 750 VAL A N 1
ATOM 5559 C CA . VAL A 1 750 ? -38.152 -2.016 -31.748 1.00 93.19 750 VAL A CA 1
ATOM 5560 C C . VAL A 1 750 ? -37.870 -2.515 -33.168 1.00 93.19 750 VAL A C 1
ATOM 5562 O O . VAL A 1 750 ? -36.707 -2.602 -33.563 1.00 93.19 750 VAL A O 1
ATOM 5565 N N . LEU A 1 751 ? -38.909 -2.830 -33.949 1.00 94.06 751 LEU A N 1
ATOM 5566 C CA . LEU A 1 751 ? -38.804 -3.474 -35.262 1.00 94.06 751 LEU A CA 1
ATOM 5567 C C . LEU A 1 751 ? -38.978 -2.494 -36.431 1.00 94.06 751 LEU A C 1
ATOM 5569 O O . LEU A 1 751 ? -39.352 -2.904 -37.530 1.00 94.06 751 LEU A O 1
ATOM 5573 N N . THR A 1 752 ? -38.673 -1.211 -36.234 1.00 94.81 752 THR A N 1
ATOM 5574 C CA . THR A 1 752 ? -38.683 -0.205 -37.308 1.00 94.81 752 THR A CA 1
ATOM 5575 C C . THR A 1 752 ? -37.319 0.465 -37.441 1.00 94.81 752 THR A C 1
ATOM 5577 O O . THR A 1 752 ? -36.804 1.038 -36.486 1.00 94.81 752 THR A O 1
ATOM 5580 N N . LEU A 1 753 ? -36.718 0.400 -38.632 1.00 94.69 753 LEU A N 1
ATOM 5581 C CA . LEU A 1 753 ? -35.501 1.145 -38.963 1.00 94.69 753 LEU A CA 1
ATOM 5582 C C . LEU A 1 753 ? -35.765 2.653 -38.932 1.00 94.69 753 LEU A C 1
ATOM 5584 O O . LEU A 1 753 ? -36.883 3.103 -39.174 1.00 94.69 753 LEU A O 1
ATOM 5588 N N . LYS A 1 754 ? -34.720 3.458 -38.729 1.00 92.75 754 LYS A N 1
ATOM 5589 C CA . LYS A 1 754 ? -34.842 4.931 -38.692 1.00 92.75 754 LYS A CA 1
ATOM 5590 C C . LYS A 1 754 ? -35.447 5.554 -39.950 1.00 92.75 754 LYS A C 1
ATOM 5592 O O . LYS A 1 754 ? -36.019 6.635 -39.879 1.00 92.75 754 LYS A O 1
ATOM 5597 N N . ASN A 1 755 ? -35.326 4.887 -41.096 1.00 93.94 755 ASN A N 1
ATOM 5598 C CA . ASN A 1 755 ? -35.924 5.321 -42.360 1.00 93.94 755 ASN A CA 1
ATOM 5599 C C . ASN A 1 755 ? -37.411 4.925 -42.514 1.00 93.94 755 ASN A C 1
ATOM 5601 O O . ASN A 1 755 ? -37.970 5.108 -43.591 1.00 93.94 755 ASN A O 1
ATOM 5605 N N . GLY A 1 756 ? -38.032 4.343 -41.481 1.00 94.56 756 GLY A N 1
ATOM 5606 C CA . GLY A 1 756 ? -39.428 3.894 -41.474 1.00 94.56 756 GLY A CA 1
ATOM 5607 C C . GLY A 1 756 ? -39.654 2.457 -41.961 1.00 94.56 756 GLY A C 1
ATOM 5608 O O . GLY A 1 756 ? -40.773 1.954 -41.880 1.00 94.56 756 GLY A O 1
ATOM 5609 N N . THR A 1 757 ? -38.618 1.761 -42.441 1.00 95.88 757 THR A N 1
ATOM 5610 C CA . THR A 1 757 ? -38.751 0.384 -42.950 1.00 95.88 757 THR A CA 1
ATOM 5611 C C . THR A 1 757 ? -38.931 -0.612 -41.802 1.00 95.88 757 THR A C 1
ATOM 5613 O O . THR A 1 757 ? -38.133 -0.632 -40.863 1.00 95.88 757 THR A O 1
ATOM 5616 N N . LYS A 1 758 ? -39.940 -1.489 -41.887 1.00 95.81 758 LYS A N 1
ATOM 5617 C CA . LYS A 1 758 ? -40.142 -2.574 -40.914 1.00 95.81 758 LYS A CA 1
ATOM 5618 C C . LYS A 1 758 ? -39.069 -3.659 -41.044 1.00 95.81 758 LYS A C 1
ATOM 5620 O O . LYS A 1 758 ? -38.706 -4.069 -42.145 1.00 95.81 758 LYS A O 1
ATOM 5625 N N . VAL A 1 759 ? -38.588 -4.150 -39.907 1.00 93.25 759 VAL A N 1
ATOM 5626 C CA . VAL A 1 759 ? -37.660 -5.280 -39.806 1.00 93.25 759 VAL A CA 1
ATOM 5627 C C . VAL A 1 759 ? -38.461 -6.572 -39.919 1.00 93.25 759 VAL A C 1
ATOM 5629 O O . VAL A 1 759 ? -39.210 -6.919 -39.012 1.00 93.25 759 VAL A O 1
ATOM 5632 N N . ALA A 1 760 ? -38.287 -7.289 -41.027 1.00 92.69 760 ALA A N 1
ATOM 5633 C CA . ALA A 1 760 ? -39.009 -8.531 -41.309 1.00 92.69 760 ALA A CA 1
ATOM 5634 C C . ALA A 1 760 ? -38.138 -9.789 -41.152 1.00 92.69 760 ALA A C 1
ATOM 5636 O O . ALA A 1 760 ? -38.656 -10.900 -41.131 1.00 92.69 760 ALA A O 1
ATOM 5637 N N . THR A 1 761 ? -36.811 -9.642 -41.061 1.00 91.19 761 THR A N 1
ATOM 5638 C CA . THR A 1 761 ? -35.875 -10.777 -41.011 1.00 91.19 761 THR A CA 1
ATOM 5639 C C . THR A 1 761 ? -34.849 -10.644 -39.889 1.00 91.19 761 THR A C 1
ATOM 5641 O O . THR A 1 761 ? -34.432 -9.544 -39.520 1.00 91.19 761 THR A O 1
ATOM 5644 N N . ALA A 1 762 ? -34.362 -11.786 -39.393 1.00 89.81 762 ALA A N 1
ATOM 5645 C CA . ALA A 1 762 ? -33.270 -11.828 -38.420 1.00 89.81 762 ALA A CA 1
ATOM 5646 C C . ALA A 1 762 ? -31.980 -11.180 -38.957 1.00 89.81 762 ALA A C 1
ATOM 5648 O O . ALA A 1 762 ? -31.227 -10.575 -38.199 1.00 89.81 762 ALA A O 1
ATOM 5649 N N . GLU A 1 763 ? -31.722 -11.261 -40.264 1.00 90.88 763 GLU A N 1
ATOM 5650 C CA . GLU A 1 763 ? -30.559 -10.611 -40.870 1.00 90.88 763 GLU A CA 1
ATOM 5651 C C . GLU A 1 763 ? -30.664 -9.081 -40.803 1.00 90.88 763 GLU A C 1
ATOM 5653 O O . GLU A 1 763 ? -29.714 -8.427 -40.372 1.00 90.88 763 GLU A O 1
ATOM 5658 N N . GLN A 1 764 ? -31.826 -8.513 -41.148 1.00 93.12 764 GLN A N 1
ATOM 5659 C CA . GLN A 1 764 ? -32.091 -7.078 -40.987 1.00 93.12 764 GLN A CA 1
ATOM 5660 C C . GLN A 1 764 ? -31.981 -6.646 -39.520 1.00 93.12 764 GLN A C 1
ATOM 5662 O O . GLN A 1 764 ? -31.442 -5.578 -39.234 1.00 93.12 764 GLN A O 1
ATOM 5667 N N . TRP A 1 765 ? -32.431 -7.481 -38.580 1.00 92.56 765 TRP A N 1
ATOM 5668 C CA . TRP A 1 765 ? -32.257 -7.226 -37.153 1.00 92.56 765 TRP A CA 1
ATOM 5669 C C . TRP A 1 765 ? -30.776 -7.135 -36.764 1.00 92.56 765 TRP A C 1
ATOM 5671 O O . TRP A 1 765 ? -30.331 -6.099 -36.271 1.00 92.56 765 TRP A O 1
ATOM 5681 N N . TRP A 1 766 ? -29.997 -8.190 -37.025 1.00 89.25 766 TRP A N 1
ATOM 5682 C CA . TRP A 1 766 ? -28.605 -8.290 -36.578 1.00 89.25 766 TRP A CA 1
ATOM 5683 C C . TRP A 1 766 ? -27.660 -7.325 -37.295 1.00 89.25 766 TRP A C 1
ATOM 5685 O O . TRP A 1 766 ? -26.728 -6.826 -36.664 1.00 89.25 766 TRP A O 1
ATOM 5695 N N . LYS A 1 767 ? -27.887 -7.056 -38.587 1.00 91.06 767 LYS A N 1
ATOM 5696 C CA . LYS A 1 767 ? -27.009 -6.197 -39.396 1.00 91.06 767 LYS A CA 1
ATOM 5697 C C . LYS A 1 767 ? -27.415 -4.724 -39.395 1.00 91.06 767 LYS A C 1
ATOM 5699 O O . LYS A 1 767 ? -26.535 -3.884 -39.548 1.00 91.06 767 LYS A O 1
ATOM 5704 N N . LEU A 1 768 ? -28.706 -4.407 -39.243 1.00 94.62 768 LEU A N 1
ATOM 5705 C CA . LEU A 1 768 ? -29.218 -3.037 -39.382 1.00 94.62 768 LEU A CA 1
ATOM 5706 C C . LEU A 1 768 ? -29.829 -2.523 -38.072 1.00 94.62 768 LEU A C 1
ATOM 5708 O O . LEU A 1 768 ? -29.215 -1.697 -37.400 1.00 94.62 768 LEU A O 1
ATOM 5712 N N . ARG A 1 769 ? -31.004 -3.020 -37.660 1.00 94.75 769 ARG A N 1
ATOM 5713 C CA . ARG A 1 769 ? -31.774 -2.378 -36.576 1.00 94.75 769 ARG A CA 1
ATOM 5714 C C . ARG A 1 769 ? -31.090 -2.449 -35.216 1.00 94.75 769 ARG A C 1
ATOM 5716 O O . ARG A 1 769 ? -31.027 -1.448 -34.509 1.00 94.75 769 ARG A O 1
ATOM 5723 N N . ARG A 1 770 ? -30.515 -3.601 -34.861 1.00 94.00 770 ARG A N 1
ATOM 5724 C CA . ARG A 1 770 ? -29.751 -3.744 -33.616 1.00 94.00 770 ARG A CA 1
ATOM 5725 C C . ARG A 1 770 ? -28.557 -2.791 -33.585 1.00 94.00 770 ARG A C 1
ATOM 5727 O O . ARG A 1 770 ? -28.246 -2.253 -32.527 1.00 94.00 770 ARG A O 1
ATOM 5734 N N . ALA A 1 771 ? -27.892 -2.586 -34.723 1.00 93.62 771 ALA A N 1
ATOM 5735 C CA . ALA A 1 771 ? -26.774 -1.655 -34.823 1.00 93.62 771 ALA A CA 1
ATOM 5736 C C . ALA A 1 771 ? -27.234 -0.200 -34.638 1.00 93.62 771 ALA A C 1
ATOM 5738 O O . ALA A 1 771 ? -26.569 0.543 -33.924 1.00 93.62 771 ALA A O 1
ATOM 5739 N N . GLU A 1 772 ? -28.391 0.188 -35.193 1.00 96.12 772 GLU A N 1
ATOM 5740 C CA . GLU A 1 772 ? -28.986 1.515 -34.963 1.00 96.12 772 GLU A CA 1
ATOM 5741 C C . GLU A 1 772 ? -29.304 1.763 -33.483 1.00 96.12 772 GLU A C 1
ATOM 5743 O O . GLU A 1 772 ? -28.916 2.803 -32.950 1.00 96.12 772 GLU A O 1
ATOM 5748 N N . ILE A 1 773 ? -29.960 0.803 -32.817 1.00 96.06 773 ILE A N 1
ATOM 5749 C CA . ILE A 1 773 ? -30.299 0.889 -31.387 1.00 96.06 773 ILE A CA 1
ATOM 5750 C C . ILE A 1 773 ? -29.023 0.955 -30.542 1.00 96.06 773 ILE A C 1
ATOM 5752 O O . ILE A 1 773 ? -28.898 1.812 -29.670 1.00 96.06 773 ILE A O 1
ATOM 5756 N N . ALA A 1 774 ? -28.057 0.066 -30.798 1.00 95.06 774 ALA A N 1
ATOM 5757 C CA . ALA A 1 774 ? -26.795 0.033 -30.062 1.00 95.06 774 ALA A CA 1
ATOM 5758 C C . ALA A 1 774 ? -26.001 1.335 -30.234 1.00 95.06 774 ALA A C 1
ATOM 5760 O O . ALA A 1 774 ? -25.379 1.799 -29.280 1.00 95.06 774 ALA A O 1
ATOM 5761 N N . GLU A 1 775 ? -26.041 1.934 -31.424 1.00 95.69 775 GLU A N 1
ATOM 5762 C CA . GLU A 1 775 ? -25.396 3.211 -31.706 1.00 95.69 775 GLU A CA 1
ATOM 5763 C C . GLU A 1 775 ? -26.083 4.377 -30.991 1.00 95.69 775 GLU A C 1
ATOM 5765 O O . GLU A 1 775 ? -25.396 5.220 -30.422 1.00 95.69 775 GLU A O 1
ATOM 5770 N N . ASP A 1 776 ? -27.415 4.431 -30.952 1.00 96.81 776 ASP A N 1
ATOM 5771 C CA . ASP A 1 776 ? -28.124 5.478 -30.208 1.00 96.81 776 ASP A CA 1
ATOM 5772 C C . ASP A 1 776 ? -27.940 5.324 -28.693 1.00 96.81 776 ASP A C 1
ATOM 5774 O O . ASP A 1 776 ? -27.674 6.308 -28.003 1.00 96.81 776 ASP A O 1
ATOM 5778 N N . MET A 1 777 ? -27.971 4.090 -28.180 1.00 97.31 777 MET A N 1
ATOM 5779 C CA . MET A 1 777 ? -27.634 3.780 -26.788 1.00 97.31 777 MET A CA 1
ATOM 5780 C C . MET A 1 777 ? -26.193 4.182 -26.457 1.00 97.31 777 MET A C 1
ATOM 5782 O O . MET A 1 777 ? -25.932 4.762 -25.403 1.00 97.31 777 MET A O 1
ATOM 5786 N N . ALA A 1 778 ? -25.242 3.915 -27.353 1.00 96.81 778 ALA A N 1
ATOM 5787 C CA . ALA A 1 778 ? -23.856 4.325 -27.173 1.00 96.81 778 ALA A CA 1
ATOM 5788 C C . ALA A 1 778 ? -23.682 5.842 -27.306 1.00 96.81 778 ALA A C 1
ATOM 5790 O O . ALA A 1 778 ? -22.916 6.419 -26.556 1.00 96.81 778 ALA A O 1
ATOM 5791 N N . ARG A 1 779 ? -24.374 6.529 -28.214 1.00 97.25 779 ARG A N 1
ATOM 5792 C CA . ARG A 1 779 ? -24.199 7.976 -28.403 1.00 97.25 779 ARG A CA 1
ATOM 5793 C C . ARG A 1 779 ? -24.880 8.795 -27.310 1.00 97.25 779 ARG A C 1
ATOM 5795 O O . ARG A 1 779 ? -24.302 9.780 -26.853 1.00 97.25 779 ARG A O 1
ATOM 5802 N N . GLU A 1 780 ? -26.101 8.428 -26.933 1.00 97.00 780 GLU A N 1
ATOM 5803 C CA . GLU A 1 780 ? -26.972 9.267 -26.104 1.00 97.00 780 GLU A CA 1
ATOM 5804 C C . GLU A 1 780 ? -27.073 8.800 -24.650 1.00 97.00 780 GLU A C 1
ATOM 5806 O O . GLU A 1 780 ? -27.310 9.634 -23.783 1.00 97.00 780 GLU A O 1
ATOM 5811 N N . VAL A 1 781 ? -26.890 7.502 -24.365 1.00 97.88 781 VAL A N 1
ATOM 5812 C CA . VAL A 1 781 ? -27.211 6.920 -23.047 1.00 97.88 781 VAL A CA 1
ATOM 5813 C C . VAL A 1 781 ? -25.965 6.487 -22.278 1.00 97.88 781 VAL A C 1
ATOM 5815 O O . VAL A 1 781 ? -25.678 7.045 -21.225 1.00 97.88 781 VAL A O 1
ATOM 5818 N N . TYR A 1 782 ? -25.183 5.534 -22.785 1.00 98.00 782 TYR A N 1
ATOM 5819 C CA . TYR A 1 782 ? -24.072 4.916 -22.038 1.00 98.00 782 TYR A CA 1
ATOM 5820 C C . TYR A 1 782 ? -22.677 5.368 -22.482 1.00 98.00 782 TYR A C 1
ATOM 5822 O O . TYR A 1 782 ? -21.705 5.191 -21.744 1.00 98.00 782 TYR A O 1
ATOM 5830 N N . GLY A 1 783 ? -22.580 5.966 -23.667 1.00 97.31 783 GLY A N 1
ATOM 5831 C CA . GLY A 1 783 ? -21.361 6.527 -24.241 1.00 97.31 783 GLY A CA 1
ATOM 5832 C C . GLY A 1 783 ? -20.569 5.498 -25.064 1.00 97.31 783 GLY A C 1
ATOM 5833 O O . GLY A 1 783 ? -20.680 4.277 -24.887 1.00 97.31 783 GLY A O 1
ATOM 5834 N N . ARG A 1 784 ? -19.783 5.994 -26.020 1.00 96.88 784 ARG A N 1
ATOM 5835 C CA . ARG A 1 784 ? -19.007 5.184 -26.959 1.00 96.88 784 ARG A CA 1
ATOM 5836 C C . ARG A 1 784 ? -17.695 4.735 -26.330 1.00 96.88 784 ARG A C 1
ATOM 5838 O O . ARG A 1 784 ? -16.988 5.510 -25.689 1.00 96.88 784 ARG A O 1
ATOM 5845 N N . VAL A 1 785 ? -17.356 3.470 -26.566 1.00 95.94 785 VAL A N 1
ATOM 5846 C CA . VAL A 1 785 ? -16.034 2.926 -26.244 1.00 95.94 785 VAL A CA 1
ATOM 5847 C C . VAL A 1 785 ? -15.060 3.376 -27.339 1.00 95.94 785 VAL A C 1
ATOM 5849 O O . VAL A 1 785 ? -15.374 3.185 -28.519 1.00 95.94 785 VAL A O 1
ATOM 5852 N N . PRO A 1 786 ? -13.895 3.957 -27.005 1.00 91.00 786 PRO A N 1
ATOM 5853 C CA . PRO A 1 786 ? -12.891 4.302 -28.006 1.00 91.00 786 PRO A CA 1
ATOM 5854 C C . PRO A 1 786 ? -12.450 3.082 -28.824 1.00 91.00 786 PRO A C 1
ATOM 5856 O O . PRO A 1 786 ? -12.359 1.974 -28.300 1.00 91.00 786 PRO A O 1
ATOM 5859 N N . ARG A 1 787 ? -12.138 3.284 -30.110 1.00 85.06 787 ARG A N 1
ATOM 5860 C CA . ARG A 1 787 ? -11.699 2.191 -30.999 1.00 85.06 787 ARG A CA 1
ATOM 5861 C C . ARG A 1 787 ? -10.375 1.566 -30.549 1.00 85.06 787 ARG A C 1
ATOM 5863 O O . ARG A 1 787 ? -10.225 0.353 -30.621 1.00 85.06 787 ARG A O 1
ATOM 5870 N N . ASP A 1 788 ? -9.468 2.387 -30.023 1.00 82.38 788 ASP A N 1
ATOM 5871 C CA . ASP A 1 788 ? -8.119 1.986 -29.612 1.00 82.38 788 ASP A CA 1
ATOM 5872 C C . ASP A 1 788 ? -8.015 1.810 -28.088 1.00 82.38 788 ASP A C 1
ATOM 5874 O O . ASP A 1 788 ? -7.157 2.398 -27.425 1.00 82.38 788 ASP A O 1
ATOM 5878 N N . VAL A 1 789 ? -8.925 1.029 -27.501 1.00 90.12 789 VAL A N 1
ATOM 5879 C CA . VAL A 1 789 ? -8.818 0.647 -26.084 1.00 90.12 789 VAL A CA 1
ATOM 5880 C C . VAL A 1 789 ? -7.587 -0.247 -25.864 1.00 90.12 789 VAL A C 1
ATOM 5882 O O . VAL A 1 789 ? -7.375 -1.186 -26.638 1.00 90.12 789 VAL A O 1
ATOM 5885 N N . PRO A 1 790 ? -6.764 0.000 -24.826 1.00 89.88 790 PRO A N 1
ATOM 5886 C CA . PRO A 1 790 ? -5.559 -0.788 -24.615 1.00 89.88 790 PRO A CA 1
ATOM 5887 C C . PRO A 1 790 ? -5.843 -2.251 -24.269 1.00 89.88 790 PRO A C 1
ATOM 5889 O O . PRO A 1 790 ? -6.900 -2.605 -23.739 1.00 89.88 790 PRO A O 1
ATOM 5892 N N . LYS A 1 791 ? -4.864 -3.113 -24.561 1.00 92.25 791 LYS A N 1
ATOM 5893 C CA . LYS A 1 791 ? -4.944 -4.550 -24.275 1.00 92.25 791 LYS A CA 1
ATOM 5894 C C . LYS A 1 791 ? -4.811 -4.814 -22.777 1.00 92.25 791 LYS A C 1
ATOM 5896 O O . LYS A 1 791 ? -4.116 -4.083 -22.079 1.00 92.25 791 LYS A O 1
ATOM 5901 N N . VAL A 1 792 ? -5.421 -5.898 -22.305 1.00 95.31 792 VAL A N 1
ATOM 5902 C CA . VAL A 1 792 ? -5.321 -6.344 -20.909 1.00 95.31 792 VAL A CA 1
ATOM 5903 C C . VAL A 1 792 ? -4.461 -7.598 -20.837 1.00 95.31 792 VAL A C 1
ATOM 5905 O O . VAL A 1 792 ? -4.696 -8.557 -21.568 1.00 95.31 792 VAL A O 1
ATOM 5908 N N . THR A 1 793 ? -3.457 -7.587 -19.963 1.00 92.94 793 THR A N 1
ATOM 5909 C CA . THR A 1 793 ? -2.614 -8.750 -19.670 1.00 92.94 793 THR A CA 1
ATOM 5910 C C . THR A 1 793 ? -2.948 -9.279 -18.288 1.00 92.94 793 THR A C 1
ATOM 5912 O O . THR A 1 793 ? -2.785 -8.578 -17.293 1.00 92.94 793 THR A O 1
ATOM 5915 N N . TRP A 1 794 ? -3.382 -10.532 -18.220 1.00 91.19 794 TRP A N 1
ATOM 5916 C CA . TRP A 1 794 ? -3.784 -11.158 -16.969 1.00 91.19 794 TRP A CA 1
ATOM 5917 C C . TRP A 1 794 ? -2.618 -11.853 -16.274 1.00 91.19 794 TRP A C 1
ATOM 5919 O O . TRP A 1 794 ? -1.838 -12.586 -16.881 1.00 91.19 794 TRP A O 1
ATOM 5929 N N . THR A 1 795 ? -2.537 -11.630 -14.969 1.00 87.88 795 THR A N 1
ATOM 5930 C CA . THR A 1 795 ? -1.680 -12.363 -14.039 1.00 87.88 795 THR A CA 1
ATOM 5931 C C . THR A 1 795 ? -2.561 -13.064 -13.021 1.00 87.88 795 THR A C 1
ATOM 5933 O O . THR A 1 795 ? -3.526 -12.481 -12.534 1.00 87.88 795 THR A O 1
ATOM 5936 N N . ALA A 1 796 ? -2.249 -14.324 -12.732 1.00 80.50 796 ALA A N 1
ATOM 5937 C CA . ALA A 1 796 ? -3.042 -15.154 -11.841 1.00 80.50 796 ALA A CA 1
ATOM 5938 C C . ALA A 1 796 ? -2.201 -15.597 -10.646 1.00 80.50 796 ALA A C 1
ATOM 5940 O O . ALA A 1 796 ? -1.124 -16.169 -10.818 1.00 80.50 796 ALA A O 1
ATOM 5941 N N . LYS A 1 797 ? -2.720 -15.366 -9.441 1.00 76.31 797 LYS A N 1
ATOM 5942 C CA . LYS A 1 797 ? -2.270 -16.022 -8.218 1.00 76.31 797 LYS A CA 1
ATOM 5943 C C . LYS A 1 797 ? -3.303 -17.086 -7.867 1.00 76.31 797 LYS A C 1
ATOM 5945 O O . LYS A 1 797 ? -4.439 -16.769 -7.523 1.00 76.31 797 LYS A O 1
ATOM 5950 N N . VAL A 1 798 ? -2.906 -18.343 -8.013 1.00 71.00 798 VAL A N 1
ATOM 5951 C CA . VAL A 1 798 ? -3.740 -19.500 -7.673 1.00 71.00 798 VAL A CA 1
ATOM 5952 C C . VAL A 1 798 ? -3.517 -19.817 -6.197 1.00 71.00 798 VAL A C 1
ATOM 5954 O O . VAL A 1 798 ? -2.361 -19.862 -5.768 1.00 71.00 798 VAL A O 1
ATOM 5957 N N . SER A 1 799 ? -4.587 -19.980 -5.420 1.00 62.81 799 SER A N 1
ATOM 5958 C CA . SER A 1 799 ? -4.480 -20.481 -4.047 1.00 62.81 799 SER A CA 1
ATOM 5959 C C . SER A 1 799 ? -4.492 -22.011 -4.006 1.00 62.81 799 SER A C 1
ATOM 5961 O O . SER A 1 799 ? -4.888 -22.677 -4.965 1.00 62.81 799 SER A O 1
ATOM 5963 N N . GLU A 1 800 ? -4.006 -22.575 -2.897 1.00 57.47 800 GLU A N 1
ATOM 5964 C CA . GLU A 1 800 ? -4.240 -23.987 -2.579 1.00 57.47 800 GLU A CA 1
ATOM 5965 C C . GLU A 1 800 ? -5.754 -24.254 -2.484 1.00 57.47 800 GLU A C 1
ATOM 5967 O O . GLU A 1 800 ? -6.505 -23.310 -2.233 1.00 57.47 800 GLU A O 1
ATOM 5972 N N . PRO A 1 801 ? -6.229 -25.498 -2.695 1.00 66.88 801 PRO A N 1
ATOM 5973 C CA . PRO A 1 801 ? -7.651 -25.809 -2.612 1.00 66.88 801 PRO A CA 1
ATOM 5974 C C . PRO A 1 801 ? -8.273 -25.295 -1.307 1.00 66.88 801 PRO A C 1
ATOM 5976 O O . PRO A 1 801 ? -7.876 -25.681 -0.208 1.00 66.88 801 PRO A O 1
ATOM 5979 N N . GLU A 1 802 ? -9.257 -24.414 -1.445 1.00 73.31 802 GLU A N 1
ATOM 5980 C CA . GLU A 1 802 ? -10.019 -23.819 -0.348 1.00 73.31 802 GLU A CA 1
ATOM 5981 C C . GLU A 1 802 ? -11.397 -24.489 -0.257 1.00 73.31 802 GLU A C 1
ATOM 5983 O O . GLU A 1 802 ? -11.753 -25.327 -1.085 1.00 73.31 802 GLU A O 1
ATOM 5988 N N . PHE A 1 803 ? -12.195 -24.136 0.751 1.00 77.06 803 PHE A N 1
ATOM 5989 C CA . PHE A 1 803 ? -13.573 -24.612 0.881 1.00 77.06 803 PHE A CA 1
ATOM 5990 C C . PHE A 1 803 ? -14.553 -23.445 0.796 1.00 77.06 803 PHE A C 1
ATOM 5992 O O . PHE A 1 803 ? -14.417 -22.453 1.513 1.00 77.06 803 PHE A O 1
ATOM 5999 N N . VAL A 1 804 ? -15.580 -23.594 -0.040 1.00 78.44 804 VAL A N 1
ATOM 6000 C CA . VAL A 1 804 ? -16.769 -22.737 -0.034 1.00 78.44 804 VAL A CA 1
ATOM 6001 C C . VAL A 1 804 ? -17.937 -23.609 0.408 1.00 78.44 804 VAL A C 1
ATOM 6003 O O . VAL A 1 804 ? -18.322 -24.551 -0.278 1.00 78.44 804 VAL A O 1
ATOM 6006 N N . GLY A 1 805 ? -18.472 -23.336 1.600 1.00 78.88 805 GLY A N 1
ATOM 6007 C CA . GLY A 1 805 ? -19.438 -24.236 2.229 1.00 78.88 805 GLY A CA 1
ATOM 6008 C C . GLY A 1 805 ? -18.798 -25.594 2.533 1.00 78.88 805 GLY A C 1
ATOM 6009 O O . GLY A 1 805 ? -17.868 -25.671 3.334 1.00 78.88 805 GLY A O 1
ATOM 6010 N N . ARG A 1 806 ? -19.306 -26.661 1.905 1.00 79.81 806 ARG A N 1
ATOM 6011 C CA . ARG A 1 806 ? -18.769 -28.031 2.024 1.00 79.81 806 ARG A CA 1
ATOM 6012 C C . ARG A 1 806 ? -17.941 -28.468 0.816 1.00 79.81 806 ARG A C 1
ATOM 6014 O O . ARG A 1 806 ? -17.321 -29.528 0.866 1.00 79.81 806 ARG A O 1
ATOM 6021 N N . THR A 1 807 ? -17.914 -27.662 -0.239 1.00 82.19 807 THR A N 1
ATOM 6022 C CA . THR A 1 807 ? -17.300 -28.031 -1.510 1.00 82.19 807 THR A CA 1
ATOM 6023 C C . THR A 1 807 ? -15.897 -27.448 -1.609 1.00 82.19 807 THR A C 1
ATOM 6025 O O . THR A 1 807 ? -15.669 -26.268 -1.331 1.00 82.19 807 THR A O 1
ATOM 6028 N N . SER A 1 808 ? -14.933 -28.294 -1.979 1.00 88.12 808 SER A N 1
ATOM 6029 C CA . SER A 1 808 ? -13.562 -27.858 -2.240 1.00 88.12 808 SER A CA 1
ATOM 6030 C C . SER A 1 808 ? -13.502 -27.108 -3.570 1.00 88.12 808 SER A C 1
ATOM 6032 O O . SER A 1 808 ? -14.042 -27.569 -4.578 1.00 88.12 808 SER A O 1
ATOM 6034 N N . VAL A 1 809 ? -12.844 -25.954 -3.575 1.00 89.94 809 VAL A N 1
ATOM 6035 C CA . VAL A 1 809 ? -12.750 -25.046 -4.717 1.00 89.94 809 VAL A CA 1
ATOM 6036 C C . VAL A 1 809 ? -11.309 -24.646 -4.994 1.00 89.94 809 VAL A C 1
ATOM 6038 O O . VAL A 1 809 ? -10.464 -24.622 -4.102 1.00 89.94 809 VAL A O 1
ATOM 6041 N N . VAL A 1 810 ? -11.047 -24.261 -6.238 1.00 88.38 810 VAL A N 1
ATOM 6042 C CA . VAL A 1 810 ? -9.835 -23.544 -6.631 1.00 88.38 810 VAL A CA 1
ATOM 6043 C C . VAL A 1 810 ? -10.208 -22.085 -6.836 1.00 88.38 810 VAL A C 1
ATOM 6045 O O . VAL A 1 810 ? -11.011 -21.763 -7.715 1.00 88.38 810 VAL A O 1
ATOM 6048 N N . ALA A 1 811 ? -9.613 -21.201 -6.035 1.00 88.50 811 ALA A N 1
ATOM 6049 C CA . ALA A 1 811 ? -9.745 -19.764 -6.209 1.00 88.50 811 ALA A CA 1
ATOM 6050 C C . ALA A 1 811 ? -8.513 -19.200 -6.936 1.00 88.50 811 ALA A C 1
ATOM 6052 O O . ALA A 1 811 ? -7.359 -19.463 -6.594 1.00 88.50 811 ALA A O 1
ATOM 6053 N N . LYS A 1 812 ? -8.761 -18.395 -7.968 1.00 89.69 812 LYS A N 1
ATOM 6054 C CA . LYS A 1 812 ? -7.745 -17.657 -8.716 1.00 89.69 812 LYS A CA 1
ATOM 6055 C C . LYS A 1 812 ? -7.981 -16.174 -8.494 1.00 89.69 812 LYS A C 1
ATOM 6057 O O . LYS A 1 812 ? -8.994 -15.628 -8.930 1.00 89.69 812 LYS A O 1
ATOM 6062 N N . GLN A 1 813 ? -7.040 -15.518 -7.828 1.00 87.44 813 GLN A N 1
ATOM 6063 C CA . GLN A 1 813 ? -7.000 -14.063 -7.766 1.00 87.44 813 GLN A CA 1
ATOM 6064 C C . GLN A 1 813 ? -6.293 -13.555 -9.016 1.00 87.44 813 GLN A C 1
ATOM 6066 O O . GLN A 1 813 ? -5.131 -13.879 -9.266 1.00 87.44 813 GLN A O 1
ATOM 6071 N N . LEU A 1 814 ? -7.014 -12.788 -9.820 1.00 89.19 814 LEU A N 1
ATOM 6072 C CA . LEU A 1 814 ? -6.578 -12.318 -11.120 1.00 89.19 814 LEU A CA 1
ATOM 6073 C C . LEU A 1 814 ? -6.410 -10.805 -11.093 1.00 89.19 814 LEU A C 1
ATOM 6075 O O . LEU A 1 814 ? -7.289 -10.069 -10.641 1.00 89.19 814 LEU A O 1
ATOM 6079 N N . VAL A 1 815 ? -5.284 -10.355 -11.634 1.00 91.88 815 VAL A N 1
ATOM 6080 C CA . VAL A 1 815 ? -5.012 -8.944 -11.891 1.00 91.88 815 VAL A CA 1
ATOM 6081 C C . VAL A 1 815 ? -4.784 -8.781 -13.386 1.00 91.88 815 VAL A C 1
ATOM 6083 O O . VAL A 1 815 ? -3.806 -9.299 -13.935 1.00 91.88 815 VAL A O 1
ATOM 6086 N N . GLY A 1 816 ? -5.723 -8.110 -14.047 1.00 91.62 816 GLY A N 1
ATOM 6087 C CA . GLY A 1 816 ? -5.659 -7.733 -15.452 1.00 91.62 816 GLY A CA 1
ATOM 6088 C C . GLY A 1 816 ? -5.023 -6.360 -15.604 1.00 91.62 816 GLY A C 1
ATOM 6089 O O . GLY A 1 816 ? -5.712 -5.350 -15.486 1.00 91.62 816 GLY A O 1
ATOM 6090 N N . HIS A 1 817 ? -3.725 -6.314 -15.889 1.00 95.06 817 HIS A N 1
ATOM 6091 C CA . HIS A 1 817 ? -3.016 -5.063 -16.138 1.00 95.06 817 HIS A CA 1
ATOM 6092 C C . HIS A 1 817 ? -3.374 -4.520 -17.524 1.00 95.06 817 HIS A C 1
ATOM 6094 O O . HIS A 1 817 ? -3.102 -5.167 -18.542 1.00 95.06 817 HIS A O 1
ATOM 6100 N N . VAL A 1 818 ? -3.990 -3.342 -17.575 1.00 92.69 818 VAL A N 1
ATOM 6101 C CA . VAL A 1 818 ? -4.284 -2.637 -18.826 1.00 92.69 818 VAL A CA 1
ATOM 6102 C C . VAL A 1 818 ? -3.010 -1.953 -19.320 1.00 92.69 818 VAL A C 1
ATOM 6104 O O . VAL A 1 818 ? -2.396 -1.185 -18.585 1.00 92.69 818 VAL A O 1
ATOM 6107 N N . ASP A 1 819 ? -2.632 -2.191 -20.577 1.00 89.50 819 ASP A N 1
ATOM 6108 C CA . ASP A 1 819 ? -1.470 -1.559 -21.205 1.00 89.50 819 ASP A CA 1
ATOM 6109 C C . ASP A 1 819 ? -1.589 -0.029 -21.162 1.00 89.50 819 ASP A C 1
ATOM 6111 O O . ASP A 1 819 ? -2.431 0.581 -21.824 1.00 89.50 819 ASP A O 1
ATOM 6115 N N . ASN A 1 820 ? -0.724 0.607 -20.379 1.00 87.75 820 ASN A N 1
ATOM 6116 C CA . ASN A 1 820 ? -0.695 2.052 -20.225 1.00 87.75 820 ASN A CA 1
ATOM 6117 C C . ASN A 1 820 ? 0.444 2.723 -21.004 1.00 87.75 820 ASN A C 1
ATOM 6119 O O . ASN A 1 820 ? 0.744 3.893 -20.761 1.00 87.75 820 ASN A O 1
ATOM 6123 N N . ALA A 1 821 ? 1.067 2.045 -21.974 1.00 79.81 821 ALA A N 1
ATOM 6124 C CA . ALA A 1 821 ? 2.169 2.606 -22.756 1.00 79.81 821 ALA A CA 1
ATOM 6125 C C . ALA A 1 821 ? 1.791 3.908 -23.489 1.00 79.81 821 ALA A C 1
ATOM 6127 O O . ALA A 1 821 ? 2.647 4.774 -23.706 1.00 79.81 821 ALA A O 1
ATOM 6128 N N . SER A 1 822 ? 0.513 4.070 -23.850 1.00 78.56 822 SER A N 1
ATOM 6129 C CA . SER A 1 822 ? -0.019 5.287 -24.473 1.00 78.56 822 SER A CA 1
ATOM 6130 C C . SER A 1 822 ? -0.104 6.473 -23.503 1.00 78.56 822 SER A C 1
ATOM 6132 O O . SER A 1 822 ? -0.017 7.624 -23.942 1.00 78.56 822 SER A O 1
ATOM 6134 N N . TYR A 1 823 ? -0.237 6.208 -22.198 1.00 83.75 823 TYR A N 1
ATOM 6135 C CA . TYR A 1 823 ? -0.316 7.218 -21.149 1.00 83.75 823 TYR A CA 1
ATOM 6136 C C . TYR A 1 823 ? 0.114 6.667 -19.766 1.00 83.75 823 TYR A C 1
ATOM 6138 O O . TYR A 1 823 ? -0.727 6.350 -18.924 1.00 83.75 823 TYR A O 1
ATOM 6146 N N . PRO A 1 824 ? 1.432 6.603 -19.483 1.00 81.31 824 PRO A N 1
ATOM 6147 C CA . PRO A 1 824 ? 1.962 5.905 -18.302 1.00 81.31 824 PRO A CA 1
ATOM 6148 C C . PRO A 1 824 ? 1.663 6.553 -16.940 1.00 81.31 824 PRO A C 1
ATOM 6150 O O . PRO A 1 824 ? 2.054 6.014 -15.909 1.00 81.31 824 PRO A O 1
ATOM 6153 N N . LEU A 1 825 ? 1.023 7.729 -16.912 1.00 80.06 825 LEU A N 1
ATOM 6154 C CA . LEU A 1 825 ? 0.663 8.429 -15.670 1.00 80.06 825 LEU A CA 1
ATOM 6155 C C . LEU A 1 825 ? -0.579 7.838 -14.985 1.00 80.06 825 LEU A C 1
ATOM 6157 O O . LEU A 1 825 ? -0.873 8.199 -13.847 1.00 80.06 825 LEU A O 1
ATOM 6161 N N . ILE A 1 826 ? -1.313 6.959 -15.668 1.00 84.94 826 ILE A N 1
ATOM 6162 C CA . ILE A 1 826 ? -2.436 6.206 -15.109 1.00 84.94 826 ILE A CA 1
ATOM 6163 C C . ILE A 1 826 ? -2.114 4.720 -15.277 1.00 84.94 826 ILE A C 1
ATOM 6165 O O . ILE A 1 826 ? -1.746 4.282 -16.363 1.00 84.94 826 ILE A O 1
ATOM 6169 N N . SER A 1 827 ? -2.230 3.948 -14.200 1.00 91.19 827 SER A N 1
ATOM 6170 C CA . SER A 1 827 ? -2.227 2.482 -14.243 1.00 91.19 827 SER A CA 1
ATOM 6171 C C . SER A 1 827 ? -3.634 2.002 -13.928 1.00 91.19 827 SER A C 1
ATOM 6173 O O . SER A 1 827 ? -4.291 2.574 -13.055 1.00 91.19 827 SER A O 1
ATOM 6175 N N . VAL A 1 828 ? -4.098 0.985 -14.647 1.00 92.62 828 VAL A N 1
ATOM 6176 C CA . VAL A 1 828 ? -5.402 0.362 -14.415 1.00 92.62 828 VAL A CA 1
ATOM 6177 C C . VAL A 1 828 ? -5.171 -1.133 -14.290 1.00 92.62 828 VAL A C 1
ATOM 6179 O O . VAL A 1 828 ? -4.710 -1.774 -15.232 1.00 92.62 828 VAL A O 1
ATOM 6182 N N . ASP A 1 829 ? -5.491 -1.664 -13.118 1.00 94.12 829 ASP A N 1
ATOM 6183 C CA . ASP A 1 829 ? -5.321 -3.068 -12.770 1.00 94.12 829 ASP A CA 1
ATOM 6184 C C . ASP A 1 829 ? -6.696 -3.634 -12.422 1.00 94.12 829 ASP A C 1
ATOM 6186 O O . ASP A 1 829 ? -7.231 -3.373 -11.347 1.00 94.12 829 ASP A O 1
ATOM 6190 N N . ILE A 1 830 ? -7.289 -4.379 -13.356 1.00 95.38 830 ILE A N 1
ATOM 6191 C CA . ILE A 1 830 ? -8.620 -4.967 -13.202 1.00 95.38 830 ILE A CA 1
ATOM 6192 C C . ILE A 1 830 ? -8.525 -6.128 -12.214 1.00 95.38 830 ILE A C 1
ATOM 6194 O O . ILE A 1 830 ? -7.899 -7.149 -12.505 1.00 95.38 830 ILE A O 1
ATOM 6198 N N . ALA A 1 831 ? -9.166 -5.990 -11.059 1.00 93.50 831 ALA A N 1
ATOM 6199 C CA . ALA A 1 831 ? -9.235 -7.038 -10.054 1.00 93.50 831 ALA A CA 1
ATOM 6200 C C . ALA A 1 831 ? -10.428 -7.963 -10.329 1.00 93.50 831 ALA A C 1
ATOM 6202 O O . ALA A 1 831 ? -11.584 -7.528 -10.338 1.00 93.50 831 ALA A O 1
ATOM 6203 N N . MET A 1 832 ? -10.141 -9.252 -10.517 1.00 94.75 832 MET A N 1
ATOM 6204 C CA . MET A 1 832 ? -11.144 -10.302 -10.669 1.00 94.75 832 MET A CA 1
ATOM 6205 C C . MET A 1 832 ? -10.774 -11.507 -9.804 1.00 94.75 832 MET A C 1
ATOM 6207 O O . MET A 1 832 ? -9.611 -11.872 -9.701 1.00 94.75 832 MET A O 1
ATOM 6211 N N . THR A 1 833 ? -11.745 -12.149 -9.169 1.00 92.81 833 THR A N 1
ATOM 6212 C CA . THR A 1 833 ? -11.543 -13.436 -8.488 1.00 92.81 833 THR A CA 1
ATOM 6213 C C . THR A 1 833 ? -12.394 -14.483 -9.171 1.00 92.81 833 THR A C 1
ATOM 6215 O O . THR A 1 833 ? -13.590 -14.265 -9.300 1.00 92.81 833 THR A O 1
ATOM 6218 N N . VAL A 1 834 ? -11.802 -15.595 -9.593 1.00 93.25 834 VAL A N 1
ATOM 6219 C CA . VAL A 1 834 ? -12.506 -16.724 -10.218 1.00 93.25 834 VAL A CA 1
ATOM 6220 C C . VAL A 1 834 ? -12.477 -17.902 -9.261 1.00 93.25 834 VAL A C 1
ATOM 6222 O O . VAL A 1 834 ? -11.416 -18.243 -8.749 1.00 93.25 834 VAL A O 1
ATOM 6225 N N . VAL A 1 835 ? -13.629 -18.514 -9.016 1.00 92.31 835 VAL A N 1
ATOM 6226 C CA . VAL A 1 835 ? -13.777 -19.668 -8.130 1.00 92.31 835 VAL A CA 1
ATOM 6227 C C . VAL A 1 835 ? -14.503 -20.769 -8.883 1.00 92.31 835 VAL A C 1
ATOM 6229 O O . VAL A 1 835 ? -15.584 -20.543 -9.424 1.00 92.31 835 VAL A O 1
ATOM 6232 N N . VAL A 1 836 ? -13.901 -21.955 -8.914 1.00 93.31 836 VAL A N 1
ATOM 6233 C CA . VAL A 1 836 ? -14.457 -23.153 -9.558 1.00 93.31 836 VAL A CA 1
ATOM 6234 C C . VAL A 1 836 ? -14.340 -24.357 -8.619 1.00 93.31 836 VAL A C 1
ATOM 6236 O O . VAL A 1 836 ? -13.398 -24.398 -7.821 1.00 93.31 836 VAL A O 1
ATOM 6239 N N . PRO A 1 837 ? -15.245 -25.349 -8.684 1.00 92.12 837 PRO A N 1
ATOM 6240 C CA . PRO A 1 837 ? -15.099 -26.589 -7.923 1.00 92.12 837 PRO A CA 1
ATOM 6241 C C . PRO A 1 837 ? -13.781 -27.303 -8.268 1.00 92.12 837 PRO A C 1
ATOM 6243 O O . PRO A 1 837 ? -13.451 -27.476 -9.440 1.00 92.12 837 PRO A O 1
ATOM 6246 N N . ALA A 1 838 ? -13.019 -27.729 -7.256 1.00 88.00 838 ALA A N 1
ATOM 6247 C CA . ALA A 1 838 ? -11.667 -28.267 -7.443 1.00 88.00 838 ALA A CA 1
ATOM 6248 C C . ALA A 1 838 ? -11.641 -29.610 -8.192 1.00 88.00 838 ALA A C 1
ATOM 6250 O O . ALA A 1 838 ? -10.692 -29.897 -8.916 1.00 88.00 838 ALA A O 1
ATOM 6251 N N . ASN A 1 839 ? -12.698 -30.411 -8.032 1.00 84.75 839 ASN A N 1
ATOM 6252 C CA . ASN A 1 839 ? -12.812 -31.763 -8.584 1.00 84.75 839 ASN A CA 1
ATOM 6253 C C . ASN A 1 839 ? -13.901 -31.861 -9.665 1.00 84.75 839 ASN A C 1
ATOM 6255 O O . ASN A 1 839 ? -14.545 -32.901 -9.801 1.00 84.75 839 ASN A O 1
ATOM 6259 N N . ALA A 1 840 ? -14.162 -30.776 -10.400 1.00 87.62 840 ALA A N 1
ATOM 6260 C CA . ALA A 1 840 ? -15.144 -30.804 -11.478 1.00 87.62 840 ALA A CA 1
ATOM 6261 C C . ALA A 1 840 ? -14.695 -31.770 -12.601 1.00 87.62 840 ALA A C 1
ATOM 6263 O O . ALA A 1 840 ? -13.558 -31.673 -13.066 1.00 87.62 840 ALA A O 1
ATOM 6264 N N . PRO A 1 841 ? -15.561 -32.692 -13.068 1.00 85.19 841 PRO A N 1
ATOM 6265 C CA . PRO A 1 841 ? -15.204 -33.675 -14.098 1.00 85.19 841 PRO A CA 1
ATOM 6266 C C . PRO A 1 841 ? -15.092 -33.073 -15.510 1.00 85.19 841 PRO A C 1
ATOM 6268 O O . PRO A 1 841 ? -14.592 -33.727 -16.422 1.00 85.19 841 PRO A O 1
ATOM 6271 N N . ALA A 1 842 ? -15.574 -31.843 -15.699 1.00 93.19 842 ALA A N 1
ATOM 6272 C CA . ALA A 1 842 ? -15.565 -31.090 -16.947 1.00 93.19 842 ALA A CA 1
ATOM 6273 C C . ALA A 1 842 ? -15.509 -29.576 -16.639 1.00 93.19 842 ALA A C 1
ATOM 6275 O O . ALA A 1 842 ? -15.770 -29.194 -15.494 1.00 93.19 842 ALA A O 1
ATOM 6276 N N . PRO A 1 843 ? -15.191 -28.712 -17.625 1.00 96.06 843 PRO A N 1
ATOM 6277 C CA . PRO A 1 843 ? -15.281 -27.263 -17.454 1.00 96.06 843 PRO A CA 1
ATOM 6278 C C . PRO A 1 843 ? -16.684 -26.849 -16.994 1.00 96.06 843 PRO A C 1
ATOM 6280 O O . PRO A 1 843 ? -17.677 -27.362 -17.511 1.00 96.06 843 PRO A O 1
ATOM 6283 N N . VAL A 1 844 ? -16.771 -25.944 -16.017 1.00 96.50 844 VAL A N 1
ATOM 6284 C CA . VAL A 1 844 ? -18.047 -25.593 -15.369 1.00 96.50 844 VAL A CA 1
ATOM 6285 C C . VAL A 1 844 ? -18.645 -24.297 -15.925 1.00 96.50 844 VAL A C 1
ATOM 6287 O O . VAL A 1 844 ? -17.886 -23.377 -16.249 1.00 96.50 844 VAL A O 1
ATOM 6290 N N . PRO A 1 845 ? -19.986 -24.166 -15.999 1.00 96.75 845 PRO A N 1
ATOM 6291 C CA . PRO A 1 845 ? -20.621 -22.873 -16.243 1.00 96.75 845 PRO A CA 1
ATOM 6292 C C . PRO A 1 845 ? -20.253 -21.896 -15.124 1.00 96.75 845 PRO A C 1
ATOM 6294 O O . PRO A 1 845 ? -19.985 -22.306 -13.992 1.00 96.75 845 PRO A O 1
ATOM 6297 N N . LEU A 1 846 ? -20.231 -20.599 -15.425 1.00 96.00 846 LEU A N 1
ATOM 6298 C CA . LEU A 1 846 ? -19.750 -19.595 -14.478 1.00 96.00 846 LEU A CA 1
ATOM 6299 C C . LEU A 1 846 ? -20.667 -18.376 -14.419 1.00 96.00 846 LEU A C 1
ATOM 6301 O O . LEU A 1 846 ? -21.066 -17.841 -15.448 1.00 96.00 846 LEU A O 1
ATOM 6305 N N . LEU A 1 847 ? -20.946 -17.876 -13.214 1.00 95.31 847 LEU A N 1
ATOM 6306 C CA . LEU A 1 847 ? -21.656 -16.608 -13.027 1.00 95.31 847 LEU A CA 1
ATOM 6307 C C . LEU A 1 847 ? -20.693 -15.484 -12.621 1.00 95.31 847 LEU A C 1
ATOM 6309 O O . LEU A 1 847 ? -20.120 -15.505 -11.532 1.00 95.31 847 LEU A O 1
ATOM 6313 N N . MET A 1 848 ? -20.512 -14.490 -13.491 1.00 96.62 848 MET A N 1
ATOM 6314 C CA . MET A 1 848 ? -19.718 -13.294 -13.208 1.00 96.62 848 MET A CA 1
ATOM 6315 C C . MET A 1 848 ? -20.576 -12.238 -12.505 1.00 96.62 848 MET A C 1
ATOM 6317 O O . MET A 1 848 ? -21.630 -11.860 -13.001 1.00 96.62 848 MET A O 1
ATOM 6321 N N . MET A 1 849 ? -20.111 -11.721 -11.375 1.00 94.00 849 MET A N 1
ATOM 6322 C CA . MET A 1 849 ? -20.822 -10.748 -10.548 1.00 94.00 849 MET A CA 1
ATOM 6323 C C . MET A 1 849 ? -19.990 -9.476 -10.410 1.00 94.00 849 MET A C 1
ATOM 6325 O O . MET A 1 849 ? -18.782 -9.530 -10.156 1.00 94.00 849 MET A O 1
ATOM 6329 N N . PHE A 1 850 ? -20.639 -8.321 -10.519 1.00 93.38 850 PHE A N 1
ATOM 6330 C CA . PHE A 1 850 ? -20.008 -7.054 -10.158 1.00 93.38 850 PHE A CA 1
ATOM 6331 C C . PHE A 1 850 ? -20.020 -6.865 -8.639 1.00 93.38 850 PHE A C 1
ATOM 6333 O O . PHE A 1 850 ? -21.077 -6.822 -8.010 1.00 93.38 850 PHE A O 1
ATOM 6340 N N . GLY A 1 851 ? -18.840 -6.703 -8.041 1.00 80.69 851 GLY A N 1
ATOM 6341 C CA . GLY A 1 851 ? -18.706 -6.433 -6.613 1.00 80.69 851 GLY A CA 1
ATOM 6342 C C . GLY A 1 851 ? -17.429 -6.997 -6.000 1.00 80.69 851 GLY A C 1
ATOM 6343 O O . GLY A 1 851 ? -16.682 -7.752 -6.617 1.00 80.69 851 GLY A O 1
ATOM 6344 N N . ARG A 1 852 ? -17.179 -6.622 -4.743 1.00 66.19 852 ARG A N 1
ATOM 6345 C CA . ARG A 1 852 ? -16.078 -7.173 -3.945 1.00 66.19 852 ARG A CA 1
ATOM 6346 C C . ARG A 1 852 ? -16.537 -8.406 -3.177 1.00 66.19 852 ARG A C 1
ATOM 6348 O O . ARG A 1 852 ? -17.698 -8.510 -2.786 1.00 66.19 852 ARG A O 1
ATOM 6355 N N . SER A 1 853 ? -15.594 -9.298 -2.890 1.00 56.22 853 SER A N 1
ATOM 6356 C CA . SER A 1 853 ? -15.776 -10.396 -1.938 1.00 56.22 853 SER A CA 1
ATOM 6357 C C . SER A 1 853 ? -16.250 -9.852 -0.579 1.00 56.22 853 SER A C 1
ATOM 6359 O O . SER A 1 853 ? -15.459 -9.304 0.187 1.00 56.22 853 SER A O 1
ATOM 6361 N N . SER A 1 854 ? -17.545 -9.995 -0.285 1.00 48.50 854 SER A N 1
ATOM 6362 C CA . SER A 1 854 ? -18.141 -9.735 1.031 1.00 48.50 854 SER A CA 1
ATOM 6363 C C . SER A 1 854 ? -18.468 -11.054 1.741 1.00 48.50 854 SER A C 1
ATOM 6365 O O . SER A 1 854 ? -18.887 -12.020 1.096 1.00 48.50 854 SER A O 1
ATOM 6367 N N . ALA A 1 855 ? -18.320 -11.087 3.071 1.00 41.09 855 ALA A N 1
ATOM 6368 C CA . ALA A 1 855 ? -18.648 -12.251 3.901 1.00 41.09 855 ALA A CA 1
ATOM 6369 C C . ALA A 1 855 ? -20.160 -12.560 3.963 1.00 41.09 855 ALA A C 1
ATOM 6371 O O . ALA A 1 855 ? -20.536 -13.674 4.318 1.00 41.09 855 ALA A O 1
ATOM 6372 N N . ARG A 1 856 ? -21.033 -11.600 3.611 1.00 40.97 856 ARG A N 1
ATOM 6373 C CA . ARG A 1 856 ? -22.502 -11.759 3.657 1.00 40.97 856 ARG A CA 1
ATOM 6374 C C . ARG A 1 856 ? -23.066 -12.628 2.527 1.00 40.97 856 ARG A C 1
ATOM 6376 O O . ARG A 1 856 ? -24.167 -13.145 2.671 1.00 40.97 856 ARG A O 1
ATOM 6383 N N . ASP A 1 857 ? -22.320 -12.822 1.441 1.00 55.12 857 ASP A N 1
ATOM 6384 C CA . ASP A 1 857 ? -22.793 -13.537 0.244 1.00 55.12 857 ASP A CA 1
ATOM 6385 C C . ASP A 1 857 ? -22.340 -15.009 0.186 1.00 55.12 857 ASP A C 1
ATOM 6387 O O . ASP A 1 857 ? -22.544 -15.687 -0.823 1.00 55.12 857 ASP A O 1
ATOM 6391 N N . SER A 1 858 ? -21.698 -15.515 1.245 1.00 62.72 858 SER A N 1
ATOM 6392 C CA . SER A 1 858 ? -21.084 -16.850 1.269 1.00 62.72 858 SER A CA 1
ATOM 6393 C C . SER A 1 858 ? -22.088 -17.983 1.037 1.00 62.72 858 SER A C 1
ATOM 6395 O O . SER A 1 858 ? -21.760 -18.936 0.340 1.00 62.72 858 SER A O 1
ATOM 6397 N N . ALA A 1 859 ? -23.323 -17.860 1.536 1.00 67.75 859 ALA A N 1
ATOM 6398 C CA . ALA A 1 859 ? -24.346 -18.900 1.400 1.00 67.75 859 ALA A CA 1
ATOM 6399 C C . ALA A 1 859 ? -24.849 -19.079 -0.047 1.00 67.75 859 ALA A C 1
ATOM 6401 O O . ALA A 1 859 ? -24.975 -20.202 -0.519 1.00 67.75 859 ALA A O 1
ATOM 6402 N N . LYS A 1 860 ? -25.089 -17.982 -0.779 1.00 73.25 860 LYS A N 1
ATOM 6403 C CA . LYS A 1 860 ? -25.545 -18.041 -2.184 1.00 73.25 860 LYS A CA 1
ATOM 6404 C C . LYS A 1 860 ? -24.440 -18.523 -3.123 1.00 73.25 860 LYS A C 1
ATOM 6406 O O . LYS A 1 860 ? -24.700 -19.238 -4.082 1.00 73.25 860 LYS A O 1
ATOM 6411 N N . ARG A 1 861 ? -23.194 -18.138 -2.834 1.00 83.56 861 ARG A N 1
ATOM 6412 C CA . ARG A 1 861 ? -22.014 -18.606 -3.572 1.00 83.56 861 ARG A CA 1
ATOM 6413 C C . ARG A 1 861 ? -21.732 -20.084 -3.306 1.00 83.56 861 ARG A C 1
ATOM 6415 O O . ARG A 1 861 ? -21.377 -20.789 -4.240 1.00 83.56 861 ARG A O 1
ATOM 6422 N N . ALA A 1 862 ? -21.944 -20.551 -2.073 1.00 83.00 862 ALA A N 1
ATOM 6423 C CA . ALA A 1 862 ? -21.894 -21.974 -1.753 1.00 83.00 862 ALA A CA 1
ATOM 6424 C C . ALA A 1 862 ? -22.939 -22.762 -2.541 1.00 83.00 862 ALA A C 1
ATOM 6426 O O . ALA A 1 862 ? -22.578 -23.760 -3.139 1.00 83.00 862 ALA A O 1
ATOM 6427 N N . GLN A 1 863 ? -24.173 -22.258 -2.653 1.00 86.00 863 GLN A N 1
ATOM 6428 C CA . GLN A 1 863 ? -25.201 -22.908 -3.468 1.00 86.00 863 GLN A CA 1
ATOM 6429 C C . GLN A 1 863 ? -24.780 -23.067 -4.940 1.00 86.00 863 GLN A C 1
ATOM 6431 O O . GLN A 1 863 ? -24.894 -24.159 -5.476 1.00 86.00 863 GLN A O 1
ATOM 6436 N N . LEU A 1 864 ? -24.235 -22.021 -5.577 1.00 87.81 864 LEU A N 1
ATOM 6437 C CA . LEU A 1 864 ? -23.735 -22.120 -6.959 1.00 87.81 864 LEU A CA 1
ATOM 6438 C C . LEU A 1 864 ? -22.668 -23.212 -7.106 1.00 87.81 864 LEU A C 1
ATOM 6440 O O . LEU A 1 864 ? -22.724 -24.015 -8.031 1.00 87.81 864 LEU A O 1
ATOM 6444 N N . VAL A 1 865 ? -21.707 -23.242 -6.183 1.00 90.06 865 VAL A N 1
ATOM 6445 C CA . VAL A 1 865 ? -20.612 -24.218 -6.197 1.00 90.06 865 VAL A CA 1
ATOM 6446 C C . VAL A 1 865 ? -21.120 -25.638 -5.925 1.00 90.06 865 VAL A C 1
ATOM 6448 O O . VAL A 1 865 ? -20.683 -26.569 -6.600 1.00 90.06 865 VAL A O 1
ATOM 6451 N N . ASP A 1 866 ? -22.049 -25.802 -4.983 1.00 87.38 866 ASP A N 1
ATOM 6452 C CA . ASP A 1 866 ? -22.680 -27.084 -4.646 1.00 87.38 866 ASP A CA 1
ATOM 6453 C C . ASP A 1 866 ? -23.509 -27.631 -5.825 1.00 87.38 866 ASP A C 1
ATOM 6455 O O . ASP A 1 866 ? -23.515 -28.837 -6.065 1.00 87.38 866 ASP A O 1
ATOM 6459 N N . ASP A 1 867 ? -24.119 -26.746 -6.620 1.00 89.12 867 ASP A N 1
ATOM 6460 C CA . ASP A 1 867 ? -24.835 -27.080 -7.860 1.00 89.12 867 ASP A CA 1
ATOM 6461 C C . ASP A 1 867 ? -23.886 -27.292 -9.066 1.00 89.12 867 ASP A C 1
ATOM 6463 O O . ASP A 1 867 ? -24.333 -27.507 -10.196 1.00 89.12 867 ASP A O 1
ATOM 6467 N N . GLY A 1 868 ? -22.565 -27.242 -8.852 1.00 90.06 868 GLY A N 1
ATOM 6468 C CA . GLY A 1 868 ? -21.544 -27.514 -9.867 1.00 90.06 868 GLY A CA 1
ATOM 6469 C C . GLY A 1 868 ? -21.168 -26.323 -10.755 1.00 90.06 868 GLY A C 1
ATOM 6470 O O . GLY A 1 868 ? -20.552 -26.523 -11.802 1.00 90.06 868 GLY A O 1
ATOM 6471 N N . TRP A 1 869 ? -21.516 -25.094 -10.366 1.00 93.75 869 TRP A N 1
ATOM 6472 C CA . TRP A 1 869 ? -21.168 -23.865 -11.086 1.00 93.75 869 TRP A CA 1
ATOM 6473 C C . TRP A 1 869 ? -19.941 -23.181 -10.474 1.00 93.75 869 TRP A C 1
ATOM 6475 O O . TRP A 1 869 ? -19.702 -23.207 -9.268 1.00 93.75 869 TRP A O 1
ATOM 6485 N N . GLY A 1 870 ? -19.170 -22.499 -11.314 1.00 94.12 870 GLY A N 1
ATOM 6486 C CA . GLY A 1 870 ? -18.197 -21.508 -10.873 1.00 94.12 870 GLY A CA 1
ATOM 6487 C C . GLY A 1 870 ? -18.830 -20.129 -10.672 1.00 94.12 870 GLY A C 1
ATOM 6488 O O . GLY A 1 870 ? -19.923 -19.830 -11.161 1.00 94.12 870 GLY A O 1
ATOM 6489 N N . TYR A 1 871 ? -18.106 -19.231 -10.013 1.00 93.94 871 TYR A N 1
ATOM 6490 C CA . TYR A 1 871 ? -18.436 -17.807 -10.016 1.00 93.94 871 TYR A CA 1
ATOM 6491 C C . TYR A 1 871 ? -17.185 -16.947 -10.184 1.00 93.94 871 TYR A C 1
ATOM 6493 O O . TYR A 1 871 ? -16.080 -17.340 -9.809 1.00 93.94 871 TYR A O 1
ATOM 6501 N N . ALA A 1 872 ? -17.361 -15.746 -10.730 1.00 94.75 872 ALA A N 1
ATOM 6502 C CA . ALA A 1 872 ? -16.323 -14.727 -10.773 1.00 94.75 872 ALA A CA 1
ATOM 6503 C C . ALA A 1 872 ? -16.810 -13.437 -10.116 1.00 94.75 872 ALA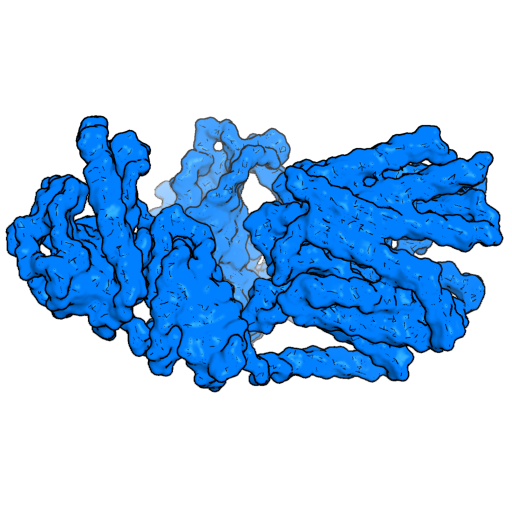 A C 1
ATOM 6505 O O . ALA A 1 872 ? -17.962 -13.055 -10.277 1.00 94.75 872 ALA A O 1
ATOM 6506 N N . LEU A 1 873 ? -15.934 -12.748 -9.394 1.00 93.31 873 LEU A N 1
ATOM 6507 C CA . LEU A 1 873 ? -16.193 -11.436 -8.808 1.00 93.31 873 LEU A CA 1
ATOM 6508 C C . LEU A 1 873 ? -15.285 -10.418 -9.487 1.00 93.31 873 LEU A C 1
ATOM 6510 O O . LEU A 1 873 ? -14.068 -10.540 -9.372 1.00 93.31 873 LEU A O 1
ATOM 6514 N N . VAL A 1 874 ? -15.854 -9.434 -10.177 1.00 95.38 874 VAL A N 1
ATOM 6515 C CA . VAL A 1 874 ? -15.107 -8.343 -10.825 1.00 95.38 874 VAL A CA 1
ATOM 6516 C C . VAL A 1 874 ? -15.317 -7.065 -10.022 1.00 95.38 874 VAL A C 1
ATOM 6518 O O . VAL A 1 874 ? -16.462 -6.654 -9.831 1.00 95.38 874 VAL A O 1
ATOM 6521 N N . ASP A 1 875 ? -14.235 -6.422 -9.566 1.00 94.94 875 ASP A N 1
ATOM 6522 C CA . ASP A 1 875 ? -14.310 -5.151 -8.832 1.00 94.94 875 ASP A CA 1
ATOM 6523 C C . ASP A 1 875 ? -14.476 -3.971 -9.810 1.00 94.94 875 ASP A C 1
ATOM 6525 O O . ASP A 1 875 ? -13.506 -3.596 -10.480 1.00 94.94 875 ASP A O 1
ATOM 6529 N N . PRO A 1 876 ? -15.653 -3.320 -9.879 1.00 95.06 876 PRO A N 1
ATOM 6530 C CA . PRO A 1 876 ? -15.884 -2.213 -10.805 1.00 95.06 876 PRO A CA 1
ATOM 6531 C C . PRO A 1 876 ? -14.961 -1.020 -10.535 1.00 95.06 876 PRO A C 1
ATOM 6533 O O . PRO A 1 876 ? -14.494 -0.380 -11.477 1.00 95.06 876 PRO A O 1
ATOM 6536 N N . ALA A 1 877 ? -14.631 -0.761 -9.263 1.00 92.50 877 ALA A N 1
ATOM 6537 C CA . ALA A 1 877 ? -13.794 0.369 -8.861 1.00 92.50 877 ALA A CA 1
ATOM 6538 C C . ALA A 1 877 ? -12.338 0.226 -9.331 1.00 92.50 877 ALA A C 1
ATOM 6540 O O . ALA A 1 877 ? -11.641 1.230 -9.473 1.00 92.50 877 ALA A O 1
ATOM 6541 N N . SER A 1 878 ? -11.892 -1.007 -9.598 1.00 95.06 878 SER A N 1
ATOM 6542 C CA . SER A 1 878 ? -10.575 -1.288 -10.182 1.00 95.06 878 SER A CA 1
ATOM 6543 C C . SER A 1 878 ? -10.497 -0.939 -11.678 1.00 95.06 878 SER A C 1
ATOM 6545 O O . SER A 1 878 ? -9.421 -0.659 -12.198 1.00 95.06 878 SER A O 1
ATOM 6547 N N . ILE A 1 879 ? -11.650 -0.894 -12.359 1.00 97.31 879 ILE A N 1
ATOM 6548 C CA . ILE A 1 879 ? -11.780 -0.518 -13.773 1.00 97.31 879 ILE A CA 1
ATOM 6549 C C . ILE A 1 879 ? -11.990 0.995 -13.892 1.00 97.31 879 ILE A C 1
ATOM 6551 O O . ILE A 1 879 ? -11.266 1.684 -14.613 1.00 97.31 879 ILE A O 1
ATOM 6555 N N . GLN A 1 880 ? -12.997 1.512 -13.184 1.00 97.56 880 GLN A N 1
ATOM 6556 C CA . GLN A 1 880 ? -13.374 2.921 -13.178 1.00 97.56 880 GLN A CA 1
ATOM 6557 C C . GLN A 1 880 ? -14.054 3.280 -11.854 1.00 97.56 880 GLN A C 1
ATOM 6559 O O . GLN A 1 880 ? -14.935 2.557 -11.392 1.00 97.56 880 GLN A O 1
ATOM 6564 N N . ALA A 1 881 ? -13.685 4.417 -11.263 1.00 93.38 881 ALA A N 1
ATOM 6565 C CA . ALA A 1 881 ? -14.276 4.875 -10.009 1.00 93.38 881 ALA A CA 1
ATOM 6566 C C . ALA A 1 881 ? -15.784 5.172 -10.138 1.00 93.38 881 ALA A C 1
ATOM 6568 O O . ALA A 1 881 ? -16.240 5.707 -11.148 1.00 93.38 881 ALA A O 1
ATOM 6569 N N . ASP A 1 882 ? -16.535 4.880 -9.073 1.00 95.00 882 ASP A N 1
ATOM 6570 C CA . ASP A 1 882 ? -17.975 5.148 -8.940 1.00 95.00 882 ASP A CA 1
ATOM 6571 C C . ASP A 1 882 ? -18.235 6.592 -8.461 1.00 95.00 882 ASP A C 1
ATOM 6573 O O . ASP A 1 882 ? -18.785 6.811 -7.386 1.00 95.00 882 ASP A O 1
ATOM 6577 N N . ASN A 1 883 ? -17.708 7.585 -9.189 1.00 94.12 883 ASN A N 1
ATOM 6578 C CA . ASN A 1 883 ? -17.969 9.015 -8.975 1.00 94.12 883 ASN A CA 1
ATOM 6579 C C . ASN A 1 883 ? -17.461 9.871 -10.152 1.00 94.12 883 ASN A C 1
ATOM 6581 O O . ASN A 1 883 ? -16.600 9.445 -10.923 1.00 94.12 883 ASN A O 1
ATOM 6585 N N . GLY A 1 884 ? -17.950 11.114 -10.242 1.00 89.50 884 GLY A N 1
ATOM 6586 C CA . GLY A 1 884 ? -17.527 12.081 -11.264 1.00 89.50 884 GLY A CA 1
ATOM 6587 C C . GLY A 1 884 ? -16.064 12.531 -11.153 1.00 89.50 884 GLY A C 1
ATOM 6588 O O . GLY A 1 884 ? -15.380 12.640 -12.166 1.00 89.50 884 GLY A O 1
ATOM 6589 N N . ALA A 1 885 ? -15.540 12.712 -9.934 1.00 89.81 885 ALA A N 1
ATOM 6590 C CA . ALA A 1 885 ? -14.160 13.174 -9.714 1.00 89.81 885 ALA A CA 1
ATOM 6591 C C . ALA A 1 885 ? -13.096 12.187 -10.239 1.00 89.81 885 ALA A C 1
ATOM 6593 O O . ALA A 1 885 ? -11.976 12.565 -10.574 1.00 89.81 885 ALA A O 1
ATOM 6594 N N . GLY A 1 886 ? -13.444 10.902 -10.326 1.00 89.94 886 GLY A N 1
ATOM 6595 C CA . GLY A 1 886 ? -12.563 9.847 -10.806 1.00 89.94 886 GLY A CA 1
ATOM 6596 C C . GLY A 1 886 ? -12.571 9.642 -12.321 1.00 89.94 886 GLY A C 1
ATOM 6597 O O . GLY A 1 886 ? -11.816 8.795 -12.791 1.00 89.94 886 GLY A O 1
ATOM 6598 N N . LEU A 1 887 ? -13.382 10.369 -13.101 1.00 94.81 887 LEU A N 1
ATOM 6599 C CA . LEU A 1 887 ? -13.518 10.159 -14.555 1.00 94.81 887 LEU A CA 1
ATOM 6600 C C . LEU A 1 887 ? -12.242 10.467 -15.356 1.00 94.81 887 LEU A C 1
ATOM 6602 O O . LEU A 1 887 ? -12.029 9.885 -16.417 1.00 94.81 887 LEU A O 1
ATOM 6606 N N . THR A 1 888 ? -11.369 11.338 -14.846 1.00 95.19 888 THR A N 1
ATOM 6607 C CA . THR A 1 888 ? -10.037 11.616 -15.421 1.00 95.19 888 THR A CA 1
ATOM 6608 C C . THR A 1 888 ? -8.983 10.586 -14.997 1.00 95.19 888 THR A C 1
ATOM 6610 O O . THR A 1 888 ? -7.824 10.663 -15.409 1.00 95.19 888 THR A O 1
ATOM 6613 N N . ARG A 1 889 ? -9.378 9.587 -14.200 1.00 93.69 889 ARG A N 1
ATOM 6614 C CA . ARG A 1 889 ? -8.596 8.420 -13.766 1.00 93.69 889 ARG A CA 1
ATOM 6615 C C . ARG A 1 889 ? -9.300 7.132 -14.219 1.00 93.69 889 ARG A C 1
ATOM 6617 O O . ARG A 1 889 ? -10.341 7.184 -14.871 1.00 93.69 889 ARG A O 1
ATOM 6624 N N . GLY A 1 890 ? -8.730 5.972 -13.886 1.00 94.69 890 GLY A N 1
ATOM 6625 C CA . GLY A 1 890 ? -9.262 4.675 -14.323 1.00 94.69 890 GLY A CA 1
ATOM 6626 C C . GLY A 1 890 ? -9.155 4.489 -15.838 1.00 94.69 890 GLY A C 1
ATOM 6627 O O . GLY A 1 890 ? -8.382 5.189 -16.497 1.00 94.69 890 GLY A O 1
ATOM 6628 N N . ILE A 1 891 ? -9.915 3.549 -16.404 1.00 97.44 891 ILE A N 1
ATOM 6629 C CA . ILE A 1 891 ? -9.865 3.272 -17.845 1.00 97.44 891 ILE A CA 1
ATOM 6630 C C . ILE A 1 891 ? -10.311 4.470 -18.689 1.00 97.44 891 ILE A C 1
ATOM 6632 O O . ILE A 1 891 ? -9.688 4.729 -19.716 1.00 97.44 891 ILE A O 1
ATOM 6636 N N . ILE A 1 892 ? -11.320 5.236 -18.249 1.00 97.00 892 ILE A N 1
ATOM 6637 C CA . ILE A 1 892 ? -11.794 6.442 -18.951 1.00 97.00 892 ILE A CA 1
ATOM 6638 C C . ILE A 1 892 ? -10.682 7.495 -18.964 1.00 97.00 892 ILE A C 1
ATOM 6640 O O . ILE A 1 892 ? -10.343 8.034 -20.018 1.00 97.00 892 ILE A O 1
ATOM 6644 N N . GLY A 1 893 ? -10.049 7.730 -17.815 1.00 95.00 893 GLY A N 1
ATOM 6645 C CA . GLY A 1 893 ? -8.901 8.618 -17.712 1.00 95.00 893 GLY A CA 1
ATOM 6646 C C . GLY A 1 893 ? -7.721 8.161 -18.561 1.00 95.00 893 GLY A C 1
ATOM 6647 O O . GLY A 1 893 ? -7.099 8.978 -19.233 1.00 95.00 893 GLY A O 1
ATOM 6648 N N . LEU A 1 894 ? -7.418 6.862 -18.576 1.00 94.19 894 LEU A N 1
ATOM 6649 C CA . LEU A 1 894 ? -6.305 6.309 -19.345 1.00 94.19 894 LEU A CA 1
ATOM 6650 C C . LEU A 1 894 ? -6.485 6.557 -20.849 1.00 94.19 894 LEU A C 1
ATOM 6652 O O . LEU A 1 894 ? -5.587 7.109 -21.489 1.00 94.19 894 LEU A O 1
ATOM 6656 N N . VAL A 1 895 ? -7.652 6.211 -21.405 1.00 94.44 895 VAL A N 1
ATOM 6657 C CA . VAL A 1 895 ? -7.933 6.405 -22.841 1.00 94.44 895 VAL A CA 1
ATOM 6658 C C . VAL A 1 895 ? -7.999 7.884 -23.220 1.00 94.44 895 VAL A C 1
ATOM 6660 O O . VAL A 1 895 ? -7.548 8.260 -24.302 1.00 94.44 895 VAL A O 1
ATOM 6663 N N . ASN A 1 896 ? -8.459 8.735 -22.299 1.00 93.38 896 ASN A N 1
ATOM 6664 C CA . ASN A 1 896 ? -8.517 10.184 -22.486 1.00 93.38 896 ASN A CA 1
ATOM 6665 C C . ASN A 1 896 ? -7.231 10.907 -22.068 1.00 93.38 896 ASN A C 1
ATOM 6667 O O . ASN A 1 896 ? -7.194 12.138 -22.043 1.00 93.38 896 ASN A O 1
ATOM 6671 N N . ARG A 1 897 ? -6.153 10.175 -21.756 1.00 91.94 897 ARG A N 1
ATOM 6672 C CA . ARG A 1 897 ? -4.844 10.740 -21.379 1.00 91.94 897 ARG A CA 1
ATOM 6673 C C . ARG A 1 897 ? -4.942 11.743 -20.223 1.00 91.94 897 ARG A C 1
ATOM 6675 O O . ARG A 1 897 ? -4.372 12.837 -20.254 1.00 91.94 897 ARG A O 1
ATOM 6682 N N . GLY A 1 898 ? -5.731 11.374 -19.224 1.00 91.50 898 GLY A N 1
ATOM 6683 C CA . GLY A 1 898 ? -6.002 12.154 -18.029 1.00 91.50 898 GLY A CA 1
ATOM 6684 C C . GLY A 1 898 ? -6.903 13.371 -18.237 1.00 91.50 898 GLY A C 1
ATOM 6685 O O . GLY A 1 898 ? -7.056 14.168 -17.313 1.00 91.50 898 GLY A O 1
ATOM 6686 N N . GLN A 1 899 ? -7.465 13.559 -19.433 1.00 93.44 899 GLN A N 1
ATOM 6687 C CA . GLN A 1 899 ? -8.358 14.677 -19.722 1.00 93.44 899 GLN A CA 1
ATOM 6688 C C . GLN A 1 899 ? -9.827 14.297 -19.480 1.00 93.44 899 GLN A C 1
ATOM 6690 O O . GLN A 1 899 ? -10.186 13.122 -19.611 1.00 93.44 899 GLN A O 1
ATOM 6695 N N . PRO A 1 900 ? -10.688 15.272 -19.140 1.00 94.44 900 PRO A N 1
ATOM 6696 C CA . PRO A 1 900 ? -12.117 15.031 -18.987 1.00 94.44 900 PRO A CA 1
ATOM 6697 C C . PRO A 1 900 ? -12.744 14.496 -20.274 1.00 94.44 900 PRO A C 1
ATOM 6699 O O . PRO A 1 900 ? -12.372 14.893 -21.383 1.00 94.44 900 PRO A O 1
ATOM 6702 N N . ARG A 1 901 ? -13.730 13.616 -20.114 1.00 94.62 901 ARG A N 1
ATOM 6703 C CA . ARG A 1 901 ? -14.435 12.966 -21.222 1.00 94.62 901 ARG A CA 1
ATOM 6704 C C . ARG A 1 901 ? -15.207 13.967 -22.095 1.00 94.62 901 ARG A C 1
ATOM 6706 O O . ARG A 1 901 ? -15.607 15.046 -21.638 1.00 94.62 901 ARG A O 1
ATOM 6713 N N . ARG A 1 902 ? -15.411 13.608 -23.362 1.00 96.00 902 ARG A N 1
ATOM 6714 C CA . ARG A 1 902 ? -16.291 14.314 -24.308 1.00 96.00 902 ARG A CA 1
ATOM 6715 C C . ARG A 1 902 ? -17.750 13.882 -24.106 1.00 96.00 902 ARG A C 1
ATOM 6717 O O . ARG A 1 902 ? -17.989 12.855 -23.468 1.00 96.00 902 ARG A O 1
ATOM 6724 N N . PRO A 1 903 ? -18.734 14.626 -24.646 1.00 97.00 903 PRO A N 1
ATOM 6725 C CA . PRO A 1 903 ? -20.147 14.312 -24.435 1.00 97.00 903 PRO A CA 1
ATOM 6726 C C . PRO A 1 903 ? -20.580 12.907 -24.871 1.00 97.00 903 PRO A C 1
ATOM 6728 O O . PRO A 1 903 ? -21.462 12.321 -24.251 1.00 97.00 903 PRO A O 1
ATOM 6731 N N . ASP A 1 904 ? -19.968 12.347 -25.910 1.00 95.38 904 ASP A N 1
ATOM 6732 C CA . ASP A 1 904 ? -20.301 11.027 -26.447 1.00 95.38 904 ASP A CA 1
ATOM 6733 C C . ASP A 1 904 ? -19.372 9.905 -25.963 1.00 95.38 904 ASP A C 1
ATOM 6735 O O . ASP A 1 904 ? -19.569 8.753 -26.346 1.00 95.38 904 ASP A O 1
ATOM 6739 N N . ASP A 1 905 ? -18.381 10.204 -25.119 1.00 97.19 905 ASP A N 1
ATOM 6740 C CA . ASP A 1 905 ? -17.525 9.183 -24.519 1.00 97.19 905 ASP A CA 1
ATOM 6741 C C . ASP A 1 905 ? -18.294 8.420 -23.419 1.00 97.19 905 ASP A C 1
ATOM 6743 O O . ASP A 1 905 ? -19.141 8.973 -22.707 1.00 97.19 905 ASP A O 1
ATOM 6747 N N . TRP A 1 906 ? -17.975 7.134 -23.269 1.00 97.69 906 TRP A N 1
ATOM 6748 C CA . TRP A 1 906 ? -18.509 6.240 -22.234 1.00 97.69 906 TRP A CA 1
ATOM 6749 C C . TRP A 1 906 ? -18.560 6.816 -20.810 1.00 97.69 906 TRP A C 1
ATOM 6751 O O . TRP A 1 906 ? -17.645 7.502 -20.352 1.00 97.69 906 TRP A O 1
ATOM 6761 N N . GLY A 1 907 ? -19.644 6.493 -20.103 1.00 97.62 907 GLY A N 1
ATOM 6762 C CA . GLY A 1 907 ? -19.757 6.635 -18.652 1.00 97.62 907 GLY A CA 1
ATOM 6763 C C . GLY A 1 907 ? -19.272 5.386 -17.908 1.00 97.62 907 GLY A C 1
ATOM 6764 O O . GLY A 1 907 ? -18.892 4.374 -18.511 1.00 97.62 907 GLY A O 1
ATOM 6765 N N . ALA A 1 908 ? -19.308 5.431 -16.576 1.00 98.06 908 ALA A N 1
ATOM 6766 C CA . ALA A 1 908 ? -18.787 4.359 -15.729 1.00 98.06 908 ALA A CA 1
ATOM 6767 C C . ALA A 1 908 ? -19.490 3.004 -15.955 1.00 98.06 908 ALA A C 1
ATOM 6769 O O . ALA A 1 908 ? -18.806 1.985 -16.001 1.00 98.06 908 ALA A O 1
ATOM 6770 N N . LEU A 1 909 ? -20.810 2.968 -16.206 1.00 98.06 909 LEU A N 1
ATOM 6771 C CA . LEU A 1 909 ? -21.533 1.708 -16.469 1.00 98.06 909 LEU A CA 1
ATOM 6772 C C . LEU A 1 909 ? -20.983 0.977 -17.698 1.00 98.06 909 LEU A C 1
ATOM 6774 O O . LEU A 1 909 ? -20.796 -0.241 -17.690 1.00 98.06 909 LEU A O 1
ATOM 6778 N N . ARG A 1 910 ? -20.686 1.733 -18.758 1.00 97.62 910 ARG A N 1
ATOM 6779 C CA . ARG A 1 910 ? -20.123 1.201 -20.000 1.00 97.62 910 ARG A CA 1
ATOM 6780 C C . ARG A 1 910 ? -18.659 0.789 -19.830 1.00 97.62 910 ARG A C 1
ATOM 6782 O O . ARG A 1 910 ? -18.252 -0.216 -20.411 1.00 97.62 910 ARG A O 1
ATOM 6789 N N . ALA A 1 911 ? -17.892 1.518 -19.019 1.00 98.31 911 ALA A N 1
ATOM 6790 C CA . ALA A 1 911 ? -16.526 1.150 -18.657 1.00 98.31 911 ALA A CA 1
ATOM 6791 C C . ALA A 1 911 ? -16.478 -0.156 -17.841 1.00 98.31 911 ALA A C 1
ATOM 6793 O O . ALA A 1 911 ? -15.680 -1.042 -18.146 1.00 98.31 911 ALA A O 1
ATOM 6794 N N . TRP A 1 912 ? -17.372 -0.333 -16.862 1.00 98.31 912 TRP A N 1
ATOM 6795 C CA . TRP A 1 912 ? -17.486 -1.576 -16.091 1.00 98.31 912 TRP A CA 1
ATOM 6796 C C . TRP A 1 912 ? -17.897 -2.759 -16.969 1.00 98.31 912 TRP A C 1
ATOM 6798 O O . TRP A 1 912 ? -17.284 -3.822 -16.890 1.00 98.31 912 TRP A O 1
ATOM 6808 N N . ALA A 1 913 ? -18.862 -2.556 -17.869 1.00 97.44 913 ALA A N 1
ATOM 6809 C CA . ALA A 1 913 ? -19.245 -3.542 -18.876 1.00 97.44 913 ALA A CA 1
ATOM 6810 C C . ALA A 1 913 ? -18.066 -3.966 -19.770 1.00 97.44 913 ALA A C 1
ATOM 6812 O O . ALA A 1 913 ? -17.888 -5.151 -20.048 1.00 97.44 913 ALA A O 1
ATOM 6813 N N . TRP A 1 914 ? -17.227 -3.014 -20.192 1.00 97.88 914 TRP A N 1
ATOM 6814 C CA . TRP A 1 914 ? -15.999 -3.317 -20.928 1.00 97.88 914 TRP A CA 1
ATOM 6815 C C . TRP A 1 914 ? -15.010 -4.130 -20.089 1.00 97.88 914 TRP A C 1
ATOM 6817 O O . TRP A 1 914 ? -14.450 -5.094 -20.602 1.00 97.88 914 TRP A O 1
ATOM 6827 N N . GLY A 1 915 ? -14.812 -3.792 -18.812 1.00 97.69 915 GLY A N 1
ATOM 6828 C CA . GLY A 1 915 ? -13.907 -4.541 -17.937 1.00 97.69 915 GLY A CA 1
ATOM 6829 C C . GLY A 1 915 ? -14.379 -5.976 -17.683 1.00 97.69 915 GLY A C 1
ATOM 6830 O O . GLY A 1 915 ? -13.567 -6.896 -17.741 1.00 97.69 915 GLY A O 1
ATOM 6831 N N . ALA A 1 916 ? -15.688 -6.192 -17.519 1.00 97.75 916 ALA A N 1
ATOM 6832 C CA . ALA A 1 916 ? -16.279 -7.531 -17.466 1.00 97.75 916 ALA A CA 1
ATOM 6833 C C . ALA A 1 916 ? -16.037 -8.322 -18.764 1.00 97.75 916 ALA A C 1
ATOM 6835 O O . ALA A 1 916 ? -15.651 -9.487 -18.709 1.00 97.75 916 ALA A O 1
ATOM 6836 N N . ALA A 1 917 ? -16.164 -7.682 -19.932 1.00 96.94 917 ALA A N 1
ATOM 6837 C CA . ALA A 1 917 ? -15.833 -8.304 -21.216 1.00 96.94 917 ALA A CA 1
ATOM 6838 C C . ALA A 1 917 ? -14.344 -8.688 -21.331 1.00 96.94 917 A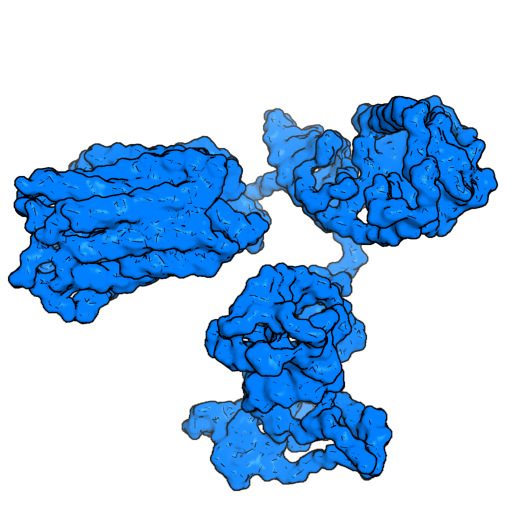LA A C 1
ATOM 6840 O O . ALA A 1 917 ? -14.022 -9.734 -21.885 1.00 96.94 917 ALA A O 1
ATOM 6841 N N . ARG A 1 918 ? -13.422 -7.889 -20.770 1.00 97.50 918 ARG A N 1
ATOM 6842 C CA . ARG A 1 918 ? -11.993 -8.261 -20.679 1.00 97.50 918 ARG A CA 1
ATOM 6843 C C . ARG A 1 918 ? -11.761 -9.430 -19.719 1.00 97.50 918 ARG A C 1
ATOM 6845 O O . ARG A 1 918 ? -10.858 -10.229 -19.946 1.00 97.50 918 ARG A O 1
ATOM 6852 N N . GLY A 1 919 ? -12.557 -9.524 -18.652 1.00 96.81 919 GLY A N 1
ATOM 6853 C CA . GLY A 1 919 ? -12.585 -10.689 -17.765 1.00 96.81 919 GLY A CA 1
ATOM 6854 C C . GLY A 1 919 ? -13.055 -11.945 -18.499 1.00 96.81 919 GLY A C 1
ATOM 6855 O O . GLY A 1 919 ? -12.446 -13.000 -18.358 1.00 96.81 919 GLY A O 1
ATOM 6856 N N . LEU A 1 920 ? -14.074 -11.818 -19.351 1.00 96.88 920 LEU A N 1
ATOM 6857 C CA . LEU A 1 920 ? -14.550 -12.907 -20.201 1.00 96.88 920 LEU A CA 1
ATOM 6858 C C . LEU A 1 920 ? -13.472 -13.390 -21.187 1.00 96.88 920 LEU A C 1
ATOM 6860 O O . LEU A 1 920 ? -13.306 -14.596 -21.333 1.00 96.88 920 LEU A O 1
ATOM 6864 N N . ASP A 1 921 ? -12.671 -12.481 -21.763 1.00 96.69 921 ASP A N 1
ATOM 6865 C CA . ASP A 1 921 ? -11.519 -12.854 -22.608 1.00 96.69 921 ASP A CA 1
ATOM 6866 C C . ASP A 1 921 ? -10.520 -13.758 -21.858 1.00 96.69 921 ASP A C 1
ATOM 6868 O O . ASP A 1 921 ? -9.925 -14.654 -22.450 1.00 96.69 921 ASP A O 1
ATOM 6872 N N . TYR A 1 922 ? -10.322 -13.543 -20.550 1.00 96.12 922 TYR A N 1
ATOM 6873 C CA . TYR A 1 922 ? -9.499 -14.441 -19.735 1.00 96.12 922 TYR A CA 1
ATOM 6874 C C . TYR A 1 922 ? -10.178 -15.795 -19.523 1.00 96.12 922 TYR A C 1
ATOM 6876 O O . TYR A 1 922 ? -9.529 -16.829 -19.671 1.00 96.12 922 TYR A O 1
ATOM 6884 N N . LEU A 1 923 ? -11.470 -15.798 -19.185 1.00 96.31 923 LEU A N 1
ATOM 6885 C CA . LEU A 1 923 ? -12.228 -17.024 -18.919 1.00 96.31 923 LEU A CA 1
ATOM 6886 C C . LEU A 1 923 ? -12.279 -17.953 -20.140 1.00 96.31 923 LEU A C 1
ATOM 6888 O O . LEU A 1 923 ? -12.232 -19.164 -19.970 1.00 96.31 923 LEU A O 1
ATOM 6892 N N . GLU A 1 924 ? -12.278 -17.410 -21.359 1.00 95.56 924 GLU A N 1
ATOM 6893 C CA . GLU A 1 924 ? -12.136 -18.188 -22.602 1.00 95.56 924 GLU A CA 1
ATOM 6894 C C . GLU A 1 924 ? -10.815 -18.967 -22.700 1.00 95.56 924 GLU A C 1
ATOM 6896 O O . GLU A 1 924 ? -10.729 -19.955 -23.428 1.00 95.56 924 GLU A O 1
ATOM 6901 N N . THR A 1 925 ? -9.782 -18.537 -21.973 1.00 94.44 925 THR A N 1
ATOM 6902 C CA . THR A 1 925 ? -8.478 -19.213 -21.919 1.00 94.44 925 THR A CA 1
ATOM 6903 C C . THR A 1 925 ? -8.339 -20.166 -20.732 1.00 94.44 925 THR A C 1
ATOM 6905 O O . THR A 1 925 ? -7.353 -20.901 -20.661 1.00 94.44 925 THR A O 1
ATOM 6908 N N . ASP A 1 926 ? -9.292 -20.160 -19.795 1.00 93.44 926 ASP A N 1
ATOM 6909 C CA . ASP A 1 926 ? -9.241 -20.979 -18.588 1.00 93.44 926 ASP A CA 1
ATOM 6910 C C . ASP A 1 926 ? -9.857 -22.366 -18.848 1.00 93.44 926 ASP A C 1
ATOM 6912 O O . ASP A 1 926 ? -11.069 -22.471 -19.034 1.00 93.44 926 ASP A O 1
ATOM 6916 N N . PRO A 1 927 ? -9.069 -23.458 -18.820 1.00 92.62 927 PRO A N 1
ATOM 6917 C CA . PRO A 1 927 ? -9.578 -24.792 -19.134 1.00 92.62 927 PRO A CA 1
ATOM 6918 C C . PRO A 1 927 ? -10.586 -25.325 -18.106 1.00 92.62 927 PRO A C 1
ATOM 6920 O O . PRO A 1 927 ? -11.240 -26.324 -18.379 1.00 92.62 927 PRO A O 1
ATOM 6923 N N . ALA A 1 928 ? -10.706 -24.703 -16.929 1.00 92.94 928 ALA A N 1
ATOM 6924 C CA . ALA A 1 928 ? -11.677 -25.105 -15.913 1.00 92.94 928 ALA A CA 1
ATOM 6925 C C . ALA A 1 928 ? -13.073 -24.488 -16.127 1.00 92.94 928 ALA A C 1
ATOM 6927 O O . ALA A 1 928 ? -14.012 -24.854 -15.420 1.00 92.94 928 ALA A O 1
ATOM 6928 N N . VAL A 1 929 ? -13.221 -23.553 -17.069 1.00 96.38 929 VAL A N 1
ATOM 6929 C CA . VAL A 1 929 ? -14.449 -22.774 -17.267 1.00 96.38 929 VAL A CA 1
ATOM 6930 C C . VAL A 1 929 ? -15.070 -23.094 -18.622 1.00 96.38 929 VAL A C 1
ATOM 6932 O O . VAL A 1 929 ? -14.409 -23.051 -19.657 1.00 96.38 929 VAL A O 1
ATOM 6935 N N . ASP A 1 930 ? -16.370 -23.376 -18.632 1.00 96.75 930 ASP A N 1
ATOM 6936 C CA . ASP A 1 930 ? -17.154 -23.424 -19.861 1.00 96.75 930 ASP A CA 1
ATOM 6937 C C . ASP A 1 930 ? -17.500 -22.000 -20.305 1.00 96.75 930 ASP A C 1
ATOM 6939 O O . ASP A 1 930 ? -18.523 -21.416 -19.933 1.00 96.75 930 ASP A O 1
ATOM 6943 N N . ALA A 1 931 ? -16.621 -21.431 -21.128 1.00 91.81 931 ALA A N 1
ATOM 6944 C CA . ALA A 1 931 ? -16.740 -20.059 -21.602 1.00 91.81 931 ALA A CA 1
ATOM 6945 C C . ALA A 1 931 ? -18.020 -19.781 -22.419 1.00 91.81 931 ALA A C 1
ATOM 6947 O O . ALA A 1 931 ? -18.425 -18.626 -22.538 1.00 91.81 931 ALA A O 1
ATOM 6948 N N . LYS A 1 932 ? -18.692 -20.814 -22.955 1.00 93.94 932 LYS A N 1
ATOM 6949 C CA . LYS A 1 932 ? -19.971 -20.653 -23.673 1.00 93.94 932 LYS A CA 1
ATOM 6950 C C . LYS A 1 932 ? -21.151 -20.435 -22.729 1.00 93.94 932 LYS A C 1
ATOM 6952 O O . LYS A 1 932 ? -22.187 -19.946 -23.171 1.00 93.94 932 LYS A O 1
ATOM 6957 N N . HIS A 1 933 ? -20.993 -20.774 -21.452 1.00 95.81 933 HIS A N 1
ATOM 6958 C CA . HIS A 1 933 ? -22.026 -20.684 -20.423 1.00 95.81 933 HIS A CA 1
ATOM 6959 C C . HIS A 1 933 ? -21.599 -19.756 -19.280 1.00 95.81 933 HIS A C 1
ATOM 6961 O O . HIS A 1 933 ? -21.787 -20.059 -18.101 1.00 95.81 933 HIS A O 1
ATOM 6967 N N . VAL A 1 934 ? -21.040 -18.593 -19.634 1.00 97.38 934 VAL A N 1
ATOM 6968 C CA . VAL A 1 934 ? -20.736 -17.533 -18.667 1.00 97.38 934 VAL A CA 1
ATOM 6969 C C . VAL A 1 934 ? -21.901 -16.549 -18.584 1.00 97.38 934 VAL A C 1
ATOM 6971 O O . VAL A 1 934 ? -22.209 -15.852 -19.552 1.00 97.38 934 VAL A O 1
ATOM 6974 N N . GLY A 1 935 ? -22.559 -16.481 -17.429 1.00 96.38 935 GLY A N 1
ATOM 6975 C CA . GLY A 1 935 ? -23.582 -15.481 -17.119 1.00 96.38 935 GLY A CA 1
ATOM 6976 C C . GLY A 1 935 ? -22.999 -14.222 -16.474 1.00 96.38 935 GLY A C 1
ATOM 6977 O O . GLY A 1 935 ? -21.877 -14.241 -15.970 1.00 96.38 935 GLY A O 1
ATOM 6978 N N . ILE A 1 936 ? -23.778 -13.138 -16.440 1.00 96.31 936 ILE A N 1
ATOM 6979 C CA . ILE A 1 936 ? -23.447 -11.907 -15.708 1.00 96.31 936 ILE A CA 1
ATOM 6980 C C . ILE A 1 936 ? -24.573 -11.491 -14.752 1.00 96.31 936 ILE A C 1
ATOM 6982 O O . ILE A 1 936 ? -25.748 -11.603 -15.087 1.00 96.31 936 ILE A O 1
ATOM 6986 N N . GLU A 1 937 ? -24.237 -11.008 -13.561 1.00 93.44 937 GLU A N 1
ATOM 6987 C CA . GLU A 1 937 ? -25.193 -10.675 -12.500 1.00 93.44 937 GLU A CA 1
ATOM 6988 C C . GLU A 1 937 ? -24.881 -9.326 -11.840 1.00 93.44 937 GLU A C 1
ATOM 6990 O O . GLU A 1 937 ? -23.726 -8.890 -11.751 1.00 93.44 937 GLU A O 1
ATOM 6995 N N . GLY A 1 938 ? -25.942 -8.658 -11.382 1.00 93.25 938 GLY A N 1
ATOM 6996 C CA . GLY A 1 938 ? -25.825 -7.522 -10.478 1.00 93.25 938 GLY A CA 1
ATOM 6997 C C . GLY A 1 938 ? -27.171 -6.972 -10.003 1.00 93.25 938 GLY A C 1
ATOM 6998 O O . GLY A 1 938 ? -28.208 -7.152 -10.645 1.00 93.25 938 GLY A O 1
ATOM 6999 N N . VAL A 1 939 ? -27.134 -6.225 -8.894 1.00 91.50 939 VAL A N 1
ATOM 7000 C CA . VAL A 1 939 ? -28.302 -5.569 -8.279 1.00 91.50 939 VAL A CA 1
ATOM 7001 C C . VAL A 1 939 ? -28.136 -4.044 -8.250 1.00 91.50 939 VAL A C 1
ATOM 7003 O O . VAL A 1 939 ? -27.031 -3.537 -8.043 1.00 91.50 939 VAL A O 1
ATOM 7006 N N . SER A 1 940 ? -29.226 -3.290 -8.437 1.00 92.44 940 SER A N 1
ATOM 7007 C CA . SER A 1 940 ? -29.231 -1.817 -8.423 1.00 92.44 940 SER A CA 1
ATOM 7008 C C . SER A 1 940 ? -28.277 -1.252 -9.488 1.00 92.44 940 SER A C 1
ATOM 7010 O O . SER A 1 940 ? -28.390 -1.631 -10.655 1.00 92.44 940 SER A O 1
ATOM 7012 N N . ARG A 1 941 ? -27.303 -0.401 -9.138 1.00 93.69 941 ARG A N 1
ATOM 7013 C CA . ARG A 1 941 ? -26.284 0.103 -10.085 1.00 93.69 941 ARG A CA 1
ATOM 7014 C C . ARG A 1 941 ? -25.509 -1.005 -10.806 1.00 93.69 941 ARG A C 1
ATOM 7016 O O . ARG A 1 941 ? -25.210 -0.876 -11.988 1.00 93.69 941 ARG A O 1
ATOM 7023 N N . TYR A 1 942 ? -25.232 -2.122 -10.133 1.00 95.06 942 TYR A N 1
ATOM 7024 C CA . TYR A 1 942 ? -24.567 -3.265 -10.760 1.00 95.06 942 TYR A CA 1
ATOM 7025 C C . TYR A 1 942 ? -25.518 -4.046 -11.661 1.00 95.06 942 TYR A C 1
ATOM 7027 O O . TYR A 1 942 ? -25.078 -4.601 -12.659 1.00 95.06 942 TYR A O 1
ATOM 7035 N N . GLY A 1 943 ? -26.823 -4.008 -11.382 1.00 95.62 943 GLY A N 1
ATOM 7036 C CA . GLY A 1 943 ? -27.848 -4.487 -12.307 1.00 95.62 943 GLY A CA 1
ATOM 7037 C C . GLY A 1 943 ? -27.887 -3.649 -13.587 1.00 95.62 943 GLY A C 1
ATOM 7038 O O . GLY A 1 943 ? -27.946 -4.212 -14.678 1.00 95.62 943 GLY A O 1
ATOM 7039 N N . LYS A 1 944 ? -27.769 -2.313 -13.481 1.00 96.50 944 LYS A N 1
ATOM 7040 C CA . LYS A 1 944 ? -27.607 -1.429 -14.654 1.00 96.50 944 LYS A CA 1
ATOM 7041 C C . LYS A 1 944 ? -26.366 -1.846 -15.460 1.00 96.50 944 LYS A C 1
ATOM 7043 O O . LYS A 1 944 ? -26.457 -2.070 -16.663 1.00 96.50 944 LYS A O 1
ATOM 7048 N N . ALA A 1 945 ? -25.227 -2.036 -14.791 1.00 97.00 945 ALA A N 1
ATOM 7049 C CA . ALA A 1 945 ? -23.967 -2.426 -15.427 1.00 97.00 945 ALA A CA 1
ATOM 7050 C C . ALA A 1 945 ? -24.020 -3.813 -16.090 1.00 97.00 945 ALA A C 1
ATOM 7052 O O . ALA A 1 945 ? -23.546 -3.970 -17.213 1.00 97.00 945 ALA A O 1
ATOM 7053 N N . ALA A 1 946 ? -24.622 -4.804 -15.428 1.00 96.69 946 ALA A N 1
ATOM 7054 C CA . ALA A 1 946 ? -24.804 -6.153 -15.958 1.00 96.69 946 ALA A CA 1
ATOM 7055 C C . ALA A 1 946 ? -25.705 -6.152 -17.200 1.00 96.69 946 ALA A C 1
ATOM 7057 O O . ALA A 1 946 ? -25.389 -6.828 -18.176 1.00 96.69 946 ALA A O 1
ATOM 7058 N N . LEU A 1 947 ? -26.768 -5.338 -17.219 1.00 96.12 947 LEU A N 1
ATOM 7059 C CA . LEU A 1 947 ? -27.628 -5.190 -18.395 1.00 96.12 947 LEU A CA 1
ATOM 7060 C C . LEU A 1 947 ? -26.877 -4.537 -19.566 1.00 96.12 947 LEU A C 1
ATOM 7062 O O . LEU A 1 947 ? -26.974 -5.006 -20.698 1.00 96.12 947 LEU A O 1
ATOM 7066 N N . VAL A 1 948 ? -26.079 -3.499 -19.296 1.00 96.44 948 VAL A N 1
ATOM 7067 C CA . VAL A 1 948 ? -25.227 -2.850 -20.308 1.00 96.44 948 VAL A CA 1
ATOM 7068 C C . VAL A 1 948 ? -24.170 -3.820 -20.841 1.00 96.44 948 VAL A C 1
ATOM 7070 O O . VAL A 1 948 ? -23.956 -3.898 -22.050 1.00 96.44 948 VAL A O 1
ATOM 7073 N N . ALA A 1 949 ? -23.519 -4.588 -19.967 1.00 96.44 949 ALA A N 1
ATOM 7074 C CA . ALA A 1 949 ? -22.577 -5.627 -20.368 1.00 96.44 949 ALA A CA 1
ATOM 7075 C C . ALA A 1 949 ? -23.258 -6.657 -21.265 1.00 96.44 949 ALA A C 1
ATOM 7077 O O . ALA A 1 949 ? -22.778 -6.916 -22.363 1.00 96.44 949 ALA A O 1
ATOM 7078 N N . LEU A 1 950 ? -24.428 -7.146 -20.858 1.00 93.38 950 LEU A N 1
ATOM 7079 C CA . LEU A 1 950 ? -25.210 -8.091 -21.634 1.00 93.38 950 LEU A CA 1
ATOM 7080 C C . LEU A 1 950 ? -25.569 -7.531 -23.020 1.00 93.38 950 LEU A C 1
ATOM 7082 O O . LEU A 1 950 ? -25.418 -8.243 -24.005 1.00 93.38 950 LEU A O 1
ATOM 7086 N N . ALA A 1 951 ? -26.014 -6.278 -23.128 1.00 93.00 951 ALA A N 1
ATOM 7087 C CA . ALA A 1 951 ? -26.442 -5.684 -24.399 1.00 93.00 951 ALA A CA 1
ATOM 7088 C C . ALA A 1 951 ? -25.296 -5.541 -25.419 1.00 93.00 951 ALA A C 1
ATOM 7090 O O . ALA A 1 951 ? -25.476 -5.759 -26.623 1.00 93.00 951 ALA A O 1
ATOM 7091 N N . PHE A 1 952 ? -24.104 -5.185 -24.937 1.00 94.12 952 PHE A N 1
ATOM 7092 C CA . PHE A 1 952 ? -22.969 -4.825 -25.782 1.00 94.12 952 PHE A CA 1
ATOM 7093 C C . PHE A 1 952 ? -21.869 -5.890 -25.888 1.00 94.12 952 PHE A C 1
ATOM 7095 O O . PHE A 1 952 ? -21.032 -5.779 -26.781 1.00 94.12 952 PHE A O 1
ATOM 7102 N N . GLU A 1 953 ? -21.853 -6.891 -25.011 1.00 94.25 953 GLU A N 1
ATOM 7103 C CA . GLU A 1 953 ? -20.970 -8.056 -25.077 1.00 94.25 953 GLU A CA 1
ATOM 7104 C C . GLU A 1 953 ? -21.832 -9.313 -25.287 1.00 94.25 953 GLU A C 1
ATOM 7106 O O . GLU A 1 953 ? -22.346 -9.895 -24.326 1.00 94.25 953 GLU A O 1
ATOM 7111 N N . PRO A 1 954 ? -22.053 -9.724 -26.552 1.00 89.50 954 PRO A N 1
ATOM 7112 C CA . PRO A 1 954 ? -22.998 -10.785 -26.866 1.00 89.50 954 PRO A CA 1
ATOM 7113 C C . PRO A 1 954 ? -22.551 -12.170 -26.382 1.00 89.50 954 PRO A C 1
ATOM 7115 O O . PRO A 1 954 ? -23.397 -13.065 -26.336 1.00 89.50 954 PRO A O 1
ATOM 7118 N N . ARG A 1 955 ? -21.270 -12.345 -26.018 1.00 93.88 955 ARG A N 1
ATOM 7119 C CA . ARG A 1 955 ? -20.705 -13.623 -25.557 1.00 93.88 955 ARG A CA 1
ATOM 7120 C C . ARG A 1 955 ? -21.197 -14.067 -24.181 1.00 93.88 955 ARG A C 1
ATOM 7122 O O . ARG A 1 955 ? -21.167 -15.259 -23.904 1.00 93.88 955 ARG A O 1
ATOM 7129 N N . PHE A 1 956 ? -21.688 -13.158 -23.336 1.00 95.19 956 PHE A N 1
ATOM 7130 C CA . PHE A 1 956 ? -22.364 -13.577 -22.106 1.00 95.19 956 PHE A CA 1
ATOM 7131 C C . PHE A 1 956 ? -23.605 -14.413 -22.456 1.00 95.19 956 PHE A C 1
ATOM 7133 O O . PHE A 1 956 ? -24.410 -14.012 -23.292 1.00 95.19 956 PHE A O 1
ATOM 7140 N N . ALA A 1 957 ? -23.784 -15.569 -21.830 1.00 93.06 957 ALA A N 1
ATOM 7141 C CA . ALA A 1 957 ? -24.878 -16.485 -22.145 1.00 93.06 957 ALA A CA 1
ATOM 7142 C C . ALA A 1 957 ? -26.220 -16.025 -21.555 1.00 93.06 957 ALA A C 1
ATOM 7144 O O . ALA A 1 957 ? -27.276 -16.234 -22.149 1.00 93.06 957 ALA A O 1
ATOM 7145 N N . MET A 1 958 ? -26.183 -15.388 -20.381 1.00 92.25 958 MET A N 1
ATOM 7146 C CA . MET A 1 958 ? -27.365 -14.923 -19.654 1.00 92.25 958 MET A CA 1
ATOM 7147 C C . MET A 1 958 ? -27.046 -13.720 -18.764 1.00 92.25 958 MET A C 1
ATOM 7149 O O . MET A 1 958 ? -25.888 -13.498 -18.409 1.00 92.25 958 MET A O 1
ATOM 7153 N N . GLY A 1 959 ? -28.077 -12.965 -18.382 1.00 92.69 959 GLY A N 1
ATOM 7154 C CA . GLY A 1 959 ? -27.973 -11.873 -17.416 1.00 92.69 959 GLY A CA 1
ATOM 7155 C C . GLY A 1 959 ? -29.001 -12.009 -16.294 1.00 92.69 959 GLY A C 1
ATOM 7156 O O . GLY A 1 959 ? -30.186 -12.163 -16.576 1.00 92.69 959 GLY A O 1
ATOM 7157 N N . LEU A 1 960 ? -28.563 -11.916 -15.039 1.00 93.00 960 LEU A N 1
ATOM 7158 C CA . LEU A 1 960 ? -29.422 -11.875 -13.853 1.00 93.00 960 LEU A CA 1
ATOM 7159 C C . LEU A 1 960 ? -29.469 -10.436 -13.328 1.00 93.00 960 LEU A C 1
ATOM 7161 O O . LEU A 1 960 ? -28.564 -9.975 -12.633 1.00 93.00 960 LEU A O 1
ATOM 7165 N N . ILE A 1 961 ? -30.501 -9.699 -13.739 1.00 94.00 961 ILE A N 1
ATOM 7166 C CA . ILE A 1 961 ? -30.582 -8.245 -13.558 1.00 94.00 961 ILE A CA 1
ATOM 7167 C C . ILE A 1 961 ? -31.543 -7.910 -12.416 1.00 94.00 961 ILE A C 1
ATOM 7169 O O . ILE A 1 961 ? -32.760 -7.938 -12.589 1.00 94.00 961 ILE A O 1
ATOM 7173 N N . GLY A 1 962 ? -31.001 -7.569 -11.246 1.00 92.00 962 GLY A N 1
ATOM 7174 C CA . GLY A 1 962 ? -31.787 -7.199 -10.069 1.00 92.00 962 GLY A CA 1
ATOM 7175 C C . GLY A 1 962 ? -31.979 -5.688 -9.931 1.00 92.00 962 GLY A C 1
ATOM 7176 O O . GLY A 1 962 ? -31.011 -4.931 -9.956 1.00 92.00 962 GLY A O 1
ATOM 7177 N N . SER A 1 963 ? -33.219 -5.234 -9.733 1.00 90.81 963 SER A N 1
ATOM 7178 C CA . SER A 1 963 ? -33.570 -3.855 -9.334 1.00 90.81 963 SER A CA 1
ATOM 7179 C C . SER A 1 963 ? -32.807 -2.737 -10.066 1.00 90.81 963 SER A C 1
ATOM 7181 O O . SER A 1 963 ? -32.392 -1.764 -9.442 1.00 90.81 963 SER A O 1
ATOM 7183 N N . SER A 1 964 ? -32.571 -2.869 -11.376 1.00 92.75 964 SER A N 1
ATOM 7184 C CA . SER A 1 964 ? -31.687 -1.953 -12.111 1.00 92.75 964 SER A CA 1
ATOM 7185 C C . SER A 1 964 ? -32.276 -0.554 -12.328 1.00 92.75 964 SER A C 1
ATOM 7187 O O . SER A 1 964 ? -31.521 0.377 -12.570 1.00 92.75 964 SER A O 1
ATOM 7189 N N . GLY A 1 965 ? -33.586 -0.349 -12.176 1.00 92.25 965 GLY A N 1
ATOM 7190 C CA . GLY A 1 965 ? -34.195 0.990 -12.170 1.00 92.25 965 GLY A CA 1
ATOM 7191 C C . GLY A 1 965 ? -34.007 1.781 -13.474 1.00 92.25 965 GLY A C 1
ATOM 7192 O O . GLY A 1 965 ? -33.845 1.205 -14.555 1.00 92.25 965 GLY A O 1
ATOM 7193 N N . LYS A 1 966 ? -34.034 3.117 -13.377 1.00 93.75 966 LYS A N 1
ATOM 7194 C CA . LYS A 1 966 ? -33.868 4.048 -14.505 1.00 93.75 966 LYS A CA 1
ATOM 7195 C C . LYS A 1 966 ? -32.466 3.933 -15.100 1.00 93.75 966 LYS A C 1
ATOM 7197 O O . LYS A 1 966 ? -31.501 3.741 -14.370 1.00 93.75 966 LYS A O 1
ATOM 7202 N N . GLY A 1 967 ? -32.317 4.011 -16.423 1.00 90.56 967 GLY A N 1
ATOM 7203 C CA . GLY A 1 967 ? -31.021 3.751 -17.076 1.00 90.56 967 GLY A CA 1
ATOM 7204 C C . GLY A 1 967 ? -30.553 2.292 -16.968 1.00 90.56 967 GLY A C 1
ATOM 7205 O O . GLY A 1 967 ? -29.445 1.969 -17.392 1.00 90.56 967 GLY A O 1
ATOM 7206 N N . GLY A 1 968 ? -31.393 1.418 -16.407 1.00 93.56 968 GLY A N 1
ATOM 7207 C CA . GLY A 1 968 ? -31.323 -0.033 -16.489 1.00 93.56 968 GLY A CA 1
ATOM 7208 C C . GLY A 1 968 ? -32.540 -0.558 -17.251 1.00 93.56 968 GLY A C 1
ATOM 7209 O O . GLY A 1 968 ? -32.753 -0.200 -18.402 1.00 93.56 968 GLY A O 1
ATOM 7210 N N . ALA A 1 969 ? -33.340 -1.415 -16.615 1.00 93.81 969 ALA A N 1
ATOM 7211 C CA . ALA A 1 969 ? -34.492 -2.052 -17.256 1.00 93.81 969 ALA A CA 1
ATOM 7212 C C . ALA A 1 969 ? -35.768 -1.189 -17.254 1.00 93.81 969 ALA A C 1
ATOM 7214 O O . ALA A 1 969 ? -36.663 -1.428 -18.062 1.00 93.81 969 ALA A O 1
ATOM 7215 N N . THR A 1 970 ? -35.882 -0.194 -16.368 1.00 93.81 970 THR A N 1
ATOM 7216 C CA . THR A 1 970 ? -37.061 0.683 -16.335 1.00 93.81 970 THR A CA 1
ATOM 7217 C C . THR A 1 970 ? -37.042 1.615 -17.539 1.00 93.81 970 THR A C 1
ATOM 7219 O O . THR A 1 970 ? -36.029 2.276 -17.779 1.00 93.81 970 THR A O 1
ATOM 7222 N N . LEU A 1 971 ? -38.167 1.712 -18.257 1.00 94.94 971 LEU A N 1
ATOM 7223 C CA . LEU A 1 971 ? -38.338 2.656 -19.364 1.00 94.94 971 LEU A CA 1
ATOM 7224 C C . LEU A 1 971 ? -37.955 4.073 -18.930 1.00 94.94 971 LEU A C 1
ATOM 7226 O O . LEU A 1 971 ? -38.399 4.555 -17.883 1.00 94.94 971 LEU A O 1
ATOM 7230 N N . HIS A 1 972 ? -37.162 4.761 -19.740 1.00 95.50 972 HIS A N 1
ATOM 7231 C CA . HIS A 1 972 ? -36.833 6.166 -19.560 1.00 95.50 972 HIS A CA 1
ATOM 7232 C C . HIS A 1 972 ? -38.104 7.016 -19.528 1.00 95.50 972 HIS A C 1
ATOM 7234 O O . HIS A 1 972 ? -38.245 7.833 -18.616 1.00 95.50 972 HIS A O 1
ATOM 7240 N N . ARG A 1 973 ? -39.059 6.727 -20.423 1.00 95.50 973 ARG A N 1
ATOM 7241 C CA . ARG A 1 973 ? -40.373 7.383 -20.543 1.00 95.50 973 ARG A CA 1
ATOM 7242 C C . ARG A 1 973 ? -41.363 7.136 -19.396 1.00 95.50 973 ARG A C 1
ATOM 7244 O O . ARG A 1 973 ? -42.346 7.862 -19.293 1.00 95.50 973 ARG A O 1
ATOM 7251 N N . ARG A 1 974 ? -41.119 6.155 -18.518 1.00 93.00 974 ARG A N 1
ATOM 7252 C CA . ARG A 1 974 ? -41.992 5.874 -17.362 1.00 93.00 974 ARG A CA 1
ATOM 7253 C C . ARG A 1 974 ? -41.693 6.818 -16.195 1.00 93.00 974 ARG A C 1
ATOM 7255 O O . ARG A 1 974 ? -40.541 6.941 -15.794 1.00 93.00 974 ARG A O 1
ATOM 7262 N N . ASN A 1 975 ? -42.701 7.419 -15.582 1.00 92.12 975 ASN A N 1
ATOM 7263 C CA . ASN A 1 975 ? -42.568 8.228 -14.370 1.00 92.12 975 ASN A CA 1
ATOM 7264 C C . ASN A 1 975 ? -42.971 7.423 -13.122 1.00 92.12 975 ASN A C 1
ATOM 7266 O O . ASN A 1 975 ? -44.106 7.507 -12.674 1.00 92.12 975 ASN A O 1
ATOM 7270 N N . TRP A 1 976 ? -42.066 6.610 -12.575 1.00 91.06 976 TRP A N 1
ATOM 7271 C CA . TRP A 1 976 ? -42.323 5.820 -11.364 1.00 91.06 976 TRP A CA 1
ATOM 7272 C C . TRP A 1 976 ? -41.023 5.609 -10.583 1.00 91.06 976 TRP A C 1
ATOM 7274 O O . TRP A 1 976 ? -40.093 4.980 -11.098 1.00 91.06 976 TRP A O 1
ATOM 7284 N N . GLY A 1 977 ? -40.950 6.113 -9.351 1.00 91.88 977 GLY A N 1
ATOM 7285 C CA . GLY A 1 977 ? -39.724 6.086 -8.552 1.00 91.88 977 GLY A CA 1
ATOM 7286 C C . GLY A 1 977 ? -38.628 7.014 -9.100 1.00 91.88 977 GLY A C 1
ATOM 7287 O O . GLY A 1 977 ? -38.812 8.224 -9.205 1.00 91.88 977 GLY A O 1
ATOM 7288 N N . GLU A 1 978 ? -37.467 6.438 -9.429 1.00 91.38 978 GLU A N 1
ATOM 7289 C CA . GLU A 1 978 ? -36.292 7.126 -9.994 1.00 91.38 978 GLU A CA 1
ATOM 7290 C C . GLU A 1 978 ? -36.582 7.686 -11.404 1.00 91.38 978 GLU A C 1
ATOM 7292 O O . GLU A 1 978 ? -37.076 6.970 -12.281 1.00 91.38 978 GLU A O 1
ATOM 7297 N N . ALA A 1 979 ? -36.231 8.951 -11.653 1.00 92.38 979 ALA A N 1
ATOM 7298 C CA . ALA A 1 979 ? -36.460 9.659 -12.915 1.00 92.38 979 ALA A CA 1
ATOM 7299 C C . ALA A 1 979 ? -35.175 9.817 -13.752 1.00 92.38 979 ALA A C 1
ATOM 7301 O O . ALA A 1 979 ? -34.063 9.602 -13.268 1.00 92.38 979 ALA A O 1
ATOM 7302 N N . VAL A 1 980 ? -35.315 10.212 -15.028 1.00 95.50 980 VAL A N 1
ATOM 7303 C CA . VAL A 1 980 ? -34.163 10.535 -15.900 1.00 95.50 980 VAL A CA 1
ATOM 7304 C C . VAL A 1 980 ? -33.296 11.615 -15.252 1.00 95.50 980 VAL A C 1
ATOM 7306 O O . VAL A 1 980 ? -32.072 11.521 -15.269 1.00 95.50 980 VAL A O 1
ATOM 7309 N N . GLU A 1 981 ? -33.934 12.585 -14.609 1.00 95.88 981 GLU A N 1
ATOM 7310 C CA . GLU A 1 981 ? -33.317 13.721 -13.942 1.00 95.88 981 GLU A CA 1
ATOM 7311 C C . GLU A 1 981 ? -32.367 13.314 -12.796 1.00 95.88 981 GLU A C 1
ATOM 7313 O O . GLU A 1 981 ? -31.331 13.959 -12.615 1.00 95.88 981 GLU A O 1
ATOM 7318 N N . ASN A 1 982 ? -32.639 12.213 -12.075 1.00 95.44 982 ASN A N 1
ATOM 7319 C CA . ASN A 1 982 ? -31.720 11.668 -11.060 1.00 95.44 982 ASN A CA 1
ATOM 7320 C C . ASN A 1 982 ? -30.365 11.303 -11.686 1.00 95.44 982 ASN A C 1
ATOM 7322 O O . ASN A 1 982 ? -29.309 11.705 -11.188 1.00 95.44 982 ASN A O 1
ATOM 7326 N N . LEU A 1 983 ? -30.424 10.640 -12.845 1.00 96.25 983 LEU A N 1
ATOM 7327 C CA . LEU A 1 983 ? -29.265 10.229 -13.630 1.00 96.25 983 LEU A CA 1
ATOM 7328 C C . LEU A 1 983 ? -28.574 11.379 -14.359 1.00 96.25 983 LEU A C 1
ATOM 7330 O O . LEU A 1 983 ? -27.424 11.228 -14.738 1.00 96.25 983 LEU A O 1
ATOM 7334 N N . THR A 1 984 ? -29.229 12.519 -14.586 1.00 96.56 984 THR A N 1
ATOM 7335 C CA . THR A 1 984 ? -28.560 13.704 -15.161 1.00 96.56 984 THR A CA 1
ATOM 7336 C C . THR A 1 984 ? -27.919 14.602 -14.107 1.00 96.56 984 THR A C 1
ATOM 7338 O O . THR A 1 984 ? -27.048 15.404 -14.438 1.00 96.56 984 THR A O 1
ATOM 7341 N N . GLY A 1 985 ? -28.357 14.478 -12.851 1.00 92.06 985 GLY A N 1
ATOM 7342 C CA . GLY A 1 985 ? -27.846 15.216 -11.702 1.00 92.06 985 GLY A CA 1
ATOM 7343 C C . GLY A 1 985 ? -26.753 14.440 -10.972 1.00 92.06 985 GLY A C 1
ATOM 7344 O O . GLY A 1 985 ? -25.618 14.382 -11.429 1.00 92.06 985 GLY A O 1
ATOM 7345 N N . GLY A 1 986 ? -27.090 13.843 -9.826 1.00 85.12 986 GLY A N 1
ATOM 7346 C CA . GLY A 1 986 ? -26.117 13.220 -8.918 1.00 85.12 986 GLY A CA 1
ATOM 7347 C C . GLY A 1 986 ? -25.383 11.999 -9.482 1.00 85.12 986 GLY A C 1
ATOM 7348 O O . GLY A 1 986 ? -24.293 11.683 -9.014 1.00 85.12 986 GLY A O 1
ATOM 7349 N N . GLU A 1 987 ? -25.939 11.337 -10.497 1.00 94.31 987 GLU A N 1
ATOM 7350 C CA . GLU A 1 987 ? -25.438 10.060 -11.036 1.00 94.31 987 GLU A CA 1
ATOM 7351 C C . GLU A 1 987 ? -24.971 10.159 -12.503 1.00 94.31 987 GLU A C 1
ATOM 7353 O O . GLU A 1 987 ? -24.725 9.159 -13.176 1.00 94.31 987 GLU A O 1
ATOM 7358 N N . TYR A 1 988 ? -24.777 11.382 -13.001 1.00 97.06 988 TYR A N 1
ATOM 7359 C CA . TYR A 1 988 ? -24.426 11.690 -14.396 1.00 97.06 988 TYR A CA 1
ATOM 7360 C C . TYR A 1 988 ? -23.185 10.974 -14.946 1.00 97.06 988 TYR A C 1
ATOM 7362 O O . TYR A 1 988 ? -23.050 10.770 -16.155 1.00 97.06 988 TYR A O 1
ATOM 7370 N N . TYR A 1 989 ? -22.254 10.607 -14.069 1.00 97.12 989 TYR A N 1
ATOM 7371 C CA . TYR A 1 989 ? -21.000 9.946 -14.421 1.00 97.12 989 TYR A CA 1
ATOM 7372 C C . TYR A 1 989 ? -21.200 8.477 -14.827 1.00 97.12 989 TYR A C 1
ATOM 7374 O O . TYR A 1 989 ? -20.335 7.905 -15.493 1.00 97.12 989 TYR A O 1
ATOM 7382 N N . TRP A 1 990 ? -22.340 7.865 -14.485 1.00 97.94 990 TRP A N 1
ATOM 7383 C CA . TRP A 1 990 ? -22.734 6.544 -14.986 1.00 97.94 990 TRP A CA 1
ATOM 7384 C C . TRP A 1 990 ? -23.062 6.553 -16.481 1.00 97.94 990 TRP A C 1
ATOM 7386 O O . TRP A 1 990 ? -22.818 5.554 -17.163 1.00 97.94 990 TRP A O 1
ATOM 7396 N N . MET A 1 991 ? -23.562 7.685 -16.979 1.00 97.88 991 MET A N 1
ATOM 7397 C CA . MET A 1 991 ? -24.133 7.857 -18.315 1.00 97.88 991 MET A CA 1
ATOM 7398 C C . MET A 1 991 ? -23.169 8.593 -19.258 1.00 97.88 991 MET A C 1
ATOM 7400 O O . MET A 1 991 ? -22.179 9.184 -18.822 1.00 97.88 991 MET A O 1
ATOM 7404 N N . ALA A 1 992 ? -23.460 8.601 -20.560 1.00 98.00 992 ALA A N 1
ATOM 7405 C CA . ALA A 1 992 ? -22.837 9.506 -21.528 1.00 98.00 992 ALA A CA 1
ATOM 7406 C C . ALA A 1 992 ? -23.075 10.968 -21.123 1.00 98.00 992 ALA A C 1
ATOM 7408 O O . ALA A 1 992 ? -24.103 11.292 -20.533 1.00 98.00 992 ALA A O 1
ATOM 7409 N N . GLY A 1 993 ? -22.176 11.879 -21.498 1.00 97.38 993 GLY A N 1
ATOM 7410 C CA . GLY A 1 993 ? -22.411 13.310 -21.291 1.00 97.38 993 GLY A CA 1
ATOM 7411 C C . GLY A 1 993 ? -23.663 13.794 -22.030 1.00 97.38 993 GLY A C 1
ATOM 7412 O O . GLY A 1 993 ? -24.464 14.536 -21.477 1.00 97.38 993 GLY A O 1
ATOM 7413 N N . ASN A 1 994 ? -23.912 13.286 -23.238 1.00 98.25 994 ASN A N 1
ATOM 7414 C CA . ASN A 1 994 ? -25.122 13.572 -24.012 1.00 98.25 994 ASN A CA 1
ATOM 7415 C C . ASN A 1 994 ? -26.424 13.277 -23.256 1.00 98.25 994 ASN A C 1
ATOM 7417 O O . ASN A 1 994 ? -27.432 13.938 -23.511 1.00 98.25 994 ASN A O 1
ATOM 7421 N N . TYR A 1 995 ? -26.409 12.344 -22.306 1.00 98.25 995 TYR A N 1
ATOM 7422 C CA . TYR A 1 995 ? -27.597 11.977 -21.549 1.00 98.25 995 TYR A CA 1
ATOM 7423 C C . TYR A 1 995 ? -28.146 13.147 -20.711 1.00 98.25 995 TYR A C 1
ATOM 7425 O O . TYR A 1 995 ? -29.354 13.254 -20.509 1.00 98.25 995 TYR A O 1
ATOM 7433 N N . LEU A 1 996 ? -27.287 14.092 -20.302 1.00 98.00 996 LEU A N 1
ATOM 7434 C CA . LEU A 1 996 ? -27.689 15.283 -19.541 1.00 98.00 996 LEU A CA 1
ATOM 7435 C C . LEU A 1 996 ? -28.687 16.162 -20.302 1.00 98.00 996 LEU A C 1
ATOM 7437 O O . LEU A 1 996 ? -29.487 16.851 -19.670 1.00 98.00 996 LEU A O 1
ATOM 7441 N N . LYS A 1 997 ? -28.689 16.116 -21.644 1.00 98.25 997 LYS A N 1
ATOM 7442 C CA . LYS A 1 997 ? -29.629 16.891 -22.466 1.00 98.25 997 LYS A CA 1
ATOM 7443 C C . LYS A 1 997 ? -31.076 16.630 -22.054 1.00 98.25 997 LYS A C 1
ATOM 7445 O O . LYS A 1 997 ? -31.872 17.558 -22.038 1.00 98.25 997 LYS A O 1
ATOM 7450 N N . TYR A 1 998 ? -31.400 15.397 -21.678 1.00 97.50 998 TYR A N 1
ATOM 7451 C CA . TYR A 1 998 ? -32.766 14.951 -21.398 1.00 97.50 998 TYR A CA 1
ATOM 7452 C C . TYR A 1 998 ? -33.266 15.306 -19.993 1.00 97.50 998 TYR A C 1
ATOM 7454 O O . TYR A 1 998 ? -34.429 15.063 -19.688 1.00 97.50 998 TYR A O 1
ATOM 7462 N N . GLY A 1 999 ? -32.419 15.909 -19.155 1.00 96.38 999 GLY A N 1
ATOM 7463 C CA . GLY A 1 999 ? -32.817 16.545 -17.897 1.00 96.38 999 GLY A CA 1
ATOM 7464 C C . GLY A 1 999 ? -32.878 18.073 -17.986 1.00 96.38 999 GLY A C 1
ATOM 7465 O O . GLY A 1 999 ? -33.183 18.725 -16.992 1.00 96.38 999 GLY A O 1
ATOM 7466 N N . ALA A 1 1000 ? -32.567 18.675 -19.141 1.00 97.56 1000 ALA A N 1
ATOM 7467 C CA . ALA A 1 1000 ? -32.425 20.123 -19.274 1.00 97.56 1000 ALA A CA 1
ATOM 7468 C C . ALA A 1 1000 ? -33.775 20.856 -19.233 1.00 97.56 1000 ALA A C 1
ATOM 7470 O O . ALA A 1 1000 ? -34.636 20.662 -20.098 1.00 97.56 1000 ALA A O 1
ATOM 7471 N N . SER A 1 1001 ? -33.941 21.753 -18.257 1.00 97.12 1001 SER A N 1
ATOM 7472 C CA . SER A 1 1001 ? -35.034 22.736 -18.227 1.00 97.12 1001 SER A CA 1
ATOM 7473 C C . SER A 1 1001 ? -34.712 23.963 -19.077 1.00 97.12 1001 SER A C 1
ATOM 7475 O O . SER A 1 1001 ? -35.602 24.485 -19.738 1.00 97.12 1001 SER A O 1
ATOM 7477 N N . GLU A 1 1002 ? -33.447 24.392 -19.105 1.00 97.06 1002 GLU A N 1
ATOM 7478 C CA . GLU A 1 1002 ? -32.985 25.528 -19.905 1.00 97.06 1002 GLU A CA 1
ATOM 7479 C C . GLU A 1 1002 ? -31.642 25.202 -20.572 1.00 97.06 1002 GLU A C 1
ATOM 7481 O O . GLU A 1 1002 ? -30.656 24.890 -19.898 1.00 97.06 1002 GLU A O 1
ATOM 7486 N N . ALA A 1 1003 ? -31.589 25.289 -21.902 1.00 97.12 1003 ALA A N 1
ATOM 7487 C CA . ALA A 1 1003 ? -30.386 25.069 -22.698 1.00 97.12 1003 ALA A CA 1
ATOM 7488 C C . ALA A 1 1003 ? -30.462 25.802 -24.047 1.00 97.12 1003 ALA A C 1
ATOM 7490 O O . ALA A 1 1003 ? -31.532 26.226 -24.483 1.00 97.12 1003 ALA A O 1
ATOM 7491 N N . SER A 1 1004 ? -29.327 25.903 -24.740 1.00 95.38 1004 SER A N 1
ATOM 7492 C CA . SER A 1 1004 ? -29.225 26.470 -26.097 1.00 95.38 1004 SER A CA 1
ATOM 7493 C C . SER A 1 1004 ? -30.096 25.751 -27.139 1.00 95.38 1004 SER A C 1
ATOM 7495 O O . SER A 1 1004 ? -30.505 26.359 -28.123 1.00 95.38 1004 SER A O 1
ATOM 7497 N N . PHE A 1 1005 ? -30.416 24.476 -26.907 1.00 95.06 1005 PHE A N 1
ATOM 7498 C CA . PHE A 1 1005 ? -31.284 23.655 -27.756 1.00 95.06 1005 PHE A CA 1
ATOM 7499 C C . PHE A 1 1005 ? -32.746 23.600 -27.269 1.00 95.06 1005 PHE A C 1
ATOM 7501 O O . PHE A 1 1005 ? -33.510 22.757 -27.738 1.00 95.06 1005 PHE A O 1
ATOM 7508 N N . GLY A 1 1006 ? -33.133 24.461 -26.323 1.00 95.81 1006 GLY A N 1
ATOM 7509 C CA . GLY A 1 1006 ? -34.428 24.398 -25.644 1.00 95.81 1006 GLY A CA 1
ATOM 7510 C C . GLY A 1 1006 ? -34.475 23.341 -24.535 1.00 95.81 1006 GLY A C 1
ATOM 7511 O O . GLY A 1 1006 ? -33.461 22.739 -24.183 1.00 95.81 1006 GLY A O 1
ATOM 7512 N N . SER A 1 1007 ? -35.657 23.127 -23.954 1.00 96.44 1007 SER A N 1
ATOM 7513 C CA . SER A 1 1007 ? -35.860 22.067 -22.960 1.00 96.44 1007 SER A CA 1
ATOM 7514 C C . SER A 1 1007 ? -36.026 20.708 -23.643 1.00 96.44 1007 SER A C 1
ATOM 7516 O O . SER A 1 1007 ? -36.645 20.617 -24.700 1.00 96.44 1007 SER A O 1
ATOM 7518 N N . LYS A 1 1008 ? -35.489 19.652 -23.028 1.00 97.12 1008 LYS A N 1
ATOM 7519 C CA . LYS A 1 1008 ? -35.738 18.255 -23.411 1.00 97.12 1008 LYS A CA 1
ATOM 7520 C C . LYS A 1 1008 ? -36.048 17.427 -22.179 1.00 97.12 1008 LYS A C 1
ATOM 7522 O O . LYS A 1 1008 ? -35.575 17.756 -21.095 1.00 97.12 1008 LYS A O 1
ATOM 7527 N N . HIS A 1 1009 ? -36.793 16.348 -22.358 1.00 94.44 1009 HIS A N 1
ATOM 7528 C CA . HIS A 1 1009 ? -37.229 15.387 -21.347 1.00 94.44 1009 HIS A CA 1
ATOM 7529 C C . HIS A 1 1009 ? -37.086 13.941 -21.851 1.00 94.44 1009 HIS A C 1
ATOM 7531 O O . HIS A 1 1009 ? -36.607 13.696 -22.960 1.00 94.44 1009 HIS A O 1
ATOM 7537 N N . ALA A 1 1010 ? -37.511 12.965 -21.045 1.00 93.94 1010 ALA A N 1
ATOM 7538 C CA . ALA A 1 1010 ? -37.386 11.542 -21.358 1.00 93.94 1010 ALA A CA 1
ATOM 7539 C C . ALA A 1 1010 ? -37.969 11.138 -22.728 1.00 93.94 1010 ALA A C 1
ATOM 7541 O O . ALA A 1 1010 ? -37.426 10.245 -23.372 1.00 93.94 1010 ALA A O 1
ATOM 7542 N N . ASN A 1 1011 ? -39.033 11.797 -23.201 1.00 95.12 1011 ASN A N 1
ATOM 7543 C CA . ASN A 1 1011 ? -39.641 11.472 -24.495 1.00 95.12 1011 ASN A CA 1
ATOM 7544 C C . ASN A 1 1011 ? -38.762 11.830 -25.706 1.00 95.12 1011 ASN A C 1
ATOM 7546 O O . ASN A 1 1011 ? -38.927 11.248 -26.775 1.00 95.12 1011 ASN A O 1
ATOM 7550 N N . ASP A 1 1012 ? -37.811 12.754 -25.542 1.00 96.19 1012 ASP A N 1
ATOM 7551 C CA . ASP A 1 1012 ? -36.923 13.192 -26.627 1.00 96.19 1012 ASP A CA 1
ATOM 7552 C C . ASP A 1 1012 ? -35.740 12.241 -26.842 1.00 96.19 1012 ASP A C 1
ATOM 7554 O O . ASP A 1 1012 ? -34.950 12.427 -27.775 1.00 96.19 1012 ASP A O 1
ATOM 7558 N N . LEU A 1 1013 ? -35.562 11.247 -25.962 1.00 95.75 1013 LEU A N 1
ATOM 7559 C CA . LEU A 1 1013 ? -34.557 10.205 -26.147 1.00 95.75 1013 LEU A CA 1
ATOM 7560 C C . LEU A 1 1013 ? -34.874 9.426 -27.432 1.00 95.75 1013 LEU A C 1
ATOM 7562 O O . LEU A 1 1013 ? -35.984 8.919 -27.567 1.00 95.75 1013 LEU A O 1
ATOM 7566 N N . PRO A 1 1014 ? -33.925 9.251 -28.366 1.00 94.81 1014 PRO A N 1
ATOM 7567 C CA . PRO A 1 1014 ? -34.191 8.515 -29.604 1.00 94.81 1014 PRO A CA 1
ATOM 7568 C C . PRO A 1 1014 ? -34.370 7.008 -29.386 1.00 94.81 1014 PRO A C 1
ATOM 7570 O O . PRO A 1 1014 ? -34.743 6.306 -30.319 1.00 94.81 1014 PRO A O 1
ATOM 7573 N N . VAL A 1 1015 ? -34.081 6.523 -28.176 1.00 95.88 1015 VAL A N 1
ATOM 7574 C CA . VAL A 1 1015 ? -34.189 5.122 -27.774 1.00 95.88 1015 VAL A CA 1
ATOM 7575 C C . VAL A 1 1015 ? -34.776 4.985 -26.372 1.00 95.88 1015 VAL A C 1
ATOM 7577 O O . VAL A 1 1015 ? -34.864 5.966 -25.630 1.00 95.88 1015 VAL A O 1
ATOM 7580 N N . ASP A 1 1016 ? -35.167 3.771 -25.991 1.00 96.19 1016 ASP A N 1
ATOM 7581 C CA . ASP A 1 1016 ? -35.629 3.463 -24.631 1.00 96.19 1016 ASP A CA 1
ATOM 7582 C C . ASP A 1 1016 ? -35.165 2.072 -24.134 1.00 96.19 1016 ASP A C 1
ATOM 7584 O O . ASP A 1 1016 ? -34.631 1.255 -24.885 1.00 96.19 1016 ASP A O 1
ATOM 7588 N N . SER A 1 1017 ? -35.344 1.787 -22.843 1.00 94.81 1017 SER A N 1
ATOM 7589 C CA . SER A 1 1017 ? -34.824 0.602 -22.153 1.00 94.81 1017 SER A CA 1
ATOM 7590 C C . SER A 1 1017 ? -35.360 -0.720 -22.716 1.00 94.81 1017 SER A C 1
ATOM 7592 O O . SER A 1 1017 ? -34.641 -1.722 -22.697 1.00 94.81 1017 SER A O 1
ATOM 7594 N N . HIS A 1 1018 ? -36.585 -0.759 -23.260 1.00 94.62 1018 HIS A N 1
ATOM 7595 C CA . HIS A 1 1018 ? -37.109 -1.971 -23.913 1.00 94.62 1018 HIS A CA 1
ATOM 7596 C C . HIS A 1 1018 ? -36.346 -2.304 -25.196 1.00 94.62 1018 HIS A C 1
ATOM 7598 O O . HIS A 1 1018 ? -36.133 -3.481 -25.479 1.00 94.62 1018 HIS A O 1
ATOM 7604 N N . GLU A 1 1019 ? -35.864 -1.301 -25.935 1.00 95.31 1019 GLU A N 1
ATOM 7605 C CA . GLU A 1 1019 ? -35.013 -1.515 -27.108 1.00 95.31 1019 GLU A CA 1
ATOM 7606 C C . GLU A 1 1019 ? -33.633 -2.044 -26.712 1.00 95.31 1019 GLU A C 1
ATOM 7608 O O . GLU A 1 1019 ? -33.110 -2.936 -27.383 1.00 95.31 1019 GLU A O 1
ATOM 7613 N N . LEU A 1 1020 ? -33.066 -1.570 -25.591 1.00 93.75 1020 LEU A N 1
ATOM 7614 C CA . LEU A 1 1020 ? -31.820 -2.120 -25.040 1.00 93.75 1020 LEU A CA 1
ATOM 7615 C C . LEU A 1 1020 ? -31.973 -3.609 -24.721 1.00 93.75 1020 LEU A C 1
ATOM 7617 O O . LEU A 1 1020 ? -31.136 -4.412 -25.129 1.00 93.75 1020 LEU A O 1
ATOM 7621 N N . ILE A 1 1021 ? -33.049 -3.985 -24.025 1.00 92.44 1021 ILE A N 1
ATOM 7622 C CA . ILE A 1 1021 ? -33.359 -5.388 -23.713 1.00 92.44 1021 ILE A CA 1
ATOM 7623 C C . ILE A 1 1021 ? -33.544 -6.184 -25.010 1.00 92.44 1021 ILE A C 1
ATOM 7625 O O . ILE A 1 1021 ? -32.995 -7.280 -25.156 1.00 92.44 1021 ILE A O 1
ATOM 7629 N N . ALA A 1 1022 ? -34.245 -5.606 -25.989 1.00 91.88 1022 ALA A N 1
ATOM 7630 C CA . ALA A 1 1022 ? -34.482 -6.249 -27.270 1.00 91.88 1022 ALA A CA 1
ATOM 7631 C C . ALA A 1 1022 ? -33.191 -6.569 -28.027 1.00 91.88 1022 ALA A C 1
ATOM 7633 O O . ALA A 1 1022 ? -33.167 -7.589 -28.707 1.00 91.88 1022 ALA A O 1
ATOM 7634 N N . THR A 1 1023 ? -32.092 -5.814 -27.846 1.00 89.88 1023 THR A N 1
ATOM 7635 C CA . THR A 1 1023 ? -30.776 -6.120 -28.463 1.00 89.88 1023 THR A CA 1
ATOM 7636 C C . THR A 1 1023 ? -30.247 -7.533 -28.181 1.00 89.88 1023 THR A C 1
ATOM 7638 O O . THR A 1 1023 ? -29.306 -7.973 -28.855 1.00 89.88 1023 THR A O 1
ATOM 7641 N N . ARG A 1 1024 ? -30.841 -8.248 -27.212 1.00 81.56 1024 ARG A N 1
ATOM 7642 C CA . ARG A 1 1024 ? -30.539 -9.642 -26.861 1.00 81.56 1024 ARG A CA 1
ATOM 7643 C C . ARG A 1 1024 ? -31.614 -10.652 -27.237 1.00 81.56 1024 ARG A C 1
ATOM 7645 O O . ARG A 1 1024 ? -31.352 -11.850 -27.162 1.00 81.56 1024 ARG A O 1
ATOM 7652 N N . LEU A 1 1025 ? -32.779 -10.206 -27.692 1.00 66.81 1025 LEU A N 1
ATOM 7653 C CA . LEU A 1 1025 ? -33.798 -11.091 -28.235 1.00 66.81 1025 LEU A CA 1
ATOM 7654 C C . LEU A 1 1025 ? -33.343 -11.591 -29.611 1.00 66.81 1025 LEU A C 1
ATOM 7656 O O . LEU A 1 1025 ? -33.058 -10.816 -30.526 1.00 66.81 1025 LEU A O 1
ATOM 7660 N N . ALA A 1 1026 ? -33.263 -12.911 -29.762 1.00 54.03 1026 ALA A N 1
ATOM 7661 C CA . ALA A 1 1026 ? -33.156 -13.521 -31.074 1.00 54.03 1026 ALA A CA 1
ATOM 7662 C C . ALA A 1 1026 ? -34.521 -13.398 -31.763 1.00 54.03 1026 ALA A C 1
ATOM 7664 O O . ALA A 1 1026 ? -35.509 -13.938 -31.264 1.00 54.03 1026 ALA A O 1
ATOM 7665 N N . VAL A 1 1027 ? -34.580 -12.721 -32.913 1.00 48.25 1027 VAL A N 1
ATOM 7666 C CA . VAL A 1 1027 ? -35.722 -12.856 -33.827 1.00 48.25 1027 VAL A CA 1
ATOM 7667 C C . VAL A 1 1027 ? -35.712 -14.312 -34.296 1.00 48.25 1027 VAL A C 1
ATOM 7669 O O . VAL A 1 1027 ? -34.879 -14.693 -35.123 1.00 48.25 1027 VAL A O 1
ATOM 7672 N N . ARG A 1 1028 ? -36.548 -15.160 -33.681 1.00 36.50 1028 ARG A N 1
ATOM 7673 C CA . ARG A 1 1028 ? -36.752 -16.535 -34.148 1.00 36.50 1028 ARG A CA 1
ATOM 7674 C C . ARG A 1 1028 ? -37.278 -16.468 -35.584 1.00 36.50 1028 ARG A C 1
ATOM 7676 O O . ARG A 1 1028 ? -38.104 -15.610 -35.888 1.00 36.50 1028 ARG A O 1
ATOM 7683 N N . ARG A 1 1029 ? -36.731 -17.331 -36.444 1.00 32.53 1029 ARG A N 1
ATOM 7684 C CA . ARG A 1 1029 ? -37.309 -17.618 -37.761 1.00 32.53 1029 ARG A CA 1
ATOM 7685 C C . ARG A 1 1029 ? -38.720 -18.159 -37.614 1.00 32.53 1029 ARG A C 1
ATOM 7687 O O . ARG A 1 1029 ? -38.933 -18.909 -36.633 1.00 32.53 1029 ARG A O 1
#

pLDDT: mean 86.25, std 12.85, range [29.39, 98.44]